Protein AF-0000000086747225 (afdb_homodimer)

Secondary structure (DSSP, 8-state):
---TTGGGTT-TT--SSB---PPPPTT---EEEEEBTEEEETTS-EEEESSTGGGT-SS-BT-HHHHHHHHHHHHTTBS-SSS-BHHHHHHHHHHHHHHT-TTEEEEEESSHHHHHHHHHHHHHHHH---EEEEES---SSGGGPPPSSTT---TTSEEE-TT-HHHHHHHHHHTTTTEEEEEE---TTT--HHHHHHHHHHHHHTT-EEEEEETTTTTTSSSS-SHHHHHS---SEEEE-GGGTTTSS-EEEEEEHHHHGGGTT---GGGG--HHHHHHHHHHHHHHHTTHHHHHHHHHHHHHHHHHHHHHHHT--EEEE-SSSEEEEEESSHHHHHHHHHHHHHTTEE--TTS-EE--GGGGGGHHHHHHHHHHHHHHHHHH-GGGTT----HHHHHHHHHHHHSS--TTS-HHHHHHHHHHH--/---TTGGGS---S--SSB---PPPPTT---EEEEEBTEEEETTS-EEEESSTGGGT-SS-BT-HHHHHHHHHHHHTTBS-SSS-BHHHHHHHHHHHHHHT-TTEEEEEESSHHHHHHHHHHHHHHHH---EEEEES---SSGGGPPPSSTT---TTSEEE-TT-HHHHHHHHHHTTTTEEEEEE---TTT--HHHHHHHHHHHHHTT-EEEEEETTTTTTSSSS-SHHHHHS---SEEEE-GGGTTTSS-EEEEEEHHHHGGGTT---GGGG--HHHHHHHHHHHHHHHTTHHHHHHHHHHHHHHHHHHHHHHHT--EEEE-SSSEEEEEESSHHHHHHHHHHHHHTTEE--TTS-EE--GGGGGGHHHHHHHHHHHHHHHHHH-GGGTT----HHHHHHHHHHHHSS--TTS-HHHHHHHHHHH--

Sequence (854 aa):
MCNRQAYQGVYMNKPEKIASAVGVPAPGLRALSASGAIVKLADGRDYLDLMNGKGCITLGHHHPVVTEAIISNLKNQQGCSTCWSELFEVLSEIIVADSGISNGQVAFFSTGTEACRAAVQCARKMTGKKIIASAGYHGWGDLWASPPSFLAPNESGIIDFYFVPELLADVLDRYRGEVSMVMISPDYVHFKPETLQSLIRLAREHGVLFCSDEVKNGYRSVAGSALPSVTGEQADFYTFSKGLSNGQRLSCLVGTAEMMKKARHMTYTAYFDTLPIVAALATLKHMREERGYERLIACGATLAEKLRALIAQTELPIKVMGDGPLLQFISATQELDEAFYVTCAKQGLLLYHSDNQAISLATETVLAELEIRFKQVFSDLSHRFSGLCQTDVSIERQMEAAFNMIDGASDVMPTVETIHWLQRSAIMCNRQAYQGVYMNKPEKIASAVGVPAPGLRALSASGAIVKLADGRDYLDLMNGKGCITLGHHHPVVTEAIISNLKNQQGCSTCWSELFEVLSEIIVADSGISNGQVAFFSTGTEACRAAVQCARKMTGKKIIASAGYHGWGDLWASPPSFLAPNESGIIDFYFVPELLADVLDRYRGEVSMVMISPDYVHFKPETLQSLIRLAREHGVLFCSDEVKNGYRSVAGSALPSVTGEQADFYTFSKGLSNGQRLSCLVGTAEMMKKARHMTYTAYFDTLPIVAALATLKHMREERGYERLIACGATLAEKLRALIAQTELPIKVMGDGPLLQFISATQELDEAFYVTCAKQGLLLYHSDNQAISLATETVLAELEIRFKQVFSDLSHRFSGLCQTDVSIERQMEAAFNMIDGASDVMPTVETIHWLQRSAI

Structure (mmCIF, N/CA/C/O backbone):
data_AF-0000000086747225-model_v1
#
loop_
_entity.id
_entity.type
_entity.pdbx_description
1 polymer 'Neamine aminotransferase BtrB'
#
loop_
_atom_site.group_PDB
_atom_site.id
_atom_site.type_symbol
_atom_site.label_atom_id
_atom_site.label_alt_id
_atom_site.label_comp_id
_atom_site.label_asym_id
_atom_site.label_entity_id
_atom_site.label_seq_id
_atom_site.pdbx_PDB_ins_code
_atom_site.Cartn_x
_atom_site.Cartn_y
_atom_site.Cartn_z
_atom_site.occupancy
_atom_site.B_iso_or_equiv
_atom_site.auth_seq_id
_atom_site.auth_comp_id
_atom_site.auth_asym_id
_atom_site.auth_atom_id
_atom_site.pdbx_PDB_model_num
ATOM 1 N N . MET A 1 1 ? 1.356 26.703 -8.883 1 24.55 1 MET A N 1
ATOM 2 C CA . MET A 1 1 ? 2.76 26.438 -9.18 1 24.55 1 MET A CA 1
ATOM 3 C C . MET A 1 1 ? 3.609 26.5 -7.914 1 24.55 1 MET A C 1
ATOM 5 O O . MET A 1 1 ? 4.145 27.562 -7.574 1 24.55 1 MET A O 1
ATOM 9 N N . CYS A 1 2 ? 3.109 25.984 -6.766 1 29.53 2 CYS A N 1
ATOM 10 C CA . CYS A 1 2 ? 3.688 26.031 -5.426 1 29.53 2 CYS A CA 1
ATOM 11 C C . CYS A 1 2 ? 5.16 25.625 -5.453 1 29.53 2 CYS A C 1
ATOM 13 O O . CYS A 1 2 ? 5.562 24.797 -6.258 1 29.53 2 CYS A O 1
ATOM 15 N N . ASN A 1 3 ? 5.98 26.484 -4.965 1 28.03 3 ASN A N 1
ATOM 16 C CA . ASN A 1 3 ? 7.438 26.453 -4.879 1 28.03 3 ASN A CA 1
ATOM 17 C C . ASN A 1 3 ? 7.938 25.125 -4.34 1 28.03 3 ASN A C 1
ATOM 19 O O . ASN A 1 3 ? 8.109 24.969 -3.129 1 28.03 3 ASN A O 1
ATOM 23 N N . ARG A 1 4 ? 7.496 24.125 -4.891 1 37.91 4 ARG A N 1
ATOM 24 C CA . ARG A 1 4 ? 8.078 22.797 -4.711 1 37.91 4 ARG A CA 1
ATOM 25 C C . ARG A 1 4 ? 9.602 22.859 -4.75 1 37.91 4 ARG A C 1
ATOM 27 O O . ARG A 1 4 ? 10.273 21.828 -4.727 1 37.91 4 ARG A O 1
ATOM 34 N N . GLN A 1 5 ? 10.211 24.047 -5.082 1 31.78 5 GLN A N 1
ATOM 35 C CA . GLN A 1 5 ? 11.656 24.203 -5.242 1 31.78 5 GLN A CA 1
ATOM 36 C C . GLN A 1 5 ? 12.359 24.234 -3.891 1 31.78 5 GLN A C 1
ATOM 38 O O . GLN A 1 5 ? 13.57 24.016 -3.809 1 31.78 5 GLN A O 1
ATOM 43 N N . ALA A 1 6 ? 11.75 24.75 -2.834 1 35.5 6 ALA A N 1
ATOM 44 C CA . ALA A 1 6 ? 12.531 25.125 -1.655 1 35.5 6 ALA A CA 1
ATOM 45 C C . ALA A 1 6 ? 13.062 23.891 -0.94 1 35.5 6 ALA A C 1
ATOM 47 O O . ALA A 1 6 ? 13.781 24 0.056 1 35.5 6 ALA A O 1
ATOM 48 N N . TYR A 1 7 ? 12.711 22.797 -1.316 1 38.69 7 TYR A N 1
ATOM 49 C CA . TYR A 1 7 ? 13.195 21.703 -0.481 1 38.69 7 TYR A CA 1
ATOM 50 C C . TYR A 1 7 ? 14.625 21.328 -0.854 1 38.69 7 TYR A C 1
ATOM 52 O O . TYR A 1 7 ? 15.078 20.219 -0.555 1 38.69 7 TYR A O 1
ATOM 60 N N . GLN A 1 8 ? 15.219 22.125 -1.696 1 36.62 8 GLN A N 1
ATOM 61 C CA . GLN A 1 8 ? 16.516 21.688 -2.197 1 36.62 8 GLN A CA 1
ATOM 62 C C . GLN A 1 8 ? 17.578 21.703 -1.091 1 36.62 8 GLN A C 1
ATOM 64 O O . GLN A 1 8 ? 18.609 21.031 -1.195 1 36.62 8 GLN A O 1
ATOM 69 N N . GLY A 1 9 ? 17.594 22.688 -0.182 1 36.56 9 GLY A N 1
ATOM 70 C CA . GLY A 1 9 ? 18.828 22.969 0.543 1 36.56 9 GLY A CA 1
ATOM 71 C C . GLY A 1 9 ? 19.203 21.891 1.537 1 36.56 9 GLY A C 1
ATOM 72 O O . GLY A 1 9 ? 20.375 21.656 1.808 1 36.56 9 GLY A O 1
ATOM 73 N N . VAL A 1 10 ? 18.359 21.562 2.436 1 38.91 10 VAL A N 1
ATOM 74 C CA . VAL A 1 10 ? 18.828 20.906 3.65 1 38.91 10 VAL A CA 1
ATOM 75 C C . VAL A 1 10 ? 19.062 19.406 3.377 1 38.91 10 VAL A C 1
ATOM 77 O O . VAL A 1 10 ? 18.797 18.562 4.234 1 38.91 10 VAL A O 1
ATOM 80 N N . TYR A 1 11 ? 19.266 18.984 2.127 1 43.47 11 TYR A N 1
ATOM 81 C CA . TYR A 1 11 ? 19.297 17.562 1.863 1 43.47 11 TYR A CA 1
ATOM 82 C C . TYR A 1 11 ? 20.656 16.969 2.213 1 43.47 11 TYR A C 1
ATOM 84 O O . TYR A 1 11 ? 21.453 16.672 1.324 1 43.47 11 TYR A O 1
ATOM 92 N N . MET A 1 12 ? 21.297 17.422 3.146 1 46.03 12 MET A N 1
ATOM 93 C CA . MET A 1 12 ? 22.703 17.016 3.217 1 46.03 12 MET A CA 1
ATOM 94 C C . MET A 1 12 ? 22.844 15.508 3.082 1 46.03 12 MET A C 1
ATOM 96 O O . MET A 1 12 ? 23.844 15.008 2.578 1 46.03 12 MET A O 1
ATOM 100 N N . ASN A 1 13 ? 21.859 14.586 3.688 1 57.84 13 ASN A N 1
ATOM 101 C CA . ASN A 1 13 ? 22.25 13.188 3.613 1 57.84 13 ASN A CA 1
ATOM 102 C C . ASN A 1 13 ? 21.125 12.312 3.061 1 57.84 13 ASN A C 1
ATOM 104 O O . ASN A 1 13 ? 20.719 11.344 3.701 1 57.84 13 ASN A O 1
ATOM 108 N N . LYS A 1 14 ? 20.719 12.742 2.01 1 62.66 14 LYS A N 1
ATOM 109 C CA . LYS A 1 14 ? 19.75 11.93 1.289 1 62.66 14 LYS A CA 1
ATOM 110 C C . LYS A 1 14 ? 20.375 10.602 0.844 1 62.66 14 LYS A C 1
ATOM 112 O O . LYS A 1 14 ? 21.516 10.562 0.414 1 62.66 14 LYS A O 1
ATOM 117 N N . PRO A 1 15 ? 19.609 9.578 1.041 1 76.88 15 PRO A N 1
ATOM 118 C CA . PRO A 1 15 ? 20.094 8.297 0.513 1 76.88 15 PRO A CA 1
ATOM 119 C C . PRO A 1 15 ? 20.391 8.352 -0.983 1 76.88 15 PRO A C 1
ATOM 121 O O . PRO A 1 15 ? 19.672 9.023 -1.735 1 76.88 15 PRO A O 1
ATOM 124 N N . GLU A 1 16 ? 21.531 7.891 -1.335 1 80.31 16 GLU A N 1
ATOM 125 C CA . GLU A 1 16 ? 22 7.93 -2.719 1 80.31 16 GLU A CA 1
ATOM 126 C C . GLU A 1 16 ? 21.141 7.043 -3.613 1 80.31 16 GLU A C 1
ATOM 128 O O . GLU A 1 16 ? 20.938 7.355 -4.789 1 80.31 16 GLU A O 1
ATOM 133 N N . LYS A 1 17 ? 20.594 6.012 -3.068 1 88.88 17 LYS A N 1
ATOM 134 C CA . LYS A 1 17 ? 19.969 5.008 -3.92 1 88.88 17 LYS A CA 1
ATOM 135 C C . LYS A 1 17 ? 18.438 5.062 -3.797 1 88.88 17 LYS A C 1
ATOM 137 O O . LYS A 1 17 ? 17.734 4.242 -4.391 1 88.88 17 LYS A O 1
ATOM 142 N N . ILE A 1 18 ? 17.984 5.949 -3.121 1 87.06 18 ILE A N 1
ATOM 143 C CA . ILE A 1 18 ? 16.547 6.055 -2.945 1 87.06 18 ILE A CA 1
ATOM 144 C C . ILE A 1 18 ? 16.016 7.246 -3.738 1 87.06 18 ILE A C 1
ATOM 146 O O . ILE A 1 18 ? 16.531 8.359 -3.615 1 87.06 18 ILE A O 1
ATOM 150 N N . ALA A 1 19 ? 14.961 7.012 -4.449 1 86.75 19 ALA A N 1
ATOM 151 C CA . ALA A 1 19 ? 14.445 8.016 -5.375 1 86.75 19 ALA A CA 1
ATOM 152 C C . ALA A 1 19 ? 13.5 8.984 -4.668 1 86.75 19 ALA A C 1
ATOM 154 O O . ALA A 1 19 ? 13.461 10.172 -4.992 1 86.75 19 ALA A O 1
ATOM 155 N N . SER A 1 20 ? 12.836 8.461 -3.758 1 79.38 20 SER A N 1
ATOM 156 C CA . SER A 1 20 ? 11.75 9.227 -3.145 1 79.38 20 SER A CA 1
ATOM 157 C C . SER A 1 20 ? 12.289 10.461 -2.42 1 79.38 20 SER A C 1
ATOM 159 O O . SER A 1 20 ? 13.328 10.398 -1.77 1 79.38 20 SER A O 1
ATOM 161 N N . ALA A 1 21 ? 11.531 11.523 -2.559 1 66.81 21 ALA A N 1
ATOM 162 C CA . ALA A 1 21 ? 11.906 12.781 -1.927 1 66.81 21 ALA A CA 1
ATOM 163 C C . ALA A 1 21 ? 11.047 13.055 -0.696 1 66.81 21 ALA A C 1
ATOM 165 O O . ALA A 1 21 ? 10.75 14.211 -0.391 1 66.81 21 ALA A O 1
ATOM 166 N N . VAL A 1 22 ? 10.719 11.945 -0.109 1 68.88 22 VAL A N 1
ATOM 167 C CA . VAL A 1 22 ? 9.898 12.203 1.067 1 68.88 22 VAL A CA 1
ATOM 168 C C . VAL A 1 22 ? 10.625 13.156 2.012 1 68.88 22 VAL A C 1
ATOM 170 O O . VAL A 1 22 ? 11.82 12.992 2.266 1 68.88 22 VAL A O 1
ATOM 173 N N . GLY A 1 23 ? 9.938 14.18 2.445 1 65.31 23 GLY A N 1
ATOM 174 C CA . GLY A 1 23 ? 10.516 15.25 3.238 1 65.31 23 GLY A CA 1
ATOM 175 C C . GLY A 1 23 ? 10.992 14.797 4.605 1 65.31 23 GLY A C 1
ATOM 176 O O . GLY A 1 23 ? 10.266 14.102 5.32 1 65.31 23 GLY A O 1
ATOM 177 N N . VAL A 1 24 ? 12.219 14.961 4.699 1 73.38 24 VAL A N 1
ATOM 178 C CA . VAL A 1 24 ? 12.828 14.789 6.016 1 73.38 24 VAL A CA 1
ATOM 179 C C . VAL A 1 24 ? 12.969 16.141 6.703 1 73.38 24 VAL A C 1
ATOM 181 O O . VAL A 1 24 ? 13.352 17.125 6.07 1 73.38 24 VAL A O 1
ATOM 184 N N . PRO A 1 25 ? 12.539 16.156 7.891 1 77.81 25 PRO A N 1
ATOM 185 C CA . PRO A 1 25 ? 12.672 17.438 8.594 1 77.81 25 PRO A CA 1
ATOM 186 C C . PRO A 1 25 ? 14.125 17.844 8.805 1 77.81 25 PRO A C 1
ATOM 188 O O . PRO A 1 25 ? 15.016 17 8.805 1 77.81 25 PRO A O 1
ATOM 191 N N . ALA A 1 26 ? 14.32 19.188 8.719 1 86 26 ALA A N 1
ATOM 192 C CA . ALA A 1 26 ? 15.609 19.656 9.242 1 86 26 ALA A CA 1
ATOM 193 C C . ALA A 1 26 ? 15.914 19 10.594 1 86 26 ALA A C 1
ATOM 195 O O . ALA A 1 26 ? 15.016 18.844 11.422 1 86 26 ALA A O 1
ATOM 196 N N . PRO A 1 27 ? 17.109 18.594 10.805 1 89 27 PRO A N 1
ATOM 197 C CA . PRO A 1 27 ? 18.359 18.906 10.102 1 89 27 PRO A CA 1
ATOM 198 C C . PRO A 1 27 ? 18.656 17.953 8.961 1 89 27 PRO A C 1
ATOM 200 O O . PRO A 1 27 ? 19.75 17.969 8.398 1 89 27 PRO A O 1
ATOM 203 N N . GLY A 1 28 ? 17.703 17.109 8.664 1 87.38 28 GLY A N 1
ATOM 204 C CA . GLY A 1 28 ? 17.891 16.219 7.516 1 87.38 28 GLY A CA 1
ATOM 205 C C . GLY A 1 28 ? 18.859 15.086 7.781 1 87.38 28 GLY A C 1
ATOM 206 O O . GLY A 1 28 ? 19.641 14.711 6.906 1 87.38 28 GLY A O 1
ATOM 207 N N . LEU A 1 29 ? 18.875 14.617 9.016 1 87.69 29 LEU A N 1
ATOM 208 C CA . LEU A 1 29 ? 19.75 13.523 9.438 1 87.69 29 LEU A CA 1
ATOM 209 C C . LEU A 1 29 ? 18.969 12.227 9.586 1 87.69 29 LEU A C 1
ATOM 211 O O . LEU A 1 29 ? 17.75 12.242 9.727 1 87.69 29 LEU A O 1
ATOM 215 N N . ARG A 1 30 ? 19.688 11.188 9.57 1 89.88 30 ARG A N 1
ATOM 216 C CA . ARG A 1 30 ? 19.078 9.859 9.711 1 89.88 30 ARG A CA 1
ATOM 217 C C . ARG A 1 30 ? 18.766 9.562 11.172 1 89.88 30 ARG A C 1
ATOM 219 O O . ARG A 1 30 ? 19.516 9.953 12.07 1 89.88 30 ARG A O 1
ATOM 226 N N . ALA A 1 31 ? 17.734 8.797 11.312 1 92.44 31 ALA A N 1
ATOM 227 C CA . ALA A 1 31 ? 17.375 8.352 12.656 1 92.44 31 ALA A CA 1
ATOM 228 C C . ALA A 1 31 ? 18.188 7.121 13.062 1 92.44 31 ALA A C 1
ATOM 230 O O . ALA A 1 31 ? 18.344 6.191 12.273 1 92.44 31 ALA A O 1
ATOM 231 N N . LEU A 1 32 ? 18.656 7.152 14.297 1 94.19 32 LEU A N 1
ATOM 232 C CA . LEU A 1 32 ? 19.281 5.984 14.898 1 94.19 32 LEU A CA 1
ATOM 233 C C . LEU A 1 32 ? 18.281 5.188 15.719 1 94.19 32 LEU A C 1
ATOM 235 O O . LEU A 1 32 ? 18.156 3.973 15.555 1 94.19 32 LEU A O 1
ATOM 239 N N . SER A 1 33 ? 17.594 5.84 16.5 1 95.81 33 SER A N 1
ATOM 240 C CA . SER A 1 33 ? 16.578 5.242 17.375 1 95.81 33 SER A CA 1
ATOM 241 C C . SER A 1 33 ? 15.508 6.258 17.75 1 95.81 33 SER A C 1
ATOM 243 O O . SER A 1 33 ? 15.672 7.457 17.531 1 95.81 33 SER A O 1
ATOM 245 N N . ALA A 1 34 ? 14.375 5.758 18.266 1 97 34 ALA A N 1
ATOM 246 C CA . ALA A 1 34 ? 13.297 6.625 18.75 1 97 34 ALA A CA 1
ATOM 247 C C . ALA A 1 34 ? 12.531 5.965 19.891 1 97 34 ALA A C 1
ATOM 249 O O . ALA A 1 34 ? 12.438 4.738 19.953 1 97 34 ALA A O 1
ATOM 250 N N . SER A 1 35 ? 12.008 6.75 20.766 1 97.19 35 SER A N 1
ATOM 251 C CA . SER A 1 35 ? 11.18 6.309 21.891 1 97.19 35 SER A CA 1
ATOM 252 C C . SER A 1 35 ? 10.297 7.441 22.406 1 97.19 35 SER A C 1
ATOM 254 O O . SER A 1 35 ? 10.789 8.539 22.672 1 97.19 35 SER A O 1
ATOM 256 N N . GLY A 1 36 ? 9.016 7.082 22.547 1 97.75 36 GLY A N 1
ATOM 257 C CA . GLY A 1 36 ? 8.125 8.156 22.953 1 97.75 36 GLY A CA 1
ATOM 258 C C . GLY A 1 36 ? 8.156 9.344 22 1 97.75 36 GLY A C 1
ATOM 259 O O . GLY A 1 36 ? 7.969 9.18 20.797 1 97.75 36 GLY A O 1
ATOM 260 N N . ALA A 1 37 ? 8.477 10.508 22.562 1 98.19 37 ALA A N 1
ATOM 261 C CA . ALA A 1 37 ? 8.5 11.727 21.766 1 98.19 37 ALA A CA 1
ATOM 262 C C . ALA A 1 37 ? 9.914 12.078 21.328 1 98.19 37 ALA A C 1
ATOM 264 O O . ALA A 1 37 ? 10.148 13.133 20.734 1 98.19 37 ALA A O 1
ATOM 265 N N . ILE A 1 38 ? 10.844 11.172 21.531 1 98.19 38 ILE A N 1
ATOM 266 C CA . ILE A 1 38 ? 12.25 11.484 21.312 1 98.19 38 ILE A CA 1
ATOM 267 C C . ILE A 1 38 ? 12.781 10.672 20.125 1 98.19 38 ILE A C 1
ATOM 269 O O . ILE A 1 38 ? 12.523 9.469 20.031 1 98.19 38 ILE A O 1
ATOM 273 N N . VAL A 1 39 ? 13.508 11.297 19.266 1 97 39 VAL A N 1
ATOM 274 C CA . VAL A 1 39 ? 14.242 10.664 18.172 1 97 39 VAL A CA 1
ATOM 275 C C . VAL A 1 39 ? 15.727 11 18.297 1 97 39 VAL A C 1
ATOM 277 O O . VAL A 1 39 ? 16.109 12.164 18.406 1 97 39 VAL A O 1
ATOM 280 N N . LYS A 1 40 ? 16.516 10.016 18.312 1 96.94 40 LYS A N 1
ATOM 281 C CA . LYS A 1 40 ? 17.969 10.195 18.25 1 96.94 40 LYS A CA 1
ATOM 282 C C . LYS A 1 40 ? 18.469 10.148 16.797 1 96.94 40 LYS A C 1
ATOM 284 O O . LYS A 1 40 ? 18.203 9.188 16.078 1 96.94 40 LYS A O 1
ATOM 289 N N . LEU A 1 41 ? 19.172 11.188 16.406 1 94.94 41 LEU A N 1
ATOM 290 C CA . LEU A 1 41 ? 19.641 11.266 15.023 1 94.94 41 LEU A CA 1
ATOM 291 C C . LEU A 1 41 ? 21.109 10.914 14.93 1 94.94 41 LEU A C 1
ATOM 293 O O . LEU A 1 41 ? 21.75 10.617 15.945 1 94.94 41 LEU A O 1
ATOM 297 N N . ALA A 1 42 ? 21.609 10.922 13.742 1 92.5 42 ALA A N 1
ATOM 298 C CA . ALA A 1 42 ? 22.938 10.414 13.445 1 92.5 42 ALA A CA 1
ATOM 299 C C . ALA A 1 42 ? 24.016 11.297 14.055 1 92.5 42 ALA A C 1
ATOM 301 O O . ALA A 1 42 ? 25.172 10.891 14.164 1 92.5 42 ALA A O 1
ATOM 302 N N . ASP A 1 43 ? 23.766 12.531 14.406 1 93.75 43 ASP A N 1
ATOM 303 C CA . ASP A 1 43 ? 24.719 13.391 15.086 1 93.75 43 ASP A CA 1
ATOM 304 C C . ASP A 1 43 ? 24.812 13.055 16.562 1 93.75 43 ASP A C 1
ATOM 306 O O . ASP A 1 43 ? 25.594 13.672 17.297 1 93.75 43 ASP A O 1
ATOM 310 N N . GLY A 1 44 ? 23.969 12.141 17 1 95.38 44 GLY A N 1
ATOM 311 C CA . GLY A 1 44 ? 24.031 11.656 18.375 1 95.38 44 GLY A CA 1
ATOM 312 C C . GLY A 1 44 ? 23.125 12.43 19.312 1 95.38 44 GLY A C 1
ATOM 313 O O . GLY A 1 44 ? 22.984 12.062 20.484 1 95.38 44 GLY A O 1
ATOM 314 N N . ARG A 1 45 ? 22.422 13.406 18.844 1 96.5 45 ARG A N 1
ATOM 315 C CA . ARG A 1 45 ? 21.562 14.242 19.688 1 96.5 45 ARG A CA 1
ATOM 316 C C . ARG A 1 45 ? 20.141 13.711 19.719 1 96.5 45 ARG A C 1
ATOM 318 O O . ARG A 1 45 ? 19.703 13.039 18.797 1 96.5 45 ARG A O 1
ATOM 325 N N . ASP A 1 46 ? 19.469 14.062 20.859 1 97.5 46 ASP A N 1
ATOM 326 C CA . ASP A 1 46 ? 18.047 13.766 21 1 97.5 46 ASP A CA 1
ATOM 327 C C . ASP A 1 46 ? 17.188 14.93 20.516 1 97.5 46 ASP A C 1
ATOM 329 O O . ASP A 1 46 ? 17.438 16.078 20.875 1 97.5 46 ASP A O 1
ATOM 333 N N . TYR A 1 47 ? 16.234 14.609 19.703 1 97.94 47 TYR A N 1
ATOM 334 C CA . TYR A 1 47 ? 15.281 15.594 19.203 1 97.94 47 TYR A CA 1
ATOM 335 C C . TYR A 1 47 ? 13.875 15.297 19.719 1 97.94 47 TYR A C 1
ATOM 337 O O . TYR A 1 47 ? 13.477 14.133 19.797 1 97.94 47 TYR A O 1
ATOM 345 N N . LEU A 1 48 ? 13.156 16.359 20.078 1 98.5 48 LEU A N 1
ATOM 346 C CA . LEU A 1 48 ? 11.734 16.219 20.344 1 98.5 48 LEU A CA 1
ATOM 347 C C . LEU A 1 48 ? 10.93 16.234 19.062 1 98.5 48 LEU A C 1
ATOM 349 O O . LEU A 1 48 ? 11.055 17.172 18.266 1 98.5 48 LEU A O 1
ATOM 353 N N . ASP A 1 49 ? 10.164 15.219 18.891 1 97.19 49 ASP A N 1
ATOM 354 C CA . ASP A 1 49 ? 9.469 15.031 17.609 1 97.19 49 ASP A CA 1
ATOM 355 C C . ASP A 1 49 ? 8.031 15.539 17.688 1 97.19 49 ASP A C 1
ATOM 357 O O . ASP A 1 49 ? 7.191 14.93 18.359 1 97.19 49 ASP A O 1
ATOM 361 N N . LEU A 1 50 ? 7.707 16.578 16.922 1 97.19 50 LEU A N 1
ATOM 362 C CA . LEU A 1 50 ? 6.336 17.078 16.844 1 97.19 50 LEU A CA 1
ATOM 363 C C . LEU A 1 50 ? 5.742 16.781 15.469 1 97.19 50 LEU A C 1
ATOM 365 O O . LEU A 1 50 ? 4.586 17.125 15.203 1 97.19 50 LEU A O 1
ATOM 369 N N . MET A 1 51 ? 6.535 16.156 14.672 1 94.88 51 MET A N 1
ATOM 370 C CA . MET A 1 51 ? 6.004 15.648 13.406 1 94.88 51 MET A CA 1
ATOM 371 C C . MET A 1 51 ? 5.211 14.367 13.625 1 94.88 51 MET A C 1
ATOM 373 O O . MET A 1 51 ? 4.16 14.172 13.016 1 94.88 51 MET A O 1
ATOM 377 N N . ASN A 1 52 ? 5.855 13.531 14.5 1 95.44 52 ASN A N 1
ATOM 378 C CA . ASN A 1 52 ? 5.258 12.25 14.875 1 95.44 52 ASN A CA 1
ATOM 379 C C . ASN A 1 52 ? 4.828 11.453 13.656 1 95.44 52 ASN A C 1
ATOM 381 O O . ASN A 1 52 ? 3.68 11.008 13.57 1 95.44 52 ASN A O 1
ATOM 385 N N . GLY A 1 53 ? 5.777 11.32 12.727 1 92.31 53 GLY A N 1
ATOM 386 C CA . GLY A 1 53 ? 5.531 10.547 11.516 1 92.31 53 GLY A CA 1
ATOM 387 C C . GLY A 1 53 ? 4.43 11.125 10.648 1 92.31 53 GLY A C 1
ATOM 388 O O . GLY A 1 53 ? 3.576 10.391 10.141 1 92.31 53 GLY A O 1
ATOM 389 N N . LYS A 1 54 ? 4.391 12.438 10.578 1 90.31 54 LYS A N 1
ATOM 390 C CA . LYS A 1 54 ? 3.354 13.141 9.828 1 90.31 54 LYS A CA 1
ATOM 391 C C . LYS A 1 54 ? 1.962 12.773 10.336 1 90.31 54 LYS A C 1
ATOM 393 O O . LYS A 1 54 ? 1.021 12.648 9.547 1 90.31 54 LYS A O 1
ATOM 398 N N . GLY A 1 55 ? 1.916 12.438 11.562 1 93.19 55 GLY A N 1
ATOM 399 C CA . GLY A 1 55 ? 0.636 12.211 12.211 1 93.19 55 GLY A CA 1
ATOM 400 C C . GLY A 1 55 ? 0.326 10.734 12.406 1 93.19 55 GLY A C 1
ATOM 401 O O . GLY A 1 55 ? -0.667 10.391 13.055 1 93.19 55 GLY A O 1
ATOM 402 N N . CYS A 1 56 ? 1.147 9.812 11.992 1 94.38 56 CYS A N 1
ATOM 403 C CA . CYS A 1 56 ? 0.818 8.391 12.086 1 94.38 56 CYS A CA 1
ATOM 404 C C . CYS A 1 56 ? 1.171 7.84 13.461 1 94.38 56 CYS A C 1
ATOM 406 O O . CYS A 1 56 ? 0.729 6.75 13.828 1 94.38 56 CYS A O 1
ATOM 408 N N . ILE A 1 57 ? 1.967 8.594 14.18 1 96.44 57 ILE A N 1
ATOM 409 C CA . ILE A 1 57 ? 2.299 8.211 15.547 1 96.44 57 ILE A CA 1
ATOM 410 C C . ILE A 1 57 ? 1.363 8.922 16.516 1 96.44 57 ILE A C 1
ATOM 412 O O . ILE A 1 57 ? 1.427 10.148 16.672 1 96.44 57 ILE A O 1
ATOM 416 N N . THR A 1 58 ? 0.525 8.148 17.188 1 97.31 58 THR A N 1
ATOM 417 C CA . THR A 1 58 ? -0.442 8.758 18.094 1 97.31 58 THR A CA 1
ATOM 418 C C . THR A 1 58 ? -0.078 8.469 19.547 1 97.31 58 THR A C 1
ATOM 420 O O . THR A 1 58 ? -0.411 9.242 20.453 1 97.31 58 THR A O 1
ATOM 423 N N . LEU A 1 59 ? 0.613 7.355 19.812 1 98.25 59 LEU A N 1
ATOM 424 C CA . LEU A 1 59 ? 0.97 6.988 21.172 1 98.25 59 LEU A CA 1
ATOM 425 C C . LEU A 1 59 ? 2.375 7.473 21.516 1 98.25 59 LEU A C 1
ATOM 427 O O . LEU A 1 59 ? 2.666 7.777 22.688 1 98.25 59 LEU A O 1
ATOM 431 N N . GLY A 1 60 ? 3.17 7.57 20.594 1 97.94 60 GLY A N 1
ATOM 432 C CA . GLY A 1 60 ? 4.609 7.746 20.719 1 97.94 60 GLY A CA 1
ATOM 433 C C . GLY A 1 60 ? 5.402 6.637 20.047 1 97.94 60 GLY A C 1
ATOM 434 O O . GLY A 1 60 ? 4.902 5.52 19.891 1 97.94 60 GLY A O 1
ATOM 435 N N . HIS A 1 61 ? 6.637 6.941 19.734 1 97.25 61 HIS A N 1
ATOM 436 C CA . HIS A 1 61 ? 7.5 5.977 19.062 1 97.25 61 HIS A CA 1
ATOM 437 C C . HIS A 1 61 ? 7.773 4.773 19.953 1 97.25 61 HIS A C 1
ATOM 439 O O . HIS A 1 61 ? 8.023 4.93 21.156 1 97.25 61 HIS A O 1
ATOM 445 N N . HIS A 1 62 ? 7.723 3.578 19.328 1 96.88 62 HIS A N 1
ATOM 446 C CA . HIS A 1 62 ? 8.031 2.32 20 1 96.88 62 HIS A CA 1
ATOM 447 C C . HIS A 1 62 ? 7.305 2.219 21.344 1 96.88 62 HIS A C 1
ATOM 449 O O . HIS A 1 62 ? 7.914 1.881 22.359 1 96.88 62 HIS A O 1
ATOM 455 N N . HIS A 1 63 ? 6.094 2.602 21.297 1 97.81 63 HIS A N 1
ATOM 456 C CA . HIS A 1 63 ? 5.316 2.496 22.516 1 97.81 63 HIS A CA 1
ATOM 457 C C . HIS A 1 63 ? 5.238 1.051 23 1 97.81 63 HIS A C 1
ATOM 459 O O . HIS A 1 63 ? 4.969 0.143 22.219 1 97.81 63 HIS A O 1
ATOM 465 N N . PRO A 1 64 ? 5.375 0.789 24.266 1 97.94 64 PRO A N 1
ATOM 466 C CA . PRO A 1 64 ? 5.496 -0.578 24.781 1 97.94 64 PRO A CA 1
ATOM 467 C C . PRO A 1 64 ? 4.266 -1.433 24.484 1 97.94 64 PRO A C 1
ATOM 469 O O . PRO A 1 64 ? 4.395 -2.615 24.156 1 97.94 64 PRO A O 1
ATOM 472 N N . VAL A 1 65 ? 3.072 -0.907 24.562 1 98.19 65 VAL A N 1
ATOM 473 C CA . VAL A 1 65 ? 1.859 -1.698 24.375 1 98.19 65 VAL A CA 1
ATOM 474 C C . VAL A 1 65 ? 1.81 -2.248 22.953 1 98.19 65 VAL A C 1
ATOM 476 O O . VAL A 1 65 ? 1.359 -3.375 22.734 1 98.19 65 VAL A O 1
ATOM 479 N N . VAL A 1 66 ? 2.211 -1.488 22 1 98 66 VAL A N 1
ATOM 480 C CA . VAL A 1 66 ? 2.211 -1.91 20.594 1 98 66 VAL A CA 1
ATOM 481 C C . VAL A 1 66 ? 3.369 -2.875 20.344 1 98 66 VAL A C 1
ATOM 483 O O . VAL A 1 66 ? 3.188 -3.928 19.734 1 98 66 VAL A O 1
ATOM 486 N N . THR A 1 67 ? 4.57 -2.477 20.859 1 97.75 67 THR A N 1
ATOM 487 C CA . THR A 1 67 ? 5.766 -3.297 20.703 1 97.75 67 THR A CA 1
ATOM 488 C C . THR A 1 67 ? 5.543 -4.688 21.297 1 97.75 67 THR A C 1
ATOM 490 O O . THR A 1 67 ? 5.82 -5.695 20.641 1 97.75 67 THR A O 1
ATOM 493 N N . GLU A 1 68 ? 5.02 -4.742 22.453 1 98.31 68 GLU A N 1
ATOM 494 C CA . GLU A 1 68 ? 4.801 -6.016 23.125 1 98.31 68 GLU A CA 1
ATOM 495 C C . GLU A 1 68 ? 3.746 -6.852 22.406 1 98.31 68 GLU A C 1
ATOM 497 O O . GLU A 1 68 ? 3.854 -8.078 22.344 1 98.31 68 GLU A O 1
ATOM 502 N N . ALA A 1 69 ? 2.73 -6.23 21.922 1 98.25 69 ALA A N 1
ATOM 503 C CA . ALA A 1 69 ? 1.701 -6.945 21.172 1 98.25 69 ALA A CA 1
ATOM 504 C C . ALA A 1 69 ? 2.291 -7.605 19.922 1 98.25 69 ALA A C 1
ATOM 506 O O . ALA A 1 69 ? 1.98 -8.758 19.625 1 98.25 69 ALA A O 1
ATOM 507 N N . ILE A 1 70 ? 3.117 -6.883 19.219 1 97.44 70 ILE A N 1
ATOM 508 C CA . ILE A 1 70 ? 3.744 -7.406 18.016 1 97.44 70 ILE A CA 1
ATOM 509 C C . ILE A 1 70 ? 4.668 -8.57 18.375 1 97.44 70 ILE A C 1
ATOM 511 O O . ILE A 1 70 ? 4.613 -9.633 17.75 1 97.44 70 ILE A O 1
ATOM 515 N N . ILE A 1 71 ? 5.512 -8.344 19.391 1 97.94 71 ILE A N 1
ATOM 516 C CA . ILE A 1 71 ? 6.469 -9.367 19.812 1 97.94 71 ILE A CA 1
ATOM 517 C C . ILE A 1 71 ? 5.727 -10.625 20.25 1 97.94 71 ILE A C 1
ATOM 519 O O . ILE A 1 71 ? 6.094 -11.734 19.859 1 97.94 71 ILE A O 1
ATOM 523 N N . SER A 1 72 ? 4.684 -10.43 21 1 97.81 72 SER A N 1
ATOM 524 C CA . SER A 1 72 ? 3.891 -11.562 21.469 1 97.81 72 SER A CA 1
ATOM 525 C C . SER A 1 72 ? 3.289 -12.328 20.297 1 97.81 72 SER A C 1
ATOM 527 O O . SER A 1 72 ? 3.303 -13.562 20.266 1 97.81 72 SER A O 1
ATOM 529 N N . ASN A 1 73 ? 2.75 -11.648 19.375 1 96.56 73 ASN A N 1
ATOM 530 C CA . ASN A 1 73 ? 2.176 -12.273 18.188 1 96.56 73 ASN A CA 1
ATOM 531 C C . ASN A 1 73 ? 3.213 -13.109 17.438 1 96.56 73 ASN A C 1
ATOM 533 O O . ASN A 1 73 ? 2.926 -14.227 17 1 96.56 73 ASN A O 1
ATOM 537 N N . LEU A 1 74 ? 4.383 -12.531 17.25 1 96.5 74 LEU A N 1
ATOM 538 C CA . LEU A 1 74 ? 5.469 -13.203 16.531 1 96.5 74 LEU A CA 1
ATOM 539 C C . LEU A 1 74 ? 5.926 -14.445 17.312 1 96.5 74 LEU A C 1
ATOM 541 O O . LEU A 1 74 ? 6.086 -15.516 16.719 1 96.5 74 LEU A O 1
ATOM 545 N N . LYS A 1 75 ? 6.098 -14.289 18.594 1 95.69 75 LYS A N 1
ATOM 546 C CA . LYS A 1 75 ? 6.578 -15.391 19.422 1 95.69 75 LYS A CA 1
ATOM 547 C C . LYS A 1 75 ? 5.57 -16.531 19.453 1 95.69 75 LYS A C 1
ATOM 549 O O . LYS A 1 75 ? 5.957 -17.703 19.516 1 95.69 75 LYS A O 1
ATOM 554 N N . ASN A 1 76 ? 4.328 -16.156 19.406 1 93 76 ASN A N 1
ATOM 555 C CA . ASN A 1 76 ? 3.283 -17.172 19.469 1 93 76 ASN A CA 1
ATOM 556 C C . ASN A 1 76 ? 2.879 -17.656 18.078 1 93 76 ASN A C 1
ATOM 558 O O . ASN A 1 76 ? 1.966 -18.484 17.953 1 93 76 ASN A O 1
ATOM 562 N N . GLN A 1 77 ? 3.496 -17.125 17.062 1 94 77 GLN A N 1
ATOM 563 C CA . GLN A 1 77 ? 3.303 -17.531 15.672 1 94 77 GLN A CA 1
ATOM 564 C C . GLN A 1 77 ? 1.838 -17.406 15.258 1 94 77 GLN A C 1
ATOM 566 O O . GLN A 1 77 ? 1.294 -18.297 14.602 1 94 77 GLN A O 1
ATOM 571 N N . GLN A 1 78 ? 1.245 -16.375 15.734 1 87.56 78 GLN A N 1
ATOM 572 C CA . GLN A 1 78 ? -0.184 -16.203 15.492 1 87.56 78 GLN A CA 1
ATOM 573 C C . GLN A 1 78 ? -0.451 -15.734 14.062 1 87.56 78 GLN A C 1
ATOM 575 O O . GLN A 1 78 ? 0.271 -14.891 13.531 1 87.56 78 GLN A O 1
ATOM 580 N N . GLY A 1 79 ? -1.457 -16.375 13.508 1 82.56 79 GLY A N 1
ATOM 581 C CA . GLY A 1 79 ? -1.856 -16 12.156 1 82.56 79 GLY A CA 1
ATOM 582 C C . GLY A 1 79 ? -0.909 -16.516 11.094 1 82.56 79 GLY A C 1
ATOM 583 O O . GLY A 1 79 ? -0.01 -17.312 11.383 1 82.56 79 GLY A O 1
ATOM 584 N N . CYS A 1 80 ? -1.259 -16.156 9.812 1 83.56 80 CYS A N 1
ATOM 585 C CA . CYS A 1 80 ? -0.406 -16.516 8.688 1 83.56 80 CYS A CA 1
ATOM 586 C C . CYS A 1 80 ? -0.652 -15.609 7.496 1 83.56 80 CYS A C 1
ATOM 588 O O . CYS A 1 80 ? -1.576 -14.789 7.512 1 83.56 80 CYS A O 1
ATOM 590 N N . SER A 1 81 ? 0.221 -15.734 6.527 1 85.69 81 SER A N 1
ATOM 591 C CA . SER A 1 81 ? 0.128 -14.93 5.312 1 85.69 81 SER A CA 1
ATOM 592 C C . SER A 1 81 ? -0.744 -15.617 4.266 1 85.69 81 SER A C 1
ATOM 594 O O . SER A 1 81 ? -0.985 -15.055 3.191 1 85.69 81 SER A O 1
ATOM 596 N N . THR A 1 82 ? -1.365 -16.734 4.562 1 87 82 THR A N 1
ATOM 597 C CA . THR A 1 82 ? -2.062 -17.531 3.559 1 87 82 THR A CA 1
ATOM 598 C C . THR A 1 82 ? -3.574 -17.359 3.688 1 87 82 THR A C 1
ATOM 600 O O . THR A 1 82 ? -4.301 -17.453 2.695 1 87 82 THR A O 1
ATOM 603 N N . CYS A 1 83 ? -4.008 -17.172 4.883 1 86.12 83 CYS A N 1
ATOM 604 C CA . CYS A 1 83 ? -5.453 -17.031 5.035 1 86.12 83 CYS A CA 1
ATOM 605 C C . CYS A 1 83 ? -5.793 -16.141 6.219 1 86.12 83 CYS A C 1
ATOM 607 O O . CYS A 1 83 ? -4.902 -15.664 6.926 1 86.12 83 CYS A O 1
ATOM 609 N N . TRP A 1 84 ? -7.078 -15.938 6.406 1 83.81 84 TRP A N 1
ATOM 610 C CA . TRP A 1 84 ? -7.609 -15.016 7.402 1 83.81 84 TRP A CA 1
ATOM 611 C C . TRP A 1 84 ? -7.32 -15.516 8.812 1 83.81 84 TRP A C 1
ATOM 613 O O . TRP A 1 84 ? -7.297 -16.719 9.062 1 83.81 84 TRP A O 1
ATOM 623 N N . SER A 1 85 ? -7.02 -14.555 9.633 1 88.75 85 SER A N 1
ATOM 624 C CA . SER A 1 85 ? -7.031 -14.828 11.07 1 88.75 85 SER A CA 1
ATOM 625 C C . SER A 1 85 ? -8.156 -14.062 11.766 1 88.75 85 SER A C 1
ATOM 627 O O . SER A 1 85 ? -8.695 -13.102 11.211 1 88.75 85 SER A O 1
ATOM 629 N N . GLU A 1 86 ? -8.5 -14.406 12.906 1 89.75 86 GLU A N 1
ATOM 630 C CA . GLU A 1 86 ? -9.594 -13.82 13.672 1 89.75 86 GLU A CA 1
ATOM 631 C C . GLU A 1 86 ? -9.344 -12.344 13.953 1 89.75 86 GLU A C 1
ATOM 633 O O . GLU A 1 86 ? -10.289 -11.547 14.023 1 89.75 86 GLU A O 1
ATOM 638 N N . LEU A 1 87 ? -8.133 -11.984 14.047 1 92.81 87 LEU A N 1
ATOM 639 C CA . LEU A 1 87 ? -7.758 -10.625 14.414 1 92.81 87 LEU A CA 1
ATOM 640 C C . LEU A 1 87 ? -8.273 -9.617 13.391 1 92.81 87 LEU A C 1
ATOM 642 O O . LEU A 1 87 ? -8.609 -8.484 13.742 1 92.81 87 LEU A O 1
ATOM 646 N N . PHE A 1 88 ? -8.359 -10.031 12.148 1 91.69 88 PHE A N 1
ATOM 647 C CA . PHE A 1 88 ? -8.898 -9.164 11.102 1 91.69 88 PHE A CA 1
ATOM 648 C C . PHE A 1 88 ? -10.367 -8.844 11.359 1 91.69 88 PHE A C 1
ATOM 650 O O . PHE A 1 88 ? -10.805 -7.707 11.172 1 91.69 88 PHE A O 1
ATOM 657 N N . GLU A 1 89 ? -11.062 -9.797 11.75 1 91.5 89 GLU A N 1
ATOM 658 C CA . GLU A 1 89 ? -12.484 -9.609 12.023 1 91.5 89 GLU A CA 1
ATOM 659 C C . GLU A 1 89 ? -12.703 -8.719 13.242 1 91.5 89 GLU A C 1
ATOM 661 O O . GLU A 1 89 ? -13.586 -7.859 13.234 1 91.5 89 GLU A O 1
ATOM 666 N N . VAL A 1 90 ? -11.945 -8.961 14.25 1 95.25 90 VAL A N 1
ATOM 667 C CA . VAL A 1 90 ? -12.055 -8.156 15.461 1 95.25 90 VAL A CA 1
ATOM 668 C C . VAL A 1 90 ? -11.805 -6.684 15.133 1 95.25 90 VAL A C 1
ATOM 670 O O . VAL A 1 90 ? -12.57 -5.812 15.539 1 95.25 90 VAL A O 1
ATOM 673 N N . LEU A 1 91 ? -10.789 -6.402 14.375 1 96.5 91 LEU A N 1
ATOM 674 C CA . LEU A 1 91 ? -10.469 -5.027 14.016 1 96.5 91 LEU A CA 1
ATOM 675 C C . LEU A 1 91 ? -11.562 -4.422 13.141 1 96.5 91 LEU A C 1
ATOM 677 O O . LEU A 1 91 ? -11.938 -3.26 13.32 1 96.5 91 LEU A O 1
ATOM 681 N N . SER A 1 92 ? -12.062 -5.223 12.211 1 95.5 92 SER A N 1
ATOM 682 C CA . SER A 1 92 ? -13.109 -4.734 11.328 1 95.5 92 SER A CA 1
ATOM 683 C C . SER A 1 92 ? -14.359 -4.348 12.117 1 95.5 92 SER A C 1
ATOM 685 O O . SER A 1 92 ? -15.016 -3.352 11.805 1 95.5 92 SER A O 1
ATOM 687 N N . GLU A 1 93 ? -14.68 -5.129 13.102 1 96.62 93 GLU A N 1
ATOM 688 C CA . GLU A 1 93 ? -15.836 -4.836 13.945 1 96.62 93 GLU A CA 1
ATOM 689 C C . GLU A 1 93 ? -15.664 -3.51 14.68 1 96.62 93 GLU A C 1
ATOM 691 O O . GLU A 1 93 ? -16.594 -2.701 14.75 1 96.62 93 GLU A O 1
ATOM 696 N N . ILE A 1 94 ? -14.516 -3.301 15.18 1 97.94 94 ILE A N 1
ATOM 697 C CA . ILE A 1 94 ? -14.219 -2.07 15.906 1 97.94 94 ILE A CA 1
ATOM 698 C C . ILE A 1 94 ? -14.328 -0.875 14.969 1 97.94 94 ILE A C 1
ATOM 700 O O . ILE A 1 94 ? -14.977 0.123 15.289 1 97.94 94 ILE A O 1
ATOM 704 N N . ILE A 1 95 ? -13.781 -0.967 13.789 1 98.12 95 ILE A N 1
ATOM 705 C CA . ILE A 1 95 ? -13.734 0.136 12.836 1 98.12 95 ILE A CA 1
ATOM 706 C C . ILE A 1 95 ? -15.148 0.46 12.352 1 98.12 95 ILE A C 1
ATOM 708 O O . ILE A 1 95 ? -15.516 1.631 12.234 1 98.12 95 ILE A O 1
ATOM 712 N N . VAL A 1 96 ? -15.914 -0.55 12.07 1 97.56 96 VAL A N 1
ATOM 713 C CA . VAL A 1 96 ? -17.281 -0.338 11.625 1 97.56 96 VAL A CA 1
ATOM 714 C C . VAL A 1 96 ? -18.078 0.375 12.719 1 97.56 96 VAL A C 1
ATOM 716 O O . VAL A 1 96 ? -18.797 1.338 12.438 1 97.56 96 VAL A O 1
ATOM 719 N N . ALA A 1 97 ? -17.922 -0.114 13.922 1 97.62 97 ALA A N 1
ATOM 720 C CA . ALA A 1 97 ? -18.609 0.531 15.039 1 97.62 97 ALA A CA 1
ATOM 721 C C . ALA A 1 97 ? -18.172 1.987 15.18 1 97.62 97 ALA A C 1
ATOM 723 O O . ALA A 1 97 ? -19.016 2.877 15.352 1 97.62 97 ALA A O 1
ATOM 724 N N . ASP A 1 98 ? -16.938 2.27 15.047 1 98.12 98 ASP A N 1
ATOM 725 C CA . ASP A 1 98 ? -16.375 3.609 15.219 1 98.12 98 ASP A CA 1
ATOM 726 C C . ASP A 1 98 ? -16.812 4.531 14.078 1 98.12 98 ASP A C 1
ATOM 728 O O . ASP A 1 98 ? -16.859 5.75 14.242 1 98.12 98 ASP A O 1
ATOM 732 N N . SER A 1 99 ? -17.078 3.994 12.914 1 97.12 99 SER A N 1
ATOM 733 C CA . SER A 1 99 ? -17.453 4.793 11.758 1 97.12 99 SER A CA 1
ATOM 734 C C . SER A 1 99 ? -18.875 5.324 11.883 1 97.12 99 SER A C 1
ATOM 736 O O . SER A 1 99 ? -19.234 6.316 11.25 1 97.12 99 SER A O 1
ATOM 738 N N . GLY A 1 100 ? -19.719 4.602 12.602 1 96.62 100 GLY A N 1
ATOM 739 C CA . GLY A 1 100 ? -21.109 4.965 12.734 1 96.62 100 GLY A CA 1
ATOM 740 C C . GLY A 1 100 ? -21.969 4.488 11.57 1 96.62 100 GLY A C 1
ATOM 741 O O . GLY A 1 100 ? -23.172 4.75 11.523 1 96.62 100 GLY A O 1
ATOM 742 N N . ILE A 1 101 ? -21.375 3.828 10.633 1 95.94 101 ILE A N 1
ATOM 743 C CA . ILE A 1 101 ? -22.141 3.301 9.508 1 95.94 101 ILE A CA 1
ATOM 744 C C . ILE A 1 101 ? -22.828 1.996 9.906 1 95.94 101 ILE A C 1
ATOM 746 O O . ILE A 1 101 ? -22.156 1.006 10.211 1 95.94 101 ILE A O 1
ATOM 750 N N . SER A 1 102 ? -24.125 2.047 9.789 1 91.38 102 SER A N 1
ATOM 751 C CA . SER A 1 102 ? -24.891 0.852 10.102 1 91.38 102 SER A CA 1
ATOM 752 C C . SER A 1 102 ? -24.688 -0.236 9.055 1 91.38 102 SER A C 1
ATOM 754 O O . SER A 1 102 ? -24.641 0.051 7.855 1 91.38 102 SER A O 1
ATOM 756 N N . ASN A 1 103 ? -24.516 -1.485 9.398 1 93.31 103 ASN A N 1
ATOM 757 C CA . ASN A 1 103 ? -24.281 -2.613 8.508 1 93.31 103 ASN A CA 1
ATOM 758 C C . ASN A 1 103 ? -23.031 -2.402 7.66 1 93.31 103 ASN A C 1
ATOM 760 O O . ASN A 1 103 ? -23.031 -2.66 6.453 1 93.31 103 ASN A O 1
ATOM 764 N N . GLY A 1 104 ? -22.094 -1.751 8.25 1 96 104 GLY A N 1
ATOM 765 C CA . GLY A 1 104 ? -20.875 -1.399 7.543 1 96 104 GLY A CA 1
ATOM 766 C C . GLY A 1 104 ? -19.953 -2.584 7.312 1 96 104 GLY A C 1
ATOM 767 O O . GLY A 1 104 ? -20.062 -3.604 7.996 1 96 104 GLY A O 1
ATOM 768 N N . GLN A 1 105 ? -19.094 -2.51 6.301 1 96 105 GLN A N 1
ATOM 769 C CA . GLN A 1 105 ? -17.969 -3.406 6.039 1 96 105 GLN A CA 1
ATOM 770 C C . GLN A 1 105 ? -16.688 -2.621 5.785 1 96 105 GLN A C 1
ATOM 772 O O . GLN A 1 105 ? -16.734 -1.425 5.492 1 96 105 GLN A O 1
ATOM 777 N N . VAL A 1 106 ? -15.633 -3.371 5.945 1 95.62 106 VAL A N 1
ATOM 778 C CA . VAL A 1 106 ? -14.32 -2.752 5.82 1 95.62 106 VAL A CA 1
ATOM 779 C C . VAL A 1 106 ? -13.516 -3.455 4.727 1 95.62 106 VAL A C 1
ATOM 781 O O . VAL A 1 106 ? -13.586 -4.68 4.59 1 95.62 106 VAL A O 1
ATOM 784 N N . ALA A 1 107 ? -12.844 -2.734 3.887 1 95.12 107 ALA A N 1
ATOM 785 C CA . ALA A 1 107 ? -11.75 -3.223 3.047 1 95.12 107 ALA A CA 1
ATOM 786 C C . ALA A 1 107 ? -10.406 -2.686 3.525 1 95.12 107 ALA A C 1
ATOM 788 O O . ALA A 1 107 ? -10.227 -1.471 3.652 1 95.12 107 ALA A O 1
ATOM 789 N N . PHE A 1 108 ? -9.453 -3.596 3.758 1 94 108 PHE A N 1
ATOM 790 C CA . PHE A 1 108 ? -8.148 -3.189 4.273 1 94 108 PHE A CA 1
ATOM 791 C C . PHE A 1 108 ? -7.164 -2.965 3.133 1 94 108 PHE A C 1
ATOM 793 O O . PHE A 1 108 ? -7.199 -3.676 2.125 1 94 108 PHE A O 1
ATOM 800 N N . PHE A 1 109 ? -6.285 -1.986 3.361 1 94.12 109 PHE A N 1
ATOM 801 C CA . PHE A 1 109 ? -5.172 -1.677 2.473 1 94.12 109 PHE A CA 1
ATOM 802 C C . PHE A 1 109 ? -3.932 -1.294 3.27 1 94.12 109 PHE A C 1
ATOM 804 O O . PHE A 1 109 ? -3.885 -1.491 4.484 1 94.12 109 PHE A O 1
ATOM 811 N N . SER A 1 110 ? -2.914 -0.748 2.537 1 93 110 SER A N 1
ATOM 812 C CA . SER A 1 110 ? -1.661 -0.436 3.219 1 93 110 SER A CA 1
ATOM 813 C C . SER A 1 110 ? -1.483 1.069 3.387 1 93 110 SER A C 1
ATOM 815 O O . SER A 1 110 ? -0.856 1.522 4.348 1 93 110 SER A O 1
ATOM 817 N N . THR A 1 111 ? -1.979 1.837 2.43 1 93.31 111 THR A N 1
ATOM 818 C CA . THR A 1 111 ? -1.745 3.277 2.459 1 93.31 111 THR A CA 1
ATOM 819 C C . THR A 1 111 ? -3.053 4.043 2.271 1 93.31 111 THR A C 1
ATOM 821 O O . THR A 1 111 ? -4.012 3.512 1.708 1 93.31 111 THR A O 1
ATOM 824 N N . GLY A 1 112 ? -3.033 5.25 2.738 1 95.25 112 GLY A N 1
ATOM 825 C CA . GLY A 1 112 ? -4.176 6.109 2.49 1 95.25 112 GLY A CA 1
ATOM 826 C C . GLY A 1 112 ? -4.469 6.305 1.014 1 95.25 112 GLY A C 1
ATOM 827 O O . GLY A 1 112 ? -5.633 6.391 0.612 1 95.25 112 GLY A O 1
ATOM 828 N N . THR A 1 113 ? -3.422 6.344 0.239 1 93.81 113 THR A N 1
ATOM 829 C CA . THR A 1 113 ? -3.561 6.465 -1.208 1 93.81 113 THR A CA 1
ATOM 830 C C . THR A 1 113 ? -4.438 5.348 -1.763 1 93.81 113 THR A C 1
ATOM 832 O O . THR A 1 113 ? -5.34 5.598 -2.562 1 93.81 113 THR A O 1
ATOM 835 N N . GLU A 1 114 ? -4.227 4.16 -1.316 1 93.12 114 GLU A N 1
ATOM 836 C CA . GLU A 1 114 ? -4.98 3.008 -1.799 1 93.12 114 GLU A CA 1
ATOM 837 C C . GLU A 1 114 ? -6.438 3.074 -1.346 1 93.12 114 GLU A C 1
ATOM 839 O O . GLU A 1 114 ? -7.348 2.781 -2.123 1 93.12 114 GLU A O 1
ATOM 844 N N . ALA A 1 115 ? -6.621 3.408 -0.123 1 95.56 115 ALA A N 1
ATOM 845 C CA . ALA A 1 115 ? -7.98 3.492 0.406 1 95.56 115 ALA A CA 1
ATOM 846 C C . ALA A 1 115 ? -8.797 4.539 -0.346 1 95.56 115 ALA A C 1
ATOM 848 O O . ALA A 1 115 ? -9.969 4.309 -0.666 1 95.56 115 ALA A O 1
ATOM 849 N N . CYS A 1 116 ? -8.188 5.664 -0.628 1 96.62 116 CYS A N 1
ATOM 850 C CA . CYS A 1 116 ? -8.883 6.734 -1.338 1 96.62 116 CYS A CA 1
ATOM 851 C C . CYS A 1 116 ? -9.188 6.324 -2.775 1 96.62 116 CYS A C 1
ATOM 853 O O . CYS A 1 116 ? -10.266 6.621 -3.295 1 96.62 116 CYS A O 1
ATOM 855 N N . ARG A 1 117 ? -8.281 5.707 -3.352 1 94.5 117 ARG A N 1
ATOM 856 C CA . ARG A 1 117 ? -8.523 5.199 -4.699 1 94.5 117 ARG A CA 1
ATOM 857 C C . ARG A 1 117 ? -9.68 4.203 -4.711 1 94.5 117 ARG A C 1
ATOM 859 O O . ARG A 1 117 ? -10.5 4.211 -5.629 1 94.5 117 ARG A O 1
ATOM 866 N N . ALA A 1 118 ? -9.695 3.354 -3.736 1 95.12 118 ALA A N 1
ATOM 867 C CA . ALA A 1 118 ? -10.773 2.383 -3.617 1 95.12 118 ALA A CA 1
ATOM 868 C C . ALA A 1 118 ? -12.125 3.082 -3.477 1 95.12 118 ALA A C 1
ATOM 870 O O . ALA A 1 118 ? -13.117 2.652 -4.066 1 95.12 118 ALA A O 1
ATOM 871 N N . ALA A 1 119 ? -12.156 4.145 -2.725 1 97.31 119 ALA A N 1
ATOM 872 C CA . ALA A 1 119 ? -13.391 4.906 -2.561 1 97.31 119 ALA A CA 1
ATOM 873 C C . ALA A 1 119 ? -13.891 5.441 -3.902 1 97.31 119 ALA A C 1
ATOM 875 O O . ALA A 1 119 ? -15.078 5.332 -4.219 1 97.31 119 ALA A O 1
ATOM 876 N N . VAL A 1 120 ? -12.992 5.984 -4.664 1 96.69 120 VAL A N 1
ATOM 877 C CA . VAL A 1 120 ? -13.328 6.539 -5.973 1 96.69 120 VAL A CA 1
ATOM 878 C C . VAL A 1 120 ? -13.867 5.434 -6.879 1 96.69 120 VAL A C 1
ATOM 880 O O . VAL A 1 120 ? -14.906 5.602 -7.52 1 96.69 120 VAL A O 1
ATOM 883 N N . GLN A 1 121 ? -13.195 4.355 -6.883 1 94.19 121 GLN A N 1
ATOM 884 C CA . GLN A 1 121 ? -13.602 3.252 -7.742 1 94.19 121 GLN A CA 1
ATOM 885 C C . GLN A 1 121 ? -14.969 2.709 -7.332 1 94.19 121 GLN A C 1
ATOM 887 O O . GLN A 1 121 ? -15.812 2.43 -8.18 1 94.19 121 GLN A O 1
ATOM 892 N N . CYS A 1 122 ? -15.164 2.531 -6.062 1 95.19 122 CYS A N 1
ATOM 893 C CA . CYS A 1 122 ? -16.453 2.053 -5.57 1 95.19 122 CYS A CA 1
ATOM 894 C C . CYS A 1 122 ? -17.578 3.01 -5.957 1 95.19 122 CYS A C 1
ATOM 896 O O . CYS A 1 122 ? -18.625 2.578 -6.445 1 95.19 122 CYS A O 1
ATOM 898 N N . ALA A 1 123 ? -17.344 4.273 -5.77 1 97.06 123 ALA A N 1
ATOM 899 C CA . ALA A 1 123 ? -18.359 5.273 -6.078 1 97.06 123 ALA A CA 1
ATOM 900 C C . ALA A 1 123 ? -18.734 5.242 -7.562 1 97.06 123 ALA A C 1
ATOM 902 O O . ALA A 1 123 ? -19.906 5.254 -7.914 1 97.06 123 ALA A O 1
ATOM 903 N N . ARG A 1 124 ? -17.75 5.211 -8.398 1 95.31 124 ARG A N 1
ATOM 904 C CA . ARG A 1 124 ? -17.984 5.191 -9.836 1 95.31 124 ARG A CA 1
ATOM 905 C C . ARG A 1 124 ? -18.75 3.936 -10.25 1 95.31 124 ARG A C 1
ATOM 907 O O . ARG A 1 124 ? -19.688 4.004 -11.047 1 95.31 124 ARG A O 1
ATOM 914 N N . LYS A 1 125 ? -18.328 2.838 -9.703 1 92.88 125 LYS A N 1
ATOM 915 C CA . LYS A 1 125 ? -19 1.586 -10.047 1 92.88 125 LYS A CA 1
ATOM 916 C C . LYS A 1 125 ? -20.453 1.592 -9.57 1 92.88 125 LYS A C 1
ATOM 918 O O . LYS A 1 125 ? -21.328 1.037 -10.234 1 92.88 125 LYS A O 1
ATOM 923 N N . MET A 1 126 ? -20.703 2.172 -8.516 1 94.38 126 MET A N 1
ATOM 924 C CA . MET A 1 126 ? -22.047 2.203 -7.926 1 94.38 126 MET A CA 1
ATOM 925 C C . MET A 1 126 ? -22.953 3.143 -8.703 1 94.38 126 MET A C 1
ATOM 927 O O . MET A 1 126 ? -24.141 2.854 -8.875 1 94.38 126 MET A O 1
ATOM 931 N N . THR A 1 127 ? -22.438 4.219 -9.156 1 96.19 127 THR A N 1
ATOM 932 C CA . THR A 1 127 ? -23.281 5.277 -9.688 1 96.19 127 THR A CA 1
ATOM 933 C C . THR A 1 127 ? -23.281 5.262 -11.211 1 96.19 127 THR A C 1
ATOM 935 O O . THR A 1 127 ? -24.172 5.828 -11.852 1 96.19 127 THR A O 1
ATOM 938 N N . GLY A 1 128 ? -22.203 4.688 -11.766 1 95 128 GLY A N 1
ATOM 939 C CA . GLY A 1 128 ? -22.016 4.758 -13.203 1 95 128 GLY A CA 1
ATOM 940 C C . GLY A 1 128 ? -21.562 6.121 -13.68 1 95 128 GLY A C 1
ATOM 941 O O . GLY A 1 128 ? -21.578 6.406 -14.883 1 95 128 GLY A O 1
ATOM 942 N N . LYS A 1 129 ? -21.25 7.035 -12.773 1 97.19 129 LYS A N 1
ATOM 943 C CA . LYS A 1 129 ? -20.812 8.398 -13.062 1 97.19 129 LYS A CA 1
ATOM 944 C C . LYS A 1 129 ? -19.297 8.539 -12.914 1 97.19 129 LYS A C 1
ATOM 946 O O . LYS A 1 129 ? -18.688 7.863 -12.086 1 97.19 129 LYS A O 1
ATOM 951 N N . LYS A 1 130 ? -18.703 9.422 -13.641 1 94.88 130 LYS A N 1
ATOM 952 C CA . LYS A 1 130 ? -17.25 9.445 -13.773 1 94.88 130 LYS A CA 1
ATOM 953 C C . LYS A 1 130 ? -16.641 10.516 -12.867 1 94.88 130 LYS A C 1
ATOM 955 O O . LYS A 1 130 ? -15.547 10.328 -12.328 1 94.88 130 LYS A O 1
ATOM 960 N N . ILE A 1 131 ? -17.312 11.633 -12.672 1 98.06 131 ILE A N 1
ATOM 961 C CA . ILE A 1 131 ? -16.688 12.82 -12.094 1 98.06 131 ILE A CA 1
ATOM 962 C C . ILE A 1 131 ? -16.656 12.695 -10.57 1 98.06 131 ILE A C 1
ATOM 964 O O . ILE A 1 131 ? -17.641 12.273 -9.961 1 98.06 131 ILE A O 1
ATOM 968 N N . ILE A 1 132 ? -15.555 13.016 -9.992 1 98.56 132 ILE A N 1
ATOM 969 C CA . ILE A 1 132 ? -15.391 13.18 -8.555 1 98.56 132 ILE A CA 1
ATOM 970 C C . ILE A 1 132 ? -15.094 14.648 -8.234 1 98.56 132 ILE A C 1
ATOM 972 O O . ILE A 1 132 ? -14.156 15.234 -8.781 1 98.56 132 ILE A O 1
ATOM 976 N N . ALA A 1 133 ? -15.898 15.273 -7.41 1 98.69 133 ALA A N 1
ATOM 977 C CA . ALA A 1 133 ? -15.57 16.578 -6.855 1 98.69 133 ALA A CA 1
ATOM 978 C C . ALA A 1 133 ? -14.75 16.438 -5.574 1 98.69 133 ALA A C 1
ATOM 980 O O . ALA A 1 133 ? -15.234 15.906 -4.574 1 98.69 133 ALA A O 1
ATOM 981 N N . SER A 1 134 ? -13.547 16.969 -5.629 1 97.75 134 SER A N 1
ATOM 982 C CA . SER A 1 134 ? -12.617 16.672 -4.543 1 97.75 134 SER A CA 1
ATOM 983 C C . SER A 1 134 ? -12.07 17.953 -3.93 1 97.75 134 SER A C 1
ATOM 985 O O . SER A 1 134 ? -12.016 19 -4.594 1 97.75 134 SER A O 1
ATOM 987 N N . ALA A 1 135 ? -11.703 17.969 -2.639 1 97.19 135 ALA A N 1
ATOM 988 C CA . ALA A 1 135 ? -10.914 19 -1.956 1 97.19 135 ALA A CA 1
ATOM 989 C C . ALA A 1 135 ? -10.016 18.359 -0.893 1 97.19 135 ALA A C 1
ATOM 991 O O . ALA A 1 135 ? -10.484 17.594 -0.051 1 97.19 135 ALA A O 1
ATOM 992 N N . GLY A 1 136 ? -8.734 18.719 -0.978 1 94.94 136 GLY A N 1
ATOM 993 C CA . GLY A 1 136 ? -7.762 18.156 -0.061 1 94.94 136 GLY A CA 1
ATOM 994 C C . GLY A 1 136 ? -6.785 17.203 -0.738 1 94.94 136 GLY A C 1
ATOM 995 O O . GLY A 1 136 ? -6.789 17.078 -1.964 1 94.94 136 GLY A O 1
ATOM 996 N N . TYR A 1 137 ? -5.906 16.609 0.061 1 92.88 137 TYR A N 1
ATOM 997 C CA . TYR A 1 137 ? -4.918 15.648 -0.412 1 92.88 137 TYR A CA 1
ATOM 998 C C . TYR A 1 137 ? -5.375 14.219 -0.154 1 92.88 137 TYR A C 1
ATOM 1000 O O . TYR A 1 137 ? -5.684 13.859 0.983 1 92.88 137 TYR A O 1
ATOM 1008 N N . HIS A 1 138 ? -5.398 13.445 -1.218 1 95.44 138 HIS A N 1
ATOM 1009 C CA . HIS A 1 138 ? -5.926 12.094 -1.105 1 95.44 138 HIS A CA 1
ATOM 1010 C C . HIS A 1 138 ? -4.883 11.062 -1.519 1 95.44 138 HIS A C 1
ATOM 1012 O O . HIS A 1 138 ? -5.219 9.914 -1.819 1 95.44 138 HIS A O 1
ATOM 1018 N N . GLY A 1 139 ? -3.643 11.469 -1.573 1 91.31 139 GLY A N 1
ATOM 1019 C CA . GLY A 1 139 ? -2.572 10.547 -1.919 1 91.31 139 GLY A CA 1
ATOM 1020 C C . GLY A 1 139 ? -1.886 10.891 -3.227 1 91.31 139 GLY A C 1
ATOM 1021 O O . GLY A 1 139 ? -2.23 11.883 -3.871 1 91.31 139 GLY A O 1
ATOM 1022 N N . TRP A 1 140 ? -0.914 10.062 -3.613 1 87.75 140 TRP A N 1
ATOM 1023 C CA . TRP A 1 140 ? -0.166 10.289 -4.844 1 87.75 140 TRP A CA 1
ATOM 1024 C C . TRP A 1 140 ? -0.78 9.508 -6.004 1 87.75 140 TRP A C 1
ATOM 1026 O O . TRP A 1 140 ? -1.636 8.648 -5.797 1 87.75 140 TRP A O 1
ATOM 1036 N N . GLY A 1 141 ? -0.417 9.93 -7.176 1 84.69 141 GLY A N 1
ATOM 1037 C CA . GLY A 1 141 ? -0.816 9.18 -8.352 1 84.69 141 GLY A CA 1
ATOM 1038 C C . GLY A 1 141 ? -1.558 10.023 -9.375 1 84.69 141 GLY A C 1
ATOM 1039 O O . GLY A 1 141 ? -1.901 11.172 -9.102 1 84.69 141 GLY A O 1
ATOM 1040 N N . ASP A 1 142 ? -1.902 9.391 -10.406 1 83.94 142 ASP A N 1
ATOM 1041 C CA . ASP A 1 142 ? -2.445 10.094 -11.562 1 83.94 142 ASP A CA 1
ATOM 1042 C C . ASP A 1 142 ? -3.908 10.469 -11.344 1 83.94 142 ASP A C 1
ATOM 1044 O O . ASP A 1 142 ? -4.438 11.352 -12.016 1 83.94 142 ASP A O 1
ATOM 1048 N N . LEU A 1 143 ? -4.477 9.812 -10.383 1 87.75 143 LEU A N 1
ATOM 1049 C CA . LEU A 1 143 ? -5.867 10.141 -10.094 1 87.75 143 LEU A CA 1
ATOM 1050 C C . LEU A 1 143 ? -6 11.602 -9.68 1 87.75 143 LEU A C 1
ATOM 1052 O O . LEU A 1 143 ? -6.988 12.266 -10.016 1 87.75 143 LEU A O 1
ATOM 1056 N N . TRP A 1 144 ? -4.957 12.078 -9.023 1 88.94 144 TRP A N 1
ATOM 1057 C CA . TRP A 1 144 ? -5.055 13.414 -8.445 1 88.94 144 TRP A CA 1
ATOM 1058 C C . TRP A 1 144 ? -4.133 14.391 -9.172 1 88.94 144 TRP A C 1
ATOM 1060 O O . TRP A 1 144 ? -3.697 15.383 -8.586 1 88.94 144 TRP A O 1
ATOM 1070 N N . ALA A 1 145 ? -3.893 14.117 -10.336 1 85.5 145 ALA A N 1
ATOM 1071 C CA . ALA A 1 145 ? -3.045 15 -11.133 1 85.5 145 ALA A CA 1
ATOM 1072 C C . ALA A 1 145 ? -3.68 16.375 -11.297 1 85.5 145 ALA A C 1
ATOM 1074 O O . ALA A 1 145 ? -4.895 16.531 -11.156 1 85.5 145 ALA A O 1
ATOM 1075 N N . SER A 1 146 ? -2.883 17.344 -11.602 1 85.62 146 SER A N 1
ATOM 1076 C CA . SER A 1 146 ? -3.342 18.719 -11.781 1 85.62 146 SER A CA 1
ATOM 1077 C C . SER A 1 146 ? -4.297 18.828 -12.961 1 85.62 146 SER A C 1
ATOM 1079 O O . SER A 1 146 ? -4.09 18.188 -14 1 85.62 146 SER A O 1
ATOM 1081 N N . PRO A 1 147 ? -5.285 19.672 -12.797 1 90 147 PRO A N 1
ATOM 1082 C CA . PRO A 1 147 ? -6.223 19.891 -13.898 1 90 147 PRO A CA 1
ATOM 1083 C C . PRO A 1 147 ? -5.656 20.812 -14.977 1 90 147 PRO A C 1
ATOM 1085 O O . PRO A 1 147 ? -4.699 21.562 -14.727 1 90 147 PRO A O 1
ATOM 1088 N N . PRO A 1 148 ? -6.211 20.719 -16.172 1 89.25 148 PRO A N 1
ATOM 1089 C CA . PRO A 1 148 ? -5.754 21.609 -17.25 1 89.25 148 PRO A CA 1
ATOM 1090 C C . PRO A 1 148 ? -6.121 23.062 -17.016 1 89.25 148 PRO A C 1
ATOM 1092 O O . PRO A 1 148 ? -5.461 23.969 -17.531 1 89.25 148 PRO A O 1
ATOM 1095 N N . SER A 1 149 ? -7.258 23.297 -16.297 1 91.62 149 SER A N 1
ATOM 1096 C CA . SER A 1 149 ? -7.691 24.641 -15.938 1 91.62 149 SER A CA 1
ATOM 1097 C C . SER A 1 149 ? -8.523 24.625 -14.656 1 91.62 149 SER A C 1
ATOM 1099 O O . SER A 1 149 ? -8.898 23.562 -14.164 1 91.62 149 SER A O 1
ATOM 1101 N N . PHE A 1 150 ? -8.789 25.828 -14.234 1 92.62 150 PHE A N 1
ATOM 1102 C CA . PHE A 1 150 ? -9.492 26.016 -12.969 1 92.62 150 PHE A CA 1
ATOM 1103 C C . PHE A 1 150 ? -10.883 25.391 -13.023 1 92.62 150 PHE A C 1
ATOM 1105 O O . PHE A 1 150 ? -11.664 25.688 -13.93 1 92.62 150 PHE A O 1
ATOM 1112 N N . LEU A 1 151 ? -11.219 24.469 -12.172 1 94.06 151 LEU A N 1
ATOM 1113 C CA . LEU A 1 151 ? -12.477 23.766 -11.977 1 94.06 151 LEU A CA 1
ATOM 1114 C C . LEU A 1 151 ? -12.781 22.844 -13.156 1 94.06 151 LEU A C 1
ATOM 1116 O O . LEU A 1 151 ? -13.938 22.469 -13.383 1 94.06 151 LEU A O 1
ATOM 1120 N N . ALA A 1 152 ? -11.844 22.547 -13.945 1 94.81 152 ALA A N 1
ATOM 1121 C CA . ALA A 1 152 ? -11.984 21.531 -15 1 94.81 152 ALA A CA 1
ATOM 1122 C C . ALA A 1 152 ? -11.57 20.156 -14.5 1 94.81 152 ALA A C 1
ATOM 1124 O O . ALA A 1 152 ? -10.664 20.031 -13.672 1 94.81 152 ALA A O 1
ATOM 1125 N N . PRO A 1 153 ? -12.258 19.141 -14.977 1 96.5 153 PRO A N 1
ATOM 1126 C CA . PRO A 1 153 ? -11.789 17.797 -14.617 1 96.5 153 PRO A CA 1
ATOM 1127 C C . PRO A 1 153 ? -10.406 17.484 -15.188 1 96.5 153 PRO A C 1
ATOM 1129 O O . PRO A 1 153 ? -10.086 17.891 -16.297 1 96.5 153 PRO A O 1
ATOM 1132 N N . ASN A 1 154 ? -9.586 16.828 -14.398 1 93.81 154 ASN A N 1
ATOM 1133 C CA . ASN A 1 154 ? -8.352 16.297 -14.953 1 93.81 154 ASN A CA 1
ATOM 1134 C C . ASN A 1 154 ? -8.617 15.062 -15.82 1 93.81 154 ASN A C 1
ATOM 1136 O O . ASN A 1 154 ? -9.773 14.711 -16.078 1 93.81 154 ASN A O 1
ATOM 1140 N N . GLU A 1 155 ? -7.539 14.422 -16.266 1 88.56 155 GLU A N 1
ATOM 1141 C CA . GLU A 1 155 ? -7.68 13.281 -17.172 1 88.56 155 GLU A CA 1
ATOM 1142 C C . GLU A 1 155 ? -8.43 12.133 -16.5 1 88.56 155 GLU A C 1
ATOM 1144 O O . GLU A 1 155 ? -9.07 11.328 -17.172 1 88.56 155 GLU A O 1
ATOM 1149 N N . SER A 1 156 ? -8.43 12.156 -15.203 1 92.44 156 SER A N 1
ATOM 1150 C CA . SER A 1 156 ? -9.062 11.07 -14.477 1 92.44 156 SER A CA 1
ATOM 1151 C C . SER A 1 156 ? -10.477 11.453 -14.031 1 92.44 156 SER A C 1
ATOM 1153 O O . SER A 1 156 ? -11.133 10.688 -13.328 1 92.44 156 SER A O 1
ATOM 1155 N N . GLY A 1 157 ? -10.914 12.625 -14.352 1 95.94 157 GLY A N 1
ATOM 1156 C CA . GLY A 1 157 ? -12.266 13.039 -14.031 1 95.94 157 GLY A CA 1
ATOM 1157 C C . GLY A 1 157 ? -12.398 13.617 -12.633 1 95.94 157 GLY A C 1
ATOM 1158 O O . GLY A 1 157 ? -13.484 13.625 -12.055 1 95.94 157 GLY A O 1
ATOM 1159 N N . ILE A 1 158 ? -11.359 14.102 -12.078 1 97.38 158 ILE A N 1
ATOM 1160 C CA . ILE A 1 158 ? -11.375 14.703 -10.75 1 97.38 158 ILE A CA 1
ATOM 1161 C C . ILE A 1 158 ? -11.398 16.219 -10.875 1 97.38 158 ILE A C 1
ATOM 1163 O O . ILE A 1 158 ? -10.609 16.812 -11.633 1 97.38 158 ILE A O 1
ATOM 1167 N N . ILE A 1 159 ? -12.281 16.891 -10.195 1 97.88 159 ILE A N 1
ATOM 1168 C CA . ILE A 1 159 ? -12.359 18.344 -10.141 1 97.88 159 ILE A CA 1
ATOM 1169 C C . ILE A 1 159 ? -12.102 18.828 -8.719 1 97.88 159 ILE A C 1
ATOM 1171 O O . ILE A 1 159 ? -12.797 18.422 -7.785 1 97.88 159 ILE A O 1
ATOM 1175 N N . ASP A 1 160 ? -11.125 19.641 -8.578 1 96.75 160 ASP A N 1
ATOM 1176 C CA . ASP A 1 160 ? -10.82 20.234 -7.273 1 96.75 160 ASP A CA 1
ATOM 1177 C C . ASP A 1 160 ? -11.617 21.516 -7.051 1 96.75 160 ASP A C 1
ATOM 1179 O O . ASP A 1 160 ? -11.508 22.453 -7.84 1 96.75 160 ASP A O 1
ATOM 1183 N N . PHE A 1 161 ? -12.367 21.516 -5.973 1 97.25 161 PHE A N 1
ATOM 1184 C CA . PHE A 1 161 ? -13.133 22.719 -5.672 1 97.25 161 PHE A CA 1
ATOM 1185 C C . PHE A 1 161 ? -12.547 23.453 -4.473 1 97.25 161 PHE A C 1
ATOM 1187 O O . PHE A 1 161 ? -13.133 24.422 -3.984 1 97.25 161 PHE A O 1
ATOM 1194 N N . TYR A 1 162 ? -11.438 23 -3.908 1 95.88 162 TYR A N 1
ATOM 1195 C CA . TYR A 1 162 ? -10.531 23.688 -2.99 1 95.88 162 TYR A CA 1
ATOM 1196 C C . TYR A 1 162 ? -11.242 24.062 -1.697 1 95.88 162 TYR A C 1
ATOM 1198 O O . TYR A 1 162 ? -10.953 25.109 -1.109 1 95.88 162 TYR A O 1
ATOM 1206 N N . PHE A 1 163 ? -12.273 23.406 -1.323 1 96.81 163 PHE A N 1
ATOM 1207 C CA . PHE A 1 163 ? -13.008 23.547 -0.073 1 96.81 163 PHE A CA 1
ATOM 1208 C C . PHE A 1 163 ? -13.891 24.781 -0.098 1 96.81 163 PHE A C 1
ATOM 1210 O O . PHE A 1 163 ? -14.32 25.266 0.951 1 96.81 163 PHE A O 1
ATOM 1217 N N . VAL A 1 164 ? -14.141 25.312 -1.225 1 96.94 164 VAL A N 1
ATOM 1218 C CA . VAL A 1 164 ? -15 26.484 -1.33 1 96.94 164 VAL A CA 1
ATOM 1219 C C . VAL A 1 164 ? -16.422 26.062 -1.701 1 96.94 164 VAL A C 1
ATOM 1221 O O . VAL A 1 164 ? -16.656 25.609 -2.82 1 96.94 164 VAL A O 1
ATOM 1224 N N . PRO A 1 165 ? -17.375 26.312 -0.792 1 97.69 165 PRO A N 1
ATOM 1225 C CA . PRO A 1 165 ? -18.734 25.859 -1.046 1 97.69 165 PRO A CA 1
ATOM 1226 C C . PRO A 1 165 ? -19.312 26.391 -2.357 1 97.69 165 PRO A C 1
ATOM 1228 O O . PRO A 1 165 ? -19.969 25.656 -3.094 1 97.69 165 PRO A O 1
ATOM 1231 N N . GLU A 1 166 ? -19.047 27.609 -2.686 1 97.44 166 GLU A N 1
ATOM 1232 C CA . GLU A 1 166 ? -19.531 28.203 -3.922 1 97.44 166 GLU A CA 1
ATOM 1233 C C . GLU A 1 166 ? -18.969 27.5 -5.145 1 97.44 166 GLU A C 1
ATOM 1235 O O . GLU A 1 166 ? -19.656 27.312 -6.145 1 97.44 166 GLU A O 1
ATOM 1240 N N . LEU A 1 167 ? -17.719 27.125 -5.02 1 97.88 167 LEU A N 1
ATOM 1241 C CA . LEU A 1 167 ? -17.109 26.406 -6.125 1 97.88 167 LEU A CA 1
ATOM 1242 C C . LEU A 1 167 ? -17.672 25 -6.242 1 97.88 167 LEU A C 1
ATOM 1244 O O . LEU A 1 167 ? -17.844 24.484 -7.348 1 97.88 167 LEU A O 1
ATOM 1248 N N . LEU A 1 168 ? -17.938 24.359 -5.102 1 98.5 168 LEU A N 1
ATOM 1249 C CA . LEU A 1 168 ? -18.578 23.062 -5.141 1 98.5 168 LEU A CA 1
ATOM 1250 C C . LEU A 1 168 ? -19.953 23.156 -5.797 1 98.5 168 LEU A C 1
ATOM 1252 O O . LEU A 1 168 ? -20.297 22.328 -6.637 1 98.5 168 LEU A O 1
ATOM 1256 N N . ALA A 1 169 ? -20.688 24.156 -5.379 1 98.38 169 ALA A N 1
ATOM 1257 C CA . ALA A 1 169 ? -22 24.359 -5.98 1 98.38 169 ALA A CA 1
ATOM 1258 C C . ALA A 1 169 ? -21.891 24.516 -7.496 1 98.38 169 ALA A C 1
ATOM 1260 O O . ALA A 1 169 ? -22.703 23.938 -8.242 1 98.38 169 ALA A O 1
ATOM 1261 N N . ASP A 1 170 ? -20.922 25.234 -7.914 1 97.94 170 ASP A N 1
ATOM 1262 C CA . ASP A 1 170 ? -20.688 25.438 -9.344 1 97.94 170 ASP A CA 1
ATOM 1263 C C . ASP A 1 170 ? -20.391 24.109 -10.039 1 97.94 170 ASP A C 1
ATOM 1265 O O . ASP A 1 170 ? -20.938 23.828 -11.109 1 97.94 170 ASP A O 1
ATOM 1269 N N . VAL A 1 171 ? -19.547 23.281 -9.453 1 98.38 171 VAL A N 1
ATOM 1270 C CA . VAL A 1 171 ? -19.188 22 -10.023 1 98.38 171 VAL A CA 1
ATOM 1271 C C . VAL A 1 171 ? -20.406 21.094 -10.102 1 98.38 171 VAL A C 1
ATOM 1273 O O . VAL A 1 171 ? -20.656 20.469 -11.133 1 98.38 171 VAL A O 1
ATOM 1276 N N . LEU A 1 172 ? -21.203 21.094 -9.047 1 98.56 172 LEU A N 1
ATOM 1277 C CA . LEU A 1 172 ? -22.359 20.203 -8.969 1 98.56 172 LEU A CA 1
ATOM 1278 C C . LEU A 1 172 ? -23.438 20.641 -9.969 1 98.56 172 LEU A C 1
ATOM 1280 O O . LEU A 1 172 ? -24.156 19.812 -10.508 1 98.56 172 LEU A O 1
ATOM 1284 N N . ASP A 1 173 ? -23.516 21.922 -10.227 1 98.12 173 ASP A N 1
ATOM 1285 C CA . ASP A 1 173 ? -24.469 22.438 -11.203 1 98.12 173 ASP A CA 1
ATOM 1286 C C . ASP A 1 173 ? -23.984 22.172 -12.625 1 98.12 173 ASP A C 1
ATOM 1288 O O . ASP A 1 173 ? -24.75 21.672 -13.453 1 98.12 173 ASP A O 1
ATOM 1292 N N . ARG A 1 174 ? -22.766 22.484 -12.898 1 97.69 174 ARG A N 1
ATOM 1293 C CA . ARG A 1 174 ? -22.188 22.359 -14.234 1 97.69 174 ARG A CA 1
ATOM 1294 C C . ARG A 1 174 ? -22.156 20.906 -14.695 1 97.69 174 ARG A C 1
ATOM 1296 O O . ARG A 1 174 ? -22.344 20.625 -15.875 1 97.69 174 ARG A O 1
ATOM 1303 N N . TYR A 1 175 ? -21.906 20.031 -13.781 1 98 175 TYR A N 1
ATOM 1304 C CA . TYR A 1 175 ? -21.781 18.625 -14.125 1 98 175 TYR A CA 1
ATOM 1305 C C . TYR A 1 175 ? -22.906 17.812 -13.508 1 98 175 TYR A C 1
ATOM 1307 O O . TYR A 1 175 ? -22.703 16.672 -13.086 1 98 175 TYR A O 1
ATOM 1315 N N . ARG A 1 176 ? -24.016 18.453 -13.492 1 96.56 176 ARG A N 1
ATOM 1316 C CA . ARG A 1 176 ? -25.203 17.797 -12.938 1 96.56 176 ARG A CA 1
ATOM 1317 C C . ARG A 1 176 ? -25.453 16.453 -13.617 1 96.56 176 ARG A C 1
ATOM 1319 O O . ARG A 1 176 ? -25.484 16.375 -14.852 1 96.56 176 ARG A O 1
ATOM 1326 N N . GLY A 1 177 ? -25.547 15.406 -12.812 1 96.69 177 GLY A N 1
ATOM 1327 C CA . GLY A 1 177 ? -25.812 14.078 -13.344 1 96.69 177 GLY A CA 1
ATOM 1328 C C . GLY A 1 177 ? -24.562 13.305 -13.68 1 96.69 177 GLY A C 1
ATOM 1329 O O . GLY A 1 177 ? -24.625 12.117 -14.016 1 96.69 177 GLY A O 1
ATOM 1330 N N . GLU A 1 178 ? -23.438 13.906 -13.492 1 98.06 178 GLU A N 1
ATOM 1331 C CA . GLU A 1 178 ? -22.188 13.25 -13.875 1 98.06 178 GLU A CA 1
ATOM 1332 C C . GLU A 1 178 ? -21.266 13.062 -12.664 1 98.06 178 GLU A C 1
ATOM 1334 O O . GLU A 1 178 ? -20.281 12.336 -12.734 1 98.06 178 GLU A O 1
ATOM 1339 N N . VAL A 1 179 ? -21.625 13.703 -11.586 1 98.62 179 VAL A N 1
ATOM 1340 C CA . VAL A 1 179 ? -20.781 13.641 -10.391 1 98.62 179 VAL A CA 1
ATOM 1341 C C . VAL A 1 179 ? -21.156 12.414 -9.562 1 98.62 179 VAL A C 1
ATOM 1343 O O . VAL A 1 179 ? -22.312 12.234 -9.195 1 98.62 179 VAL A O 1
ATOM 1346 N N . SER A 1 180 ? -20.109 11.641 -9.266 1 98.12 180 SER A N 1
ATOM 1347 C CA . SER A 1 180 ? -20.297 10.398 -8.523 1 98.12 180 SER A CA 1
ATOM 1348 C C . SER A 1 180 ? -20.234 10.648 -7.016 1 98.12 180 SER A C 1
ATOM 1350 O O . SER A 1 180 ? -20.984 10.047 -6.25 1 98.12 180 SER A O 1
ATOM 1352 N N . MET A 1 181 ? -19.312 11.5 -6.633 1 98.75 181 MET A N 1
ATOM 1353 C CA . MET A 1 181 ? -18.984 11.633 -5.215 1 98.75 181 MET A CA 1
ATOM 1354 C C . MET A 1 181 ? -18.297 12.969 -4.941 1 98.75 181 MET A C 1
ATOM 1356 O O . MET A 1 181 ? -17.547 13.461 -5.781 1 98.75 181 MET A O 1
ATOM 1360 N N . VAL A 1 182 ? -18.672 13.594 -3.879 1 98.88 182 VAL A N 1
ATOM 1361 C CA . VAL A 1 182 ? -17.875 14.641 -3.264 1 98.88 182 VAL A CA 1
ATOM 1362 C C . VAL A 1 182 ? -16.938 14.023 -2.223 1 98.88 182 VAL A C 1
ATOM 1364 O O . VAL A 1 182 ? -17.375 13.266 -1.359 1 98.88 182 VAL A O 1
ATOM 1367 N N . MET A 1 183 ? -15.641 14.289 -2.332 1 98.69 183 MET A N 1
ATOM 1368 C CA . MET A 1 183 ? -14.641 13.742 -1.418 1 98.69 183 MET A CA 1
ATOM 1369 C C . MET A 1 183 ? -13.797 14.859 -0.814 1 98.69 183 MET A C 1
ATOM 1371 O O . MET A 1 183 ? -13.25 15.695 -1.539 1 98.69 183 MET A O 1
ATOM 1375 N N . ILE A 1 184 ? -13.695 14.914 0.511 1 98.31 184 ILE A N 1
ATOM 1376 C CA . ILE A 1 184 ? -12.836 15.914 1.14 1 98.31 184 ILE A CA 1
ATOM 1377 C C . ILE A 1 184 ? -11.969 15.258 2.209 1 98.31 184 ILE A C 1
ATOM 1379 O O . ILE A 1 184 ? -12.312 14.188 2.719 1 98.31 184 ILE A O 1
ATOM 1383 N N . SER A 1 185 ? -10.891 15.75 2.521 1 97 185 SER A N 1
ATOM 1384 C CA . SER A 1 185 ? -10.125 15.492 3.738 1 97 185 SER A CA 1
ATOM 1385 C C . SER A 1 185 ? -10.375 16.578 4.785 1 97 185 SER A C 1
ATOM 1387 O O . SER A 1 185 ? -9.727 17.625 4.766 1 97 185 SER A O 1
ATOM 1389 N N . PRO A 1 186 ? -11.219 16.281 5.695 1 95.5 186 PRO A N 1
ATOM 1390 C CA . PRO A 1 186 ? -11.602 17.344 6.625 1 95.5 186 PRO A CA 1
ATOM 1391 C C . PRO A 1 186 ? -10.414 17.938 7.375 1 95.5 186 PRO A C 1
ATOM 1393 O O . PRO A 1 186 ? -9.469 17.203 7.703 1 95.5 186 PRO A O 1
ATOM 1396 N N . ASP A 1 187 ? -10.477 19.172 7.633 1 93.5 187 ASP A N 1
ATOM 1397 C CA . ASP A 1 187 ? -9.469 19.891 8.398 1 93.5 187 ASP A CA 1
ATOM 1398 C C . ASP A 1 187 ? -10.117 20.766 9.469 1 93.5 187 ASP A C 1
ATOM 1400 O O . ASP A 1 187 ? -10.969 21.594 9.164 1 93.5 187 ASP A O 1
ATOM 1404 N N . TYR A 1 188 ? -9.672 20.594 10.625 1 93.56 188 TYR A N 1
ATOM 1405 C CA . TYR A 1 188 ? -10.32 21.266 11.742 1 93.56 188 TYR A CA 1
ATOM 1406 C C . TYR A 1 188 ? -9.445 22.406 12.266 1 93.56 188 TYR A C 1
ATOM 1408 O O . TYR A 1 188 ? -9.789 23.062 13.25 1 93.56 188 TYR A O 1
ATOM 1416 N N . VAL A 1 189 ? -8.352 22.594 11.594 1 94.75 189 VAL A N 1
ATOM 1417 C CA . VAL A 1 189 ? -7.449 23.688 11.945 1 94.75 189 VAL A CA 1
ATOM 1418 C C . VAL A 1 189 ? -7.848 24.953 11.18 1 94.75 189 VAL A C 1
ATOM 1420 O O . VAL A 1 189 ? -7.863 26.047 11.758 1 94.75 189 VAL A O 1
ATOM 1423 N N . HIS A 1 190 ? -8.281 24.766 9.945 1 94.94 190 HIS A N 1
ATOM 1424 C CA . HIS A 1 190 ? -8.438 25.922 9.07 1 94.94 190 HIS A CA 1
ATOM 1425 C C . HIS A 1 190 ? -9.906 26.188 8.758 1 94.94 190 HIS A C 1
ATOM 1427 O O . HIS A 1 190 ? -10.25 27.219 8.172 1 94.94 190 HIS A O 1
ATOM 1433 N N . PHE A 1 191 ? -10.758 25.25 9.172 1 94.88 191 PHE A N 1
ATOM 1434 C CA . PHE A 1 191 ? -12.156 25.422 8.812 1 94.88 191 PHE A CA 1
ATOM 1435 C C . PHE A 1 191 ? -13.039 25.406 10.055 1 94.88 191 PHE A C 1
ATOM 1437 O O . PHE A 1 191 ? -12.781 24.641 10.992 1 94.88 191 PHE A O 1
ATOM 1444 N N . LYS A 1 192 ? -14.07 26.234 9.977 1 94.06 192 LYS A N 1
ATOM 1445 C CA . LYS A 1 192 ? -15.156 26.156 10.953 1 94.06 192 LYS A CA 1
ATOM 1446 C C . LYS A 1 192 ? -16.125 25.031 10.617 1 94.06 192 LYS A C 1
ATOM 1448 O O . LYS A 1 192 ? -16.234 24.625 9.453 1 94.06 192 LYS A O 1
ATOM 1453 N N . PRO A 1 193 ? -16.766 24.516 11.609 1 95.44 193 PRO A N 1
ATOM 1454 C CA . PRO A 1 193 ? -17.719 23.438 11.398 1 95.44 193 PRO A CA 1
ATOM 1455 C C . PRO A 1 193 ? -18.766 23.781 10.336 1 95.44 193 PRO A C 1
ATOM 1457 O O . PRO A 1 193 ? -19.156 22.906 9.555 1 95.44 193 PRO A O 1
ATOM 1460 N N . GLU A 1 194 ? -19.188 25 10.25 1 96.19 194 GLU A N 1
ATOM 1461 C CA . GLU A 1 194 ? -20.25 25.422 9.344 1 96.19 194 GLU A CA 1
ATOM 1462 C C . GLU A 1 194 ? -19.828 25.25 7.883 1 96.19 194 GLU A C 1
ATOM 1464 O O . GLU A 1 194 ? -20.656 24.906 7.035 1 96.19 194 GLU A O 1
ATOM 1469 N N . THR A 1 195 ? -18.609 25.516 7.613 1 96.5 195 THR A N 1
ATOM 1470 C CA . THR A 1 195 ? -18.109 25.344 6.254 1 96.5 195 THR A CA 1
ATOM 1471 C C . THR A 1 195 ? -18.141 23.875 5.844 1 96.5 195 THR A C 1
ATOM 1473 O O . THR A 1 195 ? -18.609 23.547 4.758 1 96.5 195 THR A O 1
ATOM 1476 N N . LEU A 1 196 ? -17.672 23 6.684 1 97.12 196 LEU A N 1
ATOM 1477 C CA . LEU A 1 196 ? -17.672 21.562 6.402 1 97.12 196 LEU A CA 1
ATOM 1478 C C . LEU A 1 196 ? -19.094 21.047 6.262 1 97.12 196 LEU A C 1
ATOM 1480 O O . LEU A 1 196 ? -19.391 20.234 5.371 1 97.12 196 LEU A O 1
ATOM 1484 N N . GLN A 1 197 ? -19.969 21.531 7.141 1 97.69 197 GLN A N 1
ATOM 1485 C CA . GLN A 1 197 ? -21.375 21.156 7.078 1 97.69 197 GLN A CA 1
ATOM 1486 C C . GLN A 1 197 ? -21.984 21.547 5.742 1 97.69 197 GLN A C 1
ATOM 1488 O O . GLN A 1 197 ? -22.766 20.797 5.16 1 97.69 197 GLN A O 1
ATOM 1493 N N . SER A 1 198 ? -21.688 22.734 5.285 1 97.38 198 SER A N 1
ATOM 1494 C CA . SER A 1 198 ? -22.234 23.234 4.027 1 97.38 198 SER A CA 1
ATOM 1495 C C . SER A 1 198 ? -21.797 22.344 2.857 1 97.38 198 SER A C 1
ATOM 1497 O O . SER A 1 198 ? -22.578 22.141 1.918 1 97.38 198 SER A O 1
ATOM 1499 N N . LEU A 1 199 ? -20.594 21.844 2.857 1 98.06 199 LEU A N 1
ATOM 1500 C CA . LEU A 1 199 ? -20.109 20.984 1.789 1 98.06 199 LEU A CA 1
ATOM 1501 C C . LEU A 1 199 ? -20.906 19.688 1.733 1 98.06 199 LEU A C 1
ATOM 1503 O O . LEU A 1 199 ? -21.297 19.234 0.652 1 98.06 199 LEU A O 1
ATOM 1507 N N . ILE A 1 200 ? -21.172 19.094 2.885 1 98.06 200 ILE A N 1
ATOM 1508 C CA . ILE A 1 200 ? -21.922 17.844 2.947 1 98.06 200 ILE A CA 1
ATOM 1509 C C . ILE A 1 200 ? -23.359 18.078 2.498 1 98.06 200 ILE A C 1
ATOM 1511 O O . ILE A 1 200 ? -23.906 17.266 1.742 1 98.06 200 ILE A O 1
ATOM 1515 N N . ARG A 1 201 ? -23.938 19.156 2.939 1 97.62 201 ARG A N 1
ATOM 1516 C CA . ARG A 1 201 ? -25.328 19.469 2.598 1 97.62 201 ARG A CA 1
ATOM 1517 C C . ARG A 1 201 ? -25.484 19.688 1.097 1 97.62 201 ARG A C 1
ATOM 1519 O O . ARG A 1 201 ? -26.484 19.266 0.504 1 97.62 201 ARG A O 1
ATOM 1526 N N . LEU A 1 202 ? -24.516 20.375 0.547 1 98.19 202 LEU A N 1
ATOM 1527 C CA . LEU A 1 202 ? -24.547 20.594 -0.897 1 98.19 202 LEU A CA 1
ATOM 1528 C C . LEU A 1 202 ? -24.531 19.266 -1.639 1 98.19 202 LEU A C 1
ATOM 1530 O O . LEU A 1 202 ? -25.281 19.078 -2.604 1 98.19 202 LEU A O 1
ATOM 1534 N N . ALA A 1 203 ? -23.656 18.344 -1.205 1 98.19 203 ALA A N 1
ATOM 1535 C CA . ALA A 1 203 ? -23.609 17.031 -1.822 1 98.19 203 ALA A CA 1
ATOM 1536 C C . ALA A 1 203 ? -24.953 16.328 -1.692 1 98.19 203 ALA A C 1
ATOM 1538 O O . ALA A 1 203 ? -25.469 15.758 -2.664 1 98.19 203 ALA A O 1
ATOM 1539 N N . ARG A 1 204 ? -25.609 16.422 -0.546 1 97.06 204 ARG A N 1
ATOM 1540 C CA . ARG A 1 204 ? -26.891 15.781 -0.275 1 97.06 204 ARG A CA 1
ATOM 1541 C C . ARG A 1 204 ? -27.984 16.375 -1.134 1 97.06 204 ARG A C 1
ATOM 1543 O O . ARG A 1 204 ? -28.797 15.648 -1.707 1 97.06 204 ARG A O 1
ATOM 1550 N N . GLU A 1 205 ? -27.938 17.625 -1.158 1 97.12 205 GLU A N 1
ATOM 1551 C CA . GLU A 1 205 ? -28.953 18.328 -1.93 1 97.12 205 GLU A CA 1
ATOM 1552 C C . GLU A 1 205 ? -28.922 17.906 -3.398 1 97.12 205 GLU A C 1
ATOM 1554 O O . GLU A 1 205 ? -29.953 17.891 -4.07 1 97.12 205 GLU A O 1
ATOM 1559 N N . HIS A 1 206 ? -27.828 17.562 -3.879 1 97.56 206 HIS A N 1
ATOM 1560 C CA . HIS A 1 206 ? -27.672 17.219 -5.285 1 97.56 206 HIS A CA 1
ATOM 1561 C C . HIS A 1 206 ? -27.703 15.695 -5.473 1 97.56 206 HIS A C 1
ATOM 1563 O O . HIS A 1 206 ? -27.5 15.203 -6.582 1 97.56 206 HIS A O 1
ATOM 1569 N N . GLY A 1 207 ? -27.875 14.938 -4.406 1 96.81 207 GLY A N 1
ATOM 1570 C CA . GLY A 1 207 ? -27.984 13.484 -4.488 1 96.81 207 GLY A CA 1
ATOM 1571 C C . GLY A 1 207 ? -26.672 12.812 -4.832 1 96.81 207 GLY A C 1
ATOM 1572 O O . GLY A 1 207 ? -26.641 11.805 -5.551 1 96.81 207 GLY A O 1
ATOM 1573 N N . VAL A 1 208 ? -25.594 13.359 -4.441 1 98.06 208 VAL A N 1
ATOM 1574 C CA . VAL A 1 208 ? -24.25 12.859 -4.719 1 98.06 208 VAL A CA 1
ATOM 1575 C C . VAL A 1 208 ? -23.672 12.219 -3.457 1 98.06 208 VAL A C 1
ATOM 1577 O O . VAL A 1 208 ? -23.906 12.695 -2.346 1 98.06 208 VAL A O 1
ATOM 1580 N N . LEU A 1 209 ? -22.922 11.078 -3.6 1 98.25 209 LEU A N 1
ATOM 1581 C CA . LEU A 1 209 ? -22.25 10.43 -2.473 1 98.25 209 LEU A CA 1
ATOM 1582 C C . LEU A 1 209 ? -21.25 11.375 -1.826 1 98.25 209 LEU A C 1
ATOM 1584 O O . LEU A 1 209 ? -20.719 12.281 -2.484 1 98.25 209 LEU A O 1
ATOM 1588 N N . PHE A 1 210 ? -21.047 11.188 -0.536 1 98.75 210 PHE A N 1
ATOM 1589 C CA . PHE A 1 210 ? -20.062 11.984 0.187 1 98.75 210 PHE A CA 1
ATOM 1590 C C . PHE A 1 210 ? -19.062 11.086 0.898 1 98.75 210 PHE A C 1
ATOM 1592 O O . PHE A 1 210 ? -19.438 10.195 1.656 1 98.75 210 PHE A O 1
ATOM 1599 N N . CYS A 1 211 ? -17.766 11.305 0.648 1 98.81 211 CYS A N 1
ATOM 1600 C CA . CYS A 1 211 ? -16.703 10.578 1.308 1 98.81 211 CYS A CA 1
ATOM 1601 C C . CYS A 1 211 ? -15.875 11.5 2.201 1 98.81 211 CYS A C 1
ATOM 1603 O O . CYS A 1 211 ? -15.43 12.562 1.762 1 98.81 211 CYS A O 1
ATOM 1605 N N . SER A 1 212 ? -15.75 11.109 3.438 1 98.81 212 SER A N 1
ATOM 1606 C CA . SER A 1 212 ? -14.805 11.773 4.336 1 98.81 212 SER A CA 1
ATOM 1607 C C . SER A 1 212 ? -13.477 11.031 4.383 1 98.81 212 SER A C 1
ATOM 1609 O O . SER A 1 212 ? -13.383 9.938 4.953 1 98.81 212 SER A O 1
ATOM 1611 N N . ASP A 1 213 ? -12.469 11.602 3.756 1 98.44 213 ASP A N 1
ATOM 1612 C CA . ASP A 1 213 ? -11.109 11.07 3.854 1 98.44 213 ASP A CA 1
ATOM 1613 C C . ASP A 1 213 ? -10.484 11.414 5.203 1 98.44 213 ASP A C 1
ATOM 1615 O O . ASP A 1 213 ? -9.93 12.492 5.383 1 98.44 213 ASP A O 1
ATOM 1619 N N . GLU A 1 214 ? -10.523 10.383 6.051 1 98.31 214 GLU A N 1
ATOM 1620 C CA . GLU A 1 214 ? -10.07 10.547 7.43 1 98.31 214 GLU A CA 1
ATOM 1621 C C . GLU A 1 214 ? -8.656 10.016 7.617 1 98.31 214 GLU A C 1
ATOM 1623 O O . GLU A 1 214 ? -8.258 9.664 8.727 1 98.31 214 GLU A O 1
ATOM 1628 N N . VAL A 1 215 ? -7.93 9.969 6.551 1 97.12 215 VAL A N 1
ATOM 1629 C CA . VAL A 1 215 ? -6.57 9.445 6.617 1 97.12 215 VAL A CA 1
ATOM 1630 C C . VAL A 1 215 ? -5.75 10.266 7.609 1 97.12 215 VAL A C 1
ATOM 1632 O O . VAL A 1 215 ? -5.047 9.703 8.453 1 97.12 215 VAL A O 1
ATOM 1635 N N . LYS A 1 216 ? -5.879 11.555 7.594 1 94.56 216 LYS A N 1
ATOM 1636 C CA . LYS A 1 216 ? -5.086 12.453 8.438 1 94.56 216 LYS A CA 1
ATOM 1637 C C . LYS A 1 216 ? -5.75 12.656 9.797 1 94.56 216 LYS A C 1
ATOM 1639 O O . LYS A 1 216 ? -5.086 12.578 10.836 1 94.56 216 LYS A O 1
ATOM 1644 N N . ASN A 1 217 ? -7.027 12.797 9.844 1 95.06 217 ASN A N 1
ATOM 1645 C CA . ASN A 1 217 ? -7.699 13.281 11.047 1 95.06 217 ASN A CA 1
ATOM 1646 C C . ASN A 1 217 ? -8.375 12.148 11.812 1 95.06 217 ASN A C 1
ATOM 1648 O O . ASN A 1 217 ? -8.727 12.305 12.977 1 95.06 217 ASN A O 1
ATOM 1652 N N . GLY A 1 218 ? -8.578 11.008 11.188 1 97.31 218 GLY A N 1
ATOM 1653 C CA . GLY A 1 218 ? -9.234 9.891 11.852 1 97.31 218 GLY A CA 1
ATOM 1654 C C . GLY A 1 218 ? -8.445 9.336 13.016 1 97.31 218 GLY A C 1
ATOM 1655 O O . GLY A 1 218 ? -7.211 9.289 12.969 1 97.31 218 GLY A O 1
ATOM 1656 N N . TYR A 1 219 ? -9.164 8.93 14.023 1 97.88 219 TYR A N 1
ATOM 1657 C CA . TYR A 1 219 ? -8.586 8.281 15.203 1 97.88 219 TYR A CA 1
ATOM 1658 C C . TYR A 1 219 ? -7.52 9.164 15.836 1 97.88 219 TYR A C 1
ATOM 1660 O O . TYR A 1 219 ? -6.453 8.68 16.219 1 97.88 219 TYR A O 1
ATOM 1668 N N . ARG A 1 220 ? -7.754 10.383 15.906 1 94.38 220 ARG A N 1
ATOM 1669 C CA . ARG A 1 220 ? -6.848 11.328 16.547 1 94.38 220 ARG A CA 1
ATOM 1670 C C . ARG A 1 220 ? -7.566 12.148 17.609 1 94.38 220 ARG A C 1
ATOM 1672 O O . ARG A 1 220 ? -7.047 12.344 18.703 1 94.38 220 ARG A O 1
ATOM 1679 N N . SER A 1 221 ? -8.734 12.656 17.266 1 94.56 221 SER A N 1
ATOM 1680 C CA . SER A 1 221 ? -9.5 13.445 18.219 1 94.56 221 SER A CA 1
ATOM 1681 C C . SER A 1 221 ? -10.617 12.625 18.859 1 94.56 221 SER A C 1
ATOM 1683 O O . SER A 1 221 ? -11.055 12.922 19.969 1 94.56 221 SER A O 1
ATOM 1685 N N . VAL A 1 222 ? -11.102 11.719 18.141 1 96.81 222 VAL A N 1
ATOM 1686 C CA . VAL A 1 222 ? -12.117 10.766 18.594 1 96.81 222 VAL A CA 1
ATOM 1687 C C . VAL A 1 222 ? -11.891 9.422 17.906 1 96.81 222 VAL A C 1
ATOM 1689 O O . VAL A 1 222 ? -11.102 9.312 16.969 1 96.81 222 VAL A O 1
ATOM 1692 N N . ALA A 1 223 ? -12.539 8.367 18.5 1 97.94 223 ALA A N 1
ATOM 1693 C CA . ALA A 1 223 ? -12.578 7.105 17.781 1 97.94 223 ALA A CA 1
ATOM 1694 C C . ALA A 1 223 ? -13.32 7.258 16.453 1 97.94 223 ALA A C 1
ATOM 1696 O O . ALA A 1 223 ? -14.43 7.797 16.422 1 97.94 223 ALA A O 1
ATOM 1697 N N . GLY A 1 224 ? -12.695 6.84 15.398 1 97.88 224 GLY A N 1
ATOM 1698 C CA . GLY A 1 224 ? -13.289 7.004 14.086 1 97.88 224 GLY A CA 1
ATOM 1699 C C . GLY A 1 224 ? -13.141 8.414 13.531 1 97.88 224 GLY A C 1
ATOM 1700 O O . GLY A 1 224 ? -12.023 8.922 13.422 1 97.88 224 GLY A O 1
ATOM 1701 N N . SER A 1 225 ? -14.25 9.039 13.195 1 98.06 225 SER A N 1
ATOM 1702 C CA . SER A 1 225 ? -14.273 10.359 12.57 1 98.06 225 SER A CA 1
ATOM 1703 C C . SER A 1 225 ? -14.969 11.383 13.469 1 98.06 225 SER A C 1
ATOM 1705 O O . SER A 1 225 ? -16 11.086 14.055 1 98.06 225 SER A O 1
ATOM 1707 N N . ALA A 1 226 ? -14.414 12.594 13.469 1 97.12 226 ALA A N 1
ATOM 1708 C CA . ALA A 1 226 ? -15.039 13.68 14.219 1 97.12 226 ALA A CA 1
ATOM 1709 C C . ALA A 1 226 ? -16.125 14.359 13.391 1 97.12 226 ALA A C 1
ATOM 1711 O O . ALA A 1 226 ? -16.922 15.148 13.914 1 97.12 226 ALA A O 1
ATOM 1712 N N . LEU A 1 227 ? -16.219 14.039 12.148 1 97.44 227 LEU A N 1
ATOM 1713 C CA . LEU A 1 227 ? -17.078 14.742 11.203 1 97.44 227 LEU A CA 1
ATOM 1714 C C . LEU A 1 227 ? -18.516 14.766 11.703 1 97.44 227 LEU A C 1
ATOM 1716 O O . LEU A 1 227 ? -19.156 15.828 11.742 1 97.44 227 LEU A O 1
ATOM 1720 N N . PRO A 1 228 ? -19.094 13.664 12.141 1 97 228 PRO A N 1
ATOM 1721 C CA . PRO A 1 228 ? -20.484 13.688 12.578 1 97 228 PRO A CA 1
ATOM 1722 C C . PRO A 1 228 ? -20.703 14.578 13.797 1 97 228 PRO A C 1
ATOM 1724 O O . PRO A 1 228 ? -21.719 15.281 13.883 1 97 228 PRO A O 1
ATOM 1727 N N . SER A 1 229 ? -19.781 14.523 14.68 1 95.75 229 SER A N 1
ATOM 1728 C CA . SER A 1 229 ? -19.938 15.32 15.891 1 95.75 229 SER A CA 1
ATOM 1729 C C . SER A 1 229 ? -19.75 16.812 15.594 1 95.75 229 SER A C 1
ATOM 1731 O O . SER A 1 229 ? -20.391 17.656 16.234 1 95.75 229 SER A O 1
ATOM 1733 N N . VAL A 1 230 ? -18.922 17.109 14.648 1 95 230 VAL A N 1
ATOM 1734 C CA . VAL A 1 230 ? -18.578 18.5 14.352 1 95 230 VAL A CA 1
ATOM 1735 C C . VAL A 1 230 ? -19.641 19.109 13.453 1 95 230 VAL A C 1
ATOM 1737 O O . VAL A 1 230 ? -19.969 20.297 13.594 1 95 230 VAL A O 1
ATOM 1740 N N . THR A 1 231 ? -20.234 18.328 12.555 1 96.5 231 THR A N 1
ATOM 1741 C CA . THR A 1 231 ? -21.094 18.891 11.531 1 96.5 231 THR A CA 1
ATOM 1742 C C . THR A 1 231 ? -22.531 18.422 11.711 1 96.5 231 THR A C 1
ATOM 1744 O O . THR A 1 231 ? -23.453 18.984 11.125 1 96.5 231 THR A O 1
ATOM 1747 N N . GLY A 1 232 ? -22.688 17.344 12.43 1 95.69 232 GLY A N 1
ATOM 1748 C CA . GLY A 1 232 ? -23.984 16.719 12.539 1 95.69 232 GLY A CA 1
ATOM 1749 C C . GLY A 1 232 ? -24.328 15.852 11.352 1 95.69 232 GLY A C 1
ATOM 1750 O O . GLY A 1 232 ? -25.469 15.375 11.227 1 95.69 232 GLY A O 1
ATOM 1751 N N . GLU A 1 233 ? -23.344 15.656 10.43 1 95.19 233 GLU A N 1
ATOM 1752 C CA . GLU A 1 233 ? -23.578 14.922 9.195 1 95.19 233 GLU A CA 1
ATOM 1753 C C . GLU A 1 233 ? -22.703 13.672 9.117 1 95.19 233 GLU A C 1
ATOM 1755 O O . GLU A 1 233 ? -21.547 13.703 9.523 1 95.19 233 GLU A O 1
ATOM 1760 N N . GLN A 1 234 ? -23.375 12.578 8.602 1 95.44 234 GLN A N 1
ATOM 1761 C CA . GLN A 1 234 ? -22.656 11.328 8.375 1 95.44 234 GLN A CA 1
ATOM 1762 C C . GLN A 1 234 ? -22.188 11.219 6.934 1 95.44 234 GLN A C 1
ATOM 1764 O O . GLN A 1 234 ? -22.906 11.609 6.008 1 95.44 234 GLN A O 1
ATOM 1769 N N . ALA A 1 235 ? -21.016 10.68 6.711 1 98.12 235 ALA A N 1
ATOM 1770 C CA . ALA A 1 235 ? -20.547 10.398 5.352 1 98.12 235 ALA A CA 1
ATOM 1771 C C . ALA A 1 235 ? -21.031 9.031 4.879 1 98.12 235 ALA A C 1
ATOM 1773 O O . ALA A 1 235 ? -21.484 8.211 5.684 1 98.12 235 ALA A O 1
ATOM 1774 N N . ASP A 1 236 ? -20.969 8.82 3.533 1 97.81 236 ASP A N 1
ATOM 1775 C CA . ASP A 1 236 ? -21.281 7.516 2.967 1 97.81 236 ASP A CA 1
ATOM 1776 C C . ASP A 1 236 ? -20.078 6.578 3.043 1 97.81 236 ASP A C 1
ATOM 1778 O O . ASP A 1 236 ? -20.234 5.375 3.256 1 97.81 236 ASP A O 1
ATOM 1782 N N . PHE A 1 237 ? -18.906 7.148 2.811 1 98.12 237 PHE A N 1
ATOM 1783 C CA . PHE A 1 237 ? -17.625 6.457 2.895 1 98.12 237 PHE A CA 1
ATOM 1784 C C . PHE A 1 237 ? -16.703 7.156 3.881 1 98.12 237 PHE A C 1
ATOM 1786 O O . PHE A 1 237 ? -16.672 8.391 3.957 1 98.12 237 PHE A O 1
ATOM 1793 N N . TYR A 1 238 ? -15.977 6.344 4.613 1 98.69 238 TYR A N 1
ATOM 1794 C CA . TYR A 1 238 ? -14.82 6.836 5.363 1 98.69 238 TYR A CA 1
ATOM 1795 C C . TYR A 1 238 ? -13.555 6.098 4.953 1 98.69 238 TYR A C 1
ATOM 1797 O O . TYR A 1 238 ? -13.578 4.887 4.727 1 98.69 238 TYR A O 1
ATOM 1805 N N . THR A 1 239 ? -12.469 6.766 4.816 1 98.38 239 THR A N 1
ATOM 1806 C CA . THR A 1 239 ? -11.148 6.156 4.77 1 98.38 239 THR A CA 1
ATOM 1807 C C . THR A 1 239 ? -10.367 6.457 6.047 1 98.38 239 THR A C 1
ATOM 1809 O O . THR A 1 239 ? -10.477 7.555 6.602 1 98.38 239 THR A O 1
ATOM 1812 N N . PHE A 1 240 ? -9.617 5.469 6.527 1 98.25 240 PHE A N 1
ATOM 1813 C CA . PHE A 1 240 ? -8.773 5.641 7.699 1 98.25 240 PHE A CA 1
ATOM 1814 C C . PHE A 1 240 ? -7.367 5.102 7.441 1 98.25 240 PHE A C 1
ATOM 1816 O O . PHE A 1 240 ? -7.188 4.207 6.613 1 98.25 240 PHE A O 1
ATOM 1823 N N . SER A 1 241 ? -6.383 5.582 8.125 1 97.06 241 SER A N 1
ATOM 1824 C CA . SER A 1 241 ? -5.016 5.082 8.078 1 97.06 241 SER A CA 1
ATOM 1825 C C . SER A 1 241 ? -4.211 5.562 9.281 1 97.06 241 SER A C 1
ATOM 1827 O O . SER A 1 241 ? -4.379 5.055 10.391 1 97.06 241 SER A O 1
ATOM 1829 N N . LYS A 1 242 ? -3.395 6.559 9.195 1 94.31 242 LYS A N 1
ATOM 1830 C CA . LYS A 1 242 ? -2.443 7.188 10.109 1 94.31 242 LYS A CA 1
ATOM 1831 C C . LYS A 1 242 ? -2.766 6.852 11.562 1 94.31 242 LYS A C 1
ATOM 1833 O O . LYS A 1 242 ? -2.215 5.902 12.125 1 94.31 242 LYS A O 1
ATOM 1838 N N . GLY A 1 243 ? -3.723 7.367 12.133 1 95.81 243 GLY A N 1
ATOM 1839 C CA . GLY A 1 243 ? -4.066 7.23 13.539 1 95.81 243 GLY A CA 1
ATOM 1840 C C . GLY A 1 243 ? -4.465 5.82 13.922 1 95.81 243 GLY A C 1
ATOM 1841 O O . GLY A 1 243 ? -4.59 5.5 15.102 1 95.81 243 GLY A O 1
ATOM 1842 N N . LEU A 1 244 ? -4.445 4.855 13.031 1 95.88 244 LEU A N 1
ATOM 1843 C CA . LEU A 1 244 ? -5.004 3.521 13.219 1 95.88 244 LEU A CA 1
ATOM 1844 C C . LEU A 1 244 ? -4.02 2.615 13.945 1 95.88 244 LEU A C 1
ATOM 1846 O O . LEU A 1 244 ? -4.422 1.75 14.727 1 95.88 244 LEU A O 1
ATOM 1850 N N . SER A 1 245 ? -2.721 2.779 13.648 1 95.75 245 SER A N 1
ATOM 1851 C CA . SER A 1 245 ? -1.867 1.648 14 1 95.75 245 SER A CA 1
ATOM 1852 C C . SER A 1 245 ? -0.517 2.119 14.531 1 95.75 245 SER A C 1
ATOM 1854 O O . SER A 1 245 ? 0.448 1.352 14.555 1 95.75 245 SER A O 1
ATOM 1856 N N . ASN A 1 246 ? -0.398 3.338 14.852 1 96.88 246 ASN A N 1
ATOM 1857 C CA . ASN A 1 246 ? 0.771 3.941 15.484 1 96.88 246 ASN A CA 1
ATOM 1858 C C . ASN A 1 246 ? 2.039 3.689 14.672 1 96.88 246 ASN A C 1
ATOM 1860 O O . ASN A 1 246 ? 3.039 3.209 15.211 1 96.88 246 ASN A O 1
ATOM 1864 N N . GLY A 1 247 ? 1.957 3.977 13.422 1 94 247 GLY A N 1
ATOM 1865 C CA . GLY A 1 247 ? 3.16 4 12.602 1 94 247 GLY A CA 1
ATOM 1866 C C . GLY A 1 247 ? 3.252 2.828 11.641 1 94 247 GLY A C 1
ATOM 1867 O O . GLY A 1 247 ? 4.125 2.801 10.773 1 94 247 GLY A O 1
ATOM 1868 N N . GLN A 1 248 ? 2.34 1.805 11.734 1 93.38 248 GLN A N 1
ATOM 1869 C CA . GLN A 1 248 ? 2.359 0.656 10.836 1 93.38 248 GLN A CA 1
ATOM 1870 C C . GLN A 1 248 ? 1.577 0.946 9.555 1 93.38 248 GLN A C 1
ATOM 1872 O O . GLN A 1 248 ? 0.726 1.837 9.531 1 93.38 248 GLN A O 1
ATOM 1877 N N . ARG A 1 249 ? 1.876 0.21 8.531 1 92.62 249 ARG A N 1
ATOM 1878 C CA . ARG A 1 249 ? 1.254 0.399 7.227 1 92.62 249 ARG A CA 1
ATOM 1879 C C . ARG A 1 249 ? -0.132 -0.233 7.184 1 92.62 249 ARG A C 1
ATOM 1881 O O . ARG A 1 249 ? -0.273 -1.411 6.848 1 92.62 249 ARG A O 1
ATOM 1888 N N . LEU A 1 250 ? -1.12 0.569 7.441 1 95.06 250 LEU A N 1
ATOM 1889 C CA . LEU A 1 250 ? -2.494 0.076 7.43 1 95.06 250 LEU A CA 1
ATOM 1890 C C . LEU A 1 250 ? -3.467 1.189 7.059 1 95.06 250 LEU A C 1
ATOM 1892 O O . LEU A 1 250 ? -3.34 2.318 7.539 1 95.06 250 LEU A O 1
ATOM 1896 N N . SER A 1 251 ? -4.359 0.854 6.176 1 96.44 251 SER A N 1
ATOM 1897 C CA . SER A 1 251 ? -5.473 1.733 5.844 1 96.44 251 SER A CA 1
ATOM 1898 C C . SER A 1 251 ? -6.742 0.934 5.559 1 96.44 251 SER A C 1
ATOM 1900 O O . SER A 1 251 ? -6.703 -0.296 5.492 1 96.44 251 SER A O 1
ATOM 1902 N N . CYS A 1 252 ? -7.848 1.624 5.449 1 96.81 252 CYS A N 1
ATOM 1903 C CA . CYS A 1 252 ? -9.078 0.908 5.125 1 96.81 252 CYS A CA 1
ATOM 1904 C C . CYS A 1 252 ? -10.117 1.851 4.539 1 96.81 252 CYS A C 1
ATOM 1906 O O . CYS A 1 252 ? -9.984 3.072 4.637 1 96.81 252 CYS A O 1
ATOM 1908 N N . LEU A 1 253 ? -11.016 1.302 3.852 1 97.5 253 LEU A N 1
ATOM 1909 C CA . LEU A 1 253 ? -12.25 1.92 3.369 1 97.5 253 LEU A CA 1
ATOM 1910 C C . LEU A 1 253 ? -13.469 1.321 4.066 1 97.5 253 LEU A C 1
ATOM 1912 O O . LEU A 1 253 ? -13.57 0.099 4.195 1 97.5 253 LEU A O 1
ATOM 1916 N N . VAL A 1 254 ? -14.336 2.18 4.539 1 97.81 254 VAL A N 1
ATOM 1917 C CA . VAL A 1 254 ? -15.555 1.74 5.207 1 97.81 254 VAL A CA 1
ATOM 1918 C C . VAL A 1 254 ? -16.781 2.268 4.453 1 97.81 254 VAL A C 1
ATOM 1920 O O . VAL A 1 254 ? -16.797 3.42 4.016 1 97.81 254 VAL A O 1
ATOM 1923 N N . GLY A 1 255 ? -17.734 1.504 4.215 1 97.62 255 GLY A N 1
ATOM 1924 C CA . GLY A 1 255 ? -19.031 1.805 3.66 1 97.62 255 GLY A CA 1
ATOM 1925 C C . GLY A 1 255 ? -20.078 0.762 4 1 97.62 255 GLY A C 1
ATOM 1926 O O . GLY A 1 255 ? -19.781 -0.233 4.664 1 97.62 255 GLY A O 1
ATOM 1927 N N . THR A 1 256 ? -21.312 1.039 3.572 1 96.38 256 THR A N 1
ATOM 1928 C CA . THR A 1 256 ? -22.344 0.031 3.787 1 96.38 256 THR A CA 1
ATOM 1929 C C . THR A 1 256 ? -22 -1.255 3.037 1 96.38 256 THR A C 1
ATOM 1931 O O . THR A 1 256 ? -21.234 -1.234 2.072 1 96.38 256 THR A O 1
ATOM 1934 N N . ALA A 1 257 ? -22.562 -2.328 3.562 1 94.12 257 ALA A N 1
ATOM 1935 C CA . ALA A 1 257 ? -22.328 -3.621 2.922 1 94.12 257 ALA A CA 1
ATOM 1936 C C . ALA A 1 257 ? -22.641 -3.555 1.43 1 94.12 257 ALA A C 1
ATOM 1938 O O . ALA A 1 257 ? -21.922 -4.121 0.609 1 94.12 257 ALA A O 1
ATOM 1939 N N . GLU A 1 258 ? -23.641 -2.926 1.078 1 93.31 258 GLU A N 1
ATOM 1940 C CA . GLU A 1 258 ? -24.031 -2.803 -0.321 1 93.31 258 GLU A CA 1
ATOM 1941 C C . GLU A 1 258 ? -22.984 -2.039 -1.128 1 93.31 258 GLU A C 1
ATOM 1943 O O . GLU A 1 258 ? -22.625 -2.445 -2.234 1 93.31 258 GLU A O 1
ATOM 1948 N N . MET A 1 259 ? -22.5 -0.975 -0.587 1 93.06 259 MET A N 1
ATOM 1949 C CA . MET A 1 259 ? -21.5 -0.151 -1.263 1 93.06 259 MET A CA 1
ATOM 1950 C C . MET A 1 259 ? -20.188 -0.902 -1.402 1 93.06 259 MET A C 1
ATOM 1952 O O . MET A 1 259 ? -19.531 -0.821 -2.441 1 93.06 259 MET A O 1
ATOM 1956 N N . MET A 1 260 ? -19.891 -1.703 -0.419 1 92.81 260 MET A N 1
ATOM 1957 C CA . MET A 1 260 ? -18.578 -2.334 -0.321 1 92.81 260 MET A CA 1
ATOM 1958 C C . MET A 1 260 ? -18.5 -3.582 -1.194 1 92.81 260 MET A C 1
ATOM 1960 O O . MET A 1 260 ? -17.422 -4.117 -1.437 1 92.81 260 MET A O 1
ATOM 1964 N N . LYS A 1 261 ? -19.625 -4.023 -1.749 1 88.81 261 LYS A N 1
ATOM 1965 C CA . LYS A 1 261 ? -19.609 -5.113 -2.719 1 88.81 261 LYS A CA 1
ATOM 1966 C C . LYS A 1 261 ? -18.703 -4.789 -3.9 1 88.81 261 LYS A C 1
ATOM 1968 O O . LYS A 1 261 ? -18.109 -5.691 -4.496 1 88.81 261 LYS A O 1
ATOM 1973 N N . LYS A 1 262 ? -18.578 -3.525 -4.145 1 84.25 262 LYS A N 1
ATOM 1974 C CA . LYS A 1 262 ? -17.781 -3.072 -5.277 1 84.25 262 LYS A CA 1
ATOM 1975 C C . LYS A 1 262 ? -16.297 -3.156 -4.973 1 84.25 262 LYS A C 1
ATOM 1977 O O . LYS A 1 262 ? -15.461 -3.068 -5.879 1 84.25 262 LYS A O 1
ATOM 1982 N N . ALA A 1 263 ? -15.984 -3.33 -3.76 1 82.31 263 ALA A N 1
ATOM 1983 C CA . ALA A 1 263 ? -14.586 -3.408 -3.342 1 82.31 263 ALA A CA 1
ATOM 1984 C C . ALA A 1 263 ? -14.141 -4.859 -3.188 1 82.31 263 ALA A C 1
ATOM 1986 O O . ALA A 1 263 ? -12.992 -5.129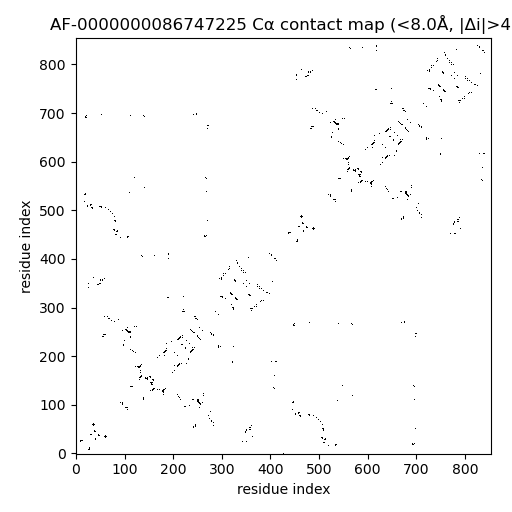 -2.83 1 82.31 263 ALA A O 1
ATOM 1987 N N . ARG A 1 264 ? -14.883 -5.789 -3.494 1 78.94 264 ARG A N 1
ATOM 1988 C CA . ARG A 1 264 ? -14.641 -7.195 -3.191 1 78.94 264 ARG A CA 1
ATOM 1989 C C . ARG A 1 264 ? -13.375 -7.691 -3.879 1 78.94 264 ARG A C 1
ATOM 1991 O O . ARG A 1 264 ? -12.656 -8.539 -3.342 1 78.94 264 ARG A O 1
ATOM 1998 N N . HIS A 1 265 ? -13.055 -7.055 -4.98 1 77.62 265 HIS A N 1
ATOM 1999 C CA . HIS A 1 265 ? -11.938 -7.594 -5.758 1 77.62 265 HIS A CA 1
ATOM 2000 C C . HIS A 1 265 ? -10.703 -6.715 -5.629 1 77.62 265 HIS A C 1
ATOM 2002 O O . HIS A 1 265 ? -9.703 -6.938 -6.316 1 77.62 265 HIS A O 1
ATOM 2008 N N . MET A 1 266 ? -10.852 -5.766 -4.789 1 79.75 266 MET A N 1
ATOM 2009 C CA . MET A 1 266 ? -9.688 -4.926 -4.516 1 79.75 266 MET A CA 1
ATOM 2010 C C . MET A 1 266 ? -8.781 -5.574 -3.471 1 79.75 266 MET A C 1
ATOM 2012 O O . MET A 1 266 ? -9.023 -5.438 -2.27 1 79.75 266 MET A O 1
ATOM 2016 N N . THR A 1 267 ? -7.852 -6.391 -3.949 1 71.12 267 THR A N 1
ATOM 2017 C CA . THR A 1 267 ? -7.047 -7.211 -3.049 1 71.12 267 THR A CA 1
ATOM 2018 C C . THR A 1 267 ? -5.566 -7.098 -3.396 1 71.12 267 THR A C 1
ATOM 2020 O O . THR A 1 267 ? -5.203 -6.5 -4.414 1 71.12 267 THR A O 1
ATOM 2023 N N . TYR A 1 268 ? -4.793 -7.52 -2.379 1 71.06 268 TYR A N 1
ATOM 2024 C CA . TYR A 1 268 ? -3.348 -7.609 -2.559 1 71.06 268 TYR A CA 1
ATOM 2025 C C . TYR A 1 268 ? -2.779 -8.812 -1.808 1 71.06 268 TYR A C 1
ATOM 2027 O O . TYR A 1 268 ? -3.432 -9.359 -0.915 1 71.06 268 TYR A O 1
ATOM 2035 N N . THR A 1 269 ? -1.671 -9.148 -2.172 1 70.56 269 THR A N 1
ATOM 2036 C CA . THR A 1 269 ? -1.096 -10.414 -1.727 1 70.56 269 THR A CA 1
ATOM 2037 C C . THR A 1 269 ? -0.851 -10.398 -0.221 1 70.56 269 THR A C 1
ATOM 2039 O O . THR A 1 269 ? -1.245 -11.328 0.489 1 70.56 269 THR A O 1
ATOM 2042 N N . ALA A 1 270 ? -0.267 -9.344 0.259 1 72.19 270 ALA A N 1
ATOM 2043 C CA . ALA A 1 270 ? 0.091 -9.305 1.674 1 72.19 270 ALA A CA 1
ATOM 2044 C C . ALA A 1 270 ? -1.105 -8.906 2.531 1 72.19 270 ALA A C 1
ATOM 2046 O O . ALA A 1 270 ? -0.939 -8.367 3.629 1 72.19 270 ALA A O 1
ATOM 2047 N N . TYR A 1 271 ? -2.209 -9.219 2.066 1 77.56 271 TYR A N 1
ATOM 2048 C CA . TYR A 1 271 ? -3.461 -8.852 2.719 1 77.56 271 TYR A CA 1
ATOM 2049 C C . TYR A 1 271 ? -3.555 -9.469 4.109 1 77.56 271 TYR A C 1
ATOM 2051 O O . TYR A 1 271 ? -4.129 -8.875 5.023 1 77.56 271 TYR A O 1
ATOM 2059 N N . PHE A 1 272 ? -2.867 -10.633 4.273 1 85.44 272 PHE A N 1
ATOM 2060 C CA . PHE A 1 272 ? -3.078 -11.406 5.492 1 85.44 272 PHE A CA 1
ATOM 2061 C C . PHE A 1 272 ? -1.949 -11.164 6.488 1 85.44 272 PHE A C 1
ATOM 2063 O O . PHE A 1 272 ? -1.861 -11.852 7.508 1 85.44 272 PHE A O 1
ATOM 2070 N N . ASP A 1 273 ? -1.14 -10.203 6.164 1 88.31 273 ASP A N 1
ATOM 2071 C CA . ASP A 1 273 ? -0.133 -9.781 7.137 1 88.31 273 ASP A CA 1
ATOM 2072 C C . ASP A 1 273 ? -0.786 -9.312 8.438 1 88.31 273 ASP A C 1
ATOM 2074 O O . ASP A 1 273 ? -1.566 -8.359 8.43 1 88.31 273 ASP A O 1
ATOM 2078 N N . THR A 1 274 ? -0.367 -9.875 9.562 1 92.12 274 THR A N 1
ATOM 2079 C CA . THR A 1 274 ? -1.103 -9.672 10.805 1 92.12 274 THR A CA 1
ATOM 2080 C C . THR A 1 274 ? -0.478 -8.547 11.617 1 92.12 274 THR A C 1
ATOM 2082 O O . THR A 1 274 ? -1.111 -8.008 12.531 1 92.12 274 THR A O 1
ATOM 2085 N N . LEU A 1 275 ? 0.714 -8.18 11.344 1 94.44 275 LEU A N 1
ATOM 2086 C CA . LEU A 1 275 ? 1.44 -7.289 12.242 1 94.44 275 LEU A CA 1
ATOM 2087 C C . LEU A 1 275 ? 0.766 -5.926 12.312 1 94.44 275 LEU A C 1
ATOM 2089 O O . LEU A 1 275 ? 0.546 -5.395 13.406 1 94.44 275 LEU A O 1
ATOM 2093 N N . PRO A 1 276 ? 0.38 -5.355 11.148 1 95.06 276 PRO A N 1
ATOM 2094 C CA . PRO A 1 276 ? -0.316 -4.07 11.25 1 95.06 276 PRO A CA 1
ATOM 2095 C C . PRO A 1 276 ? -1.653 -4.18 11.984 1 95.06 276 PRO A C 1
ATOM 2097 O O . PRO A 1 276 ? -2.088 -3.227 12.633 1 95.06 276 PRO A O 1
ATOM 2100 N N . ILE A 1 277 ? -2.27 -5.352 11.883 1 96 277 ILE A N 1
ATOM 2101 C CA . ILE A 1 277 ? -3.559 -5.582 12.531 1 96 277 ILE A CA 1
ATOM 2102 C C . ILE A 1 277 ? -3.379 -5.637 14.047 1 96 277 ILE A C 1
ATOM 2104 O O . ILE A 1 277 ? -4.145 -5.02 14.789 1 96 277 ILE A O 1
ATOM 2108 N N . VAL A 1 278 ? -2.348 -6.348 14.43 1 97.12 278 VAL A N 1
ATOM 2109 C CA . VAL A 1 278 ? -2.014 -6.469 15.844 1 97.12 278 VAL A CA 1
ATOM 2110 C C . VAL A 1 278 ? -1.673 -5.094 16.406 1 97.12 278 VAL A C 1
ATOM 2112 O O . VAL A 1 278 ? -2.123 -4.742 17.5 1 97.12 278 VAL A O 1
ATOM 2115 N N . ALA A 1 279 ? -0.927 -4.344 15.703 1 97.5 279 ALA A N 1
ATOM 2116 C CA . ALA A 1 279 ? -0.554 -2.994 16.125 1 97.5 279 ALA A CA 1
ATOM 2117 C C . ALA A 1 279 ? -1.785 -2.104 16.266 1 97.5 279 ALA A C 1
ATOM 2119 O O . ALA A 1 279 ? -1.899 -1.343 17.234 1 97.5 279 ALA A O 1
ATOM 2120 N N . ALA A 1 280 ? -2.672 -2.217 15.336 1 98.38 280 ALA A N 1
ATOM 2121 C CA . ALA A 1 280 ? -3.889 -1.409 15.359 1 98.38 280 ALA A CA 1
ATOM 2122 C C . ALA A 1 280 ? -4.754 -1.75 16.562 1 98.38 280 ALA A C 1
ATOM 2124 O O . ALA A 1 280 ? -5.238 -0.854 17.266 1 98.38 280 ALA A O 1
ATOM 2125 N N . LEU A 1 281 ? -4.918 -3.049 16.781 1 98.56 281 LEU A N 1
ATOM 2126 C CA . LEU A 1 281 ? -5.723 -3.484 17.922 1 98.56 281 LEU A CA 1
ATOM 2127 C C . LEU A 1 281 ? -5.133 -2.979 19.234 1 98.56 281 LEU A C 1
ATOM 2129 O O . LEU A 1 281 ? -5.863 -2.475 20.094 1 98.56 281 LEU A O 1
ATOM 2133 N N . ALA A 1 282 ? -3.812 -3.104 19.328 1 98.75 282 ALA A N 1
ATOM 2134 C CA . ALA A 1 282 ? -3.139 -2.625 20.547 1 98.75 282 ALA A CA 1
ATOM 2135 C C . ALA A 1 282 ? -3.281 -1.112 20.688 1 98.75 282 ALA A C 1
ATOM 2137 O O . ALA A 1 282 ? -3.535 -0.609 21.781 1 98.75 282 ALA A O 1
ATOM 2138 N N . THR A 1 283 ? -3.137 -0.396 19.625 1 98.75 283 THR A N 1
ATOM 2139 C CA . THR A 1 283 ? -3.232 1.06 19.609 1 98.75 283 THR A CA 1
ATOM 2140 C C . THR A 1 283 ? -4.629 1.51 20.031 1 98.75 283 THR A C 1
ATOM 2142 O O . THR A 1 283 ? -4.777 2.32 20.953 1 98.75 283 THR A O 1
ATOM 2145 N N . LEU A 1 284 ? -5.629 0.958 19.391 1 98.75 284 LEU A N 1
ATOM 2146 C CA . LEU A 1 284 ? -7.008 1.376 19.625 1 98.75 284 LEU A CA 1
ATOM 2147 C C . LEU A 1 284 ? -7.441 1.026 21.047 1 98.75 284 LEU A C 1
ATOM 2149 O O . LEU A 1 284 ? -8.156 1.8 21.688 1 98.75 284 LEU A O 1
ATOM 2153 N N . LYS A 1 285 ? -7.023 -0.142 21.484 1 98.62 285 LYS A N 1
ATOM 2154 C CA . LYS A 1 285 ? -7.332 -0.536 22.859 1 98.62 285 LYS A CA 1
ATOM 2155 C C . LYS A 1 285 ? -6.738 0.448 23.859 1 98.62 285 LYS A C 1
ATOM 2157 O O . LYS A 1 285 ? -7.418 0.876 24.797 1 98.62 285 LYS A O 1
ATOM 2162 N N . HIS A 1 286 ? -5.512 0.778 23.656 1 98.69 286 HIS A N 1
ATOM 2163 C CA . HIS A 1 286 ? -4.844 1.709 24.562 1 98.69 286 HIS A CA 1
ATOM 2164 C C . HIS A 1 286 ? -5.516 3.08 24.531 1 98.69 286 HIS A C 1
ATOM 2166 O O . HIS A 1 286 ? -5.723 3.695 25.578 1 98.69 286 HIS A O 1
ATOM 2172 N N . MET A 1 287 ? -5.836 3.576 23.391 1 98.56 287 MET A N 1
ATOM 2173 C CA . MET A 1 287 ? -6.469 4.883 23.234 1 98.56 287 MET A CA 1
ATOM 2174 C C . MET A 1 287 ? -7.805 4.93 23.984 1 98.56 287 MET A C 1
ATOM 2176 O O . MET A 1 287 ? -8.133 5.938 24.609 1 98.56 287 MET A O 1
ATOM 2180 N N . ARG A 1 288 ? -8.523 3.904 23.891 1 97.88 288 ARG A N 1
ATOM 2181 C CA . ARG A 1 288 ? -9.828 3.838 24.547 1 97.88 288 ARG A CA 1
ATOM 2182 C C . ARG A 1 288 ? -9.672 3.732 26.062 1 97.88 288 ARG A C 1
ATOM 2184 O O . ARG A 1 288 ? -10.328 4.469 26.812 1 97.88 288 ARG A O 1
ATOM 2191 N N . GLU A 1 289 ? -8.828 2.854 26.5 1 98.06 289 GLU A N 1
ATOM 2192 C CA . GLU A 1 289 ? -8.688 2.562 27.922 1 98.06 289 GLU A CA 1
ATOM 2193 C C . GLU A 1 289 ? -8.039 3.729 28.656 1 98.06 289 GLU A C 1
ATOM 2195 O O . GLU A 1 289 ? -8.336 3.969 29.828 1 98.06 289 GLU A O 1
ATOM 2200 N N . GLU A 1 290 ? -7.238 4.492 27.984 1 98.12 290 GLU A N 1
ATOM 2201 C CA . GLU A 1 290 ? -6.484 5.562 28.625 1 98.12 290 GLU A CA 1
ATOM 2202 C C . GLU A 1 290 ? -7.039 6.934 28.266 1 98.12 290 GLU A C 1
ATOM 2204 O O . GLU A 1 290 ? -6.363 7.949 28.422 1 98.12 290 GLU A O 1
ATOM 2209 N N . ARG A 1 291 ? -8.211 6.984 27.703 1 98.12 291 ARG A N 1
ATOM 2210 C CA . ARG A 1 291 ? -8.82 8.234 27.25 1 98.12 291 ARG A CA 1
ATOM 2211 C C . ARG A 1 291 ? -7.863 9.031 26.375 1 98.12 291 ARG A C 1
ATOM 2213 O O . ARG A 1 291 ? -7.668 10.227 26.594 1 98.12 291 ARG A O 1
ATOM 2220 N N . GLY A 1 292 ? -7.258 8.266 25.5 1 98.38 292 GLY A N 1
ATOM 2221 C CA . GLY A 1 292 ? -6.172 8.805 24.688 1 98.38 292 GLY A CA 1
ATOM 2222 C C . GLY A 1 292 ? -6.598 9.977 23.812 1 98.38 292 GLY A C 1
ATOM 2223 O O . GLY A 1 292 ? -5.859 10.953 23.672 1 98.38 292 GLY A O 1
ATOM 2224 N N . TYR A 1 293 ? -7.766 9.969 23.25 1 97.88 293 TYR A N 1
ATOM 2225 C CA . TYR A 1 293 ? -8.211 11.016 22.344 1 97.88 293 TYR A CA 1
ATOM 2226 C C . TYR A 1 293 ? -8.414 12.336 23.094 1 97.88 293 TYR A C 1
ATOM 2228 O O . TYR A 1 293 ? -7.973 13.391 22.641 1 97.88 293 TYR A O 1
ATOM 2236 N N . GLU A 1 294 ? -9.008 12.289 24.219 1 97.88 294 GLU A N 1
ATOM 2237 C CA . GLU A 1 294 ? -9.18 13.469 25.062 1 97.88 294 GLU A CA 1
ATOM 2238 C C . GLU A 1 294 ? -7.828 14.047 25.469 1 97.88 294 GLU A C 1
ATOM 2240 O O . GLU A 1 294 ? -7.656 15.273 25.5 1 97.88 294 GLU A O 1
ATOM 2245 N N . ARG A 1 295 ? -6.973 13.156 25.781 1 98.25 295 ARG A N 1
ATOM 2246 C CA . ARG A 1 295 ? -5.641 13.57 26.203 1 98.25 295 ARG A CA 1
ATOM 2247 C C . ARG A 1 295 ? -4.883 14.234 25.062 1 98.25 295 ARG A C 1
ATOM 2249 O O . ARG A 1 295 ? -4.152 15.211 25.281 1 98.25 295 ARG A O 1
ATOM 2256 N N . LEU A 1 296 ? -5.008 13.742 23.859 1 97.88 296 LEU A N 1
ATOM 2257 C CA . LEU A 1 296 ? -4.379 14.367 22.703 1 97.88 296 LEU A CA 1
ATOM 2258 C C . LEU A 1 296 ? -4.887 15.789 22.516 1 97.88 296 LEU A C 1
ATOM 2260 O O . LEU A 1 296 ? -4.102 16.703 22.266 1 97.88 296 LEU A O 1
ATOM 2264 N N . ILE A 1 297 ? -6.176 15.953 22.641 1 97.56 297 ILE A N 1
ATOM 2265 C CA . ILE A 1 297 ? -6.797 17.266 22.484 1 97.56 297 ILE A CA 1
ATOM 2266 C C . ILE A 1 297 ? -6.289 18.219 23.562 1 97.56 297 ILE A C 1
ATOM 2268 O O . ILE A 1 297 ? -5.863 19.328 23.266 1 97.56 297 ILE A O 1
ATOM 2272 N N . ALA A 1 298 ? -6.289 17.766 24.734 1 98.12 298 ALA A N 1
ATOM 2273 C CA . ALA A 1 298 ? -5.879 18.594 25.859 1 98.12 298 ALA A CA 1
ATOM 2274 C C . ALA A 1 298 ? -4.406 18.984 25.75 1 98.12 298 ALA A C 1
ATOM 2276 O O . ALA A 1 298 ? -4.039 20.125 26.016 1 98.12 298 ALA A O 1
ATOM 2277 N N . CYS A 1 299 ? -3.6 17.984 25.422 1 98.06 299 CYS A N 1
ATOM 2278 C CA . CYS A 1 299 ? -2.168 18.234 25.281 1 98.06 299 CYS A CA 1
ATOM 2279 C C . CYS A 1 299 ? -1.899 19.25 24.172 1 98.06 299 CYS A C 1
ATOM 2281 O O . CYS A 1 299 ? -1.097 20.172 24.359 1 98.06 299 CYS A O 1
ATOM 2283 N N . GLY A 1 300 ? -2.566 19.062 23.062 1 97.81 300 GLY A N 1
ATOM 2284 C CA . GLY A 1 300 ? -2.422 20 21.969 1 97.81 300 GLY A CA 1
ATOM 2285 C C . GLY A 1 300 ? -2.861 21.406 22.328 1 97.81 300 GLY A C 1
ATOM 2286 O O . GLY A 1 300 ? -2.189 22.391 21.984 1 97.81 300 GLY A O 1
ATOM 2287 N N . ALA A 1 301 ? -3.902 21.516 23.062 1 97.81 301 ALA A N 1
ATOM 2288 C CA . ALA A 1 301 ? -4.418 22.812 23.5 1 97.81 301 ALA A CA 1
ATOM 2289 C C . ALA A 1 301 ? -3.441 23.5 24.453 1 97.81 301 ALA A C 1
ATOM 2291 O O . ALA A 1 301 ? -3.195 24.703 24.328 1 97.81 301 ALA A O 1
ATOM 2292 N N . THR A 1 302 ? -2.955 22.766 25.312 1 98.38 302 THR A N 1
ATOM 2293 C CA . THR A 1 302 ? -1.999 23.297 26.281 1 98.38 302 THR A CA 1
ATOM 2294 C C . THR A 1 302 ? -0.743 23.797 25.578 1 98.38 302 THR A C 1
ATOM 2296 O O . THR A 1 302 ? -0.261 24.906 25.859 1 98.38 302 THR A O 1
ATOM 2299 N N . LEU A 1 303 ? -0.217 22.969 24.703 1 98.25 303 LEU A N 1
ATOM 2300 C CA . LEU A 1 303 ? 0.981 23.359 23.969 1 98.25 303 LEU A CA 1
ATOM 2301 C C . LEU A 1 303 ? 0.727 24.625 23.156 1 98.25 303 LEU A C 1
ATOM 2303 O O . LEU A 1 303 ? 1.552 25.547 23.141 1 98.25 303 LEU A O 1
ATOM 2307 N N . ALA A 1 304 ? -0.385 24.688 22.469 1 98.06 304 ALA A N 1
ATOM 2308 C CA . ALA A 1 304 ? -0.739 25.844 21.656 1 98.06 304 ALA A CA 1
ATOM 2309 C C . ALA A 1 304 ? -0.803 27.109 22.516 1 98.06 304 ALA A C 1
ATOM 2311 O O . ALA A 1 304 ? -0.288 28.156 22.109 1 98.06 304 ALA A O 1
ATOM 2312 N N . GLU A 1 305 ? -1.437 26.969 23.609 1 97.94 305 GLU A N 1
ATOM 2313 C CA . GLU A 1 305 ? -1.564 28.109 24.516 1 97.94 305 GLU A CA 1
ATOM 2314 C C . GLU A 1 305 ? -0.197 28.609 24.969 1 97.94 305 GLU A C 1
ATOM 2316 O O . GLU A 1 305 ? 0.069 29.812 24.953 1 97.94 305 GLU A O 1
ATOM 2321 N N . LYS A 1 306 ? 0.62 27.734 25.344 1 97.81 306 LYS A N 1
ATOM 2322 C CA . LYS A 1 306 ? 1.962 28.078 25.797 1 97.81 306 LYS A CA 1
ATOM 2323 C C . LYS A 1 306 ? 2.766 28.75 24.672 1 97.81 306 LYS A C 1
ATOM 2325 O O . LYS A 1 306 ? 3.479 29.719 24.906 1 97.81 306 LYS A O 1
ATOM 2330 N N . LEU A 1 307 ? 2.68 28.188 23.516 1 98.06 307 LEU A N 1
ATOM 2331 C CA . LEU A 1 307 ? 3.416 28.719 22.375 1 98.06 307 LEU A CA 1
ATOM 2332 C C . LEU A 1 307 ? 2.941 30.125 22.031 1 98.06 307 LEU A C 1
ATOM 2334 O O . LEU A 1 307 ? 3.756 31 21.75 1 98.06 307 LEU A O 1
ATOM 2338 N N . ARG A 1 308 ? 1.666 30.344 22.062 1 97.31 308 ARG A N 1
ATOM 2339 C CA . ARG A 1 308 ? 1.118 31.672 21.797 1 97.31 308 ARG A CA 1
ATOM 2340 C C . ARG A 1 308 ? 1.598 32.688 22.828 1 97.31 308 ARG A C 1
ATOM 2342 O O . ARG A 1 308 ? 1.931 33.812 22.5 1 97.31 308 ARG A O 1
ATOM 2349 N N . ALA A 1 309 ? 1.625 32.219 24.016 1 97.19 309 ALA A N 1
ATOM 2350 C CA . ALA A 1 309 ? 2.111 33.094 25.094 1 97.19 309 ALA A CA 1
ATOM 2351 C C . ALA A 1 309 ? 3.58 33.469 24.875 1 97.19 309 ALA A C 1
ATOM 2353 O O . ALA A 1 309 ? 3.975 34.625 25.047 1 97.19 309 ALA A O 1
ATOM 2354 N N . LEU A 1 310 ? 4.383 32.5 24.516 1 96.94 310 LEU A N 1
ATOM 2355 C CA . LEU A 1 310 ? 5.805 32.719 24.281 1 96.94 310 LEU A CA 1
ATOM 2356 C C . LEU A 1 310 ? 6.016 33.656 23.109 1 96.94 310 LEU A C 1
ATOM 2358 O O . LEU A 1 310 ? 6.875 34.531 23.172 1 96.94 310 LEU A O 1
ATOM 2362 N N . ILE A 1 311 ? 5.285 33.469 22.047 1 95.69 311 ILE A N 1
ATOM 2363 C CA . ILE A 1 311 ? 5.398 34.281 20.859 1 95.69 311 ILE A CA 1
ATOM 2364 C C . ILE A 1 311 ? 5.004 35.719 21.203 1 95.69 311 ILE A C 1
ATOM 2366 O O . ILE A 1 311 ? 5.668 36.688 20.766 1 95.69 311 ILE A O 1
ATOM 2370 N N . ALA A 1 312 ? 3.961 35.906 21.984 1 93.75 312 ALA A N 1
ATOM 2371 C CA . ALA A 1 312 ? 3.48 37.25 22.375 1 93.75 312 ALA A CA 1
ATOM 2372 C C . ALA A 1 312 ? 4.551 38 23.141 1 93.75 312 ALA A C 1
ATOM 2374 O O . ALA A 1 312 ? 4.652 39.219 23.031 1 93.75 312 ALA A O 1
ATOM 2375 N N . GLN A 1 313 ? 5.359 37.281 23.797 1 92.75 313 GLN A N 1
ATOM 2376 C CA . GLN A 1 313 ? 6.41 37.906 24.594 1 92.75 313 GLN A CA 1
ATOM 2377 C C . GLN A 1 313 ? 7.535 38.438 23.719 1 92.75 313 GLN A C 1
ATOM 2379 O O . GLN A 1 313 ? 8.273 39.344 24.109 1 92.75 313 GLN A O 1
ATOM 2384 N N . THR A 1 314 ? 7.691 37.938 22.531 1 91.62 314 THR A N 1
ATOM 2385 C CA . THR A 1 314 ? 8.797 38.312 21.656 1 91.62 314 THR A CA 1
ATOM 2386 C C . THR A 1 314 ? 8.32 39.25 20.547 1 91.62 314 THR A C 1
ATOM 2388 O O . THR A 1 314 ? 9.133 39.844 19.844 1 91.62 314 THR A O 1
ATOM 2391 N N . GLU A 1 315 ? 7.113 39.406 20.312 1 87.19 315 GLU A N 1
ATOM 2392 C CA . GLU A 1 315 ? 6.477 40.25 19.281 1 87.19 315 GLU A CA 1
ATOM 2393 C C . GLU A 1 315 ? 6.824 39.75 17.875 1 87.19 315 GLU A C 1
ATOM 2395 O O . GLU A 1 315 ? 6.785 40.5 16.906 1 87.19 315 GLU A O 1
ATOM 2400 N N . LEU A 1 316 ? 7.27 38.5 17.844 1 93.88 316 LEU A N 1
ATOM 2401 C CA . LEU A 1 316 ? 7.512 37.906 16.531 1 93.88 316 LEU A CA 1
ATOM 2402 C C . LEU A 1 316 ? 6.203 37.719 15.766 1 93.88 316 LEU A C 1
ATOM 2404 O O . LEU A 1 316 ? 5.188 37.312 16.344 1 93.88 316 LEU A O 1
ATOM 2408 N N . PRO A 1 317 ? 6.199 38 14.555 1 95.62 317 PRO A N 1
ATOM 2409 C CA . PRO A 1 317 ? 4.988 37.781 13.758 1 95.62 317 PRO A CA 1
ATOM 2410 C C . PRO A 1 317 ? 4.832 36.344 13.297 1 95.62 317 PRO A C 1
ATOM 2412 O O . PRO A 1 317 ? 4.879 36.062 12.102 1 95.62 317 PRO A O 1
ATOM 2415 N N . ILE A 1 318 ? 4.602 35.469 14.18 1 96.44 318 ILE A N 1
ATOM 2416 C CA . ILE A 1 318 ? 4.34 34.062 13.984 1 96.44 318 ILE A CA 1
ATOM 2417 C C . ILE A 1 318 ? 3.006 33.688 14.625 1 96.44 318 ILE A C 1
ATOM 2419 O O . ILE A 1 318 ? 2.709 34.094 15.742 1 96.44 318 ILE A O 1
ATOM 2423 N N . LYS A 1 319 ? 2.24 33 13.914 1 95.88 319 LYS A N 1
ATOM 2424 C CA . LYS A 1 319 ? 0.946 32.531 14.406 1 95.88 319 LYS A CA 1
ATOM 2425 C C . LYS A 1 319 ? 0.951 31.016 14.617 1 95.88 319 LYS A C 1
ATOM 2427 O O . LYS A 1 319 ? 1.567 30.281 13.844 1 95.88 319 LYS A O 1
ATOM 2432 N N . VAL A 1 320 ? 0.293 30.594 15.664 1 96.5 320 VAL A N 1
ATOM 2433 C CA . VAL A 1 320 ? 0.016 29.172 15.898 1 96.5 320 VAL A CA 1
ATOM 2434 C C . VAL A 1 320 ? -1.457 28.891 15.625 1 96.5 320 VAL A C 1
ATOM 2436 O O . VAL A 1 320 ? -2.338 29.438 16.297 1 96.5 320 VAL A O 1
ATOM 2439 N N . MET A 1 321 ? -1.663 28.047 14.617 1 95.62 321 MET A N 1
ATOM 2440 C CA . MET A 1 321 ? -3.023 27.641 14.273 1 95.62 321 MET A CA 1
ATOM 2441 C C . MET A 1 321 ? -3.354 26.281 14.875 1 95.62 321 MET A C 1
ATOM 2443 O O . MET A 1 321 ? -2.49 25.406 14.945 1 95.62 321 MET A O 1
ATOM 2447 N N . GLY A 1 322 ? -4.688 26.141 15.258 1 93.56 322 GLY A N 1
ATOM 2448 C CA . GLY A 1 322 ? -5.141 24.875 15.812 1 93.56 322 GLY A CA 1
ATOM 2449 C C . GLY A 1 322 ? -5.098 24.828 17.328 1 93.56 322 GLY A C 1
ATOM 2450 O O . GLY A 1 322 ? -4.297 25.531 17.953 1 93.56 322 GLY A O 1
ATOM 2451 N N . ASP A 1 323 ? -5.949 24.109 17.969 1 89.5 323 ASP A N 1
ATOM 2452 C CA . ASP A 1 323 ? -6.02 23.938 19.422 1 89.5 323 ASP A CA 1
ATOM 2453 C C . ASP A 1 323 ? -6.227 22.484 19.797 1 89.5 323 ASP A C 1
ATOM 2455 O O . ASP A 1 323 ? -6.77 22.188 20.859 1 89.5 323 ASP A O 1
ATOM 2459 N N . GLY A 1 324 ? -5.922 21.578 19 1 90.81 324 GLY A N 1
ATOM 2460 C CA . GLY A 1 324 ? -6.082 20.141 19.234 1 90.81 324 GLY A CA 1
ATOM 2461 C C . GLY A 1 324 ? -4.859 19.344 18.844 1 90.81 324 GLY A C 1
ATOM 2462 O O . GLY A 1 324 ? -3.73 19.719 19.156 1 90.81 324 GLY A O 1
ATOM 2463 N N . PRO A 1 325 ? -5.152 18.172 18.25 1 94.94 325 PRO A N 1
ATOM 2464 C CA . PRO A 1 325 ? -4.047 17.234 18 1 94.94 325 PRO A CA 1
ATOM 2465 C C . PRO A 1 325 ? -3.166 17.672 16.828 1 94.94 325 PRO A C 1
ATOM 2467 O O . PRO A 1 325 ? -2.094 17.094 16.625 1 94.94 325 PRO A O 1
ATOM 2470 N N . LEU A 1 326 ? -3.633 18.625 16.078 1 96.5 326 LEU A N 1
ATOM 2471 C CA . LEU A 1 326 ? -2.842 19.141 14.961 1 96.5 326 LEU A CA 1
ATOM 2472 C C . LEU A 1 326 ? -2.65 20.656 15.078 1 96.5 326 LEU A C 1
ATOM 2474 O O . LEU A 1 326 ? -3.59 21.375 15.414 1 96.5 326 LEU A O 1
ATOM 2478 N N . LEU A 1 327 ? -1.411 21.109 14.867 1 97.06 327 LEU A N 1
ATOM 2479 C CA . LEU A 1 327 ? -1.045 22.516 14.922 1 97.06 327 LEU A CA 1
ATOM 2480 C C . LEU A 1 327 ? -0.275 22.922 13.68 1 97.06 327 LEU A C 1
ATOM 2482 O O . LEU A 1 327 ? 0.314 22.094 12.992 1 97.06 327 LEU A O 1
ATOM 2486 N N . GLN A 1 328 ? -0.317 24.141 13.383 1 97.19 328 GLN A N 1
ATOM 2487 C CA . GLN A 1 328 ? 0.498 24.672 12.305 1 97.19 328 GLN A CA 1
ATOM 2488 C C . GLN A 1 328 ? 1.089 26.031 12.68 1 97.19 328 GLN A C 1
ATOM 2490 O O . GLN A 1 328 ? 0.408 26.875 13.281 1 97.19 328 GLN A O 1
ATOM 2495 N N . PHE A 1 329 ? 2.332 26.25 12.328 1 97.06 329 PHE A N 1
ATOM 2496 C CA . PHE A 1 329 ? 2.998 27.531 12.5 1 97.06 329 PHE A CA 1
ATOM 2497 C C . PHE A 1 329 ? 2.965 28.328 11.203 1 97.06 329 PHE A C 1
ATOM 2499 O O . PHE A 1 329 ? 3.182 27.781 10.117 1 97.06 329 PHE A O 1
ATOM 2506 N N . ILE A 1 330 ? 2.66 29.609 11.328 1 96.44 330 ILE A N 1
ATOM 2507 C CA . ILE A 1 330 ? 2.635 30.5 10.172 1 96.44 330 ILE A CA 1
ATOM 2508 C C . ILE A 1 330 ? 3.443 31.766 10.477 1 96.44 330 ILE A C 1
ATOM 2510 O O . ILE A 1 330 ? 3.086 32.531 11.367 1 96.44 330 ILE A O 1
ATOM 2514 N N . SER A 1 331 ? 4.496 31.984 9.711 1 96 331 SER A N 1
ATOM 2515 C CA . SER A 1 331 ? 5.301 33.188 9.867 1 96 331 SER A CA 1
ATOM 2516 C C . SER A 1 331 ? 4.887 34.25 8.867 1 96 331 SER A C 1
ATOM 2518 O O . SER A 1 331 ? 4.387 33.938 7.785 1 96 331 SER A O 1
ATOM 2520 N N . ALA A 1 332 ? 5.152 35.469 9.164 1 95.12 332 ALA A N 1
ATOM 2521 C CA . ALA A 1 332 ? 4.723 36.594 8.352 1 95.12 332 ALA A CA 1
ATOM 2522 C C . ALA A 1 332 ? 5.473 36.656 7.027 1 95.12 332 ALA A C 1
ATOM 2524 O O . ALA A 1 332 ? 4.957 37.156 6.031 1 95.12 332 ALA A O 1
ATOM 2525 N N . THR A 1 333 ? 6.691 36.188 7.02 1 93.38 333 THR A N 1
ATOM 2526 C CA . THR A 1 333 ? 7.484 36.188 5.793 1 93.38 333 THR A CA 1
ATOM 2527 C C . THR A 1 333 ? 8.117 34.812 5.559 1 93.38 333 THR A C 1
ATOM 2529 O O . THR A 1 333 ? 8.297 34.031 6.5 1 93.38 333 THR A O 1
ATOM 2532 N N . GLN A 1 334 ? 8.438 34.594 4.336 1 92 334 GLN A N 1
ATOM 2533 C CA . GLN A 1 334 ? 9.109 33.344 3.984 1 92 334 GLN A CA 1
ATOM 2534 C C . GLN A 1 334 ? 10.469 33.25 4.68 1 92 334 GLN A C 1
ATOM 2536 O O . GLN A 1 334 ? 10.867 32.156 5.102 1 92 334 GLN A O 1
ATOM 2541 N N . GLU A 1 335 ? 11.102 34.344 4.734 1 92.81 335 GLU A N 1
ATOM 2542 C CA . GLU A 1 335 ? 12.414 34.344 5.379 1 92.81 335 GLU A CA 1
ATOM 2543 C C . GLU A 1 335 ? 12.312 33.969 6.848 1 92.81 335 GLU A C 1
ATOM 2545 O O . GLU A 1 335 ? 13.117 33.156 7.336 1 92.81 335 GLU A O 1
ATOM 2550 N N . LEU A 1 336 ? 11.336 34.562 7.535 1 94.88 336 LEU A N 1
ATOM 2551 C CA . LEU A 1 336 ? 11.133 34.219 8.938 1 94.88 336 LEU A CA 1
ATOM 2552 C C . LEU A 1 336 ? 10.719 32.75 9.094 1 94.88 336 LEU A C 1
ATOM 2554 O O . LEU A 1 336 ? 11.117 32.094 10.055 1 94.88 336 LEU A O 1
ATOM 2558 N N . ASP A 1 337 ? 9.93 32.281 8.188 1 94.56 337 ASP A N 1
ATOM 2559 C CA . ASP A 1 337 ? 9.477 30.891 8.203 1 94.56 337 ASP A CA 1
ATOM 2560 C C . ASP A 1 337 ? 10.664 29.938 8.109 1 94.56 337 ASP A C 1
ATOM 2562 O O . ASP A 1 337 ? 10.781 29.016 8.914 1 94.56 337 ASP A O 1
ATOM 2566 N N . GLU A 1 338 ? 11.484 30.141 7.184 1 94 338 GLU A N 1
ATOM 2567 C CA . GLU A 1 338 ? 12.672 29.328 7.004 1 94 338 GLU A CA 1
ATOM 2568 C C . GLU A 1 338 ? 13.57 29.375 8.234 1 94 338 GLU A C 1
ATOM 2570 O O . GLU A 1 338 ? 14.055 28.328 8.703 1 94 338 GLU A O 1
ATOM 2575 N N . ALA A 1 339 ? 13.789 30.562 8.688 1 95.5 339 ALA A N 1
ATOM 2576 C CA . ALA A 1 339 ? 14.6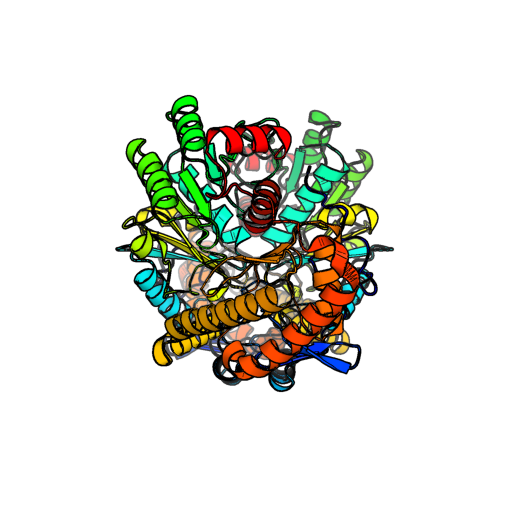17 30.719 9.875 1 95.5 339 ALA A CA 1
ATOM 2577 C C . ALA A 1 339 ? 14.023 29.984 11.07 1 95.5 339 ALA A C 1
ATOM 2579 O O . ALA A 1 339 ? 14.75 29.438 11.898 1 95.5 339 ALA A O 1
ATOM 2580 N N . PHE A 1 340 ? 12.695 30.078 11.195 1 97.12 340 PHE A N 1
ATOM 2581 C CA . PHE A 1 340 ? 11.992 29.422 12.289 1 97.12 340 PHE A CA 1
ATOM 2582 C C . PHE A 1 340 ? 12.281 27.922 12.297 1 97.12 340 PHE A C 1
ATOM 2584 O O . PHE A 1 340 ? 12.703 27.375 13.32 1 97.12 340 PHE A O 1
ATOM 2591 N N . TYR A 1 341 ? 12.141 27.25 11.219 1 96.19 341 TYR A N 1
ATOM 2592 C CA . TYR A 1 341 ? 12.32 25.797 11.148 1 96.19 341 TYR A CA 1
ATOM 2593 C C . TYR A 1 341 ? 13.781 25.422 11.336 1 96.19 341 TYR A C 1
ATOM 2595 O O . TYR A 1 341 ? 14.094 24.422 11.992 1 96.19 341 TYR A O 1
ATOM 2603 N N . VAL A 1 342 ? 14.672 26.188 10.789 1 95.69 342 VAL A N 1
ATOM 2604 C CA . VAL A 1 342 ? 16.094 25.922 10.953 1 95.69 342 VAL A CA 1
ATOM 2605 C C . VAL A 1 342 ? 16.484 26.078 12.422 1 95.69 342 VAL A C 1
ATOM 2607 O O . VAL A 1 342 ? 17.234 25.25 12.961 1 95.69 342 VAL A O 1
ATOM 2610 N N . THR A 1 343 ? 15.992 27.156 13.047 1 97.56 343 THR A N 1
ATOM 2611 C CA . THR A 1 343 ? 16.297 27.391 14.453 1 97.56 343 THR A CA 1
ATOM 2612 C C . THR A 1 343 ? 15.703 26.297 15.336 1 97.56 343 THR A C 1
ATOM 2614 O O . THR A 1 343 ? 16.297 25.906 16.328 1 97.56 343 THR A O 1
ATOM 2617 N N . CYS A 1 344 ? 14.492 25.844 14.992 1 98.06 344 CYS A N 1
ATOM 2618 C CA . CYS A 1 344 ? 13.891 24.734 15.719 1 98.06 344 CYS A CA 1
ATOM 2619 C C . CYS A 1 344 ? 14.781 23.5 15.672 1 98.06 344 CYS A C 1
ATOM 2621 O O . CYS A 1 344 ? 15.016 22.859 16.688 1 98.06 344 CYS A O 1
ATOM 2623 N N . ALA A 1 345 ? 15.273 23.203 14.523 1 96.69 345 ALA A N 1
ATOM 2624 C CA . ALA A 1 345 ? 16.156 22.062 14.375 1 96.69 345 ALA A CA 1
ATOM 2625 C C . ALA A 1 345 ? 17.422 22.219 15.219 1 96.69 345 ALA A C 1
ATOM 2627 O O . ALA A 1 345 ? 17.891 21.266 15.844 1 96.69 345 ALA A O 1
ATOM 2628 N N . LYS A 1 346 ? 17.953 23.375 15.188 1 96.94 346 LYS A N 1
ATOM 2629 C CA . LYS A 1 346 ? 19.141 23.672 15.977 1 96.94 346 LYS A CA 1
ATOM 2630 C C . LYS A 1 346 ? 18.891 23.438 17.469 1 96.94 346 LYS A C 1
ATOM 2632 O O . LYS A 1 346 ? 19.781 23.016 18.203 1 96.94 346 LYS A O 1
ATOM 2637 N N . GLN A 1 347 ? 17.656 23.703 17.828 1 98.06 347 GLN A N 1
ATOM 2638 C CA . GLN A 1 347 ? 17.297 23.562 19.234 1 98.06 347 GLN A CA 1
ATOM 2639 C C . GLN A 1 347 ? 16.766 22.156 19.531 1 98.06 347 GLN A C 1
ATOM 2641 O O . GLN A 1 347 ? 16.219 21.906 20.594 1 98.06 347 GLN A O 1
ATOM 2646 N N . GLY A 1 348 ? 16.844 21.281 18.609 1 97.88 348 GLY A N 1
ATOM 2647 C CA . GLY A 1 348 ? 16.5 19.891 18.828 1 97.88 348 GLY A CA 1
ATOM 2648 C C . GLY A 1 348 ? 15.023 19.594 18.672 1 97.88 348 GLY A C 1
ATOM 2649 O O . GLY A 1 348 ? 14.469 18.75 19.375 1 97.88 348 GLY A O 1
ATOM 2650 N N . LEU A 1 349 ? 14.383 20.359 17.859 1 98.12 349 LEU A N 1
ATOM 2651 C CA . LEU A 1 349 ? 12.977 20.141 17.562 1 98.12 349 LEU A CA 1
ATOM 2652 C C . LEU A 1 349 ? 12.797 19.641 16.125 1 98.12 349 LEU A C 1
ATOM 2654 O O . LEU A 1 349 ? 13.367 20.219 15.188 1 98.12 349 LEU A O 1
ATOM 2658 N N . LEU A 1 350 ? 12.07 18.516 15.961 1 96.31 350 LEU A N 1
ATOM 2659 C CA . LEU A 1 350 ? 11.703 18.031 14.633 1 96.31 350 LEU A CA 1
ATOM 2660 C C . LEU A 1 350 ? 10.289 18.469 14.273 1 96.31 350 LEU A C 1
ATOM 2662 O O . LEU A 1 350 ? 9.32 18.016 14.883 1 96.31 350 LEU A O 1
ATOM 2666 N N . LEU A 1 351 ? 10.25 19.312 13.297 1 96.12 351 LEU A N 1
ATOM 2667 C CA . LEU A 1 351 ? 8.977 19.828 12.828 1 96.12 351 LEU A CA 1
ATOM 2668 C C . LEU A 1 351 ? 8.781 19.531 11.344 1 96.12 351 LEU A C 1
ATOM 2670 O O . LEU A 1 351 ? 9.758 19.391 10.602 1 96.12 351 LEU A O 1
ATOM 2674 N N . TYR A 1 352 ? 7.543 19.359 10.984 1 91.81 352 TYR A N 1
ATOM 2675 C CA . TYR A 1 352 ? 7.195 19.25 9.57 1 91.81 352 TYR A CA 1
ATOM 2676 C C . TYR A 1 352 ? 7.148 20.609 8.898 1 91.81 352 TYR A C 1
ATOM 2678 O O . TYR A 1 352 ? 6.25 21.406 9.172 1 91.81 352 TYR A O 1
ATOM 2686 N N . HIS A 1 353 ? 8.008 20.781 8 1 89.69 353 HIS A N 1
ATOM 2687 C CA . HIS A 1 353 ? 8.18 22.094 7.395 1 89.69 353 HIS A CA 1
ATOM 2688 C C . HIS A 1 353 ? 6.906 22.547 6.68 1 89.69 353 HIS A C 1
ATOM 2690 O O . HIS A 1 353 ? 6.43 21.875 5.766 1 89.69 353 HIS A O 1
ATOM 2696 N N . SER A 1 354 ? 6.348 23.641 7.09 1 86.62 354 SER A N 1
ATOM 2697 C CA . SER A 1 354 ? 5.223 24.344 6.492 1 86.62 354 SER A CA 1
ATOM 2698 C C . SER A 1 354 ? 3.988 23.453 6.41 1 86.62 354 SER A C 1
ATOM 2700 O O . SER A 1 354 ? 3.189 23.578 5.477 1 86.62 354 SER A O 1
ATOM 2702 N N . ASP A 1 355 ? 3.91 22.484 7.254 1 90.31 355 ASP A N 1
ATOM 2703 C CA . ASP A 1 355 ? 2.775 21.578 7.344 1 90.31 355 ASP A CA 1
ATOM 2704 C C . ASP A 1 355 ? 2.346 21.375 8.797 1 90.31 355 ASP A C 1
ATOM 2706 O O . ASP A 1 355 ? 2.832 22.062 9.695 1 90.31 355 ASP A O 1
ATOM 2710 N N . ASN A 1 356 ? 1.411 20.547 8.984 1 92.12 356 ASN A N 1
ATOM 2711 C CA . ASN A 1 356 ? 0.905 20.375 10.344 1 92.12 356 ASN A CA 1
ATOM 2712 C C . ASN A 1 356 ? 1.918 19.656 11.234 1 92.12 356 ASN A C 1
ATOM 2714 O O . ASN A 1 356 ? 2.641 18.781 10.766 1 92.12 356 ASN A O 1
ATOM 2718 N N . GLN A 1 357 ? 1.97 20.125 12.43 1 95.88 357 GLN A N 1
ATOM 2719 C CA . GLN A 1 357 ? 2.57 19.344 13.508 1 95.88 357 GLN A CA 1
ATOM 2720 C C . GLN A 1 357 ? 1.528 18.469 14.195 1 95.88 357 GLN A C 1
ATOM 2722 O O . GLN A 1 357 ? 0.34 18.797 14.203 1 95.88 357 GLN A O 1
ATOM 2727 N N . ALA A 1 358 ? 1.972 17.312 14.703 1 96.56 358 ALA A N 1
ATOM 2728 C CA . ALA A 1 358 ? 1.024 16.359 15.273 1 96.56 358 ALA A CA 1
ATOM 2729 C C . ALA A 1 358 ? 1.404 16 16.703 1 96.56 358 ALA A C 1
ATOM 2731 O O . ALA A 1 358 ? 2.561 15.664 16.984 1 96.56 358 ALA A O 1
ATOM 2732 N N . ILE A 1 359 ? 0.402 16.031 17.578 1 97.62 359 ILE A N 1
ATOM 2733 C CA . ILE A 1 359 ? 0.569 15.672 18.984 1 97.62 359 ILE A CA 1
ATOM 2734 C C . ILE A 1 359 ? 0.428 14.164 19.141 1 97.62 359 ILE A C 1
ATOM 2736 O O . ILE A 1 359 ? -0.428 13.539 18.516 1 97.62 359 ILE A O 1
ATOM 2740 N N . SER A 1 360 ? 1.261 13.531 19.922 1 98 360 SER A N 1
ATOM 2741 C CA . SER A 1 360 ? 1.092 12.164 20.406 1 98 360 SER A CA 1
ATOM 2742 C C . SER A 1 360 ? 0.919 12.125 21.922 1 98 360 SER A C 1
ATOM 2744 O O . SER A 1 360 ? 1.13 13.133 22.594 1 98 360 SER A O 1
ATOM 2746 N N . LEU A 1 361 ? 0.51 11.023 22.438 1 98.44 361 LEU A N 1
ATOM 2747 C CA . LEU A 1 361 ? 0.385 10.898 23.891 1 98.44 361 LEU A CA 1
ATOM 2748 C C . LEU A 1 361 ? 1.729 11.133 24.578 1 98.44 361 LEU A C 1
ATOM 2750 O O . LEU A 1 361 ? 1.783 11.68 25.672 1 98.44 361 LEU A O 1
ATOM 2754 N N . ALA A 1 362 ? 2.783 10.742 23.922 1 98.44 362 ALA A N 1
ATOM 2755 C CA . ALA A 1 362 ? 4.129 10.906 24.469 1 98.44 362 ALA A CA 1
ATOM 2756 C C . ALA A 1 362 ? 4.496 12.383 24.562 1 98.44 362 ALA A C 1
ATOM 2758 O O . ALA A 1 362 ? 5.391 12.75 25.344 1 98.44 362 ALA A O 1
ATOM 2759 N N . THR A 1 363 ? 3.883 13.234 23.828 1 98.44 363 THR A N 1
ATOM 2760 C CA . THR A 1 363 ? 4.148 14.664 23.891 1 98.44 363 THR A CA 1
ATOM 2761 C C . THR A 1 363 ? 3.873 15.219 25.281 1 98.44 363 THR A C 1
ATOM 2763 O O . THR A 1 363 ? 4.555 16.141 25.734 1 98.44 363 THR A O 1
ATOM 2766 N N . GLU A 1 364 ? 2.932 14.633 25.969 1 98.06 364 GLU A N 1
ATOM 2767 C CA . GLU A 1 364 ? 2.588 15.047 27.328 1 98.06 364 GLU A CA 1
ATOM 2768 C C . GLU A 1 364 ? 3.809 15 28.234 1 98.06 364 GLU A C 1
ATOM 2770 O O . GLU A 1 364 ? 3.984 15.883 29.078 1 98.06 364 GLU A O 1
ATOM 2775 N N . THR A 1 365 ? 4.617 14.039 28 1 98 365 THR A N 1
ATOM 2776 C CA . THR A 1 365 ? 5.738 13.797 28.906 1 98 365 THR A CA 1
ATOM 2777 C C . THR A 1 365 ? 6.863 14.789 28.656 1 98 365 THR A C 1
ATOM 2779 O O . THR A 1 365 ? 7.77 14.938 29.484 1 98 365 THR A O 1
ATOM 2782 N N . VAL A 1 366 ? 6.793 15.531 27.547 1 98.5 366 VAL A N 1
ATOM 2783 C CA . VAL A 1 366 ? 7.902 16.422 27.219 1 98.5 366 VAL A CA 1
ATOM 2784 C C . VAL A 1 366 ? 7.395 17.859 27.078 1 98.5 366 VAL A C 1
ATOM 2786 O O . VAL A 1 366 ? 8.07 18.703 26.5 1 98.5 366 VAL A O 1
ATOM 2789 N N . LEU A 1 367 ? 6.254 18.172 27.547 1 98.06 367 LEU A N 1
ATOM 2790 C CA . LEU A 1 367 ? 5.637 19.484 27.391 1 98.06 367 LEU A CA 1
ATOM 2791 C C . LEU A 1 367 ? 6.523 20.578 27.969 1 98.06 367 LEU A C 1
ATOM 2793 O O . LEU A 1 367 ? 6.703 21.625 27.344 1 98.06 367 LEU A O 1
ATOM 2797 N N . ALA A 1 368 ? 7.062 20.328 29.109 1 98 368 ALA A N 1
ATOM 2798 C CA . ALA A 1 368 ? 7.914 21.328 29.766 1 98 368 ALA A CA 1
ATOM 2799 C C . ALA A 1 368 ? 9.172 21.594 28.938 1 98 368 ALA A C 1
ATOM 2801 O O . ALA A 1 368 ? 9.578 22.75 28.781 1 98 368 ALA A O 1
ATOM 2802 N N . GLU A 1 369 ? 9.758 20.484 28.5 1 98.5 369 GLU A N 1
ATOM 2803 C CA . GLU A 1 369 ? 10.969 20.625 27.688 1 98.5 369 GLU A CA 1
ATOM 2804 C C . GLU A 1 369 ? 10.664 21.328 26.375 1 98.5 369 GLU A C 1
ATOM 2806 O O . GLU A 1 369 ? 11.469 22.125 25.891 1 98.5 369 GLU A O 1
ATOM 2811 N N . LEU A 1 370 ? 9.539 21.062 25.781 1 98.62 370 LEU A N 1
ATOM 2812 C CA . LEU A 1 370 ? 9.109 21.75 24.562 1 98.62 370 LEU A CA 1
ATOM 2813 C C . LEU A 1 370 ? 9 23.25 24.812 1 98.62 370 LEU A C 1
ATOM 2815 O O . LEU A 1 370 ? 9.469 24.047 24 1 98.62 370 LEU A O 1
ATOM 2819 N N . GLU A 1 371 ? 8.414 23.594 25.875 1 98.12 371 GLU A N 1
ATOM 2820 C CA . GLU A 1 371 ? 8.258 25 26.219 1 98.12 371 GLU A CA 1
ATOM 2821 C C . GLU A 1 371 ? 9.617 25.688 26.328 1 98.12 371 GLU A C 1
ATOM 2823 O O . GLU A 1 371 ? 9.789 26.797 25.812 1 98.12 371 GLU A O 1
ATOM 2828 N N . ILE A 1 372 ? 10.531 25.031 26.922 1 98.5 372 ILE A N 1
ATOM 2829 C CA . ILE A 1 372 ? 11.867 25.594 27.109 1 98.5 372 ILE A CA 1
ATOM 2830 C C . ILE A 1 372 ? 12.555 25.766 25.766 1 98.5 372 ILE A C 1
ATOM 2832 O O . ILE A 1 372 ? 13.125 26.812 25.484 1 98.5 372 ILE A O 1
ATOM 2836 N N . ARG A 1 373 ? 12.484 24.781 24.953 1 98.5 373 ARG A N 1
ATOM 2837 C CA . ARG A 1 373 ? 13.172 24.828 23.672 1 98.5 373 ARG A CA 1
ATOM 2838 C C . ARG A 1 373 ? 12.539 25.859 22.75 1 98.5 373 ARG A C 1
ATOM 2840 O O . ARG A 1 373 ? 13.242 26.578 22.031 1 98.5 373 ARG A O 1
ATOM 2847 N N . PHE A 1 374 ? 11.266 25.922 22.75 1 98.62 374 PHE A N 1
ATOM 2848 C CA . PHE A 1 374 ? 10.602 26.922 21.922 1 98.62 374 PHE A CA 1
ATOM 2849 C C . PHE A 1 374 ? 10.898 28.328 22.422 1 98.62 374 PHE A C 1
ATOM 2851 O O . PHE A 1 374 ? 11.016 29.266 21.625 1 98.62 374 PHE A O 1
ATOM 2858 N N . LYS A 1 375 ? 10.977 28.516 23.734 1 98.19 375 LYS A N 1
ATOM 2859 C CA . LYS A 1 375 ? 11.375 29.812 24.266 1 98.19 375 LYS A CA 1
ATOM 2860 C C . LYS A 1 375 ? 12.727 30.25 23.703 1 98.19 375 LYS A C 1
ATOM 2862 O O . LYS A 1 375 ? 12.898 31.406 23.344 1 98.19 375 LYS A O 1
ATOM 2867 N N . GLN A 1 376 ? 13.633 29.281 23.688 1 98.25 376 GLN A N 1
ATOM 2868 C CA . GLN A 1 376 ? 14.953 29.578 23.125 1 98.25 376 GLN A CA 1
ATOM 2869 C C . GLN A 1 376 ? 14.852 29.906 21.641 1 98.25 376 GLN A C 1
ATOM 2871 O O . GLN A 1 376 ? 15.523 30.828 21.156 1 98.25 376 GLN A O 1
ATOM 2876 N N . VAL A 1 377 ? 14.062 29.156 20.906 1 98.44 377 VAL A N 1
ATOM 2877 C CA . VAL A 1 377 ? 13.859 29.391 19.484 1 98.44 377 VAL A CA 1
ATOM 2878 C C . VAL A 1 377 ? 13.367 30.828 19.25 1 98.44 377 VAL A C 1
ATOM 2880 O O . VAL A 1 377 ? 13.938 31.562 18.453 1 98.44 377 VAL A O 1
ATOM 2883 N N . PHE A 1 378 ? 12.336 31.219 19.984 1 97.25 378 PHE A N 1
ATOM 2884 C CA . PHE A 1 378 ? 11.727 32.531 19.781 1 97.25 378 PHE A CA 1
ATOM 2885 C C . PHE A 1 378 ? 12.672 33.656 20.234 1 97.25 378 PHE A C 1
ATOM 2887 O O . PHE A 1 378 ? 12.695 34.719 19.641 1 97.25 378 PHE A O 1
ATOM 2894 N N . SER A 1 379 ? 13.461 33.375 21.25 1 96.19 379 SER A N 1
ATOM 2895 C CA . SER A 1 379 ? 14.461 34.344 21.688 1 96.19 379 SER A CA 1
ATOM 2896 C C . SER A 1 379 ? 15.508 34.594 20.594 1 96.19 379 SER A C 1
ATOM 2898 O O . SER A 1 379 ? 15.836 35.719 20.281 1 96.19 379 SER A O 1
ATOM 2900 N N . ASP A 1 380 ? 15.977 33.5 20.047 1 96.31 380 ASP A N 1
ATOM 2901 C CA . ASP A 1 380 ? 16.969 33.594 18.984 1 96.31 380 ASP A CA 1
ATOM 2902 C C . ASP A 1 380 ? 16.422 34.375 17.781 1 96.31 380 ASP A C 1
ATOM 2904 O O . ASP A 1 380 ? 17.109 35.188 17.188 1 96.31 380 ASP A O 1
ATOM 2908 N N . LEU A 1 381 ? 15.234 34.062 17.422 1 96.25 381 LEU A N 1
ATOM 2909 C CA . LEU A 1 381 ? 14.617 34.688 16.25 1 96.25 381 LEU A CA 1
ATOM 2910 C C . LEU A 1 381 ? 14.328 36.156 16.5 1 96.25 381 LEU A C 1
ATOM 2912 O O . LEU A 1 381 ? 14.445 37 15.594 1 96.25 381 LEU A O 1
ATOM 2916 N N . SER A 1 382 ? 13.922 36.438 17.719 1 93.94 382 SER A N 1
ATOM 2917 C CA . SER A 1 382 ? 13.625 37.844 18.062 1 93.94 382 SER A CA 1
ATOM 2918 C C . SER A 1 382 ? 14.867 38.719 17.922 1 93.94 382 SER A C 1
ATOM 2920 O O . SER A 1 382 ? 14.766 39.875 17.516 1 93.94 382 SER A O 1
ATOM 2922 N N . HIS A 1 383 ? 15.977 38.219 18.234 1 91.44 383 HIS A N 1
ATOM 2923 C CA . HIS A 1 383 ? 17.234 38.938 18.078 1 91.44 383 HIS A CA 1
ATOM 2924 C C . HIS A 1 383 ? 17.562 39.188 16.609 1 91.44 383 HIS A C 1
ATOM 2926 O O . HIS A 1 383 ? 18.031 40.25 16.25 1 91.44 383 HIS A O 1
ATOM 2932 N N . ARG A 1 384 ? 17.234 38.281 15.836 1 91.31 384 ARG A N 1
ATOM 2933 C CA . ARG A 1 384 ? 17.594 38.312 14.422 1 91.31 384 ARG A CA 1
ATOM 2934 C C . ARG A 1 384 ? 16.578 39.125 13.625 1 91.31 384 ARG A C 1
ATOM 2936 O O . ARG A 1 384 ? 16.938 39.75 12.625 1 91.31 384 ARG A O 1
ATOM 2943 N N . PHE A 1 385 ? 15.359 39.062 14.039 1 91.31 385 PHE A N 1
ATOM 2944 C CA . PHE A 1 385 ? 14.289 39.656 13.25 1 91.31 385 PHE A CA 1
ATOM 2945 C C . PHE A 1 385 ? 13.625 40.812 14.031 1 91.31 385 PHE A C 1
ATOM 2947 O O . PHE A 1 385 ? 12.422 41.031 13.898 1 91.31 385 PHE A O 1
ATOM 2954 N N . SER A 1 386 ? 14.289 41.531 14.82 1 79.06 386 SER A N 1
ATOM 2955 C CA . SER A 1 386 ? 13.766 42.625 15.648 1 79.06 386 SER A CA 1
ATOM 2956 C C . SER A 1 386 ? 13.039 43.656 14.805 1 79.06 386 SER A C 1
ATOM 2958 O O . SER A 1 386 ? 12.102 44.312 15.273 1 79.06 386 SER A O 1
ATOM 2960 N N . GLY A 1 387 ? 13.312 43.75 13.625 1 73.81 387 GLY A N 1
ATOM 2961 C CA . GLY A 1 387 ? 12.727 44.75 12.75 1 73.81 387 GLY A CA 1
ATOM 2962 C C . GLY A 1 387 ? 11.352 44.375 12.234 1 73.81 387 GLY A C 1
ATOM 2963 O O . GLY A 1 387 ? 10.648 45.188 11.656 1 73.81 387 GLY A O 1
ATOM 2964 N N . LEU A 1 388 ? 10.953 43.156 12.438 1 71.12 388 LEU A N 1
ATOM 2965 C CA . LEU A 1 388 ? 9.688 42.688 11.883 1 71.12 388 LEU A CA 1
ATOM 2966 C C . LEU A 1 388 ? 8.562 42.844 12.898 1 71.12 388 LEU A C 1
ATOM 2968 O O . LEU A 1 388 ? 7.426 42.438 12.633 1 71.12 388 LEU A O 1
ATOM 2972 N N . CYS A 1 389 ? 8.734 43.375 13.93 1 64 389 CYS A N 1
ATOM 2973 C CA . CYS A 1 389 ? 7.789 43.375 15.039 1 64 389 CYS A CA 1
ATOM 2974 C C . CYS A 1 389 ? 6.48 44.062 14.633 1 64 389 CYS A C 1
ATOM 2976 O O . CYS A 1 389 ? 5.414 43.688 15.133 1 64 389 CYS A O 1
ATOM 2978 N N . GLN A 1 390 ? 6.492 44.812 13.695 1 65.75 390 GLN A N 1
ATOM 2979 C CA . GLN A 1 390 ? 5.273 45.531 13.328 1 65.75 390 GLN A CA 1
ATOM 2980 C C . GLN A 1 390 ? 4.551 44.844 12.18 1 65.75 390 GLN A C 1
ATOM 2982 O O . GLN A 1 390 ? 3.479 45.281 11.758 1 65.75 390 GLN A O 1
ATOM 2987 N N . THR A 1 391 ? 4.965 43.656 11.938 1 74.19 391 THR A N 1
ATOM 2988 C CA . THR A 1 391 ? 4.367 42.969 10.805 1 74.19 391 THR A CA 1
ATOM 2989 C C . THR A 1 391 ? 3.424 41.875 11.273 1 74.19 391 THR A C 1
ATOM 2991 O O . THR A 1 391 ? 3.783 41.062 12.133 1 74.19 391 THR A O 1
ATOM 2994 N N . ASP A 1 392 ? 2.135 42 10.844 1 87.06 392 ASP A N 1
ATOM 2995 C CA . ASP A 1 392 ? 1.181 40.938 11.141 1 87.06 392 ASP A CA 1
ATOM 2996 C C . ASP A 1 392 ? 1.265 39.812 10.102 1 87.06 392 ASP A C 1
ATOM 2998 O O . ASP A 1 392 ? 1.744 40.031 8.992 1 87.06 392 ASP A O 1
ATOM 3002 N N . VAL A 1 393 ? 0.991 38.656 10.523 1 94.62 393 VAL A N 1
ATOM 3003 C CA . VAL A 1 393 ? 0.815 37.594 9.555 1 94.62 393 VAL A CA 1
ATOM 3004 C C . VAL A 1 393 ? -0.385 37.875 8.656 1 94.62 393 VAL A C 1
ATOM 3006 O O . VAL A 1 393 ? -1.531 37.844 9.109 1 94.62 393 VAL A O 1
ATOM 3009 N N . SER A 1 394 ? -0.104 38.188 7.434 1 93.75 394 SER A N 1
ATOM 3010 C CA . SER A 1 394 ? -1.156 38.625 6.512 1 93.75 394 SER A CA 1
ATOM 3011 C C . SER A 1 394 ? -2.131 37.469 6.23 1 93.75 394 SER A C 1
ATOM 3013 O O . SER A 1 394 ? -1.815 36.312 6.465 1 93.75 394 SER A O 1
ATOM 3015 N N . ILE A 1 395 ? -3.287 37.844 5.762 1 93.5 395 ILE A N 1
ATOM 3016 C CA . ILE A 1 395 ? -4.297 36.875 5.359 1 93.5 395 ILE A CA 1
ATOM 3017 C C . ILE A 1 395 ? -3.76 36 4.219 1 93.5 395 ILE A C 1
ATOM 3019 O O . ILE A 1 395 ? -4.059 34.812 4.137 1 93.5 395 ILE A O 1
ATOM 3023 N N . GLU A 1 396 ? -2.994 36.594 3.387 1 91.81 396 GLU A N 1
ATOM 3024 C CA . GLU A 1 396 ? -2.391 35.875 2.271 1 91.81 396 GLU A CA 1
ATOM 3025 C C . GLU A 1 396 ? -1.436 34.781 2.768 1 91.81 396 GLU A C 1
ATOM 3027 O O . GLU A 1 396 ? -1.433 33.656 2.248 1 91.81 396 GLU A O 1
ATOM 3032 N N . ARG A 1 397 ? -0.682 35.125 3.756 1 93.19 397 ARG A N 1
ATOM 3033 C CA . ARG A 1 397 ? 0.242 34.156 4.344 1 93.19 397 ARG A CA 1
ATOM 3034 C C . ARG A 1 397 ? -0.512 33 5.004 1 93.19 397 ARG A C 1
ATOM 3036 O O . ARG A 1 397 ? -0.075 31.844 4.945 1 93.19 397 ARG A O 1
ATOM 3043 N N . GLN A 1 398 ? -1.581 33.344 5.602 1 93.94 398 GLN A N 1
ATOM 3044 C CA . GLN A 1 398 ? -2.408 32.344 6.238 1 93.94 398 GLN A CA 1
ATOM 3045 C C . GLN A 1 398 ? -3.027 31.406 5.195 1 93.94 398 GLN A C 1
ATOM 3047 O O . GLN A 1 398 ? -3.09 30.188 5.402 1 93.94 398 GLN A O 1
ATOM 3052 N N . MET A 1 399 ? -3.432 31.984 4.066 1 93.38 399 MET A N 1
ATOM 3053 C CA . MET A 1 399 ? -3.986 31.188 2.973 1 93.38 399 MET A CA 1
ATOM 3054 C C . MET A 1 399 ? -2.932 30.25 2.385 1 93.38 399 MET A C 1
ATOM 3056 O O . MET A 1 399 ? -3.223 29.094 2.084 1 93.38 399 MET A O 1
ATOM 3060 N N . GLU A 1 400 ? -1.775 30.719 2.25 1 92.75 400 GLU A N 1
ATOM 3061 C CA . GLU A 1 400 ? -0.675 29.906 1.731 1 92.75 400 GLU A CA 1
ATOM 3062 C C . GLU A 1 400 ? -0.376 28.734 2.652 1 92.75 400 GLU A C 1
ATOM 3064 O O . GLU A 1 400 ? -0.153 27.609 2.184 1 92.75 400 GLU A O 1
ATOM 3069 N N . ALA A 1 401 ? -0.371 29.016 3.904 1 92.25 401 ALA A N 1
ATOM 3070 C CA . ALA A 1 401 ? -0.112 27.969 4.891 1 92.25 401 ALA A CA 1
ATOM 3071 C C . ALA A 1 401 ? -1.194 26.891 4.844 1 92.25 401 ALA A C 1
ATOM 3073 O O . ALA A 1 401 ? -0.895 25.703 4.906 1 92.25 401 ALA A O 1
ATOM 3074 N N . ALA A 1 402 ? -2.391 27.359 4.75 1 92.06 402 ALA A N 1
ATOM 3075 C CA . ALA A 1 402 ? -3.5 26.422 4.648 1 92.06 402 ALA A CA 1
ATOM 3076 C C . ALA A 1 402 ? -3.381 25.562 3.395 1 92.06 402 ALA A C 1
ATOM 3078 O O . ALA A 1 402 ? -3.572 24.344 3.447 1 92.06 402 ALA A O 1
ATOM 3079 N N . PHE A 1 403 ? -3.094 26.172 2.316 1 91.81 403 PHE A N 1
ATOM 3080 C CA . PHE A 1 403 ? -2.957 25.453 1.051 1 91.81 403 PHE A CA 1
ATOM 3081 C C . PHE A 1 403 ? -1.862 24.391 1.141 1 91.81 403 PHE A C 1
ATOM 3083 O O . PHE A 1 403 ? -2.012 23.297 0.609 1 91.81 403 PHE A O 1
ATOM 3090 N N . ASN A 1 404 ? -0.834 24.688 1.812 1 88.06 404 ASN A N 1
ATOM 3091 C CA . ASN A 1 404 ? 0.27 23.75 1.98 1 88.06 404 ASN A CA 1
ATOM 3092 C C . ASN A 1 404 ? -0.144 22.547 2.814 1 88.06 404 ASN A C 1
ATOM 3094 O O . ASN A 1 404 ? 0.333 21.438 2.582 1 88.06 404 ASN A O 1
ATOM 3098 N N . MET A 1 405 ? -0.977 22.781 3.664 1 87.75 405 MET A N 1
ATOM 3099 C CA . MET A 1 405 ? -1.341 21.75 4.617 1 87.75 405 MET A CA 1
ATOM 3100 C C . MET A 1 405 ? -2.465 20.875 4.07 1 87.75 405 MET A C 1
ATOM 3102 O O . MET A 1 405 ? -2.484 19.656 4.297 1 87.75 405 MET A O 1
ATOM 3106 N N . ILE A 1 406 ? -3.377 21.484 3.336 1 86.38 406 ILE A N 1
ATOM 3107 C CA . ILE A 1 406 ? -4.59 20.719 3.057 1 86.38 406 ILE A CA 1
ATOM 3108 C C . ILE A 1 406 ? -4.91 20.797 1.564 1 86.38 406 ILE A C 1
ATOM 3110 O O . ILE A 1 406 ? -5.984 20.359 1.134 1 86.38 406 ILE A O 1
ATOM 3114 N N . ASP A 1 407 ? -4.055 21.375 0.79 1 86.88 407 ASP A N 1
ATOM 3115 C CA . ASP A 1 407 ? -4.262 21.516 -0.647 1 86.88 407 ASP A CA 1
ATOM 3116 C C . ASP A 1 407 ? -5.594 22.203 -0.942 1 86.88 407 ASP A C 1
ATOM 3118 O O . ASP A 1 407 ? -6.375 21.734 -1.764 1 86.88 407 ASP A O 1
ATOM 3122 N N . GLY A 1 408 ? -5.824 23.266 -0.18 1 89.81 408 GLY A N 1
ATOM 3123 C CA . GLY A 1 408 ? -7.086 23.969 -0.358 1 89.81 408 GLY A CA 1
ATOM 3124 C C . GLY A 1 408 ? -7.137 25.297 0.369 1 89.81 408 GLY A C 1
ATOM 3125 O O . GLY A 1 408 ? -6.129 25.75 0.91 1 89.81 408 GLY A O 1
ATOM 3126 N N . ALA A 1 409 ? -8.336 25.906 0.257 1 91.25 409 ALA A N 1
ATOM 3127 C CA . ALA A 1 409 ? -8.562 27.219 0.863 1 91.25 409 ALA A CA 1
ATOM 3128 C C . ALA A 1 409 ? -8.867 27.094 2.352 1 91.25 409 ALA A C 1
ATOM 3130 O O . ALA A 1 409 ? -8.789 26 2.914 1 91.25 409 ALA A O 1
ATOM 3131 N N . SER A 1 410 ? -9.016 28.234 2.934 1 92.12 410 SER A N 1
ATOM 3132 C CA . SER A 1 410 ? -9.359 28.297 4.348 1 92.12 410 SER A CA 1
ATOM 3133 C C . SER A 1 410 ? -10.398 29.391 4.613 1 92.12 410 SER A C 1
ATOM 3135 O O . SER A 1 410 ? -10.664 30.219 3.744 1 92.12 410 SER A O 1
ATOM 3137 N N . ASP A 1 411 ? -10.953 29.344 5.844 1 93.56 411 ASP A N 1
ATOM 3138 C CA . ASP A 1 411 ? -12 30.297 6.234 1 93.56 411 ASP A CA 1
ATOM 3139 C C . ASP A 1 411 ? -11.406 31.656 6.578 1 93.56 411 ASP A C 1
ATOM 3141 O O . ASP A 1 411 ? -12.141 32.594 6.875 1 93.56 411 ASP A O 1
ATOM 3145 N N . VAL A 1 412 ? -10.141 31.812 6.434 1 90.25 412 VAL A N 1
ATOM 3146 C CA . VAL A 1 412 ? -9.492 33.031 6.898 1 90.25 412 VAL A CA 1
ATOM 3147 C C . VAL A 1 412 ? -9.758 34.188 5.91 1 90.25 412 VAL A C 1
ATOM 3149 O O . VAL A 1 412 ? -9.578 35.344 6.242 1 90.25 412 VAL A O 1
ATOM 3152 N N . MET A 1 413 ? -10.164 33.844 4.742 1 89.69 413 MET A N 1
ATOM 3153 C CA . MET A 1 413 ? -10.375 34.812 3.664 1 89.69 413 MET A CA 1
ATOM 3154 C C . MET A 1 413 ? -11.805 34.75 3.146 1 89.69 413 MET A C 1
ATOM 3156 O O . MET A 1 413 ? -12.375 33.656 3.018 1 89.69 413 MET A O 1
ATOM 3160 N N . PRO A 1 414 ? -12.352 36 2.91 1 91.56 414 PRO A N 1
ATOM 3161 C CA . PRO A 1 414 ? -13.695 36 2.326 1 91.56 414 PRO A CA 1
ATOM 3162 C C . PRO A 1 414 ? -13.75 35.25 0.994 1 91.56 414 PRO A C 1
ATOM 3164 O O . PRO A 1 414 ? -12.773 35.25 0.236 1 91.56 414 PRO A O 1
ATOM 3167 N N . THR A 1 415 ? -14.898 34.719 0.702 1 92.56 415 THR A N 1
ATOM 3168 C CA . THR A 1 415 ? -15.086 33.781 -0.404 1 92.56 415 THR A CA 1
ATOM 3169 C C . THR A 1 415 ? -14.633 34.406 -1.72 1 92.56 415 THR A C 1
ATOM 3171 O O . THR A 1 415 ? -13.891 33.781 -2.484 1 92.56 415 THR A O 1
ATOM 3174 N N . VAL A 1 416 ? -15.07 35.625 -2.018 1 92.44 416 VAL A N 1
ATOM 3175 C CA . VAL A 1 416 ? -14.766 36.25 -3.285 1 92.44 416 VAL A CA 1
ATOM 3176 C C . VAL A 1 416 ? -13.25 36.406 -3.432 1 92.44 416 VAL A C 1
ATOM 3178 O O . VAL A 1 416 ? -12.688 36.125 -4.496 1 92.44 416 VAL A O 1
ATOM 3181 N N . GLU A 1 417 ? -12.609 36.812 -2.385 1 93.38 417 GLU A N 1
ATOM 3182 C CA . GLU A 1 417 ? -11.156 36.969 -2.391 1 93.38 417 GLU A CA 1
ATOM 3183 C C . GLU A 1 417 ? -10.445 35.625 -2.488 1 93.38 417 GLU A C 1
ATOM 3185 O O . GLU A 1 417 ? -9.398 35.531 -3.133 1 93.38 417 GLU A O 1
ATOM 3190 N N . THR A 1 418 ? -11.023 34.656 -1.826 1 93.69 418 THR A N 1
ATOM 3191 C CA . THR A 1 418 ? -10.477 33.312 -1.877 1 93.69 418 THR A CA 1
ATOM 3192 C C . THR A 1 418 ? -10.461 32.781 -3.311 1 93.69 418 THR A C 1
ATOM 3194 O O . THR A 1 418 ? -9.453 32.25 -3.762 1 93.69 418 THR A O 1
ATOM 3197 N N . ILE A 1 419 ? -11.523 33.031 -3.998 1 93.56 419 ILE A N 1
ATOM 3198 C CA . ILE A 1 419 ? -11.648 32.531 -5.367 1 93.56 419 ILE A CA 1
ATOM 3199 C C . ILE A 1 419 ? -10.625 33.25 -6.258 1 93.56 419 ILE A C 1
ATOM 3201 O O . ILE A 1 419 ? -9.953 32.594 -7.066 1 93.56 419 ILE A O 1
ATOM 3205 N N . HIS A 1 420 ? -10.438 34.5 -6.062 1 92.38 420 HIS A N 1
ATOM 3206 C CA . HIS A 1 420 ? -9.445 35.25 -6.82 1 92.38 420 HIS A CA 1
ATOM 3207 C C . HIS A 1 420 ? -8.039 34.75 -6.527 1 92.38 420 HIS A C 1
ATOM 3209 O O . HIS A 1 420 ? -7.223 34.625 -7.441 1 92.38 420 HIS A O 1
ATOM 3215 N N . TRP A 1 421 ? -7.801 34.531 -5.328 1 92 421 TRP A N 1
ATOM 3216 C CA . TRP A 1 421 ? -6.488 34.031 -4.926 1 92 421 TRP A CA 1
ATOM 3217 C C . TRP A 1 421 ? -6.199 32.656 -5.555 1 92 421 TRP A C 1
ATOM 3219 O O . TRP A 1 421 ? -5.098 32.438 -6.059 1 92 421 TRP A O 1
ATOM 3229 N N . LEU A 1 422 ? -7.18 31.844 -5.555 1 91.88 422 LEU A N 1
ATOM 3230 C CA . LEU A 1 422 ? -7.035 30.5 -6.105 1 91.88 422 LEU A CA 1
ATOM 3231 C C . LEU A 1 422 ? -6.793 30.547 -7.609 1 91.88 422 LEU A C 1
ATOM 3233 O O . LEU A 1 422 ? -5.988 29.781 -8.141 1 91.88 422 LEU A O 1
ATOM 3237 N N . GLN A 1 423 ? -7.445 31.359 -8.266 1 89.5 423 GLN A N 1
ATOM 3238 C CA . GLN A 1 423 ? -7.305 31.5 -9.711 1 89.5 423 GLN A CA 1
ATOM 3239 C C . GLN A 1 423 ? -5.895 31.953 -10.086 1 89.5 423 GLN A C 1
ATOM 3241 O O . GLN A 1 423 ? -5.387 31.594 -11.148 1 89.5 423 GLN A O 1
ATOM 3246 N N . ARG A 1 424 ? -5.266 32.594 -9.164 1 84.31 424 ARG A N 1
ATOM 3247 C CA . ARG A 1 424 ? -3.92 33.094 -9.422 1 84.31 424 ARG A CA 1
ATOM 3248 C C . ARG A 1 424 ? -2.867 32.094 -8.961 1 84.31 424 ARG A C 1
ATOM 3250 O O . ARG A 1 424 ? -1.79 32 -9.555 1 84.31 424 ARG A O 1
ATOM 3257 N N . SER A 1 425 ? -3.275 31.328 -7.945 1 79 425 SER A N 1
ATOM 3258 C CA . SER A 1 425 ? -2.219 30.609 -7.234 1 79 425 SER A CA 1
ATOM 3259 C C . SER A 1 425 ? -2.346 29.094 -7.422 1 79 425 SER A C 1
ATOM 3261 O O . SER A 1 425 ? -1.386 28.359 -7.203 1 79 425 SER A O 1
ATOM 3263 N N . ALA A 1 426 ? -3.529 28.562 -7.645 1 66.62 426 ALA A N 1
ATOM 3264 C CA . ALA A 1 426 ? -3.744 27.125 -7.629 1 66.62 426 ALA A CA 1
ATOM 3265 C C . ALA A 1 426 ? -3.41 26.5 -8.984 1 66.62 426 ALA A C 1
ATOM 3267 O O . ALA A 1 426 ? -3.336 25.281 -9.117 1 66.62 426 ALA A O 1
ATOM 3268 N N . ILE A 1 427 ? -3.295 27.297 -10.023 1 63.97 427 ILE A N 1
ATOM 3269 C CA . ILE A 1 427 ? -3.004 26.734 -11.336 1 63.97 427 ILE A CA 1
ATOM 3270 C C . ILE A 1 427 ? -1.556 27.031 -11.719 1 63.97 427 ILE A C 1
ATOM 3272 O O . ILE A 1 427 ? -1.066 28.141 -11.492 1 63.97 427 ILE A O 1
ATOM 3276 N N . MET B 1 1 ? -14.867 -13.734 -19.859 1 24.81 1 MET B N 1
ATOM 3277 C CA . MET B 1 1 ? -15.891 -13.727 -18.828 1 24.81 1 MET B CA 1
ATOM 3278 C C . MET B 1 1 ? -15.641 -14.836 -17.797 1 24.81 1 MET B C 1
ATOM 3280 O O . MET B 1 1 ? -16.125 -15.953 -17.969 1 24.81 1 MET B O 1
ATOM 3284 N N . CYS B 1 2 ? -14.375 -15.07 -17.391 1 29.58 2 CYS B N 1
ATOM 3285 C CA . CYS B 1 2 ? -13.883 -16.141 -16.547 1 29.58 2 CYS B CA 1
ATOM 3286 C C . CYS B 1 2 ? -14.742 -16.266 -15.289 1 29.58 2 CYS B C 1
ATOM 3288 O O . CYS B 1 2 ? -15.281 -15.281 -14.789 1 29.58 2 CYS B O 1
ATOM 3290 N N . ASN B 1 3 ? -15.242 -17.469 -15.078 1 28.5 3 ASN B N 1
ATOM 3291 C CA . ASN B 1 3 ? -16.156 -17.953 -14.039 1 28.5 3 ASN B CA 1
ATOM 3292 C C . ASN B 1 3 ? -15.703 -17.516 -12.648 1 28.5 3 ASN B C 1
ATOM 3294 O O . ASN B 1 3 ? -14.984 -18.234 -11.969 1 28.5 3 ASN B O 1
ATOM 3298 N N . ARG B 1 4 ? -15.391 -16.344 -12.531 1 38.03 4 ARG B N 1
ATOM 3299 C CA . ARG B 1 4 ? -15.242 -15.742 -11.211 1 38.03 4 ARG B CA 1
ATOM 3300 C C . ARG B 1 4 ? -16.359 -16.203 -10.281 1 38.03 4 ARG B C 1
ATOM 3302 O O . ARG B 1 4 ? -16.469 -15.719 -9.148 1 38.03 4 ARG B O 1
ATOM 3309 N N . GLN B 1 5 ? -17.391 -16.969 -10.766 1 32.03 5 GLN B N 1
ATOM 3310 C CA . GLN B 1 5 ? -18.547 -17.391 -9.992 1 32.03 5 GLN B CA 1
ATOM 3311 C C . GLN B 1 5 ? -18.188 -18.516 -9.031 1 32.03 5 GLN B C 1
ATOM 3313 O O . GLN B 1 5 ? -18.922 -18.781 -8.062 1 32.03 5 GLN B O 1
ATOM 3318 N N . ALA B 1 6 ? -17.25 -19.406 -9.367 1 35.31 6 ALA B N 1
ATOM 3319 C CA . ALA B 1 6 ? -17.156 -20.672 -8.648 1 35.31 6 ALA B CA 1
ATOM 3320 C C . ALA B 1 6 ? -16.672 -20.453 -7.219 1 35.31 6 ALA B C 1
ATOM 3322 O O . ALA B 1 6 ? -16.547 -21.406 -6.449 1 35.31 6 ALA B O 1
ATOM 3323 N N . TYR B 1 7 ? -16.328 -19.359 -6.883 1 38.75 7 TYR B N 1
ATOM 3324 C CA . TYR B 1 7 ? -15.781 -19.297 -5.531 1 38.75 7 TYR B CA 1
ATOM 3325 C C . TYR B 1 7 ? -16.906 -19.281 -4.496 1 38.75 7 TYR B C 1
ATOM 3327 O O . TYR B 1 7 ? -16.703 -18.781 -3.377 1 38.75 7 TYR B O 1
ATOM 3335 N N . GLN B 1 8 ? -18.109 -19.547 -4.949 1 36.47 8 GLN B N 1
ATOM 3336 C CA . GLN B 1 8 ? -19.203 -19.344 -4 1 36.47 8 GLN B CA 1
ATOM 3337 C C . GLN B 1 8 ? -19.156 -20.391 -2.889 1 36.47 8 GLN B C 1
ATOM 3339 O O . GLN B 1 8 ? -19.75 -20.203 -1.826 1 36.47 8 GLN B O 1
ATOM 3344 N N . GLY B 1 9 ? -18.828 -21.688 -3.176 1 36.53 9 GLY B N 1
ATOM 3345 C CA . GLY B 1 9 ? -19.266 -22.719 -2.248 1 36.53 9 GLY B CA 1
ATOM 3346 C C . GLY B 1 9 ? -18.531 -22.672 -0.921 1 36.53 9 GLY B C 1
ATOM 3347 O O . GLY B 1 9 ? -19.109 -22.922 0.131 1 36.53 9 GLY B O 1
ATOM 3348 N N . VAL B 1 10 ? -17.25 -22.875 -0.932 1 38.44 10 VAL B N 1
ATOM 3349 C CA . VAL B 1 10 ? -16.594 -23.297 0.301 1 38.44 10 VAL B CA 1
ATOM 3350 C C . VAL B 1 10 ? -16.453 -22.109 1.256 1 38.44 10 VAL B C 1
ATOM 3352 O O . VAL B 1 10 ? -15.344 -21.672 1.545 1 38.44 10 VAL B O 1
ATOM 3355 N N . TYR B 1 11 ? -17.219 -21.125 1.158 1 42.66 11 TYR B N 1
ATOM 3356 C CA . TYR B 1 11 ? -16.984 -19.969 2.006 1 42.66 11 TYR B CA 1
ATOM 3357 C C . TYR B 1 11 ? -17.312 -20.266 3.461 1 42.66 11 TYR B C 1
ATOM 3359 O O . TYR B 1 11 ? -18.391 -19.906 3.949 1 42.66 11 TYR B O 1
ATOM 3367 N N . MET B 1 12 ? -17.016 -21.328 3.953 1 42.56 12 MET B N 1
ATOM 3368 C CA . MET B 1 12 ? -17.172 -21.484 5.398 1 42.56 12 MET B CA 1
ATOM 3369 C C . MET B 1 12 ? -16.156 -20.609 6.141 1 42.56 12 MET B C 1
ATOM 3371 O O . MET B 1 12 ? -14.961 -20.656 5.852 1 42.56 12 MET B O 1
ATOM 3375 N N . ASN B 1 13 ? -16.688 -19.391 6.727 1 59.12 13 ASN B N 1
ATOM 3376 C CA . ASN B 1 13 ? -16.516 -18.422 7.809 1 59.12 13 ASN B CA 1
ATOM 3377 C C . ASN B 1 13 ? -15.844 -17.141 7.316 1 59.12 13 ASN B C 1
ATOM 3379 O O . ASN B 1 13 ? -14.805 -16.75 7.848 1 59.12 13 ASN B O 1
ATOM 3383 N N . LYS B 1 14 ? -16.359 -16.797 6.246 1 63.75 14 LYS B N 1
ATOM 3384 C CA . LYS B 1 14 ? -15.953 -15.469 5.785 1 63.75 14 LYS B CA 1
ATOM 3385 C C . LYS B 1 14 ? -16.219 -14.406 6.852 1 63.75 14 LYS B C 1
ATOM 3387 O O . LYS B 1 14 ? -17.25 -14.438 7.52 1 63.75 14 LYS B O 1
ATOM 3392 N N . PRO B 1 15 ? -15.258 -13.594 6.992 1 77.38 15 PRO B N 1
ATOM 3393 C CA . PRO B 1 15 ? -15.516 -12.484 7.914 1 77.38 15 PRO B CA 1
ATOM 3394 C C . PRO B 1 15 ? -16.734 -11.656 7.512 1 77.38 15 PRO B C 1
ATOM 3396 O O . PRO B 1 15 ? -16.969 -11.445 6.32 1 77.38 15 PRO B O 1
ATOM 3399 N N . GLU B 1 16 ? -17.578 -11.445 8.43 1 80.56 16 GLU B N 1
ATOM 3400 C CA . GLU B 1 16 ? -18.828 -10.727 8.195 1 80.56 16 GLU B CA 1
ATOM 3401 C C . GLU B 1 16 ? -18.562 -9.258 7.852 1 80.56 16 GLU B C 1
ATOM 3403 O O . GLU B 1 16 ? -19.297 -8.656 7.066 1 80.56 16 GLU B O 1
ATOM 3408 N N . LYS B 1 17 ? -17.531 -8.719 8.367 1 88.88 17 LYS B N 1
ATOM 3409 C CA . LYS B 1 17 ? -17.344 -7.273 8.258 1 88.88 17 LYS B CA 1
ATOM 3410 C C . LYS B 1 17 ? -16.25 -6.926 7.266 1 88.88 17 LYS B C 1
ATOM 3412 O O . LYS B 1 17 ? -15.898 -5.758 7.105 1 88.88 17 LYS B O 1
ATOM 3417 N N . ILE B 1 18 ? -15.766 -7.848 6.652 1 87.06 18 ILE B N 1
ATOM 3418 C CA . ILE B 1 18 ? -14.695 -7.594 5.691 1 87.06 18 ILE B CA 1
ATOM 3419 C C . ILE B 1 18 ? -15.227 -7.758 4.27 1 87.06 18 ILE B C 1
ATOM 3421 O O . ILE B 1 18 ? -15.836 -8.773 3.943 1 87.06 18 ILE B O 1
ATOM 3425 N N . ALA B 1 19 ? -14.914 -6.801 3.453 1 86.19 19 ALA B N 1
ATOM 3426 C CA . ALA B 1 19 ? -15.492 -6.746 2.111 1 86.19 19 ALA B CA 1
ATOM 3427 C C . ALA B 1 19 ? -14.68 -7.594 1.132 1 86.19 19 ALA B C 1
ATOM 3429 O O . ALA B 1 19 ? -15.242 -8.195 0.217 1 86.19 19 ALA B O 1
ATOM 3430 N N . SER B 1 20 ? -13.461 -7.613 1.364 1 79.12 20 SER B N 1
ATOM 3431 C CA . SER B 1 20 ? -12.562 -8.219 0.389 1 79.12 20 SER B CA 1
ATOM 3432 C C . SER B 1 20 ? -12.836 -9.711 0.239 1 79.12 20 SER B C 1
ATOM 3434 O O . SER B 1 20 ? -13.094 -10.406 1.227 1 79.12 20 SER B O 1
ATOM 3436 N N . ALA B 1 21 ? -12.742 -10.133 -0.996 1 66.5 21 ALA B N 1
ATOM 3437 C CA . ALA B 1 21 ? -12.984 -11.539 -1.302 1 66.5 21 ALA B CA 1
ATOM 3438 C C . ALA B 1 21 ? -11.672 -12.266 -1.589 1 66.5 21 ALA B C 1
ATOM 3440 O O . ALA B 1 21 ? -11.641 -13.203 -2.391 1 66.5 21 ALA B O 1
ATOM 3441 N N . VAL B 1 22 ? -10.688 -11.742 -0.917 1 67.44 22 VAL B N 1
ATOM 3442 C CA . VAL B 1 22 ? -9.43 -12.422 -1.2 1 67.44 22 VAL B CA 1
ATOM 3443 C C . VAL B 1 22 ? -9.586 -13.922 -0.973 1 67.44 22 VAL B C 1
ATOM 3445 O O . VAL B 1 22 ? -10.195 -14.344 0.012 1 67.44 22 VAL B O 1
ATOM 3448 N N . GLY B 1 23 ? -9.117 -14.688 -1.938 1 64.94 23 GLY B N 1
ATOM 3449 C CA . GLY B 1 23 ? -9.297 -16.125 -1.972 1 64.94 23 GLY B CA 1
ATOM 3450 C C . GLY B 1 23 ? -8.625 -16.844 -0.82 1 64.94 23 GLY B C 1
ATOM 3451 O O . GLY B 1 23 ? -7.449 -16.594 -0.528 1 64.94 23 GLY B O 1
ATOM 3452 N N . VAL B 1 24 ? -9.477 -17.406 -0.118 1 71.62 24 VAL B N 1
ATOM 3453 C CA . VAL B 1 24 ? -9.008 -18.312 0.923 1 71.62 24 VAL B CA 1
ATOM 3454 C C . VAL B 1 24 ? -9.055 -19.75 0.413 1 71.62 24 VAL B C 1
ATOM 3456 O O . VAL B 1 24 ? -10.039 -20.156 -0.208 1 71.62 24 VAL B O 1
ATOM 3459 N N . PRO B 1 25 ? -7.988 -20.391 0.556 1 76.88 25 PRO B N 1
ATOM 3460 C CA . PRO B 1 25 ? -7.992 -21.781 0.092 1 76.88 25 PRO B CA 1
ATOM 3461 C C . PRO B 1 25 ? -8.977 -22.656 0.867 1 76.88 25 PRO B C 1
ATOM 3463 O O . PRO B 1 25 ? -9.344 -22.328 1.998 1 76.88 25 PRO B O 1
ATOM 3466 N N . ALA B 1 26 ? -9.562 -23.609 0.099 1 84.81 26 ALA B N 1
ATOM 3467 C CA . ALA B 1 26 ? -10.234 -24.672 0.861 1 84.81 26 ALA B CA 1
ATOM 3468 C C . ALA B 1 26 ? -9.344 -25.172 1.992 1 84.81 26 ALA B C 1
ATOM 3470 O O . ALA B 1 26 ? -8.125 -25.312 1.822 1 84.81 26 ALA B O 1
ATOM 3471 N N . PRO B 1 27 ? -9.883 -25.375 3.162 1 88.06 27 PRO B N 1
ATOM 3472 C CA . PRO B 1 27 ? -11.297 -25.547 3.523 1 88.06 27 PRO B CA 1
ATOM 3473 C C . PRO B 1 27 ? -11.969 -24.219 3.908 1 88.06 27 PRO B C 1
ATOM 3475 O O . PRO B 1 27 ? -13.094 -24.219 4.41 1 88.06 27 PRO B O 1
ATOM 3478 N N . GLY B 1 28 ? -11.258 -23.141 3.725 1 86.81 28 GLY B N 1
ATOM 3479 C CA . GLY B 1 28 ? -11.875 -21.844 3.977 1 86.81 28 GLY B CA 1
ATOM 3480 C C . GLY B 1 28 ? -12 -21.531 5.453 1 86.81 28 GLY B C 1
ATOM 3481 O O . GLY B 1 28 ? -12.984 -20.938 5.883 1 86.81 28 GLY B O 1
ATOM 3482 N N . LEU B 1 29 ? -11.047 -22 6.234 1 87.31 29 LEU B N 1
ATOM 3483 C CA . LEU B 1 29 ? -11.023 -21.797 7.68 1 87.31 29 LEU B CA 1
ATOM 3484 C C . LEU B 1 29 ? -9.992 -20.734 8.055 1 87.31 29 LEU B C 1
ATOM 3486 O O . LEU B 1 29 ? -9.062 -20.469 7.293 1 87.31 29 LEU B O 1
ATOM 3490 N N . ARG B 1 30 ? -10.172 -20.219 9.203 1 89.44 30 ARG B N 1
ATOM 3491 C CA . ARG B 1 30 ? -9.258 -19.203 9.727 1 89.44 30 ARG B CA 1
ATOM 3492 C C . ARG B 1 30 ? -7.977 -19.844 10.258 1 89.44 30 ARG B C 1
ATOM 3494 O O . ARG B 1 30 ? -8.016 -20.938 10.828 1 89.44 30 ARG B O 1
ATOM 3501 N N . ALA B 1 31 ? -6.945 -19.078 10.125 1 92.06 31 ALA B N 1
ATOM 3502 C CA . ALA B 1 31 ? -5.672 -19.531 10.68 1 92.06 31 ALA B CA 1
ATOM 3503 C C . ALA B 1 31 ? -5.566 -19.188 12.156 1 92.06 31 ALA B C 1
ATOM 3505 O O . ALA B 1 31 ? -5.922 -18.078 12.57 1 92.06 31 ALA B O 1
ATOM 3506 N N . LEU B 1 32 ? -5.078 -20.141 12.922 1 93.88 32 LEU B N 1
ATOM 3507 C CA . LEU B 1 32 ? -4.746 -19.906 14.32 1 93.88 32 LEU B CA 1
ATOM 3508 C C . LEU B 1 32 ? -3.268 -19.578 14.484 1 93.88 32 LEU B C 1
ATOM 3510 O O . LEU B 1 32 ? -2.916 -18.578 15.125 1 93.88 32 LEU B O 1
ATOM 3514 N N . SER B 1 33 ? -2.48 -20.328 13.914 1 95.62 33 SER B N 1
ATOM 3515 C CA . SER B 1 33 ? -1.032 -20.156 13.969 1 95.62 33 SER B CA 1
ATOM 3516 C C . SER B 1 33 ? -0.361 -20.781 12.75 1 95.62 33 SER B C 1
ATOM 3518 O O . SER B 1 33 ? -0.993 -21.531 12 1 95.62 33 SER B O 1
ATOM 3520 N N . ALA B 1 34 ? 0.908 -20.406 12.508 1 96.88 34 ALA B N 1
ATOM 3521 C CA . ALA B 1 34 ? 1.688 -21 11.414 1 96.88 34 ALA B CA 1
ATOM 3522 C C . ALA B 1 34 ? 3.174 -21.031 11.766 1 96.88 34 ALA B C 1
ATOM 3524 O O . ALA B 1 34 ? 3.664 -20.172 12.508 1 96.88 34 ALA B O 1
ATOM 3525 N N . SER B 1 35 ? 3.873 -21.984 11.25 1 97.06 35 SER B N 1
ATOM 3526 C CA . SER B 1 35 ? 5.312 -22.141 11.414 1 97.06 35 SER B CA 1
ATOM 3527 C C . SER B 1 35 ? 5.906 -22.984 10.289 1 97.06 35 SER B C 1
ATOM 3529 O O . SER B 1 35 ? 5.414 -24.078 10.008 1 97.06 35 SER B O 1
ATOM 3531 N N . GLY B 1 36 ? 6.984 -22.438 9.727 1 97.69 36 GLY B N 1
ATOM 3532 C CA . GLY B 1 36 ? 7.523 -23.172 8.594 1 97.69 36 GLY B CA 1
ATOM 3533 C C . GLY B 1 36 ? 6.508 -23.391 7.492 1 97.69 36 GLY B C 1
ATOM 3534 O O . GLY B 1 36 ? 5.887 -22.438 7.012 1 97.69 36 GLY B O 1
ATOM 3535 N N . ALA B 1 37 ? 6.305 -24.672 7.172 1 98.12 37 ALA B N 1
ATOM 3536 C CA . ALA B 1 37 ? 5.379 -25.016 6.094 1 98.12 37 ALA B CA 1
ATOM 3537 C C . ALA B 1 37 ? 4.016 -25.422 6.641 1 98.12 37 ALA B C 1
ATOM 3539 O O . ALA B 1 37 ? 3.137 -25.844 5.891 1 98.12 37 ALA B O 1
ATOM 3540 N N . ILE B 1 38 ? 3.799 -25.203 7.91 1 98.06 38 ILE B N 1
ATOM 3541 C CA . ILE B 1 38 ? 2.596 -25.719 8.555 1 98.06 38 ILE B CA 1
ATOM 3542 C C . ILE B 1 38 ? 1.703 -24.547 8.984 1 98.06 38 ILE B C 1
ATOM 3544 O O . ILE B 1 38 ? 2.186 -23.562 9.547 1 98.06 38 ILE B O 1
ATOM 3548 N N . VAL B 1 39 ? 0.442 -24.656 8.742 1 96.75 39 VAL B N 1
ATOM 3549 C CA . VAL B 1 39 ? -0.584 -23.734 9.219 1 96.75 39 VAL B CA 1
ATOM 3550 C C . VAL B 1 39 ? -1.626 -24.5 10.031 1 96.75 39 VAL B C 1
ATOM 3552 O O . VAL B 1 39 ? -2.178 -25.5 9.57 1 96.75 39 VAL B O 1
ATOM 3555 N N . LYS B 1 40 ? -1.845 -24.062 11.211 1 96.81 40 LYS B N 1
ATOM 3556 C CA . LYS B 1 40 ? -2.932 -24.594 12.031 1 96.81 40 LYS B CA 1
ATOM 3557 C C . LYS B 1 40 ? -4.211 -23.797 11.828 1 96.81 40 LYS B C 1
ATOM 3559 O O . LYS B 1 40 ? -4.215 -22.578 12 1 96.81 40 LYS B O 1
ATOM 3564 N N . LEU B 1 41 ? -5.285 -24.469 11.469 1 94.62 41 LEU B N 1
ATOM 3565 C CA . LEU B 1 41 ? -6.539 -23.781 11.203 1 94.62 41 LEU B CA 1
ATOM 3566 C C . LEU B 1 41 ? -7.508 -23.938 12.367 1 94.62 41 LEU B C 1
ATOM 3568 O O . LEU B 1 41 ? -7.18 -24.578 13.367 1 94.62 41 LEU B O 1
ATOM 3572 N N . ALA B 1 42 ? -8.625 -23.328 12.234 1 92.06 42 ALA B N 1
ATOM 3573 C CA . ALA B 1 42 ? -9.586 -23.188 13.336 1 92.06 42 ALA B CA 1
ATOM 3574 C C . ALA B 1 42 ? -10.188 -24.547 13.703 1 92.06 42 ALA B C 1
ATOM 3576 O O . ALA B 1 42 ? -10.781 -24.688 14.773 1 92.06 42 ALA B O 1
ATOM 3577 N N . ASP B 1 43 ? -10.148 -25.562 12.875 1 93.44 43 ASP B N 1
ATOM 3578 C CA . ASP B 1 43 ? -10.625 -26.891 13.211 1 93.44 43 ASP B CA 1
ATOM 3579 C C . ASP B 1 43 ? -9.602 -27.656 14.062 1 93.44 43 ASP B C 1
ATOM 3581 O O . ASP B 1 43 ? -9.836 -28.797 14.453 1 93.44 43 ASP B O 1
ATOM 3585 N N . GLY B 1 44 ? -8.461 -27.031 14.242 1 95.19 44 GLY B N 1
ATOM 3586 C CA . GLY B 1 44 ? -7.445 -27.594 15.117 1 95.19 44 GLY B CA 1
ATOM 3587 C C . GLY B 1 44 ? -6.438 -28.453 14.383 1 95.19 44 GLY B C 1
ATOM 3588 O O . GLY B 1 44 ? -5.457 -28.922 14.977 1 95.19 44 GLY B O 1
ATOM 3589 N N . ARG B 1 45 ? -6.574 -28.625 13.117 1 96.31 45 ARG B N 1
ATOM 3590 C CA . ARG B 1 45 ? -5.691 -29.484 12.336 1 96.31 45 ARG B CA 1
ATOM 3591 C C . ARG B 1 45 ? -4.527 -28.688 11.75 1 96.31 45 ARG B C 1
ATOM 3593 O O . ARG B 1 45 ? -4.641 -27.484 11.531 1 96.31 45 ARG B O 1
ATOM 3600 N N . ASP B 1 46 ? -3.426 -29.453 11.508 1 97.31 46 ASP B N 1
ATOM 3601 C CA . ASP B 1 46 ? -2.266 -28.906 10.812 1 97.31 46 ASP B CA 1
ATOM 3602 C C . ASP B 1 46 ? -2.363 -29.141 9.305 1 97.31 46 ASP B C 1
ATOM 3604 O O . ASP B 1 46 ? -2.658 -30.25 8.867 1 97.31 46 ASP B O 1
ATOM 3608 N N . TYR B 1 47 ? -2.158 -28.094 8.57 1 97.75 47 TYR B N 1
ATOM 3609 C CA . TYR B 1 47 ? -2.145 -28.172 7.117 1 97.75 47 TYR B CA 1
ATOM 3610 C C . TYR B 1 47 ? -0.758 -27.844 6.57 1 97.75 47 TYR B C 1
ATOM 3612 O O . TYR B 1 47 ? -0.065 -26.969 7.086 1 97.75 47 TYR B O 1
ATOM 3620 N N . LEU B 1 48 ? -0.358 -28.609 5.543 1 98.38 48 LEU B N 1
ATOM 3621 C CA . LEU B 1 48 ? 0.84 -28.234 4.797 1 98.38 48 LEU B CA 1
ATOM 3622 C C . LEU B 1 48 ? 0.523 -27.172 3.754 1 98.38 48 LEU B C 1
ATOM 3624 O O . LEU B 1 48 ? -0.379 -27.344 2.932 1 98.38 48 LEU B O 1
ATOM 3628 N N . ASP B 1 49 ? 1.257 -26.109 3.844 1 97 49 ASP B N 1
ATOM 3629 C CA . ASP B 1 49 ? 0.947 -24.953 3.021 1 97 49 ASP B CA 1
ATOM 3630 C C . ASP B 1 49 ? 1.824 -24.906 1.772 1 97 49 ASP B C 1
ATOM 3632 O O . ASP B 1 49 ? 3.031 -24.672 1.862 1 97 49 ASP B O 1
ATOM 3636 N N . LEU B 1 50 ? 1.214 -25.031 0.585 1 97 50 LEU B N 1
ATOM 3637 C CA . LEU B 1 50 ? 1.933 -24.891 -0.677 1 97 50 LEU B CA 1
ATOM 3638 C C . LEU B 1 50 ? 1.522 -23.625 -1.404 1 97 50 LEU B C 1
ATOM 3640 O O . LEU B 1 50 ? 2.029 -23.328 -2.49 1 97 50 LEU B O 1
ATOM 3644 N N . MET B 1 51 ? 0.655 -22.906 -0.771 1 94.56 51 MET B N 1
ATOM 3645 C CA . MET B 1 51 ? 0.34 -21.578 -1.276 1 94.56 51 MET B CA 1
ATOM 3646 C C . MET B 1 51 ? 1.428 -20.578 -0.894 1 94.56 51 MET B C 1
ATOM 3648 O O . MET B 1 51 ? 1.813 -19.734 -1.704 1 94.56 51 MET B O 1
ATOM 3652 N N . ASN B 1 52 ? 1.815 -20.75 0.413 1 95.25 52 ASN B N 1
ATOM 3653 C CA . ASN B 1 52 ? 2.871 -19.922 0.984 1 95.25 52 ASN B CA 1
ATOM 3654 C C . ASN B 1 52 ? 2.609 -18.438 0.747 1 95.25 52 ASN B C 1
ATOM 3656 O O . ASN B 1 52 ? 3.477 -17.719 0.238 1 95.25 52 ASN B O 1
ATOM 3660 N N . GLY B 1 53 ? 1.386 -18.031 1.106 1 92.06 53 GLY B N 1
ATOM 3661 C CA . GLY B 1 53 ? 1.003 -16.625 0.981 1 92.06 53 GLY B CA 1
ATOM 3662 C C . GLY B 1 53 ? 0.998 -16.141 -0.454 1 92.06 53 GLY B C 1
ATOM 3663 O O . GLY B 1 53 ? 1.472 -15.039 -0.741 1 92.06 53 GLY B O 1
ATOM 3664 N N . LYS B 1 54 ? 0.559 -16.984 -1.348 1 90.12 54 LYS B N 1
ATOM 3665 C CA . LYS B 1 54 ? 0.554 -16.688 -2.775 1 90.12 54 LYS B CA 1
ATOM 3666 C C . LYS B 1 54 ? 1.954 -16.328 -3.266 1 90.12 54 LYS B C 1
ATOM 3668 O O . LYS B 1 54 ? 2.113 -15.43 -4.102 1 90.12 54 LYS B O 1
ATOM 3673 N N . GLY B 1 55 ? 2.908 -16.875 -2.619 1 93 55 GLY B N 1
ATOM 3674 C CA . GLY B 1 55 ? 4.281 -16.734 -3.07 1 93 55 GLY B CA 1
ATOM 3675 C C . GLY B 1 55 ? 5.082 -15.734 -2.248 1 93 55 GLY B C 1
ATOM 3676 O O . GLY B 1 55 ? 6.293 -15.602 -2.432 1 93 55 GLY B O 1
ATOM 3677 N N . CYS B 1 56 ? 4.52 -15.07 -1.263 1 94.25 56 CYS B N 1
ATOM 3678 C CA . CYS B 1 56 ? 5.242 -14.039 -0.53 1 94.25 56 CYS B CA 1
ATOM 3679 C C . CYS B 1 56 ? 6.086 -14.648 0.583 1 94.25 56 CYS B C 1
ATOM 3681 O O . CYS B 1 56 ? 6.969 -13.992 1.135 1 94.25 56 CYS B O 1
ATOM 3683 N N . ILE B 1 57 ? 5.789 -15.891 0.887 1 96.38 57 ILE B N 1
ATOM 3684 C CA . ILE B 1 57 ? 6.586 -16.609 1.871 1 96.38 57 ILE B CA 1
ATOM 3685 C C . ILE B 1 57 ? 7.648 -17.438 1.16 1 96.38 57 ILE B C 1
ATOM 3687 O O . ILE B 1 57 ? 7.324 -18.406 0.466 1 96.38 57 ILE B O 1
ATOM 3691 N N . THR B 1 58 ? 8.906 -17.078 1.363 1 97.31 58 THR B N 1
ATOM 3692 C CA . THR B 1 58 ? 9.977 -17.797 0.675 1 97.31 58 THR B CA 1
ATOM 3693 C C . THR B 1 58 ? 10.781 -18.641 1.657 1 97.31 58 THR B C 1
ATOM 3695 O O . THR B 1 58 ? 11.359 -19.656 1.274 1 97.31 58 THR B O 1
ATOM 3698 N N . LEU B 1 59 ? 10.82 -18.25 2.93 1 98.19 59 LEU B N 1
ATOM 3699 C CA . LEU B 1 59 ? 11.594 -18.984 3.922 1 98.19 59 LEU B CA 1
ATOM 3700 C C . LEU B 1 59 ? 10.711 -19.984 4.672 1 98.19 59 LEU B C 1
ATOM 3702 O O . LEU B 1 59 ? 11.18 -21.047 5.094 1 98.19 59 LEU B O 1
ATOM 3706 N N . GLY B 1 60 ? 9.523 -19.688 4.801 1 97.88 60 GLY B N 1
ATOM 3707 C CA . GLY B 1 60 ? 8.57 -20.344 5.688 1 97.88 60 GLY B CA 1
ATOM 3708 C C . GLY B 1 60 ? 7.93 -19.391 6.676 1 97.88 60 GLY B C 1
ATOM 3709 O O . GLY B 1 60 ? 8.5 -18.344 7.004 1 97.88 60 GLY B O 1
ATOM 3710 N N . HIS B 1 61 ? 6.777 -19.781 7.168 1 97.19 61 HIS B N 1
ATOM 3711 C CA . HIS B 1 61 ? 6.043 -18.953 8.117 1 97.19 61 HIS B CA 1
ATOM 3712 C C . HIS B 1 61 ? 6.82 -18.781 9.414 1 97.19 61 HIS B C 1
ATOM 3714 O O . HIS B 1 61 ? 7.398 -19.734 9.93 1 97.19 61 HIS B O 1
ATOM 3720 N N . HIS B 1 62 ? 6.812 -17.516 9.914 1 96.81 62 HIS B N 1
ATOM 3721 C CA . HIS B 1 62 ? 7.438 -17.156 11.188 1 96.81 62 HIS B CA 1
ATOM 3722 C C . HIS B 1 62 ? 8.852 -17.719 11.281 1 96.81 62 HIS B C 1
ATOM 3724 O O . HIS B 1 62 ? 9.219 -18.328 12.289 1 96.81 62 HIS B O 1
ATOM 3730 N N . HIS B 1 63 ? 9.531 -17.594 10.203 1 97.75 63 HIS B N 1
ATOM 3731 C CA . HIS B 1 63 ? 10.906 -18.062 10.227 1 97.75 63 HIS B CA 1
ATOM 3732 C C . HIS B 1 63 ? 11.727 -17.344 11.289 1 97.75 63 HIS B C 1
ATOM 3734 O O . HIS B 1 63 ? 11.672 -16.109 11.391 1 97.75 63 HIS B O 1
ATOM 3740 N N . PRO B 1 64 ? 12.562 -18.016 12.031 1 97.88 64 PRO B N 1
ATOM 3741 C CA . PRO B 1 64 ? 13.242 -17.422 13.188 1 97.88 64 PRO B CA 1
ATOM 3742 C C . PRO B 1 64 ? 14.148 -16.25 12.805 1 97.88 64 PRO B C 1
ATOM 3744 O O . PRO B 1 64 ? 14.211 -15.258 13.531 1 97.88 64 PRO B O 1
ATOM 3747 N N . VAL B 1 65 ? 14.844 -16.297 11.711 1 98.12 65 VAL B N 1
ATOM 3748 C CA . VAL B 1 65 ? 15.797 -15.258 11.344 1 98.12 65 VAL B CA 1
ATOM 3749 C C . VAL B 1 65 ? 15.055 -13.938 11.125 1 98.12 65 VAL B C 1
ATOM 3751 O O . VAL B 1 65 ? 15.562 -12.875 11.469 1 98.12 65 VAL B O 1
ATOM 3754 N N . VAL B 1 66 ? 13.914 -13.984 10.531 1 98 66 VAL B N 1
ATOM 3755 C CA . VAL B 1 66 ? 13.117 -12.789 10.273 1 98 66 VAL B CA 1
ATOM 3756 C C . VAL B 1 66 ? 12.461 -12.312 11.57 1 98 66 VAL B C 1
ATOM 3758 O O . VAL B 1 66 ? 12.508 -11.125 11.891 1 98 66 VAL B O 1
ATOM 3761 N N . THR B 1 67 ? 11.859 -13.289 12.305 1 97.75 67 THR B N 1
ATOM 3762 C CA . THR B 1 67 ? 11.195 -12.984 13.57 1 97.75 67 THR B CA 1
ATOM 3763 C C . THR B 1 67 ? 12.164 -12.328 14.547 1 97.75 67 THR B C 1
ATOM 3765 O O . THR B 1 67 ? 11.852 -11.281 15.125 1 97.75 67 THR B O 1
ATOM 3768 N N . GLU B 1 68 ? 13.305 -12.867 14.672 1 98.31 68 GLU B N 1
ATOM 3769 C CA . GLU B 1 68 ? 14.305 -12.352 15.602 1 98.31 68 GLU B CA 1
ATOM 3770 C C . GLU B 1 68 ? 14.797 -10.969 15.172 1 98.31 68 GLU B C 1
ATOM 3772 O O . GLU B 1 68 ? 15.062 -10.109 16.016 1 98.31 68 GLU B O 1
ATOM 3777 N N . ALA B 1 69 ? 14.969 -10.781 13.906 1 98.25 69 ALA B N 1
ATOM 3778 C CA . ALA B 1 69 ? 15.391 -9.477 13.406 1 98.25 69 ALA B CA 1
ATOM 3779 C C . ALA B 1 69 ? 14.375 -8.398 13.75 1 98.25 69 ALA B C 1
ATOM 3781 O O . ALA B 1 69 ? 14.742 -7.297 14.172 1 98.25 69 ALA B O 1
ATOM 3782 N N . ILE B 1 70 ? 13.125 -8.711 13.562 1 97.44 70 ILE B N 1
ATOM 3783 C CA . ILE B 1 70 ? 12.055 -7.758 13.852 1 97.44 70 ILE B CA 1
ATOM 3784 C C . ILE B 1 70 ? 12.023 -7.465 15.352 1 97.44 70 ILE B C 1
ATOM 3786 O O . ILE B 1 70 ? 11.977 -6.305 15.766 1 97.44 70 ILE B O 1
ATOM 3790 N N . ILE B 1 71 ? 12.055 -8.531 16.156 1 97.94 71 ILE B N 1
ATOM 3791 C CA . ILE B 1 71 ? 11.992 -8.391 17.609 1 97.94 71 ILE B CA 1
ATOM 3792 C C . ILE B 1 71 ? 13.18 -7.559 18.094 1 97.94 71 ILE B C 1
ATOM 3794 O O . ILE B 1 71 ? 13.016 -6.648 18.906 1 97.94 71 ILE B O 1
ATOM 3798 N N . SER B 1 72 ? 14.336 -7.863 17.578 1 97.88 72 SER B N 1
ATOM 3799 C CA . SER B 1 72 ? 15.531 -7.121 17.953 1 97.88 72 SER B CA 1
ATOM 3800 C C . SER B 1 72 ? 15.398 -5.645 17.609 1 97.88 72 SER B C 1
ATOM 3802 O O . SER B 1 72 ? 15.758 -4.773 18.406 1 97.88 72 SER B O 1
ATOM 3804 N N . ASN B 1 73 ? 14.938 -5.363 16.469 1 96.69 73 ASN B N 1
ATOM 3805 C CA . ASN B 1 73 ? 14.734 -3.982 16.031 1 96.69 73 ASN B CA 1
ATOM 3806 C C . ASN B 1 73 ? 13.789 -3.24 16.969 1 96.69 73 ASN B C 1
ATOM 3808 O O . ASN B 1 73 ? 14.047 -2.096 17.344 1 96.69 73 ASN B O 1
ATOM 3812 N N . LEU B 1 74 ? 12.688 -3.881 17.297 1 96.62 74 LEU B N 1
ATOM 3813 C CA . LEU B 1 74 ? 11.688 -3.291 18.188 1 96.62 74 LEU B CA 1
ATOM 3814 C C . LEU B 1 74 ? 12.266 -3.064 19.578 1 96.62 74 LEU B C 1
ATOM 3816 O O . LEU B 1 74 ? 12.109 -1.985 20.156 1 96.62 74 LEU B O 1
ATOM 3820 N N . LYS B 1 75 ? 12.953 -4.047 20.078 1 95.88 75 LYS B N 1
ATOM 3821 C CA . LYS B 1 75 ? 13.516 -3.965 21.422 1 95.88 75 LYS B CA 1
ATOM 3822 C C . LYS B 1 75 ? 14.578 -2.877 21.516 1 95.88 75 LYS B C 1
ATOM 3824 O O . LYS B 1 75 ? 14.711 -2.209 22.531 1 95.88 75 LYS B O 1
ATOM 3829 N N . ASN B 1 76 ? 15.281 -2.727 20.422 1 93.5 76 ASN B N 1
ATOM 3830 C CA . ASN B 1 76 ? 16.359 -1.739 20.422 1 93.5 76 ASN B CA 1
ATOM 3831 C C . ASN B 1 76 ? 15.859 -0.38 19.922 1 93.5 76 ASN B C 1
ATOM 3833 O O . ASN B 1 76 ? 16.641 0.562 19.797 1 93.5 76 ASN B O 1
ATOM 3837 N N . GLN B 1 77 ? 14.594 -0.286 19.594 1 94.38 77 GLN B N 1
ATOM 3838 C CA . GLN B 1 77 ? 13.93 0.953 19.188 1 94.38 77 GLN B CA 1
ATOM 3839 C C . GLN B 1 77 ? 14.625 1.585 17.984 1 94.38 77 GLN B C 1
ATOM 3841 O O . GLN B 1 77 ? 14.844 2.797 17.953 1 94.38 77 GLN B O 1
ATOM 3846 N N . GLN B 1 78 ? 15.023 0.748 17.109 1 88.38 78 GLN B N 1
ATOM 3847 C CA . GLN B 1 78 ? 15.789 1.217 15.953 1 88.38 78 GLN B CA 1
ATOM 3848 C C . GLN B 1 78 ? 14.883 1.894 14.93 1 88.38 78 GLN B C 1
ATOM 3850 O O . GLN B 1 78 ? 13.781 1.41 14.648 1 88.38 78 GLN B O 1
ATOM 3855 N N . GLY B 1 79 ? 15.398 3.02 14.477 1 83.44 79 GLY B N 1
ATOM 3856 C CA . GLY B 1 79 ? 14.664 3.752 13.461 1 83.44 79 GLY B CA 1
ATOM 3857 C C . GLY B 1 79 ? 13.477 4.512 14.016 1 83.44 79 GLY B C 1
ATOM 3858 O O . GLY B 1 79 ? 13.305 4.602 15.234 1 83.44 79 GLY B O 1
ATOM 3859 N N . CYS B 1 80 ? 12.758 5.199 13.07 1 85 80 CYS B N 1
ATOM 3860 C CA . CYS B 1 80 ? 11.547 5.926 13.445 1 85 80 CYS B CA 1
ATOM 3861 C C . CYS B 1 80 ? 10.641 6.145 12.242 1 85 80 CYS B C 1
ATOM 3863 O O . CYS B 1 80 ? 11.039 5.871 11.109 1 85 80 CYS B O 1
ATOM 3865 N N . SER B 1 81 ? 9.43 6.562 12.531 1 86.5 81 SER B N 1
ATOM 3866 C CA . SER B 1 81 ? 8.445 6.82 11.492 1 86.5 81 SER B CA 1
ATOM 3867 C C . SER B 1 81 ? 8.562 8.242 10.961 1 86.5 81 SER B C 1
ATOM 3869 O O . SER B 1 81 ? 7.863 8.617 10.008 1 86.5 81 SER B O 1
ATOM 3871 N N . THR B 1 82 ? 9.516 9.023 11.406 1 88 82 THR B N 1
ATOM 3872 C CA . THR B 1 82 ? 9.578 10.438 11.07 1 88 82 THR B CA 1
ATOM 3873 C C . THR B 1 82 ? 10.641 10.695 10 1 88 82 THR B C 1
ATOM 3875 O O . THR B 1 82 ? 10.508 11.625 9.203 1 88 82 THR B O 1
ATOM 3878 N N . CYS B 1 83 ? 11.664 9.938 10.039 1 87.06 83 CYS B N 1
ATOM 3879 C CA . CYS B 1 83 ? 12.711 10.188 9.055 1 87.06 83 CYS B CA 1
ATOM 3880 C C . CYS B 1 83 ? 13.445 8.898 8.703 1 87.06 83 CYS B C 1
ATOM 3882 O O . CYS B 1 83 ? 13.156 7.84 9.258 1 87.06 83 CYS B O 1
ATOM 3884 N N . TRP B 1 84 ? 14.383 9.023 7.801 1 84.69 84 TRP B N 1
ATOM 3885 C CA . TRP B 1 84 ? 15.117 7.895 7.234 1 84.69 84 TRP B CA 1
ATOM 3886 C C . TRP B 1 84 ? 16.016 7.25 8.281 1 84.69 84 TRP B C 1
ATOM 3888 O O . TRP B 1 84 ? 16.531 7.934 9.172 1 84.69 84 TRP B O 1
ATOM 3898 N N . SER B 1 85 ? 16.062 5.977 8.18 1 89.12 85 SER B N 1
ATOM 3899 C CA . SER B 1 85 ? 17.109 5.246 8.883 1 89.12 85 SER B CA 1
ATOM 3900 C C . SER B 1 85 ? 18.109 4.621 7.906 1 89.12 85 SER B C 1
ATOM 3902 O O . SER B 1 85 ? 17.812 4.473 6.723 1 89.12 85 SER B O 1
ATOM 3904 N N . GLU B 1 86 ? 19.203 4.23 8.336 1 89.88 86 GLU B N 1
ATOM 3905 C CA . GLU B 1 86 ? 20.281 3.682 7.516 1 89.88 86 GLU B CA 1
ATOM 3906 C C . GLU B 1 86 ? 19.844 2.389 6.832 1 89.88 86 GLU B C 1
ATOM 3908 O O . GLU B 1 86 ? 20.297 2.082 5.727 1 89.88 86 GLU B O 1
ATOM 3913 N N . LEU B 1 87 ? 18.969 1.698 7.434 1 93 87 LEU B N 1
ATOM 3914 C CA . LEU B 1 87 ? 18.547 0.393 6.945 1 93 87 LEU B CA 1
ATOM 3915 C C . LEU B 1 87 ? 17.906 0.512 5.566 1 93 87 LEU B C 1
ATOM 3917 O O . LEU B 1 87 ? 18.016 -0.402 4.746 1 93 87 LEU B O 1
ATOM 3921 N N . PHE B 1 88 ? 17.266 1.631 5.293 1 91.88 88 PHE B N 1
ATOM 3922 C CA . PHE B 1 88 ? 16.672 1.862 3.98 1 91.88 88 PHE B CA 1
ATOM 3923 C C . PHE B 1 88 ? 17.734 1.934 2.904 1 91.88 88 PHE B C 1
ATOM 3925 O O . PHE B 1 88 ? 17.562 1.397 1.808 1 91.88 88 PHE B O 1
ATOM 3932 N N . GLU B 1 89 ? 18.781 2.559 3.213 1 91.62 89 GLU B N 1
ATOM 3933 C CA . GLU B 1 89 ? 19.875 2.693 2.254 1 91.62 89 GLU B CA 1
ATOM 3934 C C . GLU B 1 89 ? 20.562 1.351 1.998 1 91.62 89 GLU B C 1
ATOM 3936 O O . GLU B 1 89 ? 20.891 1.024 0.856 1 91.62 89 GLU B O 1
ATOM 3941 N N . VAL B 1 90 ? 20.766 0.63 3.035 1 95.25 90 VAL B N 1
ATOM 3942 C CA . VAL B 1 90 ? 21.391 -0.682 2.91 1 95.25 90 VAL B CA 1
ATOM 3943 C C . VAL B 1 90 ? 20.547 -1.571 1.999 1 95.25 90 VAL B C 1
ATOM 3945 O O . VAL B 1 90 ? 21.078 -2.203 1.079 1 95.25 90 VAL B O 1
ATOM 3948 N N . LEU B 1 91 ? 19.281 -1.589 2.199 1 96.5 91 LEU B N 1
ATOM 3949 C CA . LEU B 1 91 ? 18.391 -2.416 1.385 1 96.5 91 LEU B CA 1
ATOM 3950 C C . LEU B 1 91 ? 18.375 -1.936 -0.062 1 96.5 91 LEU B C 1
ATOM 3952 O O . LEU B 1 91 ? 18.391 -2.746 -0.991 1 96.5 91 LEU B O 1
ATOM 3956 N N . SER B 1 92 ? 18.344 -0.629 -0.227 1 95.56 92 SER B N 1
ATOM 3957 C CA . SER B 1 92 ? 18.328 -0.072 -1.576 1 95.56 92 SER B CA 1
ATOM 3958 C C . SER B 1 92 ? 19.578 -0.465 -2.352 1 95.56 92 SER B C 1
ATOM 3960 O O . SER B 1 92 ? 19.516 -0.758 -3.547 1 95.56 92 SER B O 1
ATOM 3962 N N . GLU B 1 93 ? 20.688 -0.456 -1.683 1 96.56 93 GLU B N 1
ATOM 3963 C CA . GLU B 1 93 ? 21.953 -0.848 -2.322 1 96.56 93 GLU B CA 1
ATOM 3964 C C . GLU B 1 93 ? 21.906 -2.303 -2.779 1 96.56 93 GLU B C 1
ATOM 3966 O O . GLU B 1 93 ? 22.328 -2.623 -3.891 1 96.56 93 GLU B O 1
ATOM 3971 N N . ILE B 1 94 ? 21.391 -3.131 -1.971 1 97.94 94 ILE B N 1
ATOM 3972 C CA . ILE B 1 94 ? 21.281 -4.551 -2.293 1 97.94 94 ILE B CA 1
ATOM 3973 C C . ILE B 1 94 ? 20.375 -4.742 -3.494 1 97.94 94 ILE B C 1
ATOM 3975 O O . ILE B 1 94 ? 20.719 -5.445 -4.445 1 97.94 94 ILE B O 1
ATOM 3979 N N . ILE B 1 95 ? 19.25 -4.086 -3.52 1 98.12 95 ILE B N 1
ATOM 3980 C CA . ILE B 1 95 ? 18.234 -4.254 -4.562 1 98.12 95 ILE B CA 1
ATOM 3981 C C . ILE B 1 95 ? 18.781 -3.73 -5.891 1 98.12 95 ILE B C 1
ATOM 3983 O O . ILE B 1 95 ? 18.594 -4.355 -6.938 1 98.12 95 ILE B O 1
ATOM 3987 N N . VAL B 1 96 ? 19.422 -2.602 -5.848 1 97.56 96 VAL B N 1
ATOM 3988 C CA . VAL B 1 96 ? 20 -2.035 -7.062 1 97.56 96 VAL B CA 1
ATOM 3989 C C . VAL B 1 96 ? 21.047 -2.992 -7.637 1 97.56 96 VAL B C 1
ATOM 3991 O O . VAL B 1 96 ? 21.062 -3.262 -8.836 1 97.56 96 VAL B O 1
ATOM 3994 N N . ALA B 1 97 ? 21.891 -3.482 -6.758 1 97.62 97 ALA B N 1
ATOM 3995 C CA . ALA B 1 97 ? 22.891 -4.441 -7.203 1 97.62 97 ALA B CA 1
ATOM 3996 C C . ALA B 1 97 ? 22.25 -5.684 -7.801 1 97.62 97 ALA B C 1
ATOM 3998 O O . ALA B 1 97 ? 22.656 -6.16 -8.859 1 97.62 97 ALA B O 1
ATOM 3999 N N . ASP B 1 98 ? 21.219 -6.18 -7.215 1 98.12 98 ASP B N 1
ATOM 4000 C CA . ASP B 1 98 ? 20.531 -7.395 -7.648 1 98.12 98 ASP B CA 1
ATOM 4001 C C . ASP B 1 98 ? 19.797 -7.168 -8.961 1 98.12 98 ASP B C 1
ATOM 4003 O O . ASP B 1 98 ? 19.562 -8.109 -9.727 1 98.12 98 ASP B O 1
ATOM 4007 N N . SER B 1 99 ? 19.375 -5.965 -9.227 1 97.12 99 SER B N 1
ATOM 4008 C CA . SER B 1 99 ? 18.625 -5.656 -10.438 1 97.12 99 SER B CA 1
ATOM 4009 C C . SER B 1 99 ? 19.516 -5.668 -11.672 1 97.12 99 SER B C 1
ATOM 4011 O O . SER B 1 99 ? 19.031 -5.836 -12.797 1 97.12 99 SER B O 1
ATOM 4013 N N . GLY B 1 100 ? 20.781 -5.367 -11.484 1 96.56 100 GLY B N 1
ATOM 4014 C CA . GLY B 1 100 ? 21.719 -5.27 -12.594 1 96.56 100 GLY B CA 1
ATOM 4015 C C . GLY B 1 100 ? 21.672 -3.924 -13.289 1 96.56 100 GLY B C 1
ATOM 4016 O O . GLY B 1 100 ? 22.391 -3.707 -14.273 1 96.56 100 GLY B O 1
ATOM 4017 N N . ILE B 1 101 ? 20.859 -3.047 -12.836 1 95.94 101 ILE B N 1
ATOM 4018 C CA . ILE B 1 101 ? 20.797 -1.716 -13.43 1 95.94 101 ILE B CA 1
ATOM 4019 C C . ILE B 1 101 ? 21.938 -0.853 -12.891 1 95.94 101 ILE B C 1
ATOM 4021 O O . ILE B 1 101 ? 21.969 -0.558 -11.688 1 95.94 101 ILE B O 1
ATOM 4025 N N . SER B 1 102 ? 22.719 -0.408 -13.82 1 91.38 102 SER B N 1
ATOM 4026 C CA . SER B 1 102 ? 23.812 0.468 -13.445 1 91.38 102 SER B CA 1
ATOM 4027 C C . SER B 1 102 ? 23.312 1.837 -13.008 1 91.38 102 SER B C 1
ATOM 4029 O O . SER B 1 102 ? 22.391 2.393 -13.617 1 91.38 102 SER B O 1
ATOM 4031 N N . ASN B 1 103 ? 23.812 2.441 -11.961 1 93.31 103 ASN B N 1
ATOM 4032 C CA . ASN B 1 103 ? 23.406 3.73 -11.414 1 93.31 103 ASN B CA 1
ATOM 4033 C C . ASN B 1 103 ? 21.922 3.738 -11.047 1 93.31 103 ASN B C 1
ATOM 4035 O O . ASN B 1 103 ? 21.203 4.695 -11.344 1 93.31 103 ASN B O 1
ATOM 4039 N N . GLY B 1 104 ? 21.484 2.621 -10.625 1 96.06 104 GLY B N 1
ATOM 4040 C CA . GLY B 1 104 ? 20.078 2.449 -10.312 1 96.06 104 GLY B CA 1
ATOM 4041 C C . GLY B 1 104 ? 19.656 3.137 -9.023 1 96.06 104 GLY B C 1
ATOM 4042 O O . GLY B 1 104 ? 20.5 3.439 -8.18 1 96.06 104 GLY B O 1
ATOM 4043 N N . GLN B 1 105 ? 18.375 3.473 -8.891 1 96 105 GLN B N 1
ATOM 4044 C CA . GLN B 1 105 ? 17.719 3.918 -7.668 1 96 105 GLN B CA 1
ATOM 4045 C C . GLN B 1 105 ? 16.438 3.135 -7.418 1 96 105 GLN B C 1
ATOM 4047 O O . GLN B 1 105 ? 15.898 2.496 -8.328 1 96 105 GLN B O 1
ATOM 4052 N N . VAL B 1 106 ? 16.047 3.232 -6.168 1 95.69 106 VAL B N 1
ATOM 4053 C CA . VAL B 1 106 ? 14.875 2.473 -5.746 1 95.69 106 VAL B CA 1
ATOM 4054 C C . VAL B 1 106 ? 13.82 3.42 -5.18 1 95.69 106 VAL B C 1
ATOM 4056 O O . VAL B 1 106 ? 14.156 4.391 -4.496 1 95.69 106 VAL B O 1
ATOM 4059 N N . ALA B 1 107 ? 12.594 3.248 -5.516 1 95.19 107 ALA B N 1
ATOM 4060 C CA . ALA B 1 107 ? 11.438 3.795 -4.801 1 95.19 107 ALA B CA 1
ATOM 4061 C C . ALA B 1 107 ? 10.672 2.695 -4.074 1 95.19 107 ALA B C 1
ATOM 4063 O O . ALA B 1 107 ? 10.25 1.715 -4.691 1 95.19 107 ALA B O 1
ATOM 4064 N N . PHE B 1 108 ? 10.461 2.891 -2.771 1 94.06 108 PHE B N 1
ATOM 4065 C CA . PHE B 1 108 ? 9.789 1.871 -1.973 1 94.06 108 PHE B CA 1
ATOM 4066 C C . PHE B 1 108 ? 8.289 2.141 -1.9 1 94.06 108 PHE B C 1
ATOM 4068 O O . PHE B 1 108 ? 7.863 3.295 -1.85 1 94.06 108 PHE B O 1
ATOM 4075 N N . PHE B 1 109 ? 7.543 1.03 -1.858 1 94.19 109 PHE B N 1
ATOM 4076 C CA . PHE B 1 109 ? 6.098 1.039 -1.661 1 94.19 109 PHE B CA 1
ATOM 4077 C C . PHE B 1 109 ? 5.664 -0.13 -0.786 1 94.19 109 PHE B C 1
ATOM 4079 O O . PHE B 1 109 ? 6.5 -0.8 -0.175 1 94.19 109 PHE B O 1
ATOM 4086 N N . SER B 1 110 ? 4.316 -0.344 -0.734 1 93.06 110 SER B N 1
ATOM 4087 C CA . SER B 1 110 ? 3.814 -1.388 0.154 1 93.06 110 SER B CA 1
ATOM 4088 C C . SER B 1 110 ? 3.34 -2.604 -0.634 1 93.06 110 SER B C 1
ATOM 4090 O O . SER B 1 110 ? 3.406 -3.732 -0.143 1 93.06 110 SER B O 1
ATOM 4092 N N . THR B 1 111 ? 2.799 -2.373 -1.816 1 93.31 111 THR B N 1
ATOM 4093 C CA . THR B 1 111 ? 2.215 -3.471 -2.58 1 93.31 111 THR B CA 1
ATOM 4094 C C . THR B 1 111 ? 2.744 -3.479 -4.012 1 93.31 111 THR B C 1
ATOM 4096 O O . THR B 1 111 ? 3.186 -2.445 -4.52 1 93.31 111 THR B O 1
ATOM 4099 N N . GLY B 1 112 ? 2.672 -4.629 -4.598 1 95.25 112 GLY B N 1
ATOM 4100 C CA . GLY B 1 112 ? 3.021 -4.719 -6.008 1 95.25 112 GLY B CA 1
ATOM 4101 C C . GLY B 1 112 ? 2.182 -3.811 -6.887 1 95.25 112 GLY B C 1
ATOM 4102 O O . GLY B 1 112 ? 2.68 -3.254 -7.867 1 95.25 112 GLY B O 1
ATOM 4103 N N . THR B 1 113 ? 0.941 -3.664 -6.52 1 93.88 113 THR B N 1
ATOM 4104 C CA . THR B 1 113 ? 0.036 -2.775 -7.238 1 93.88 113 THR B CA 1
ATOM 4105 C C . THR B 1 113 ? 0.609 -1.362 -7.312 1 93.88 113 THR B C 1
ATOM 4107 O O . THR B 1 113 ? 0.615 -0.744 -8.375 1 93.88 113 THR B O 1
ATOM 4110 N N . GLU B 1 114 ? 1.127 -0.888 -6.234 1 93.19 114 GLU B N 1
ATOM 4111 C CA . GLU B 1 114 ? 1.678 0.463 -6.18 1 93.19 114 GLU B CA 1
ATOM 4112 C C . GLU B 1 114 ? 2.949 0.576 -7.012 1 93.19 114 GLU B C 1
ATOM 4114 O O . GLU B 1 114 ? 3.146 1.563 -7.723 1 93.19 114 GLU B O 1
ATOM 4119 N N . ALA B 1 115 ? 3.781 -0.386 -6.887 1 95.62 115 ALA B N 1
ATOM 4120 C CA . ALA B 1 115 ? 5.035 -0.366 -7.637 1 95.62 115 ALA B CA 1
ATOM 4121 C C . ALA B 1 115 ? 4.77 -0.362 -9.141 1 95.62 115 ALA B C 1
ATOM 4123 O O . ALA B 1 115 ? 5.426 0.366 -9.891 1 95.62 115 ALA B O 1
ATOM 4124 N N . CYS B 1 116 ? 3.82 -1.154 -9.57 1 96.69 116 CYS B N 1
ATOM 4125 C CA . CYS B 1 116 ? 3.496 -1.228 -10.992 1 96.69 116 CYS B CA 1
ATOM 4126 C C . CYS B 1 116 ? 2.875 0.077 -11.477 1 96.69 116 CYS B C 1
ATOM 4128 O O . CYS B 1 116 ? 3.176 0.539 -12.578 1 96.69 116 CYS B O 1
ATOM 4130 N N . ARG B 1 117 ? 2.072 0.598 -10.703 1 94.5 117 ARG B N 1
ATOM 4131 C CA . ARG B 1 117 ? 1.499 1.896 -11.047 1 94.5 117 ARG B CA 1
ATOM 4132 C C . ARG B 1 117 ? 2.586 2.957 -11.172 1 94.5 117 ARG B C 1
ATOM 4134 O O . ARG B 1 117 ? 2.537 3.801 -12.07 1 94.5 117 ARG B O 1
ATOM 4141 N N . ALA B 1 118 ? 3.506 2.928 -10.266 1 95.12 118 ALA B N 1
ATOM 4142 C CA . ALA B 1 118 ? 4.625 3.865 -10.312 1 95.12 118 ALA B CA 1
ATOM 4143 C C . ALA B 1 118 ? 5.418 3.707 -11.609 1 95.12 118 ALA B C 1
ATOM 4145 O O . ALA B 1 118 ? 5.836 4.695 -12.211 1 95.12 118 ALA B O 1
ATOM 4146 N N . ALA B 1 119 ? 5.617 2.492 -12.023 1 97.38 119 ALA B N 1
ATOM 4147 C CA . ALA B 1 119 ? 6.328 2.236 -13.273 1 97.38 119 ALA B CA 1
ATOM 4148 C C . ALA B 1 119 ? 5.609 2.881 -14.453 1 97.38 119 ALA B C 1
ATOM 4150 O O . ALA B 1 119 ? 6.238 3.531 -15.289 1 97.38 119 ALA B O 1
ATOM 4151 N N . VAL B 1 120 ? 4.324 2.711 -14.5 1 96.75 120 VAL B N 1
ATOM 4152 C CA . VAL B 1 120 ? 3.512 3.271 -15.578 1 96.75 120 VAL B CA 1
ATOM 4153 C C . VAL B 1 120 ? 3.617 4.797 -15.562 1 96.75 120 VAL B C 1
ATOM 4155 O O . VAL B 1 120 ? 3.85 5.418 -16.609 1 96.75 120 VAL B O 1
ATOM 4158 N N . GLN B 1 121 ? 3.479 5.34 -14.43 1 94.19 121 GLN B N 1
ATOM 4159 C CA . GLN B 1 121 ? 3.527 6.793 -14.312 1 94.19 121 GLN B CA 1
ATOM 4160 C C . GLN B 1 121 ? 4.898 7.328 -14.711 1 94.19 121 GLN B C 1
ATOM 4162 O O . GLN B 1 121 ? 5 8.336 -15.414 1 94.19 121 GLN B O 1
ATOM 4167 N N . CYS B 1 122 ? 5.93 6.699 -14.242 1 95.19 122 CYS B N 1
ATOM 4168 C CA . CYS B 1 122 ? 7.281 7.113 -14.602 1 95.19 122 CYS B CA 1
ATOM 4169 C C . CYS B 1 122 ? 7.492 7.047 -16.109 1 95.19 122 CYS B C 1
ATOM 4171 O O . CYS B 1 122 ? 8.016 7.988 -16.703 1 95.19 122 CYS B O 1
ATOM 4173 N N . ALA B 1 123 ? 7.082 5.977 -16.703 1 97.12 123 ALA B N 1
ATOM 4174 C CA . ALA B 1 123 ? 7.258 5.793 -18.141 1 97.12 123 ALA B CA 1
ATOM 4175 C C . ALA B 1 123 ? 6.535 6.887 -18.938 1 97.12 123 ALA B C 1
ATOM 4177 O O . ALA B 1 123 ? 7.098 7.473 -19.859 1 97.12 123 ALA B O 1
ATOM 4178 N N . ARG B 1 124 ? 5.32 7.137 -18.578 1 95.31 124 ARG B N 1
ATOM 4179 C CA . ARG B 1 124 ? 4.531 8.156 -19.266 1 95.31 124 ARG B CA 1
ATOM 4180 C C . ARG B 1 124 ? 5.164 9.531 -19.109 1 95.31 124 ARG B C 1
ATOM 4182 O O . ARG B 1 124 ? 5.246 10.289 -20.078 1 95.31 124 ARG B O 1
ATOM 4189 N N . LYS B 1 125 ? 5.586 9.82 -17.922 1 92.94 125 LYS B N 1
ATOM 4190 C CA . LYS B 1 125 ? 6.203 11.117 -17.688 1 92.94 125 LYS B CA 1
ATOM 4191 C C . LYS B 1 125 ? 7.504 11.258 -18.469 1 92.94 125 LYS B C 1
ATOM 4193 O O . LYS B 1 125 ? 7.836 12.352 -18.938 1 92.94 125 LYS B O 1
ATOM 4198 N N . MET B 1 126 ? 8.195 10.25 -18.609 1 94.44 126 MET B N 1
ATOM 4199 C CA . MET B 1 126 ? 9.492 10.266 -19.297 1 94.44 126 MET B CA 1
ATOM 4200 C C . MET B 1 126 ? 9.312 10.398 -20.797 1 94.44 126 MET B C 1
ATOM 4202 O O . MET B 1 126 ? 10.094 11.078 -21.469 1 94.44 126 MET B O 1
ATOM 4206 N N . THR B 1 127 ? 8.32 9.781 -21.328 1 96.25 127 THR B N 1
ATOM 4207 C CA . THR B 1 127 ? 8.219 9.656 -22.781 1 96.25 127 THR B CA 1
ATOM 4208 C C . THR B 1 127 ? 7.199 10.648 -23.328 1 96.25 127 THR B C 1
ATOM 4210 O O . THR B 1 127 ? 7.211 10.945 -24.531 1 96.25 127 THR B O 1
ATOM 4213 N N . GLY B 1 128 ? 6.285 11.07 -22.469 1 95.06 128 GLY B N 1
ATOM 4214 C CA . GLY B 1 128 ? 5.18 11.891 -22.922 1 95.06 128 GLY B CA 1
ATOM 4215 C C . GLY B 1 128 ? 4.129 11.094 -23.688 1 95.06 128 GLY B C 1
ATOM 4216 O O . GLY B 1 128 ? 3.258 11.68 -24.328 1 95.06 128 GLY B O 1
ATOM 4217 N N . LYS B 1 129 ? 4.238 9.773 -23.719 1 97.12 129 LYS B N 1
ATOM 4218 C CA . LYS B 1 129 ? 3.33 8.875 -24.422 1 97.12 129 LYS B CA 1
ATOM 4219 C C . LYS B 1 129 ? 2.35 8.211 -23.469 1 97.12 129 LYS B C 1
ATOM 4221 O O . LYS B 1 129 ? 2.688 7.961 -22.312 1 97.12 129 LYS B O 1
ATOM 4226 N N . LYS B 1 130 ? 1.197 7.871 -23.922 1 94.81 130 LYS B N 1
ATOM 4227 C CA . LYS B 1 130 ? 0.109 7.488 -23.031 1 94.81 130 LYS B CA 1
ATOM 4228 C C . LYS B 1 130 ? -0.044 5.973 -22.969 1 94.81 130 LYS B C 1
ATOM 4230 O O . LYS B 1 130 ? -0.376 5.418 -21.922 1 94.81 130 LYS B O 1
ATOM 4235 N N . ILE B 1 131 ? 0.193 5.27 -24.047 1 98.12 131 ILE B N 1
ATOM 4236 C CA . ILE B 1 131 ? -0.213 3.873 -24.188 1 98.12 131 ILE B CA 1
ATOM 4237 C C . ILE B 1 131 ? 0.819 2.971 -23.516 1 98.12 131 ILE B C 1
ATOM 4239 O O . ILE B 1 131 ? 2.025 3.18 -23.656 1 98.12 131 ILE B O 1
ATOM 4243 N N . ILE B 1 132 ? 0.356 2.033 -22.766 1 98.56 132 ILE B N 1
ATOM 4244 C CA . ILE B 1 132 ? 1.145 0.937 -22.203 1 98.56 132 ILE B CA 1
ATOM 4245 C C . ILE B 1 132 ? 0.705 -0.383 -22.844 1 98.56 132 ILE B C 1
ATOM 4247 O O . ILE B 1 132 ? -0.478 -0.731 -22.797 1 98.56 132 ILE B O 1
ATOM 4251 N N . ALA B 1 133 ? 1.607 -1.099 -23.453 1 98.75 133 ALA B N 1
ATOM 4252 C CA . ALA B 1 133 ? 1.345 -2.475 -23.875 1 98.75 133 ALA B CA 1
ATOM 4253 C C . ALA B 1 133 ? 1.681 -3.457 -22.75 1 98.75 133 ALA B C 1
ATOM 4255 O O . ALA B 1 133 ? 2.84 -3.576 -22.344 1 98.75 133 ALA B O 1
ATOM 4256 N N . SER B 1 134 ? 0.663 -4.164 -22.312 1 97.75 134 SER B N 1
ATOM 4257 C CA . SER B 1 134 ? 0.84 -4.957 -21.094 1 97.75 134 SER B CA 1
ATOM 4258 C C . SER B 1 134 ? 0.471 -6.418 -21.328 1 97.75 134 SER B C 1
ATOM 4260 O O . SER B 1 134 ? -0.326 -6.727 -22.219 1 97.75 134 SER B O 1
ATOM 4262 N N . ALA B 1 135 ? 1.071 -7.371 -20.609 1 97.19 135 ALA B N 1
ATOM 4263 C CA . ALA B 1 135 ? 0.662 -8.766 -20.484 1 97.19 135 ALA B CA 1
ATOM 4264 C C . ALA B 1 135 ? 0.951 -9.289 -19.078 1 97.19 135 ALA B C 1
ATOM 4266 O O . ALA B 1 135 ? 2.064 -9.148 -18.578 1 97.19 135 ALA B O 1
ATOM 4267 N N . GLY B 1 136 ? -0.079 -9.891 -18.5 1 95 136 GLY B N 1
ATOM 4268 C CA . GLY B 1 136 ? 0.043 -10.383 -17.141 1 95 136 GLY B CA 1
ATOM 4269 C C . GLY B 1 136 ? -0.784 -9.602 -16.141 1 95 136 GLY B C 1
ATOM 4270 O O . GLY B 1 136 ? -1.562 -8.727 -16.516 1 95 136 GLY B O 1
ATOM 4271 N N . TYR B 1 137 ? -0.668 -9.961 -14.867 1 92.88 137 TYR B N 1
ATOM 4272 C CA . TYR B 1 137 ? -1.364 -9.297 -13.766 1 92.88 137 TYR B CA 1
ATOM 4273 C C . TYR B 1 137 ? -0.441 -8.32 -13.047 1 92.88 137 TYR B C 1
ATOM 4275 O O . TYR B 1 137 ? 0.639 -8.695 -12.594 1 92.88 137 TYR B O 1
ATOM 4283 N N . HIS B 1 138 ? -0.888 -7.082 -12.969 1 95.44 138 HIS B N 1
ATOM 4284 C CA . HIS B 1 138 ? -0.036 -6.043 -12.398 1 95.44 138 HIS B CA 1
ATOM 4285 C C . HIS B 1 138 ? -0.702 -5.379 -11.203 1 95.44 138 HIS B C 1
ATOM 4287 O O . HIS B 1 138 ? -0.312 -4.281 -10.797 1 95.44 138 HIS B O 1
ATOM 4293 N N . GLY B 1 139 ? -1.716 -6.016 -10.672 1 91.25 139 GLY B N 1
ATOM 4294 C CA . GLY B 1 139 ? -2.389 -5.473 -9.5 1 91.25 139 GLY B CA 1
ATOM 4295 C C . GLY B 1 139 ? -3.83 -5.086 -9.766 1 91.25 139 GLY B C 1
ATOM 4296 O O . GLY B 1 139 ? -4.332 -5.258 -10.875 1 91.25 139 GLY B O 1
ATOM 4297 N N . TRP B 1 140 ? -4.477 -4.547 -8.727 1 87.56 140 TRP B N 1
ATOM 4298 C CA . TRP B 1 140 ? -5.875 -4.145 -8.844 1 87.56 140 TRP B CA 1
ATOM 4299 C C . TRP B 1 140 ? -5.988 -2.662 -9.188 1 87.56 140 TRP B C 1
ATOM 4301 O O . TRP B 1 140 ? -4.996 -1.929 -9.125 1 87.56 140 TRP B O 1
ATOM 4311 N N . GLY B 1 141 ? -7.156 -2.314 -9.648 1 84.56 141 GLY B N 1
ATOM 4312 C CA . GLY B 1 141 ? -7.434 -0.905 -9.875 1 84.56 141 GLY B CA 1
ATOM 4313 C C . GLY B 1 141 ? -7.867 -0.602 -11.297 1 84.56 141 GLY B C 1
ATOM 4314 O O . GLY B 1 141 ? -7.801 -1.471 -12.172 1 84.56 141 GLY B O 1
ATOM 4315 N N . ASP B 1 142 ? -8.117 0.618 -11.508 1 83.88 142 ASP B N 1
ATOM 4316 C CA . ASP B 1 142 ? -8.734 1.042 -12.766 1 83.88 142 ASP B CA 1
ATOM 4317 C C . ASP B 1 142 ? -7.707 1.085 -13.891 1 83.88 142 ASP B C 1
ATOM 4319 O O . ASP B 1 142 ? -8.07 1.07 -15.07 1 83.88 142 ASP B O 1
ATOM 4323 N N . LEU B 1 143 ? -6.484 1.106 -13.477 1 87.75 143 LEU B N 1
ATOM 4324 C CA . LEU B 1 143 ? -5.445 1.113 -14.5 1 87.75 143 LEU B CA 1
ATOM 4325 C C . LEU B 1 143 ? -5.531 -0.137 -15.367 1 87.75 143 LEU B C 1
ATOM 4327 O O . LEU B 1 143 ? -5.27 -0.081 -16.578 1 87.75 143 LEU B O 1
ATOM 4331 N N . TRP B 1 144 ? -5.969 -1.207 -14.727 1 89.06 144 TRP B N 1
ATOM 4332 C CA . TRP B 1 144 ? -5.93 -2.488 -15.43 1 89.06 144 TRP B CA 1
ATOM 4333 C C . TRP B 1 144 ? -7.34 -2.982 -15.742 1 89.06 144 TRP B C 1
ATOM 4335 O O . TRP B 1 144 ? -7.566 -4.188 -15.875 1 89.06 144 TRP B O 1
ATOM 4345 N N . ALA B 1 145 ? -8.195 -2.109 -15.859 1 85.5 145 ALA B N 1
ATOM 4346 C CA . ALA B 1 145 ? -9.57 -2.467 -16.188 1 85.5 145 ALA B CA 1
ATOM 4347 C C . ALA B 1 145 ? -9.656 -3.133 -17.562 1 85.5 145 ALA B C 1
ATOM 4349 O O . ALA B 1 145 ? -8.781 -2.943 -18.406 1 85.5 145 ALA B O 1
ATOM 4350 N N . SER B 1 146 ? -10.695 -3.865 -17.766 1 85.56 146 SER B N 1
ATOM 4351 C CA . SER B 1 146 ? -10.914 -4.566 -19.031 1 85.56 146 SER B CA 1
ATOM 4352 C C . SER B 1 146 ? -11.086 -3.59 -20.188 1 85.56 146 SER B C 1
ATOM 4354 O O . SER B 1 146 ? -11.719 -2.541 -20.031 1 85.56 146 SER B O 1
ATOM 4356 N N . PRO B 1 147 ? -10.555 -3.973 -21.328 1 89.88 147 PRO B N 1
ATOM 4357 C CA . PRO B 1 147 ? -10.719 -3.129 -22.516 1 89.88 147 PRO B CA 1
ATOM 4358 C C . PRO B 1 147 ? -12.102 -3.256 -23.141 1 89.88 147 PRO B C 1
ATOM 4360 O O . PRO B 1 147 ? -12.812 -4.234 -22.891 1 89.88 147 PRO B O 1
ATOM 4363 N N . PRO B 1 148 ? -12.5 -2.246 -23.906 1 89.12 148 PRO B N 1
ATOM 4364 C CA . PRO B 1 148 ? -13.797 -2.311 -24.578 1 89.12 148 PRO B CA 1
ATOM 4365 C C . PRO B 1 148 ? -13.844 -3.369 -25.688 1 89.12 148 PRO B C 1
ATOM 4367 O O . PRO B 1 148 ? -14.922 -3.861 -26.031 1 89.12 148 PRO B O 1
ATOM 4370 N N . SER B 1 149 ? -12.664 -3.633 -26.312 1 91.62 149 SER B N 1
ATOM 4371 C CA . SER B 1 149 ? -12.547 -4.668 -27.328 1 91.62 149 SER B CA 1
ATOM 4372 C C . SER B 1 149 ? -11.133 -5.23 -27.391 1 91.62 149 SER B C 1
ATOM 4374 O O . SER B 1 149 ? -10.219 -4.695 -26.75 1 91.62 149 SER B O 1
ATOM 4376 N N . PHE B 1 150 ? -11.039 -6.258 -28.172 1 92.62 150 PHE B N 1
ATOM 4377 C CA . PHE B 1 150 ? -9.781 -6.988 -28.266 1 92.62 150 PHE B CA 1
ATOM 4378 C C . PHE B 1 150 ? -8.68 -6.09 -28.797 1 92.62 150 PHE B C 1
ATOM 4380 O O . PHE B 1 150 ? -8.828 -5.465 -29.859 1 92.62 150 PHE B O 1
ATOM 4387 N N . LEU B 1 151 ? -7.598 -5.898 -28.109 1 94.12 151 LEU B N 1
ATOM 4388 C CA . LEU B 1 151 ? -6.387 -5.145 -28.422 1 94.12 151 LEU B CA 1
ATOM 4389 C C . LEU B 1 151 ? -6.676 -3.648 -28.469 1 94.12 151 LEU B C 1
ATOM 4391 O O . LEU B 1 151 ? -5.922 -2.889 -29.078 1 94.12 151 LEU B O 1
ATOM 4395 N N . ALA B 1 152 ? -7.738 -3.199 -27.969 1 94.81 152 ALA B N 1
ATOM 4396 C CA . ALA B 1 152 ? -8.023 -1.775 -27.812 1 94.81 152 ALA B CA 1
ATOM 4397 C C . ALA B 1 152 ? -7.555 -1.266 -26.453 1 94.81 152 ALA B C 1
ATOM 4399 O O . ALA B 1 152 ? -7.586 -1.999 -25.469 1 94.81 152 ALA B O 1
ATOM 4400 N N . PRO B 1 153 ? -7.094 -0.048 -26.438 1 96.56 153 PRO B N 1
ATOM 4401 C CA . PRO B 1 153 ? -6.762 0.508 -25.109 1 96.56 153 PRO B CA 1
ATOM 4402 C C . PRO B 1 153 ? -7.988 0.664 -24.219 1 96.56 153 PRO B C 1
ATOM 4404 O O . PRO B 1 153 ? -9.07 1.005 -24.703 1 96.56 153 PRO B O 1
ATOM 4407 N N . ASN B 1 154 ? -7.812 0.357 -22.938 1 93.81 154 ASN B N 1
ATOM 4408 C CA . ASN B 1 154 ? -8.859 0.71 -22 1 93.81 154 ASN B CA 1
ATOM 4409 C C . ASN B 1 154 ? -8.875 2.207 -21.703 1 93.81 154 ASN B C 1
ATOM 4411 O O . ASN B 1 154 ? -8.141 2.973 -22.328 1 93.81 154 ASN B O 1
ATOM 4415 N N . GLU B 1 155 ? -9.695 2.613 -20.734 1 88.56 155 GLU B N 1
ATOM 4416 C CA . GLU B 1 155 ? -9.852 4.035 -20.438 1 88.56 155 GLU B CA 1
ATOM 4417 C C . GLU B 1 155 ? -8.547 4.641 -19.938 1 88.56 155 GLU B C 1
ATOM 4419 O O . GLU B 1 155 ? -8.305 5.84 -20.094 1 88.56 155 GLU B O 1
ATOM 4424 N N . SER B 1 156 ? -7.695 3.775 -19.469 1 92.44 156 SER B N 1
ATOM 4425 C CA . SER B 1 156 ? -6.438 4.262 -18.906 1 92.44 156 SER B CA 1
ATOM 4426 C C . SER B 1 156 ? -5.301 4.145 -19.906 1 92.44 156 SER B C 1
ATOM 4428 O O . SER B 1 156 ? -4.145 4.43 -19.594 1 92.44 156 SER B O 1
ATOM 4430 N N . GLY B 1 157 ? -5.582 3.682 -21.094 1 96 157 GLY B N 1
ATOM 4431 C CA . GLY B 1 157 ? -4.57 3.6 -22.141 1 96 157 GLY B CA 1
ATOM 4432 C C . GLY B 1 157 ? -3.736 2.336 -22.062 1 96 157 GLY B C 1
ATOM 4433 O O . GLY B 1 157 ? -2.613 2.297 -22.562 1 96 157 GLY B O 1
ATOM 4434 N N . ILE B 1 158 ? -4.234 1.316 -21.469 1 97.38 158 ILE B N 1
ATOM 4435 C CA . ILE B 1 158 ? -3.531 0.042 -21.359 1 97.38 158 ILE B CA 1
ATOM 4436 C C . ILE B 1 158 ? -4.066 -0.933 -22.406 1 97.38 158 ILE B C 1
ATOM 4438 O O . ILE B 1 158 ? -5.281 -1.095 -22.547 1 97.38 158 ILE B O 1
ATOM 4442 N N . ILE B 1 159 ? -3.207 -1.551 -23.156 1 97.88 159 ILE B N 1
ATOM 4443 C CA . ILE B 1 159 ? -3.57 -2.574 -24.141 1 97.88 159 ILE B CA 1
ATOM 4444 C C . ILE B 1 159 ? -2.953 -3.912 -23.734 1 97.88 159 ILE B C 1
ATOM 4446 O O . ILE B 1 159 ? -1.735 -4.02 -23.578 1 97.88 159 ILE B O 1
ATOM 4450 N N . ASP B 1 160 ? -3.781 -4.887 -23.562 1 96.75 160 ASP B N 1
ATOM 4451 C CA . ASP B 1 160 ? -3.299 -6.227 -23.25 1 96.75 160 ASP B CA 1
ATOM 4452 C C . ASP B 1 160 ? -3.012 -7.023 -24.516 1 96.75 160 ASP B C 1
ATOM 4454 O O . ASP B 1 160 ? -3.896 -7.203 -25.359 1 96.75 160 ASP B O 1
ATOM 4458 N N . PHE B 1 161 ? -1.778 -7.484 -24.609 1 97.25 161 PHE B N 1
ATOM 4459 C CA . PHE B 1 161 ? -1.43 -8.281 -25.781 1 97.25 161 PHE B CA 1
ATOM 4460 C C . PHE B 1 161 ? -1.263 -9.75 -25.406 1 97.25 161 PHE B C 1
ATOM 4462 O O . PHE B 1 161 ? -0.844 -10.555 -26.234 1 97.25 161 PHE B O 1
ATOM 4469 N N . TYR B 1 162 ? -1.511 -10.141 -24.156 1 95.81 162 TYR B N 1
ATOM 4470 C CA . TYR B 1 162 ? -1.729 -11.492 -23.641 1 95.81 162 TYR B CA 1
ATOM 4471 C C . TYR B 1 162 ? -0.504 -12.367 -23.875 1 95.81 162 TYR B C 1
ATOM 4473 O O . TYR B 1 162 ? -0.632 -13.562 -24.141 1 95.81 162 TYR B O 1
ATOM 4481 N N . PHE B 1 163 ? 0.648 -11.82 -23.984 1 96.81 163 PHE B N 1
ATOM 4482 C CA . PHE B 1 163 ? 1.9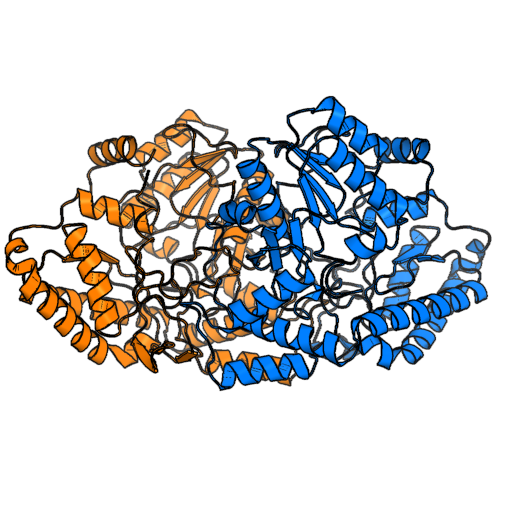38 -12.492 -24.094 1 96.81 163 PHE B CA 1
ATOM 4483 C C . PHE B 1 163 ? 2.141 -13.062 -25.5 1 96.81 163 PHE B C 1
ATOM 4485 O O . PHE B 1 163 ? 2.994 -13.93 -25.703 1 96.81 163 PHE B O 1
ATOM 4492 N N . VAL B 1 164 ? 1.387 -12.641 -26.422 1 96.94 164 VAL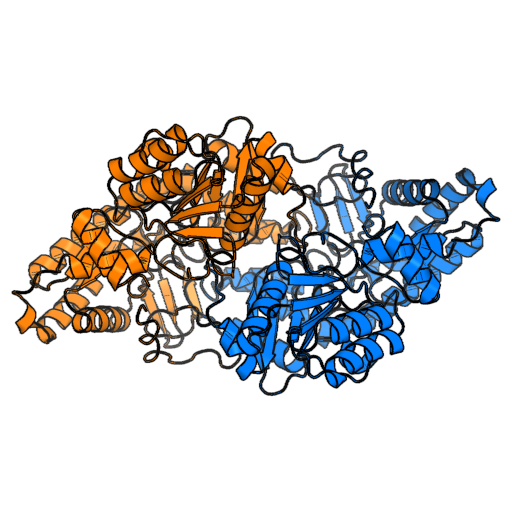 B N 1
ATOM 4493 C CA . VAL B 1 164 ? 1.534 -13.125 -27.797 1 96.94 164 VAL B CA 1
ATOM 4494 C C . VAL B 1 164 ? 2.387 -12.148 -28.594 1 96.94 164 VAL B C 1
ATOM 4496 O O . VAL B 1 164 ? 1.954 -11.031 -28.891 1 96.94 164 VAL B O 1
ATOM 4499 N N . PRO B 1 165 ? 3.568 -12.617 -29.047 1 97.69 165 PRO B N 1
ATOM 4500 C CA . PRO B 1 165 ? 4.473 -11.719 -29.75 1 97.69 165 PRO B CA 1
ATOM 4501 C C . PRO B 1 165 ? 3.824 -11.07 -30.969 1 97.69 165 PRO B C 1
ATOM 4503 O O . PRO B 1 165 ? 4.016 -9.875 -31.219 1 97.69 165 PRO B O 1
ATOM 4506 N N . GLU B 1 166 ? 3.045 -11.781 -31.719 1 97.5 166 GLU B N 1
ATOM 4507 C CA . GLU B 1 166 ? 2.377 -11.25 -32.906 1 97.5 166 GLU B CA 1
ATOM 4508 C C . GLU B 1 166 ? 1.392 -10.141 -32.531 1 97.5 166 GLU B C 1
ATOM 4510 O O . GLU B 1 166 ? 1.258 -9.148 -33.25 1 97.5 166 GLU B O 1
ATOM 4515 N N . LEU B 1 167 ? 0.743 -10.352 -31.406 1 97.88 167 LEU B N 1
ATOM 4516 C CA . LEU B 1 167 ? -0.19 -9.328 -30.938 1 97.88 167 LEU B CA 1
ATOM 4517 C C . LEU B 1 167 ? 0.557 -8.094 -30.453 1 97.88 167 LEU B C 1
ATOM 4519 O O . LEU B 1 167 ? 0.099 -6.965 -30.656 1 97.88 167 LEU B O 1
ATOM 4523 N N . LEU B 1 168 ? 1.692 -8.312 -29.797 1 98.56 168 LEU B N 1
ATOM 4524 C CA . LEU B 1 168 ? 2.516 -7.176 -29.406 1 98.56 168 LEU B CA 1
ATOM 4525 C C . LEU B 1 168 ? 2.986 -6.391 -30.625 1 98.56 168 LEU B C 1
ATOM 4527 O O . LEU B 1 168 ? 2.926 -5.156 -30.625 1 98.56 168 LEU B O 1
ATOM 4531 N N . ALA B 1 169 ? 3.457 -7.133 -31.594 1 98.44 169 ALA B N 1
ATOM 4532 C CA . ALA B 1 169 ? 3.889 -6.477 -32.812 1 98.44 169 ALA B CA 1
ATOM 4533 C C . ALA B 1 169 ? 2.766 -5.633 -33.438 1 98.44 169 ALA B C 1
ATOM 4535 O O . ALA B 1 169 ? 2.998 -4.508 -33.875 1 98.44 169 ALA B O 1
ATOM 4536 N N . ASP B 1 170 ? 1.598 -6.176 -33.406 1 97.94 170 ASP B N 1
ATOM 4537 C CA . ASP B 1 170 ? 0.431 -5.465 -33.906 1 97.94 170 ASP B CA 1
ATOM 4538 C C . ASP B 1 170 ? 0.186 -4.176 -33.125 1 97.94 170 ASP B C 1
ATOM 4540 O O . ASP B 1 170 ? -0.061 -3.121 -33.719 1 97.94 170 ASP B O 1
ATOM 4544 N N . VAL B 1 171 ? 0.25 -4.25 -31.812 1 98.38 171 VAL B N 1
ATOM 4545 C CA . VAL B 1 171 ? 0.021 -3.092 -30.953 1 98.38 171 VAL B CA 1
ATOM 4546 C C . VAL B 1 171 ? 1.085 -2.029 -31.219 1 98.38 171 VAL B C 1
ATOM 4548 O O . VAL B 1 171 ? 0.768 -0.847 -31.375 1 98.38 171 VAL B O 1
ATOM 4551 N N . LEU B 1 172 ? 2.33 -2.461 -31.344 1 98.56 172 LEU B N 1
ATOM 4552 C CA . LEU B 1 172 ? 3.441 -1.535 -31.516 1 98.56 172 LEU B CA 1
ATOM 4553 C C . LEU B 1 172 ? 3.377 -0.866 -32.875 1 98.56 172 LEU B C 1
ATOM 4555 O O . LEU B 1 172 ? 3.77 0.294 -33.031 1 98.56 172 LEU B O 1
ATOM 4559 N N . ASP B 1 173 ? 2.857 -1.573 -33.875 1 98.12 173 ASP B N 1
ATOM 4560 C CA . ASP B 1 173 ? 2.701 -1.008 -35.188 1 98.12 173 ASP B CA 1
ATOM 4561 C C . ASP B 1 173 ? 1.514 -0.051 -35.25 1 98.12 173 ASP B C 1
ATOM 4563 O O . ASP B 1 173 ? 1.636 1.071 -35.75 1 98.12 173 ASP B O 1
ATOM 4567 N N . ARG B 1 174 ? 0.404 -0.477 -34.75 1 97.69 174 ARG B N 1
ATOM 4568 C CA . ARG B 1 174 ? -0.838 0.287 -34.781 1 97.69 174 ARG B CA 1
ATOM 4569 C C . ARG B 1 174 ? -0.711 1.591 -34 1 97.69 174 ARG B C 1
ATOM 4571 O O . ARG B 1 174 ? -1.291 2.609 -34.406 1 97.69 174 ARG B O 1
ATOM 4578 N N . TYR B 1 175 ? -0.003 1.546 -32.938 1 98 175 TYR B N 1
ATOM 4579 C CA . TYR B 1 175 ? 0.12 2.711 -32.062 1 98 175 TYR B CA 1
ATOM 4580 C C . TYR B 1 175 ? 1.552 3.234 -32.062 1 98 175 TYR B C 1
ATOM 4582 O O . TYR B 1 175 ? 2.045 3.691 -31.016 1 98 175 TYR B O 1
ATOM 4590 N N . ARG B 1 176 ? 2.119 3.111 -33.188 1 96.56 176 ARG B N 1
ATOM 4591 C CA . ARG B 1 176 ? 3.494 3.576 -33.344 1 96.56 176 ARG B CA 1
ATOM 4592 C C . ARG B 1 176 ? 3.631 5.031 -32.906 1 96.56 176 ARG B C 1
ATOM 4594 O O . ARG B 1 176 ? 2.863 5.891 -33.344 1 96.56 176 ARG B O 1
ATOM 4601 N N . GLY B 1 177 ? 4.562 5.281 -31.984 1 96.69 177 GLY B N 1
ATOM 4602 C CA . GLY B 1 177 ? 4.805 6.633 -31.5 1 96.69 177 GLY B CA 1
ATOM 4603 C C . GLY B 1 177 ? 3.965 6.996 -30.297 1 96.69 177 GLY B C 1
ATOM 4604 O O . GLY B 1 177 ? 4.148 8.062 -29.703 1 96.69 177 GLY B O 1
ATOM 4605 N N . GLU B 1 178 ? 3.125 6.105 -29.875 1 98.06 178 GLU B N 1
ATOM 4606 C CA . GLU B 1 178 ? 2.229 6.426 -28.781 1 98.06 178 GLU B CA 1
ATOM 4607 C C . GLU B 1 178 ? 2.461 5.492 -27.594 1 98.06 178 GLU B C 1
ATOM 4609 O O . GLU B 1 178 ? 1.956 5.738 -26.484 1 98.06 178 GLU B O 1
ATOM 4614 N N . VAL B 1 179 ? 3.23 4.465 -27.812 1 98.62 179 VAL B N 1
ATOM 4615 C CA . VAL B 1 179 ? 3.467 3.48 -26.766 1 98.62 179 VAL B CA 1
ATOM 4616 C C . VAL B 1 179 ? 4.648 3.918 -25.906 1 98.62 179 VAL B C 1
ATOM 4618 O O . VAL B 1 179 ? 5.746 4.156 -26.422 1 98.62 179 VAL B O 1
ATOM 4621 N N . SER B 1 180 ? 4.375 3.953 -24.609 1 98.19 180 SER B N 1
ATOM 4622 C CA . SER B 1 180 ? 5.387 4.395 -23.656 1 98.19 180 SER B CA 1
ATOM 4623 C C . SER B 1 180 ? 6.258 3.232 -23.188 1 98.19 180 SER B C 1
ATOM 4625 O O . SER B 1 180 ? 7.469 3.391 -23.016 1 98.19 180 SER B O 1
ATOM 4627 N N . MET B 1 181 ? 5.609 2.094 -22.984 1 98.75 181 MET B N 1
ATOM 4628 C CA . MET B 1 181 ? 6.289 0.983 -22.328 1 98.75 181 MET B CA 1
ATOM 4629 C C . MET B 1 181 ? 5.582 -0.338 -22.625 1 98.75 181 MET B C 1
ATOM 4631 O O . MET B 1 181 ? 4.359 -0.376 -22.766 1 98.75 181 MET B O 1
ATOM 4635 N N . VAL B 1 182 ? 6.363 -1.341 -22.875 1 98.88 182 VAL B N 1
ATOM 4636 C CA . VAL B 1 182 ? 5.895 -2.721 -22.781 1 98.88 182 VAL B CA 1
ATOM 4637 C C . VAL B 1 182 ? 6.141 -3.254 -21.375 1 98.88 182 VAL B C 1
ATOM 4639 O O . VAL B 1 182 ? 7.25 -3.141 -20.844 1 98.88 182 VAL B O 1
ATOM 4642 N N . MET B 1 183 ? 5.098 -3.771 -20.734 1 98.69 183 MET B N 1
ATOM 4643 C CA . MET B 1 183 ? 5.188 -4.293 -19.375 1 98.69 183 MET B CA 1
ATOM 4644 C C . MET B 1 183 ? 4.668 -5.723 -19.297 1 98.69 183 MET B C 1
ATOM 4646 O O . MET B 1 183 ? 3.555 -6.008 -19.75 1 98.69 183 MET B O 1
ATOM 4650 N N . ILE B 1 184 ? 5.465 -6.641 -18.75 1 98.31 184 ILE B N 1
ATOM 4651 C CA . ILE B 1 184 ? 4.988 -8.008 -18.594 1 98.31 184 ILE B CA 1
ATOM 4652 C C . ILE B 1 184 ? 5.312 -8.508 -17.188 1 98.31 184 ILE B C 1
ATOM 4654 O O . ILE B 1 184 ? 6.211 -7.977 -16.531 1 98.31 184 ILE B O 1
ATOM 4658 N N . SER B 1 185 ? 4.629 -9.391 -16.672 1 96.94 185 SER B N 1
ATOM 4659 C CA . SER B 1 185 ? 5 -10.234 -15.539 1 96.94 185 SER B CA 1
ATOM 4660 C C . SER B 1 185 ? 5.523 -11.586 -16 1 96.94 185 SER B C 1
ATOM 4662 O O . SER B 1 185 ? 4.746 -12.508 -16.266 1 96.94 185 SER B O 1
ATOM 4664 N N . PRO B 1 186 ? 6.805 -11.703 -16.031 1 95.44 186 PRO B N 1
ATOM 4665 C CA . PRO B 1 186 ? 7.352 -12.93 -16.625 1 95.44 186 PRO B CA 1
ATOM 4666 C C . PRO B 1 186 ? 6.848 -14.195 -15.93 1 95.44 186 PRO B C 1
ATOM 4668 O O . PRO B 1 186 ? 6.652 -14.203 -14.711 1 95.44 186 PRO B O 1
ATOM 4671 N N . ASP B 1 187 ? 6.664 -15.188 -16.688 1 93.38 187 ASP B N 1
ATOM 4672 C CA . ASP B 1 187 ? 6.25 -16.5 -16.203 1 93.38 187 ASP B CA 1
ATOM 4673 C C . ASP B 1 187 ? 7.137 -17.609 -16.781 1 93.38 187 ASP B C 1
ATOM 4675 O O . ASP B 1 187 ? 7.27 -17.719 -18.016 1 93.38 187 ASP B O 1
ATOM 4679 N N . TYR B 1 188 ? 7.645 -18.375 -15.938 1 93.5 188 TYR B N 1
ATOM 4680 C CA . TYR B 1 188 ? 8.609 -19.375 -16.375 1 93.5 188 TYR B CA 1
ATOM 4681 C C . TYR B 1 188 ? 8.008 -20.766 -16.328 1 93.5 188 TYR B C 1
ATOM 4683 O O . TYR B 1 188 ? 8.688 -21.75 -16.609 1 93.5 188 TYR B O 1
ATOM 4691 N N . VAL B 1 189 ? 6.762 -20.812 -15.992 1 94.62 189 VAL B N 1
ATOM 4692 C CA . VAL B 1 189 ? 6.031 -22.078 -15.969 1 94.62 189 VAL B CA 1
ATOM 4693 C C . VAL B 1 189 ? 5.406 -22.344 -17.328 1 94.62 189 VAL B C 1
ATOM 4695 O O . VAL B 1 189 ? 5.461 -23.469 -17.844 1 94.62 189 VAL B O 1
ATOM 4698 N N . HIS B 1 190 ? 4.945 -21.281 -17.969 1 94.81 190 HIS B N 1
ATOM 4699 C CA . HIS B 1 190 ? 4.113 -21.469 -19.156 1 94.81 190 HIS B CA 1
ATOM 4700 C C . HIS B 1 190 ? 4.836 -21 -20.422 1 94.81 190 HIS B C 1
ATOM 4702 O O . HIS B 1 190 ? 4.363 -21.234 -21.531 1 94.81 190 HIS B O 1
ATOM 4708 N N . PHE B 1 191 ? 5.977 -20.359 -20.219 1 94.88 191 PHE B N 1
ATOM 4709 C CA . PHE B 1 191 ? 6.645 -19.812 -21.391 1 94.88 191 PHE B CA 1
ATOM 4710 C C . PHE B 1 191 ? 8.078 -20.328 -21.484 1 94.88 191 PHE B C 1
ATOM 4712 O O . PHE B 1 191 ? 8.75 -20.484 -20.469 1 94.88 191 PHE B O 1
ATOM 4719 N N . LYS B 1 192 ? 8.469 -20.531 -22.719 1 94.12 192 LYS B N 1
ATOM 4720 C CA . LYS B 1 192 ? 9.875 -20.781 -23.016 1 94.12 192 LYS B CA 1
ATOM 4721 C C . LYS B 1 192 ? 10.664 -19.469 -23.047 1 94.12 192 LYS B C 1
ATOM 4723 O O . LYS B 1 192 ? 10.102 -18.406 -23.312 1 94.12 192 LYS B O 1
ATOM 4728 N N . PRO B 1 193 ? 11.922 -19.562 -22.781 1 95.5 193 PRO B N 1
ATOM 4729 C CA . PRO B 1 193 ? 12.781 -18.375 -22.812 1 95.5 193 PRO B CA 1
ATOM 4730 C C . PRO B 1 193 ? 12.68 -17.609 -24.125 1 95.5 193 PRO B C 1
ATOM 4732 O O . PRO B 1 193 ? 12.695 -16.375 -24.109 1 95.5 193 PRO B O 1
ATOM 4735 N N . GLU B 1 194 ? 12.539 -18.281 -25.219 1 96.25 194 GLU B N 1
ATOM 4736 C CA . GLU B 1 194 ? 12.531 -17.656 -26.547 1 96.25 194 GLU B CA 1
ATOM 4737 C C . GLU B 1 194 ? 11.328 -16.719 -26.703 1 96.25 194 GLU B C 1
ATOM 4739 O O . GLU B 1 194 ? 11.438 -15.672 -27.359 1 96.25 194 GLU B O 1
ATOM 4744 N N . THR B 1 195 ? 10.234 -17.125 -26.172 1 96.5 195 THR B N 1
ATOM 4745 C CA . THR B 1 195 ? 9.039 -16.281 -26.25 1 96.5 195 THR B CA 1
ATOM 4746 C C . THR B 1 195 ? 9.242 -14.984 -25.469 1 96.5 195 THR B C 1
ATOM 4748 O O . THR B 1 195 ? 8.953 -13.906 -25.984 1 96.5 195 THR B O 1
ATOM 4751 N N . LEU B 1 196 ? 9.75 -15.055 -24.266 1 97.19 196 LEU B N 1
ATOM 4752 C CA . LEU B 1 196 ? 10.016 -13.875 -23.453 1 97.19 196 LEU B CA 1
ATOM 4753 C C . LEU B 1 196 ? 11.055 -12.969 -24.109 1 97.19 196 LEU B C 1
ATOM 4755 O O . LEU B 1 196 ? 10.906 -11.75 -24.109 1 97.19 196 LEU B O 1
ATOM 4759 N N . GLN B 1 197 ? 12.07 -13.609 -24.672 1 97.69 197 GLN B N 1
ATOM 4760 C CA . GLN B 1 197 ? 13.109 -12.867 -25.375 1 97.69 197 GLN B CA 1
ATOM 4761 C C . GLN B 1 197 ? 12.523 -12.086 -26.547 1 97.69 197 GLN B C 1
ATOM 4763 O O . GLN B 1 197 ? 12.898 -10.938 -26.781 1 97.69 197 GLN B O 1
ATOM 4768 N N . SER B 1 198 ? 11.656 -12.711 -27.281 1 97.38 198 SER B N 1
ATOM 4769 C CA . SER B 1 198 ? 11.031 -12.078 -28.438 1 97.38 198 SER B CA 1
ATOM 4770 C C . SER B 1 198 ? 10.242 -10.836 -28.031 1 97.38 198 SER B C 1
ATOM 4772 O O . SER B 1 198 ? 10.211 -9.844 -28.766 1 97.38 198 SER B O 1
ATOM 4774 N N . LEU B 1 199 ? 9.57 -10.875 -26.922 1 98.06 199 LEU B N 1
ATOM 4775 C CA . LEU B 1 199 ? 8.797 -9.727 -26.438 1 98.06 199 LEU B CA 1
ATOM 4776 C C . LEU B 1 199 ? 9.703 -8.539 -26.156 1 98.06 199 LEU B C 1
ATOM 4778 O O . LEU B 1 199 ? 9.391 -7.41 -26.531 1 98.06 199 LEU B O 1
ATOM 4782 N N . ILE B 1 200 ? 10.836 -8.789 -25.516 1 98.06 200 ILE B N 1
ATOM 4783 C CA . ILE B 1 200 ? 11.773 -7.723 -25.172 1 98.06 200 ILE B CA 1
ATOM 4784 C C . ILE B 1 200 ? 12.383 -7.145 -26.438 1 98.06 200 ILE B C 1
ATOM 4786 O O . ILE B 1 200 ? 12.508 -5.926 -26.594 1 98.06 200 ILE B O 1
ATOM 4790 N N . ARG B 1 201 ? 12.734 -8 -27.359 1 97.69 201 ARG B N 1
ATOM 4791 C CA . ARG B 1 201 ? 13.352 -7.57 -28.609 1 97.69 201 ARG B CA 1
ATOM 4792 C C . ARG B 1 201 ? 12.398 -6.707 -29.422 1 97.69 201 ARG B C 1
ATOM 4794 O O . ARG B 1 201 ? 12.812 -5.727 -30.047 1 97.69 201 ARG B O 1
ATOM 4801 N N . LEU B 1 202 ? 11.156 -7.141 -29.438 1 98.19 202 LEU B N 1
ATOM 4802 C CA . LEU B 1 202 ? 10.156 -6.348 -30.141 1 98.19 202 LEU B CA 1
ATOM 4803 C C . LEU B 1 202 ? 10.078 -4.938 -29.562 1 98.19 202 LEU B C 1
ATOM 4805 O O . LEU B 1 202 ? 10 -3.959 -30.297 1 98.19 202 LEU B O 1
ATOM 4809 N N . ALA B 1 203 ? 10.039 -4.859 -28.234 1 98.19 203 ALA B N 1
ATOM 4810 C CA . ALA B 1 203 ? 10.016 -3.549 -27.578 1 98.19 203 ALA B CA 1
ATOM 4811 C C . ALA B 1 203 ? 11.234 -2.721 -27.969 1 98.19 203 ALA B C 1
ATOM 4813 O O . ALA B 1 203 ? 11.109 -1.544 -28.312 1 98.19 203 ALA B O 1
ATOM 4814 N N . ARG B 1 204 ? 12.398 -3.326 -28.031 1 97.06 204 ARG B N 1
ATOM 4815 C CA . ARG B 1 204 ? 13.648 -2.652 -28.344 1 97.06 204 ARG B CA 1
ATOM 4816 C C . ARG B 1 204 ? 13.656 -2.174 -29.797 1 97.06 204 ARG B C 1
ATOM 4818 O O . ARG B 1 204 ? 14.055 -1.044 -30.078 1 97.06 204 ARG B O 1
ATOM 4825 N N . GLU B 1 205 ? 13.227 -3.049 -30.562 1 97.12 205 GLU B N 1
ATOM 4826 C CA . GLU B 1 205 ? 13.195 -2.725 -32 1 97.12 205 GLU B CA 1
ATOM 4827 C C . GLU B 1 205 ? 12.32 -1.499 -32.25 1 97.12 205 GLU B C 1
ATOM 4829 O O . GLU B 1 205 ? 12.586 -0.733 -33.188 1 97.12 205 GLU B O 1
ATOM 4834 N N . HIS B 1 206 ? 11.352 -1.294 -31.5 1 97.56 206 HIS B N 1
ATOM 4835 C CA . HIS B 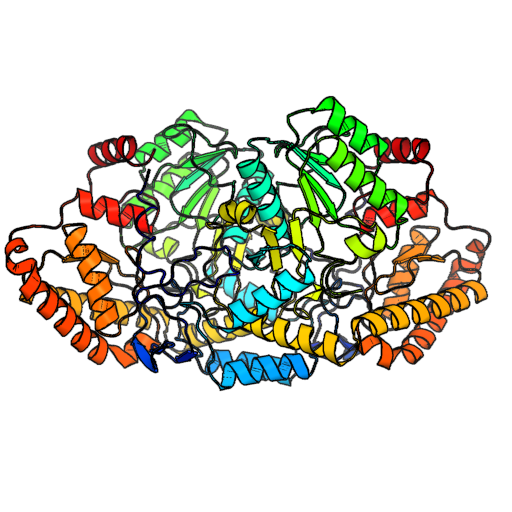1 206 ? 10.422 -0.184 -31.688 1 97.56 206 HIS B CA 1
ATOM 4836 C C . HIS B 1 206 ? 10.797 1.009 -30.828 1 97.56 206 HIS B C 1
ATOM 4838 O O . HIS B 1 206 ? 10.078 2.006 -30.781 1 97.56 206 HIS B O 1
ATOM 4844 N N . GLY B 1 207 ? 11.852 0.901 -30.031 1 96.81 207 GLY B N 1
ATOM 4845 C CA . GLY B 1 207 ? 12.32 1.998 -29.203 1 96.81 207 GLY B CA 1
ATOM 4846 C C . GLY B 1 207 ? 11.406 2.285 -28.016 1 96.81 207 GLY B C 1
ATOM 4847 O O . GLY B 1 207 ? 11.234 3.441 -27.625 1 96.81 207 GLY B O 1
ATOM 4848 N N . VAL B 1 208 ? 10.758 1.311 -27.516 1 98.12 208 VAL B N 1
ATOM 4849 C CA . VAL B 1 208 ? 9.82 1.425 -26.406 1 98.12 208 VAL B CA 1
ATOM 4850 C C . VAL B 1 208 ? 10.453 0.88 -25.125 1 98.12 208 VAL B C 1
ATOM 4852 O O . VAL B 1 208 ? 11.203 -0.102 -25.172 1 98.12 208 VAL B O 1
ATOM 4855 N N . LEU B 1 209 ? 10.219 1.546 -23.953 1 98.25 209 LEU B N 1
ATOM 4856 C CA . LEU B 1 209 ? 10.711 1.062 -22.672 1 98.25 209 LEU B CA 1
ATOM 4857 C C . LEU B 1 209 ? 10.156 -0.325 -22.359 1 98.25 209 LEU B C 1
ATOM 4859 O O . LEU B 1 209 ? 9.086 -0.694 -22.844 1 98.25 209 LEU B O 1
ATOM 4863 N N . PHE B 1 210 ? 10.938 -1.088 -21.625 1 98.75 210 PHE B N 1
ATOM 4864 C CA . PHE B 1 210 ? 10.492 -2.414 -21.203 1 98.75 210 PHE B CA 1
ATOM 4865 C C . PHE B 1 210 ? 10.555 -2.555 -19.688 1 98.75 210 PHE B C 1
ATOM 4867 O O . PHE B 1 210 ? 11.602 -2.301 -19.078 1 98.75 210 PHE B O 1
ATOM 4874 N N . CYS B 1 211 ? 9.453 -2.949 -19.078 1 98.81 211 CYS B N 1
ATOM 4875 C CA . CYS B 1 211 ? 9.375 -3.201 -17.641 1 98.81 211 CYS B CA 1
ATOM 4876 C C . CYS B 1 211 ? 9.125 -4.676 -17.359 1 98.81 211 CYS B C 1
ATOM 4878 O O . CYS B 1 211 ? 8.203 -5.273 -17.922 1 98.81 211 CYS B O 1
ATOM 4880 N N . SER B 1 212 ? 9.984 -5.234 -16.547 1 98.81 212 SER B N 1
ATOM 4881 C CA . SER B 1 212 ? 9.734 -6.566 -16.016 1 98.81 212 SER B CA 1
ATOM 4882 C C . SER B 1 212 ? 9.086 -6.496 -14.633 1 98.81 212 SER B C 1
ATOM 4884 O O . SER B 1 212 ? 9.734 -6.133 -13.648 1 98.81 212 SER B O 1
ATOM 4886 N N . ASP B 1 213 ? 7.805 -6.801 -14.578 1 98.5 213 ASP B N 1
ATOM 4887 C CA . ASP B 1 213 ? 7.102 -6.918 -13.297 1 98.5 213 ASP B CA 1
ATOM 4888 C C . ASP B 1 213 ? 7.469 -8.219 -12.594 1 98.5 213 ASP B C 1
ATOM 4890 O O . ASP B 1 213 ? 6.867 -9.266 -12.852 1 98.5 213 ASP B O 1
ATOM 4894 N N . GLU B 1 214 ? 8.375 -8.031 -11.625 1 98.31 214 GLU B N 1
ATOM 4895 C CA . GLU B 1 214 ? 8.938 -9.172 -10.906 1 98.31 214 GLU B CA 1
ATOM 4896 C C . GLU B 1 214 ? 8.25 -9.359 -9.555 1 98.31 214 GLU B C 1
ATOM 4898 O O . GLU B 1 214 ? 8.828 -9.961 -8.641 1 98.31 214 GLU B O 1
ATOM 4903 N N . VAL B 1 215 ? 7.066 -8.867 -9.453 1 97.12 215 VAL B N 1
ATOM 4904 C CA . VAL B 1 215 ? 6.34 -8.969 -8.188 1 97.12 215 VAL B CA 1
ATOM 4905 C C . VAL B 1 215 ? 6.188 -10.438 -7.797 1 97.12 215 VAL B C 1
ATOM 4907 O O . VAL B 1 215 ? 6.438 -10.812 -6.648 1 97.12 215 VAL B O 1
ATOM 4910 N N . LYS B 1 216 ? 5.867 -11.289 -8.719 1 94.56 216 LYS B N 1
ATOM 4911 C CA . LYS B 1 216 ? 5.609 -12.703 -8.453 1 94.56 216 LYS B CA 1
ATOM 4912 C C . LYS B 1 216 ? 6.898 -13.516 -8.508 1 94.56 216 LYS B C 1
ATOM 4914 O O . LYS B 1 216 ? 7.156 -14.336 -7.629 1 94.56 216 LYS B O 1
ATOM 4919 N N . ASN B 1 217 ? 7.758 -13.258 -9.438 1 95.06 217 ASN B N 1
ATOM 4920 C CA . ASN B 1 217 ? 8.859 -14.164 -9.742 1 95.06 217 ASN B CA 1
ATOM 4921 C C . ASN B 1 217 ? 10.18 -13.656 -9.164 1 95.06 217 ASN B C 1
ATOM 4923 O O . ASN B 1 217 ? 11.148 -14.406 -9.062 1 95.06 217 ASN B O 1
ATOM 4927 N N . GLY B 1 218 ? 10.258 -12.391 -8.789 1 97.31 218 GLY B N 1
ATOM 4928 C CA . GLY B 1 218 ? 11.492 -11.836 -8.258 1 97.31 218 GLY B CA 1
ATOM 4929 C C . GLY B 1 218 ? 11.891 -12.453 -6.93 1 97.31 218 GLY B C 1
ATOM 4930 O O . GLY B 1 218 ? 11.039 -12.773 -6.102 1 97.31 218 GLY B O 1
ATOM 4931 N N . TYR B 1 219 ? 13.18 -12.578 -6.762 1 97.81 219 TYR B N 1
ATOM 4932 C CA . TYR B 1 219 ? 13.766 -13.07 -5.52 1 97.81 219 TYR B CA 1
ATOM 4933 C C . TYR B 1 219 ? 13.188 -14.43 -5.141 1 97.81 219 TYR B C 1
ATOM 4935 O O . TYR B 1 219 ? 12.852 -14.664 -3.975 1 97.81 219 TYR B O 1
ATOM 4943 N N . ARG B 1 220 ? 13.023 -15.242 -6.051 1 94.31 220 ARG B N 1
ATOM 4944 C CA . ARG B 1 220 ? 12.531 -16.594 -5.824 1 94.31 220 ARG B CA 1
ATOM 4945 C C . ARG B 1 220 ? 13.477 -17.641 -6.426 1 94.31 220 ARG B C 1
ATOM 4947 O O . ARG B 1 220 ? 13.781 -18.641 -5.793 1 94.31 220 ARG B O 1
ATOM 4954 N N . SER B 1 221 ? 13.875 -17.391 -7.66 1 94.56 221 SER B N 1
ATOM 4955 C CA . SER B 1 221 ? 14.789 -18.328 -8.32 1 94.56 221 SER B CA 1
ATOM 4956 C C . SER B 1 221 ? 16.219 -17.812 -8.273 1 94.56 221 SER B C 1
ATOM 4958 O O . SER B 1 221 ? 17.172 -18.609 -8.336 1 94.56 221 SER B O 1
ATOM 4960 N N . VAL B 1 222 ? 16.375 -16.578 -8.281 1 96.88 222 VAL B N 1
ATOM 4961 C CA . VAL B 1 222 ? 17.656 -15.891 -8.164 1 96.88 222 VAL B CA 1
ATOM 4962 C C . VAL B 1 222 ? 17.469 -14.578 -7.402 1 96.88 222 VAL B C 1
ATOM 4964 O O . VAL B 1 222 ? 16.344 -14.148 -7.168 1 96.88 222 VAL B O 1
ATOM 4967 N N . ALA B 1 223 ? 18.625 -14.031 -6.93 1 97.94 223 ALA B N 1
ATOM 4968 C CA . ALA B 1 223 ? 18.562 -12.664 -6.414 1 97.94 223 ALA B CA 1
ATOM 4969 C C . ALA B 1 223 ? 18.141 -11.688 -7.508 1 97.94 223 ALA B C 1
ATOM 4971 O O . ALA B 1 223 ? 18.703 -11.688 -8.602 1 97.94 223 ALA B O 1
ATOM 4972 N N . GLY B 1 224 ? 17.141 -10.914 -7.227 1 97.88 224 GLY B N 1
ATOM 4973 C CA . GLY B 1 224 ? 16.625 -10 -8.227 1 97.88 224 GLY B CA 1
ATOM 4974 C C . GLY B 1 224 ? 15.727 -10.672 -9.25 1 97.88 224 GLY B C 1
ATOM 4975 O O . GLY B 1 224 ? 14.734 -11.32 -8.883 1 97.88 224 GLY B O 1
ATOM 4976 N N . SER B 1 225 ? 16.062 -10.547 -10.508 1 98.06 225 SER B N 1
ATOM 4977 C CA . SER B 1 225 ? 15.258 -11.055 -11.609 1 98.06 225 SER B CA 1
ATOM 4978 C C . SER B 1 225 ? 16 -12.133 -12.391 1 98.06 225 SER B C 1
ATOM 4980 O O . SER B 1 225 ? 17.203 -11.992 -12.664 1 98.06 225 SER B O 1
ATOM 4982 N N . ALA B 1 226 ? 15.258 -13.148 -12.812 1 97.12 226 ALA B N 1
ATOM 4983 C CA . ALA B 1 226 ? 15.844 -14.203 -13.641 1 97.12 226 ALA B CA 1
ATOM 4984 C C . ALA B 1 226 ? 15.828 -13.805 -15.117 1 97.12 226 ALA B C 1
ATOM 4986 O O . ALA B 1 226 ? 16.469 -14.461 -15.945 1 97.12 226 ALA B O 1
ATOM 4987 N N . LEU B 1 227 ? 15.164 -12.758 -15.445 1 97.44 227 LEU B N 1
ATOM 4988 C CA . LEU B 1 227 ? 14.906 -12.375 -16.828 1 97.44 227 LEU B CA 1
ATOM 4989 C C . LEU B 1 227 ? 16.203 -12.266 -17.609 1 97.44 227 LEU B C 1
ATOM 4991 O O . LEU B 1 227 ? 16.328 -12.844 -18.703 1 97.44 227 LEU B O 1
ATOM 4995 N N . PRO B 1 228 ? 17.234 -11.594 -17.109 1 97 228 PRO B N 1
ATOM 4996 C CA . PRO B 1 228 ? 18.469 -11.469 -17.891 1 97 228 PRO B CA 1
ATOM 4997 C C . PRO B 1 228 ? 19.141 -12.805 -18.141 1 97 228 PRO B C 1
ATOM 4999 O O . PRO B 1 228 ? 19.672 -13.039 -19.234 1 97 228 PRO B O 1
ATOM 5002 N N . SER B 1 229 ? 19.109 -13.625 -17.141 1 95.81 229 SER B N 1
ATOM 5003 C CA . SER B 1 229 ? 19.766 -14.922 -17.297 1 95.81 229 SER B CA 1
ATOM 5004 C C . SER B 1 229 ? 18.984 -15.828 -18.25 1 95.81 229 SER B C 1
ATOM 5006 O O . SER B 1 229 ? 19.578 -16.641 -18.969 1 95.81 229 SER B O 1
ATOM 5008 N N . VAL B 1 230 ? 17.703 -15.688 -18.266 1 95.06 230 VAL B N 1
ATOM 5009 C CA . VAL B 1 230 ? 16.844 -16.562 -19.047 1 95.06 230 VAL B CA 1
ATOM 5010 C C . VAL B 1 230 ? 16.781 -16.078 -20.484 1 95.06 230 VAL B C 1
ATOM 5012 O O . VAL B 1 230 ? 16.734 -16.891 -21.422 1 95.06 230 VAL B O 1
ATOM 5015 N N . THR B 1 231 ? 16.828 -14.781 -20.719 1 96.5 231 THR B N 1
ATOM 5016 C CA . THR B 1 231 ? 16.562 -14.242 -22.047 1 96.5 231 THR B CA 1
ATOM 5017 C C . THR B 1 231 ? 17.812 -13.586 -22.625 1 96.5 231 THR B C 1
ATOM 5019 O O . THR B 1 231 ? 17.875 -13.312 -23.812 1 96.5 231 THR B O 1
ATOM 5022 N N . GLY B 1 232 ? 18.734 -13.25 -21.75 1 95.75 232 GLY B N 1
ATOM 5023 C CA . GLY B 1 232 ? 19.891 -12.484 -22.172 1 95.75 232 GLY B CA 1
ATOM 5024 C C . GLY B 1 232 ? 19.609 -11 -22.297 1 95.75 232 GLY B C 1
ATOM 5025 O O . GLY B 1 232 ? 20.453 -10.242 -22.781 1 95.75 232 GLY B O 1
ATOM 5026 N N . GLU B 1 233 ? 18.391 -10.586 -21.859 1 95.19 233 GLU B N 1
ATOM 5027 C CA . GLU B 1 233 ? 17.953 -9.195 -22.016 1 95.19 233 GLU B CA 1
ATOM 5028 C C . GLU B 1 233 ? 17.688 -8.547 -20.656 1 95.19 233 GLU B C 1
ATOM 5030 O O . GLU B 1 233 ? 17.156 -9.188 -19.75 1 95.19 233 GLU B O 1
ATOM 5035 N N . GLN B 1 234 ? 18.141 -7.246 -20.594 1 95.44 234 GLN B N 1
ATOM 5036 C CA . GLN B 1 234 ? 17.891 -6.449 -19.391 1 95.44 234 GLN B CA 1
ATOM 5037 C C . GLN B 1 234 ? 16.656 -5.586 -19.562 1 95.44 234 GLN B C 1
ATOM 5039 O O . GLN B 1 234 ? 16.406 -5.047 -20.641 1 95.44 234 GLN B O 1
ATOM 5044 N N . ALA B 1 235 ? 15.883 -5.43 -18.516 1 98.12 235 ALA B N 1
ATOM 5045 C CA . ALA B 1 235 ? 14.75 -4.504 -18.547 1 98.12 235 ALA B CA 1
ATOM 5046 C C . ALA B 1 235 ? 15.188 -3.092 -18.156 1 98.12 235 ALA B C 1
ATOM 5048 O O . ALA B 1 235 ? 16.281 -2.898 -17.625 1 98.12 235 ALA B O 1
ATOM 5049 N N . ASP B 1 236 ? 14.305 -2.098 -18.484 1 97.81 236 ASP B N 1
ATOM 5050 C CA . ASP B 1 236 ? 14.555 -0.721 -18.078 1 97.81 236 ASP B CA 1
ATOM 5051 C C . ASP B 1 236 ? 14.07 -0.489 -16.641 1 97.81 236 ASP B C 1
ATOM 5053 O O . ASP B 1 236 ? 14.695 0.257 -15.883 1 97.81 236 ASP B O 1
ATOM 5057 N N . PHE B 1 237 ? 12.945 -1.085 -16.328 1 98.19 237 PHE B N 1
ATOM 5058 C CA . PHE B 1 237 ? 12.336 -1.054 -15.008 1 98.19 237 PHE B CA 1
ATOM 5059 C C . PHE B 1 237 ? 12.141 -2.465 -14.469 1 98.19 237 PHE B C 1
ATOM 5061 O O . PHE B 1 237 ? 11.797 -3.381 -15.219 1 98.19 237 PHE B O 1
ATOM 5068 N N . TYR B 1 238 ? 12.383 -2.59 -13.18 1 98.69 238 TYR B N 1
ATOM 5069 C CA . TYR B 1 238 ? 11.945 -3.771 -12.445 1 98.69 238 TYR B CA 1
ATOM 5070 C C . TYR B 1 238 ? 11.031 -3.389 -11.281 1 98.69 238 TYR B C 1
ATOM 5072 O O . TYR B 1 238 ? 11.273 -2.387 -10.602 1 98.69 238 TYR B O 1
ATOM 5080 N N . THR B 1 239 ? 10.008 -4.102 -11.055 1 98.44 239 THR B N 1
ATOM 5081 C CA . THR B 1 239 ? 9.266 -4.059 -9.797 1 98.44 239 THR B CA 1
ATOM 5082 C C . THR B 1 239 ? 9.484 -5.336 -8.992 1 98.44 239 THR B C 1
ATOM 5084 O O . THR B 1 239 ? 9.586 -6.426 -9.562 1 98.44 239 THR B O 1
ATOM 5087 N N . PHE B 1 240 ? 9.602 -5.184 -7.672 1 98.25 240 PHE B N 1
ATOM 5088 C CA . PHE B 1 240 ? 9.75 -6.32 -6.773 1 98.25 240 PHE B CA 1
ATOM 5089 C C . PHE B 1 240 ? 8.781 -6.211 -5.594 1 98.25 240 PHE B C 1
ATOM 5091 O O . PHE B 1 240 ? 8.398 -5.105 -5.207 1 98.25 240 PHE B O 1
ATOM 5098 N N . SER B 1 241 ? 8.414 -7.301 -4.996 1 97.06 241 SER B N 1
ATOM 5099 C CA . SER B 1 241 ? 7.605 -7.348 -3.783 1 97.06 241 SER B CA 1
ATOM 5100 C C . SER B 1 241 ? 7.711 -8.711 -3.104 1 97.06 241 SER B C 1
ATOM 5102 O O . SER B 1 241 ? 8.719 -9.016 -2.459 1 97.06 241 SER B O 1
ATOM 5104 N N . LYS B 1 242 ? 6.781 -9.586 -3.205 1 94.38 242 LYS B N 1
ATOM 5105 C CA . LYS B 1 242 ? 6.543 -10.906 -2.637 1 94.38 242 LYS B CA 1
ATOM 5106 C C . LYS B 1 242 ? 7.836 -11.508 -2.092 1 94.38 242 LYS B C 1
ATOM 5108 O O . LYS B 1 242 ? 8.133 -11.375 -0.903 1 94.38 242 LYS B O 1
ATOM 5113 N N . GLY B 1 243 ? 8.711 -11.945 -2.857 1 95.88 243 GLY B N 1
ATOM 5114 C CA . GLY B 1 243 ? 9.922 -12.648 -2.471 1 95.88 243 GLY B CA 1
ATOM 5115 C C . GLY B 1 243 ? 10.883 -11.789 -1.678 1 95.88 243 GLY B C 1
ATOM 5116 O O . GLY B 1 243 ? 11.852 -12.297 -1.109 1 95.88 243 GLY B O 1
ATOM 5117 N N . LEU B 1 244 ? 10.578 -10.555 -1.375 1 95.88 244 LEU B N 1
ATOM 5118 C CA . LEU B 1 244 ? 11.5 -9.57 -0.811 1 95.88 244 LEU B CA 1
ATOM 5119 C C . LEU B 1 244 ? 11.586 -9.719 0.705 1 95.88 244 LEU B C 1
ATOM 5121 O O . LEU B 1 244 ? 12.648 -9.484 1.292 1 95.88 244 LEU B O 1
ATOM 5125 N N . SER B 1 245 ? 10.453 -10.039 1.34 1 95.81 245 SER B N 1
ATOM 5126 C CA . SER B 1 245 ? 10.453 -9.742 2.768 1 95.81 245 SER B CA 1
ATOM 5127 C C . SER B 1 245 ? 9.734 -10.828 3.561 1 95.81 245 SER B C 1
ATOM 5129 O O . SER B 1 245 ? 9.328 -10.602 4.703 1 95.81 245 SER B O 1
ATOM 5131 N N . ASN B 1 246 ? 9.492 -11.922 2.971 1 96.88 246 ASN B N 1
ATOM 5132 C CA . ASN B 1 246 ? 8.922 -13.109 3.596 1 96.88 246 ASN B CA 1
ATOM 5133 C C . ASN B 1 246 ? 7.598 -12.805 4.289 1 96.88 246 ASN B C 1
ATOM 5135 O O . ASN B 1 246 ? 7.418 -13.125 5.465 1 96.88 246 ASN B O 1
ATOM 5139 N N . GLY B 1 247 ? 6.73 -12.172 3.574 1 94 247 GLY B N 1
ATOM 5140 C CA . GLY B 1 247 ? 5.359 -12.031 4.043 1 94 247 GLY B CA 1
ATOM 5141 C C . GLY B 1 247 ? 5.027 -10.625 4.496 1 94 247 GLY B C 1
ATOM 5142 O O . GLY B 1 247 ? 3.861 -10.305 4.758 1 94 247 GLY B O 1
ATOM 5143 N N . GLN B 1 248 ? 6.023 -9.688 4.582 1 93.44 248 GLN B N 1
ATOM 5144 C CA . GLN B 1 248 ? 5.77 -8.312 4.996 1 93.44 248 GLN B CA 1
ATOM 5145 C C . GLN B 1 248 ? 5.363 -7.449 3.807 1 93.44 248 GLN B C 1
ATOM 5147 O O . GLN B 1 248 ? 5.645 -7.793 2.658 1 93.44 248 GLN B O 1
ATOM 5152 N N . ARG B 1 249 ? 4.711 -6.367 4.09 1 92.75 249 ARG B N 1
ATOM 5153 C CA . ARG B 1 249 ? 4.207 -5.465 3.059 1 92.75 249 ARG B CA 1
ATOM 5154 C C . ARG B 1 249 ? 5.312 -4.562 2.529 1 92.75 249 ARG B C 1
ATOM 5156 O O . ARG B 1 249 ? 5.543 -3.473 3.061 1 92.75 249 ARG B O 1
ATOM 5163 N N . LEU B 1 250 ? 5.922 -4.984 1.468 1 95.12 250 LEU B N 1
ATOM 5164 C CA . LEU B 1 250 ? 7.004 -4.207 0.872 1 95.12 250 LEU B CA 1
ATOM 5165 C C . LEU B 1 250 ? 7.078 -4.445 -0.633 1 95.12 250 LEU B C 1
ATOM 5167 O O . LEU B 1 250 ? 6.961 -5.586 -1.093 1 95.12 250 LEU B O 1
ATOM 5171 N N . SER B 1 251 ? 7.211 -3.363 -1.346 1 96.44 251 SER B N 1
ATOM 5172 C CA . SER B 1 251 ? 7.48 -3.418 -2.779 1 96.44 251 SER B CA 1
ATOM 5173 C C . SER B 1 251 ? 8.406 -2.285 -3.213 1 96.44 251 SER B C 1
ATOM 5175 O O . SER B 1 251 ? 8.711 -1.393 -2.42 1 96.44 251 SER B O 1
ATOM 5177 N N . CYS B 1 252 ? 8.875 -2.357 -4.43 1 96.88 252 CYS B N 1
ATOM 5178 C CA . CYS B 1 252 ? 9.719 -1.267 -4.902 1 96.88 252 CYS B CA 1
ATOM 5179 C C . CYS B 1 252 ? 9.75 -1.224 -6.426 1 96.88 252 CYS B C 1
ATOM 5181 O O . CYS B 1 252 ? 9.352 -2.184 -7.086 1 96.88 252 CYS B O 1
ATOM 5183 N N . LEU B 1 253 ? 10.062 -0.119 -6.934 1 97.56 253 LEU B N 1
ATOM 5184 C CA . LEU B 1 253 ? 10.391 0.142 -8.328 1 97.56 253 LEU B CA 1
ATOM 5185 C C . LEU B 1 253 ? 11.875 0.484 -8.484 1 97.56 253 LEU B C 1
ATOM 5187 O O . LEU B 1 253 ? 12.414 1.283 -7.715 1 97.56 253 LEU B O 1
ATOM 5191 N N . VAL B 1 254 ? 12.516 -0.15 -9.438 1 97.81 254 VAL B N 1
ATOM 5192 C CA . VAL B 1 254 ? 13.93 0.103 -9.703 1 97.81 254 VAL B CA 1
ATOM 5193 C C . VAL B 1 254 ? 14.102 0.598 -11.141 1 97.81 254 VAL B C 1
ATOM 5195 O O . VAL B 1 254 ? 13.461 0.081 -12.062 1 97.81 254 VAL B O 1
ATOM 5198 N N . GLY B 1 255 ? 14.828 1.579 -11.375 1 97.62 255 GLY B N 1
ATOM 5199 C CA . GLY B 1 255 ? 15.258 2.135 -12.648 1 97.62 255 GLY B CA 1
ATOM 5200 C C . GLY B 1 255 ? 16.516 2.971 -12.539 1 97.62 255 GLY B C 1
ATOM 5201 O O . GLY B 1 255 ? 17.062 3.146 -11.445 1 97.62 255 GLY B O 1
ATOM 5202 N N . THR B 1 256 ? 16.984 3.432 -13.688 1 96.38 256 THR B N 1
ATOM 5203 C CA . THR B 1 256 ? 18.141 4.324 -13.641 1 96.38 256 THR B CA 1
ATOM 5204 C C . THR B 1 256 ? 17.797 5.598 -12.867 1 96.38 256 THR B C 1
ATOM 5206 O O . THR B 1 256 ? 16.625 5.965 -12.742 1 96.38 256 THR B O 1
ATOM 5209 N N . ALA B 1 257 ? 18.859 6.191 -12.352 1 94.12 257 ALA B N 1
ATOM 5210 C CA . ALA B 1 257 ? 18.672 7.434 -11.609 1 94.12 257 ALA B CA 1
ATOM 5211 C C . ALA B 1 257 ? 17.875 8.445 -12.43 1 94.12 257 ALA B C 1
ATOM 5213 O O . ALA B 1 257 ? 17.016 9.141 -11.891 1 94.12 257 ALA B O 1
ATOM 5214 N N . GLU B 1 258 ? 18.109 8.539 -13.617 1 93.31 258 GLU B N 1
ATOM 5215 C CA . GLU B 1 258 ? 17.422 9.477 -14.5 1 93.31 258 GLU B CA 1
ATOM 5216 C C . GLU B 1 258 ? 15.938 9.133 -14.602 1 93.31 258 GLU B C 1
ATOM 5218 O O . GLU B 1 258 ? 15.078 10.016 -14.523 1 93.31 258 GLU B O 1
ATOM 5223 N N . MET B 1 259 ? 15.648 7.895 -14.766 1 93.19 259 MET B N 1
ATOM 5224 C CA . MET B 1 259 ? 14.266 7.441 -14.891 1 93.19 259 MET B CA 1
ATOM 5225 C C . MET B 1 259 ? 13.5 7.648 -13.586 1 93.19 259 MET B C 1
ATOM 5227 O O . MET B 1 259 ? 12.336 8.055 -13.602 1 93.19 259 MET B O 1
ATOM 5231 N N . MET B 1 260 ? 14.195 7.484 -12.5 1 93 260 MET B N 1
ATOM 5232 C CA . MET B 1 260 ? 13.562 7.453 -11.188 1 93 260 MET B CA 1
ATOM 5233 C C . MET B 1 260 ? 13.32 8.867 -10.664 1 93 260 MET B C 1
ATOM 5235 O O . MET B 1 260 ? 12.586 9.062 -9.695 1 93 260 MET B O 1
ATOM 5239 N N . LYS B 1 261 ? 13.844 9.883 -11.328 1 88.94 261 LYS B N 1
ATOM 5240 C CA . LYS B 1 261 ? 13.531 11.266 -10.984 1 88.94 261 LYS B CA 1
ATOM 5241 C C . LYS B 1 261 ? 12.031 11.516 -11.039 1 88.94 261 LYS B C 1
ATOM 5243 O O . LYS B 1 261 ? 11.508 12.344 -10.289 1 88.94 261 LYS B O 1
ATOM 5248 N N . LYS B 1 262 ? 11.391 10.758 -11.859 1 84.44 262 LYS B N 1
ATOM 5249 C CA . LYS B 1 262 ? 9.953 10.922 -12.055 1 84.44 262 LYS B CA 1
ATOM 5250 C C . LYS B 1 262 ? 9.164 10.32 -10.898 1 84.44 262 LYS B C 1
ATOM 5252 O O . LYS B 1 262 ? 7.973 10.586 -10.742 1 84.44 262 LYS B O 1
ATOM 5257 N N . ALA B 1 263 ? 9.82 9.562 -10.133 1 82.69 263 ALA B N 1
ATOM 5258 C CA . ALA B 1 263 ? 9.172 8.914 -8.992 1 82.69 263 ALA B CA 1
ATOM 5259 C C . ALA B 1 263 ? 9.414 9.688 -7.703 1 82.69 263 ALA B C 1
ATOM 5261 O O . ALA B 1 263 ? 8.945 9.297 -6.633 1 82.69 263 ALA B O 1
ATOM 5262 N N . ARG B 1 264 ? 10.016 10.758 -7.711 1 79.31 264 ARG B N 1
ATOM 5263 C CA . ARG B 1 264 ? 10.484 11.469 -6.523 1 79.31 264 ARG B CA 1
ATOM 5264 C C . ARG B 1 264 ? 9.312 11.867 -5.633 1 79.31 264 ARG B C 1
ATOM 5266 O O . ARG B 1 264 ? 9.445 11.898 -4.406 1 79.31 264 ARG B O 1
ATOM 5273 N N . HIS B 1 265 ? 8.172 12.039 -6.254 1 78 265 HIS B N 1
ATOM 5274 C CA . HIS B 1 265 ? 7.066 12.578 -5.473 1 78 265 HIS B CA 1
ATOM 5275 C C . HIS B 1 265 ? 6.027 11.5 -5.176 1 78 265 HIS B C 1
ATOM 5277 O O . HIS B 1 265 ? 4.957 11.797 -4.641 1 78 265 HIS B O 1
ATOM 5283 N N . MET B 1 266 ? 6.391 10.352 -5.555 1 80.5 266 MET B N 1
ATOM 5284 C CA . MET B 1 266 ? 5.512 9.234 -5.223 1 80.5 266 MET B CA 1
ATOM 5285 C C . MET B 1 266 ? 5.781 8.719 -3.812 1 80.5 266 MET B C 1
ATOM 5287 O O . MET B 1 266 ? 6.684 7.91 -3.604 1 80.5 266 MET B O 1
ATOM 5291 N N . THR B 1 267 ? 5.105 9.344 -2.844 1 71.88 267 THR B N 1
ATOM 5292 C CA . THR B 1 267 ? 5.406 9.078 -1.44 1 71.88 267 THR B CA 1
ATOM 5293 C C . THR B 1 267 ? 4.129 8.789 -0.659 1 71.88 267 THR B C 1
ATOM 5295 O O . THR B 1 267 ? 3.023 8.953 -1.181 1 71.88 267 THR B O 1
ATOM 5298 N N . TYR B 1 268 ? 4.406 8.172 0.516 1 71.5 268 TYR B N 1
ATOM 5299 C CA . TYR B 1 268 ? 3.326 7.914 1.464 1 71.5 268 TYR B CA 1
ATOM 5300 C C . TYR B 1 268 ? 3.812 8.078 2.9 1 71.5 268 TYR B C 1
ATOM 5302 O O . TYR B 1 268 ? 5.02 8.07 3.158 1 71.5 268 TYR B O 1
ATOM 5310 N N . THR B 1 269 ? 2.926 8.211 3.723 1 71.12 269 THR B N 1
ATOM 5311 C CA . THR B 1 269 ? 3.227 8.617 5.09 1 71.12 269 THR B CA 1
ATOM 5312 C C . THR B 1 269 ? 4.055 7.551 5.801 1 71.12 269 THR B C 1
ATOM 5314 O O . THR B 1 269 ? 5.086 7.863 6.406 1 71.12 269 THR B O 1
ATOM 5317 N N . ALA B 1 270 ? 3.668 6.324 5.68 1 72.62 270 ALA B N 1
ATOM 5318 C CA . ALA B 1 270 ? 4.348 5.27 6.43 1 72.62 270 ALA B CA 1
ATOM 5319 C C . ALA B 1 270 ? 5.609 4.809 5.703 1 72.62 270 ALA B C 1
ATOM 5321 O O . ALA B 1 270 ? 6.051 3.67 5.875 1 72.62 270 ALA B O 1
ATOM 5322 N N . TYR B 1 271 ? 6.145 5.672 4.992 1 78 271 TYR B N 1
ATOM 5323 C CA . TYR B 1 271 ? 7.316 5.379 4.176 1 78 271 TYR B CA 1
ATOM 5324 C C . TYR B 1 271 ? 8.492 4.949 5.043 1 78 271 TYR B C 1
ATOM 5326 O O . TYR B 1 271 ? 9.305 4.121 4.633 1 78 271 TYR B O 1
ATOM 5334 N N . PHE B 1 272 ? 8.492 5.438 6.316 1 86.31 272 PHE B N 1
ATOM 5335 C CA . PHE B 1 272 ? 9.68 5.262 7.141 1 86.31 272 PHE B CA 1
ATOM 5336 C C . PHE B 1 272 ? 9.5 4.098 8.109 1 86.31 272 PHE B C 1
ATOM 5338 O O . PHE B 1 272 ? 10.328 3.891 9 1 86.31 272 PHE B O 1
ATOM 5345 N N . ASP B 1 273 ? 8.43 3.383 7.902 1 88.69 273 ASP B N 1
ATOM 5346 C CA . ASP B 1 273 ? 8.258 2.154 8.672 1 88.69 273 ASP B CA 1
ATOM 5347 C C . ASP B 1 273 ? 9.414 1.19 8.438 1 88.69 273 ASP B C 1
ATOM 5349 O O . ASP B 1 273 ? 9.664 0.777 7.301 1 88.69 273 ASP B O 1
ATOM 5353 N N . THR B 1 274 ? 10.039 0.723 9.523 1 92.38 274 THR B N 1
ATOM 5354 C CA . THR B 1 274 ? 11.305 0.006 9.383 1 92.38 274 THR B CA 1
ATOM 5355 C C . THR B 1 274 ? 11.07 -1.502 9.375 1 92.38 274 THR B C 1
ATOM 5357 O O . THR B 1 274 ? 11.938 -2.268 8.945 1 92.38 274 THR B O 1
ATOM 5360 N N . LEU B 1 275 ? 9.961 -1.952 9.82 1 94.56 275 LEU B N 1
ATOM 5361 C CA . LEU B 1 275 ? 9.781 -3.379 10.07 1 94.56 275 LEU B CA 1
ATOM 5362 C C . LEU B 1 275 ? 9.867 -4.168 8.766 1 94.56 275 LEU B C 1
ATOM 5364 O O . LEU B 1 275 ? 10.578 -5.176 8.688 1 94.56 275 LEU B O 1
ATOM 5368 N N . PRO B 1 276 ? 9.18 -3.701 7.695 1 95.19 276 PRO B N 1
ATOM 5369 C CA . PRO B 1 276 ? 9.328 -4.449 6.445 1 95.19 276 PRO B CA 1
ATOM 5370 C C . PRO B 1 276 ? 10.758 -4.43 5.91 1 95.19 276 PRO B C 1
ATOM 5372 O O . PRO B 1 276 ? 11.188 -5.379 5.254 1 95.19 276 PRO B O 1
ATOM 5375 N N . ILE B 1 277 ? 11.484 -3.357 6.223 1 96.12 277 ILE B N 1
ATOM 5376 C CA . ILE B 1 277 ? 12.859 -3.213 5.766 1 96.12 277 ILE B CA 1
ATOM 5377 C C . ILE B 1 277 ? 13.758 -4.211 6.496 1 96.12 277 ILE B C 1
ATOM 5379 O O . ILE B 1 277 ? 14.578 -4.887 5.871 1 96.12 277 ILE B O 1
ATOM 5383 N N . VAL B 1 278 ? 13.523 -4.281 7.785 1 97.19 278 VAL B N 1
ATOM 5384 C CA . VAL B 1 278 ? 14.273 -5.211 8.625 1 97.19 278 VAL B CA 1
ATOM 5385 C C . VAL B 1 278 ? 13.992 -6.645 8.18 1 97.19 278 VAL B C 1
ATOM 5387 O O . VAL B 1 278 ? 14.914 -7.457 8.07 1 97.19 278 VAL B O 1
ATOM 5390 N N . ALA B 1 279 ? 12.781 -6.949 7.914 1 97.5 279 ALA B N 1
ATOM 5391 C CA . ALA B 1 279 ? 12.391 -8.281 7.449 1 97.5 279 ALA B CA 1
ATOM 5392 C C . ALA B 1 279 ? 13.047 -8.609 6.113 1 97.5 279 ALA B C 1
ATOM 5394 O O . ALA B 1 279 ? 13.531 -9.727 5.91 1 97.5 279 ALA B O 1
ATOM 5395 N N . ALA B 1 280 ? 13.07 -7.656 5.242 1 98.44 280 ALA B N 1
ATOM 5396 C CA . ALA B 1 280 ? 13.664 -7.855 3.924 1 98.44 280 ALA B CA 1
ATOM 5397 C C . ALA B 1 280 ? 15.164 -8.133 4.035 1 98.44 280 ALA B C 1
ATOM 5399 O O . ALA B 1 280 ? 15.68 -9.055 3.396 1 98.44 280 ALA B O 1
ATOM 5400 N N . LEU B 1 281 ? 15.82 -7.305 4.848 1 98.62 281 LEU B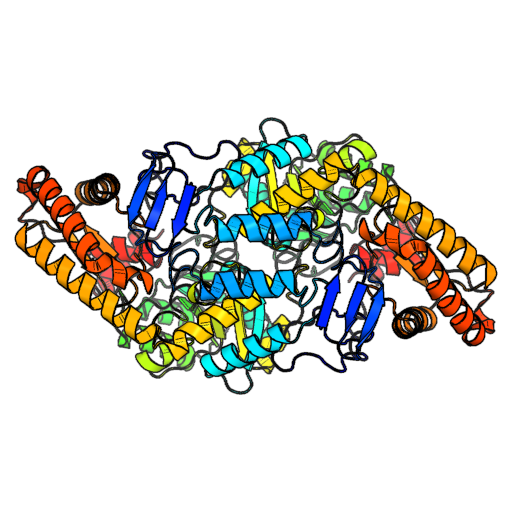 N 1
ATOM 5401 C CA . LEU B 1 281 ? 17.25 -7.48 5.027 1 98.62 281 LEU B CA 1
ATOM 5402 C C . LEU B 1 281 ? 17.562 -8.867 5.59 1 98.62 281 LEU B C 1
ATO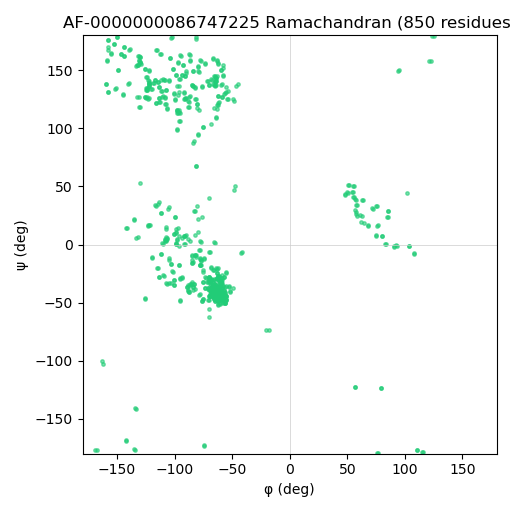M 5404 O O . LEU B 1 281 ? 18.484 -9.547 5.109 1 98.62 281 LEU B O 1
ATOM 5408 N N . ALA B 1 282 ? 16.766 -9.258 6.578 1 98.75 282 ALA B N 1
ATOM 5409 C CA . ALA B 1 282 ? 16.969 -10.578 7.172 1 98.75 282 ALA B CA 1
ATOM 5410 C C . ALA B 1 282 ? 16.688 -11.688 6.152 1 98.75 282 ALA B C 1
ATOM 5412 O O . ALA B 1 282 ? 17.438 -12.664 6.074 1 98.75 282 ALA B O 1
ATOM 5413 N N . THR B 1 283 ? 15.664 -11.547 5.387 1 98.75 283 THR B N 1
ATOM 5414 C CA . THR B 1 283 ? 15.273 -12.531 4.379 1 98.75 283 THR B CA 1
ATOM 5415 C C . THR B 1 283 ? 16.359 -12.68 3.322 1 98.75 283 THR B C 1
ATOM 5417 O O . THR B 1 283 ? 16.828 -13.789 3.047 1 98.75 283 THR B O 1
ATOM 5420 N N . LEU B 1 284 ? 16.781 -11.562 2.77 1 98.75 284 LEU B N 1
ATOM 5421 C CA . LEU B 1 284 ? 17.75 -11.578 1.679 1 98.75 284 LEU B CA 1
ATOM 5422 C C . LEU B 1 284 ? 19.094 -12.109 2.154 1 98.75 284 LEU B C 1
ATOM 5424 O O . LEU B 1 284 ? 19.781 -12.844 1.427 1 98.75 284 LEU B O 1
ATOM 5428 N N . LYS B 1 285 ? 19.469 -11.719 3.352 1 98.62 285 LYS B N 1
ATOM 5429 C CA . LYS B 1 285 ? 20.719 -12.234 3.922 1 98.62 285 LYS B CA 1
ATOM 5430 C C . LYS B 1 285 ? 20.672 -13.758 4.062 1 98.62 285 LYS B C 1
ATOM 5432 O O . LYS B 1 285 ? 21.609 -14.445 3.691 1 98.62 285 LYS B O 1
ATOM 5437 N N . HIS B 1 286 ? 19.594 -14.234 4.59 1 98.69 286 HIS B N 1
ATOM 5438 C CA . HIS B 1 286 ? 19.453 -15.68 4.777 1 98.69 286 HIS B CA 1
ATOM 5439 C C . HIS B 1 286 ? 19.469 -16.406 3.439 1 98.69 286 HIS B C 1
ATOM 5441 O O . HIS B 1 286 ? 20.109 -17.453 3.305 1 98.69 286 HIS B O 1
ATOM 5447 N N . MET B 1 287 ? 18.766 -15.914 2.473 1 98.56 287 MET B N 1
ATOM 5448 C CA . MET B 1 287 ? 18.703 -16.531 1.152 1 98.56 287 MET B CA 1
ATOM 5449 C C . MET B 1 287 ? 20.078 -16.625 0.519 1 98.56 287 MET B C 1
ATOM 5451 O O . MET B 1 287 ? 20.422 -17.625 -0.108 1 98.56 287 MET B O 1
ATOM 5455 N N . ARG B 1 288 ? 20.828 -15.633 0.66 1 97.88 288 ARG B N 1
ATOM 5456 C CA . ARG B 1 288 ? 22.172 -15.602 0.091 1 97.88 288 ARG B CA 1
ATOM 5457 C C . ARG B 1 288 ? 23.109 -16.562 0.833 1 97.88 288 ARG B C 1
ATOM 5459 O O . ARG B 1 288 ? 23.812 -17.344 0.211 1 97.88 288 ARG B O 1
ATOM 5466 N N . GLU B 1 289 ? 23.078 -16.484 2.129 1 98.06 289 GLU B N 1
ATOM 5467 C CA . GLU B 1 289 ? 24.016 -17.25 2.949 1 98.06 289 GLU B CA 1
ATOM 5468 C C . GLU B 1 289 ? 23.703 -18.75 2.902 1 98.06 289 GLU B C 1
ATOM 5470 O O . GLU B 1 289 ? 24.609 -19.578 2.988 1 98.06 289 GLU B O 1
ATOM 5475 N N . GLU B 1 290 ? 22.469 -19.094 2.686 1 98.12 290 GLU B N 1
ATOM 5476 C CA . GLU B 1 290 ? 22.062 -20.484 2.738 1 98.12 290 GLU B CA 1
ATOM 5477 C C . GLU B 1 290 ? 21.766 -21.031 1.342 1 98.12 290 GLU B C 1
ATOM 5479 O O . GLU B 1 290 ? 21.109 -22.062 1.192 1 98.12 290 GLU B O 1
ATOM 5484 N N . ARG B 1 291 ? 22.188 -20.344 0.319 1 98.12 291 ARG B N 1
ATOM 5485 C CA . ARG B 1 291 ? 21.922 -20.734 -1.062 1 98.12 291 ARG B CA 1
ATOM 5486 C C . ARG B 1 291 ? 20.438 -21.031 -1.278 1 98.12 291 ARG B C 1
ATOM 5488 O O . ARG B 1 291 ? 20.078 -22.062 -1.838 1 98.12 291 ARG B O 1
ATOM 5495 N N . GLY B 1 292 ? 19.672 -20.109 -0.721 1 98.38 292 GLY B N 1
ATOM 5496 C CA . GLY B 1 292 ? 18.234 -20.297 -0.655 1 98.38 292 GLY B CA 1
ATOM 5497 C C . GLY B 1 292 ? 17.578 -20.422 -2.021 1 98.38 292 GLY B C 1
ATOM 5498 O O . GLY B 1 292 ? 16.688 -21.25 -2.215 1 98.38 292 GLY B O 1
ATOM 5499 N N . TYR B 1 293 ? 18.016 -19.703 -3.004 1 97.94 293 TYR B N 1
ATOM 5500 C CA . TYR B 1 293 ? 17.391 -19.719 -4.324 1 97.94 293 TYR B CA 1
ATOM 5501 C C . TYR B 1 293 ? 17.609 -21.047 -5.02 1 97.94 293 TYR B C 1
ATOM 5503 O O . TYR B 1 293 ? 16.688 -21.625 -5.586 1 97.94 293 TYR B O 1
ATOM 5511 N N . GLU B 1 294 ? 18.781 -21.547 -4.957 1 97.88 294 GLU B N 1
ATOM 5512 C CA . GLU B 1 294 ? 19.078 -22.875 -5.512 1 97.88 294 GLU B CA 1
ATOM 5513 C C . GLU B 1 294 ? 18.266 -23.953 -4.836 1 97.88 294 GLU B C 1
ATOM 5515 O O . GLU B 1 294 ? 17.781 -24.891 -5.496 1 97.88 294 GLU B O 1
ATOM 5520 N N . ARG B 1 295 ? 18.156 -23.797 -3.576 1 98.25 295 ARG B N 1
ATOM 5521 C CA . ARG B 1 295 ? 17.406 -24.781 -2.797 1 98.25 295 ARG B CA 1
ATOM 5522 C C . ARG B 1 295 ? 15.922 -24.75 -3.162 1 98.25 295 ARG B C 1
ATOM 5524 O O . ARG B 1 295 ? 15.266 -25.781 -3.229 1 98.25 295 ARG B O 1
ATOM 5531 N N . LEU B 1 296 ? 15.359 -23.578 -3.377 1 97.88 296 LEU B N 1
ATOM 5532 C CA . LEU B 1 296 ? 13.969 -23.469 -3.805 1 97.88 296 LEU B CA 1
ATOM 5533 C C . LEU B 1 296 ? 13.75 -24.172 -5.137 1 97.88 296 LEU B C 1
ATOM 5535 O O . LEU B 1 296 ? 12.766 -24.906 -5.301 1 97.88 296 LEU B O 1
ATOM 5539 N N . ILE B 1 297 ? 14.672 -23.969 -6.031 1 97.5 297 ILE B N 1
ATOM 5540 C CA . ILE B 1 297 ? 14.586 -24.594 -7.352 1 97.5 297 ILE B CA 1
ATOM 5541 C C . ILE B 1 297 ? 14.648 -26.109 -7.219 1 97.5 297 ILE B C 1
ATOM 5543 O O . ILE B 1 297 ? 13.82 -26.828 -7.777 1 97.5 297 ILE B O 1
ATOM 5547 N N . ALA B 1 298 ? 15.57 -26.562 -6.488 1 98.12 298 ALA B N 1
ATOM 5548 C CA . ALA B 1 298 ? 15.781 -27.984 -6.328 1 98.12 298 ALA B CA 1
ATOM 5549 C C . ALA B 1 298 ? 14.578 -28.641 -5.641 1 98.12 298 ALA B C 1
ATOM 5551 O O . ALA B 1 298 ? 14.148 -29.734 -6.039 1 98.12 298 ALA B O 1
ATOM 5552 N N . CYS B 1 299 ? 14.117 -28 -4.594 1 98.06 299 CYS B N 1
ATOM 5553 C CA . CYS B 1 299 ? 12.969 -28.516 -3.859 1 98.06 299 CYS B CA 1
ATOM 5554 C C . CYS B 1 299 ? 11.734 -28.609 -4.758 1 98.06 299 CYS B C 1
ATOM 5556 O O . CYS B 1 299 ? 11.023 -29.609 -4.75 1 98.06 299 CYS B O 1
ATOM 5558 N N . GLY B 1 300 ? 11.516 -27.531 -5.496 1 97.81 300 GLY B N 1
ATOM 5559 C CA . GLY B 1 300 ? 10.398 -27.531 -6.426 1 97.81 300 GLY B CA 1
ATOM 5560 C C . GLY B 1 300 ? 10.508 -28.609 -7.484 1 97.81 300 GLY B C 1
ATOM 5561 O O . GLY B 1 300 ? 9.516 -29.281 -7.797 1 97.81 300 GLY B O 1
ATOM 5562 N N . ALA B 1 301 ? 11.656 -28.828 -7.973 1 97.81 301 ALA B N 1
ATOM 5563 C CA . ALA B 1 301 ? 11.898 -29.859 -8.984 1 97.81 301 ALA B CA 1
ATOM 5564 C C . ALA B 1 301 ? 11.648 -31.25 -8.414 1 97.81 301 ALA B C 1
ATOM 5566 O O . ALA B 1 301 ? 11.031 -32.094 -9.078 1 97.81 301 ALA B O 1
ATOM 5567 N N . THR B 1 302 ? 12.125 -31.453 -7.289 1 98.38 302 THR B N 1
ATOM 5568 C CA . THR B 1 302 ? 11.945 -32.75 -6.633 1 98.38 302 THR B CA 1
ATOM 5569 C C . THR B 1 302 ? 10.469 -33.031 -6.395 1 98.38 302 THR B C 1
ATOM 5571 O O . THR B 1 302 ? 9.984 -34.125 -6.676 1 98.38 302 THR B O 1
ATOM 5574 N N . LEU B 1 303 ? 9.781 -32.062 -5.84 1 98.25 303 LEU B N 1
ATOM 5575 C CA . LEU B 1 303 ? 8.359 -32.219 -5.582 1 98.25 303 LEU B CA 1
ATOM 5576 C C . LEU B 1 303 ? 7.602 -32.5 -6.879 1 98.25 303 LEU B C 1
ATOM 5578 O O . LEU B 1 303 ? 6.75 -33.406 -6.926 1 98.25 303 LEU B O 1
ATOM 5582 N N . ALA B 1 304 ? 7.895 -31.75 -7.902 1 98.06 304 ALA B N 1
ATOM 5583 C CA . ALA B 1 304 ? 7.238 -31.922 -9.195 1 98.06 304 ALA B CA 1
ATOM 5584 C C . ALA B 1 304 ? 7.449 -33.344 -9.734 1 98.06 304 ALA B C 1
ATOM 5586 O O . ALA B 1 304 ? 6.512 -33.969 -10.219 1 98.06 304 ALA B O 1
ATOM 5587 N N . GLU B 1 305 ? 8.648 -33.75 -9.656 1 97.94 305 GLU B N 1
ATOM 5588 C CA . GLU B 1 305 ? 8.984 -35.094 -10.133 1 97.94 305 GLU B CA 1
ATOM 5589 C C . GLU B 1 305 ? 8.203 -36.156 -9.367 1 97.94 305 GLU B C 1
ATOM 5591 O O . GLU B 1 305 ? 7.645 -37.062 -9.977 1 97.94 305 GLU B O 1
ATOM 5596 N N . LYS B 1 306 ? 8.156 -36.031 -8.117 1 97.81 306 LYS B N 1
ATOM 5597 C CA . LYS B 1 306 ? 7.434 -37 -7.285 1 97.81 306 LYS B CA 1
ATOM 5598 C C . LYS B 1 306 ? 5.941 -36.969 -7.605 1 97.81 306 LYS B C 1
ATOM 5600 O O . LYS B 1 306 ? 5.305 -38.031 -7.676 1 97.81 306 LYS B O 1
ATOM 5605 N N . LEU B 1 307 ? 5.41 -35.812 -7.746 1 98 307 LEU B N 1
ATOM 5606 C CA . LEU B 1 307 ? 3.988 -35.688 -8.039 1 98 307 LEU B CA 1
ATOM 5607 C C . LEU B 1 307 ? 3.646 -36.281 -9.391 1 98 307 LEU B C 1
ATOM 5609 O O . LEU B 1 307 ? 2.627 -36.969 -9.523 1 98 307 LEU B O 1
ATOM 5613 N N . ARG B 1 308 ? 4.469 -36.062 -10.367 1 97.31 308 ARG B N 1
ATOM 5614 C CA . ARG B 1 308 ? 4.254 -36.656 -11.688 1 97.31 308 ARG B CA 1
ATOM 5615 C C . ARG B 1 308 ? 4.301 -38.188 -11.625 1 97.31 308 ARG B C 1
ATOM 5617 O O . ARG B 1 308 ? 3.494 -38.844 -12.273 1 97.31 308 ARG B O 1
ATOM 5624 N N . ALA B 1 309 ? 5.211 -38.625 -10.859 1 97.19 309 ALA B N 1
ATOM 5625 C CA . ALA B 1 309 ? 5.316 -40.094 -10.703 1 97.19 309 ALA B CA 1
ATOM 5626 C C . ALA B 1 309 ? 4.062 -40.656 -10.039 1 97.19 309 ALA B C 1
ATOM 5628 O O . ALA B 1 309 ? 3.543 -41.688 -10.469 1 97.19 309 ALA B O 1
ATOM 5629 N N . LEU B 1 310 ? 3.576 -40 -9.016 1 96.94 310 LEU B N 1
ATOM 5630 C CA . LEU B 1 310 ? 2.379 -40.438 -8.305 1 96.94 310 LEU B CA 1
ATOM 5631 C C . LEU B 1 310 ? 1.163 -40.406 -9.227 1 96.94 310 LEU B C 1
ATOM 5633 O O . LEU B 1 310 ? 0.344 -41.312 -9.211 1 96.94 310 LEU B O 1
ATOM 5637 N N . ILE B 1 311 ? 1.033 -39.344 -9.984 1 95.69 311 ILE B N 1
ATOM 5638 C CA . ILE B 1 311 ? -0.092 -39.219 -10.898 1 95.69 311 ILE B CA 1
ATOM 5639 C C . ILE B 1 311 ? -0.045 -40.312 -11.961 1 95.69 311 ILE B C 1
ATOM 5641 O O . ILE B 1 311 ? -1.073 -40.906 -12.297 1 95.69 311 ILE B O 1
ATOM 5645 N N . ALA B 1 312 ? 1.123 -40.594 -12.484 1 93.69 312 ALA B N 1
ATOM 5646 C CA . ALA B 1 312 ? 1.304 -41.625 -13.508 1 93.69 312 ALA B CA 1
ATOM 5647 C C . ALA B 1 312 ? 0.846 -43 -13 1 93.69 312 ALA B C 1
ATOM 5649 O O . ALA B 1 312 ? 0.323 -43.812 -13.773 1 93.69 312 ALA B O 1
ATOM 5650 N N . GLN B 1 313 ? 0.945 -43.188 -11.758 1 92.75 313 GLN B N 1
ATOM 5651 C CA . GLN B 1 313 ? 0.568 -44.469 -11.156 1 92.75 313 GLN B CA 1
ATOM 5652 C C . GLN B 1 313 ? -0.949 -44.594 -11.094 1 92.75 313 GLN B C 1
ATOM 5654 O O . GLN B 1 313 ? -1.467 -45.719 -11.039 1 92.75 313 GLN B O 1
ATOM 5659 N N . THR B 1 314 ? -1.684 -43.531 -11.102 1 91.62 314 THR B N 1
ATOM 5660 C CA . THR B 1 314 ? -3.133 -43.594 -10.938 1 91.62 314 THR B CA 1
ATOM 5661 C C . THR B 1 314 ? -3.834 -43.375 -12.281 1 91.62 314 THR B C 1
ATOM 5663 O O . THR B 1 314 ? -5.047 -43.562 -12.391 1 91.62 314 THR B O 1
ATOM 5666 N N . GLU B 1 315 ? -3.23 -42.969 -13.297 1 87.12 315 GLU B N 1
ATOM 5667 C CA . GLU B 1 315 ? -3.732 -42.656 -14.641 1 87.12 315 GLU B CA 1
ATOM 5668 C C . GLU B 1 315 ? -4.742 -41.531 -14.609 1 87.12 315 GLU B C 1
ATOM 5670 O O . GLU B 1 315 ? -5.598 -41.438 -15.492 1 87.12 315 GLU B O 1
ATOM 5675 N N . LEU B 1 316 ? -4.691 -40.781 -13.516 1 93.94 316 LEU B N 1
ATOM 5676 C CA . LEU B 1 316 ? -5.535 -39.594 -13.461 1 93.94 316 LEU B CA 1
ATOM 5677 C C . LEU B 1 316 ? -5.094 -38.562 -14.5 1 93.94 316 LEU B C 1
ATOM 5679 O O . LEU B 1 316 ? -3.896 -38.344 -14.703 1 93.94 316 LEU B O 1
ATOM 5683 N N . PRO B 1 317 ? -5.98 -37.969 -15.156 1 95.56 317 PRO B N 1
ATOM 5684 C CA . PRO B 1 317 ? -5.625 -36.938 -16.125 1 95.56 317 PRO B CA 1
ATOM 5685 C C . PRO B 1 317 ? -5.367 -35.594 -15.469 1 95.56 317 PRO B C 1
ATOM 5687 O O . PRO B 1 317 ? -6.109 -34.625 -15.703 1 95.56 317 PRO B O 1
ATOM 5690 N N . ILE B 1 318 ? -4.359 -35.5 -14.727 1 96.38 318 ILE B N 1
ATOM 5691 C CA . ILE B 1 318 ? -3.869 -34.281 -14.062 1 96.38 318 ILE B CA 1
ATOM 5692 C C . ILE B 1 318 ? -2.42 -34.031 -14.469 1 96.38 318 ILE B C 1
ATOM 5694 O O . ILE B 1 318 ? -1.606 -34.938 -14.516 1 96.38 318 ILE B O 1
ATOM 5698 N N . LYS B 1 319 ? -2.146 -32.844 -14.789 1 95.88 319 LYS B N 1
ATOM 5699 C CA . LYS B 1 319 ? -0.795 -32.438 -15.164 1 95.88 319 LYS B CA 1
ATOM 5700 C C . LYS B 1 319 ? -0.192 -31.516 -14.102 1 95.88 319 LYS B C 1
ATOM 5702 O O . LYS B 1 319 ? -0.896 -30.688 -13.516 1 95.88 319 LYS B O 1
ATOM 5707 N N . VAL B 1 320 ? 1.077 -31.703 -13.867 1 96.44 320 VAL B N 1
ATOM 5708 C CA . VAL B 1 320 ? 1.855 -30.766 -13.047 1 96.44 320 VAL B CA 1
ATOM 5709 C C . VAL B 1 320 ? 2.771 -29.938 -13.938 1 96.44 320 VAL B C 1
ATOM 5711 O O . VAL B 1 320 ? 3.641 -30.484 -14.625 1 96.44 320 VAL B O 1
ATOM 5714 N N . MET B 1 321 ? 2.518 -28.625 -13.914 1 95.5 321 MET B N 1
ATOM 5715 C CA . MET B 1 321 ? 3.346 -27.703 -14.688 1 95.5 321 MET B CA 1
ATOM 5716 C C . MET B 1 321 ? 4.391 -27.047 -13.805 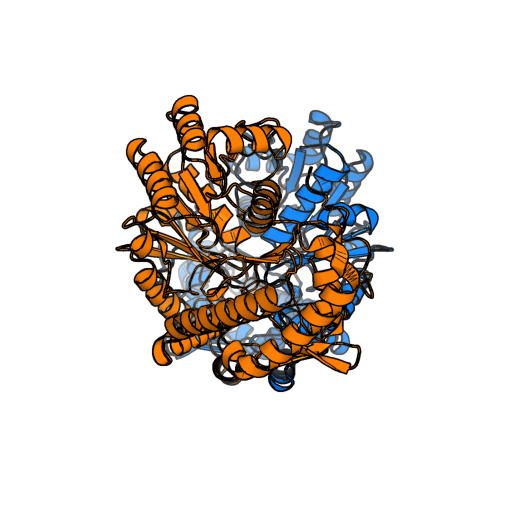1 95.5 321 MET B C 1
ATOM 5718 O O . MET B 1 321 ? 4.121 -26.734 -12.641 1 95.5 321 MET B O 1
ATOM 5722 N N . GLY B 1 322 ? 5.602 -26.797 -14.445 1 93.5 322 GLY B N 1
ATOM 5723 C CA . GLY B 1 322 ? 6.672 -26.125 -13.719 1 93.5 322 GLY B CA 1
ATOM 5724 C C . GLY B 1 322 ? 7.656 -27.094 -13.086 1 93.5 322 GLY B C 1
ATOM 5725 O O . GLY B 1 322 ? 7.301 -28.234 -12.773 1 93.5 322 GLY B O 1
ATOM 5726 N N . ASP B 1 323 ? 8.883 -26.734 -12.938 1 89.62 323 ASP B N 1
ATOM 5727 C CA . ASP B 1 323 ? 9.938 -27.531 -12.328 1 89.62 323 ASP B CA 1
ATOM 5728 C C . ASP B 1 323 ? 10.781 -26.703 -11.367 1 89.62 323 ASP B C 1
ATOM 5730 O O . ASP B 1 323 ? 11.953 -27.016 -11.133 1 89.62 323 ASP B O 1
ATOM 5734 N N . GLY B 1 324 ? 10.328 -25.641 -10.883 1 90.75 324 GLY B N 1
ATOM 5735 C CA . GLY B 1 324 ? 11.031 -24.734 -9.984 1 90.75 324 GLY B CA 1
ATOM 5736 C C . GLY B 1 324 ? 10.188 -24.297 -8.797 1 90.75 324 GLY B C 1
ATOM 5737 O O . GLY B 1 324 ? 9.5 -25.109 -8.18 1 90.75 324 GLY B O 1
ATOM 5738 N N . PRO B 1 325 ? 10.367 -23.016 -8.461 1 94.88 325 PRO B N 1
ATOM 5739 C CA . PRO B 1 325 ? 9.742 -22.547 -7.227 1 94.88 325 PRO B CA 1
ATOM 5740 C C . PRO B 1 325 ? 8.234 -22.359 -7.363 1 94.88 325 PRO B C 1
ATOM 5742 O O . PRO B 1 325 ? 7.535 -22.156 -6.363 1 94.88 325 PRO B O 1
ATOM 5745 N N . LEU B 1 326 ? 7.746 -22.406 -8.586 1 96.44 326 LEU B N 1
ATOM 5746 C CA . LEU B 1 326 ? 6.309 -22.281 -8.812 1 96.44 326 LEU B CA 1
ATOM 5747 C C . LEU B 1 326 ? 5.789 -23.469 -9.617 1 96.44 326 LEU B C 1
ATOM 5749 O O . LEU B 1 326 ? 6.43 -23.906 -10.57 1 96.44 326 LEU B O 1
ATOM 5753 N N . LEU B 1 327 ? 4.66 -24.016 -9.172 1 97 327 LEU B N 1
ATOM 5754 C CA . LEU B 1 327 ? 4.012 -25.156 -9.812 1 97 327 LEU B CA 1
ATOM 5755 C C . LEU B 1 327 ? 2.529 -24.875 -10.047 1 97 327 LEU B C 1
ATOM 5757 O O . LEU B 1 327 ? 1.938 -24.031 -9.367 1 97 327 LEU B O 1
ATOM 5761 N N . GLN B 1 328 ? 1.991 -25.531 -10.961 1 97.06 328 GLN B N 1
ATOM 5762 C CA . GLN B 1 328 ? 0.551 -25.453 -11.18 1 97.06 328 GLN B CA 1
ATOM 5763 C C . GLN B 1 328 ? -0.024 -26.828 -11.523 1 97.06 328 GLN B C 1
ATOM 5765 O O . GLN B 1 328 ? 0.577 -27.578 -12.289 1 97.06 328 GLN B O 1
ATOM 5770 N N . PHE B 1 329 ? -1.169 -27.141 -10.961 1 96.94 329 PHE B N 1
ATOM 5771 C CA . PHE B 1 329 ? -1.914 -28.344 -11.289 1 96.94 329 PHE B CA 1
ATOM 5772 C C . PHE B 1 329 ? -2.996 -28.047 -12.32 1 96.94 329 PHE B C 1
ATOM 5774 O O . PHE B 1 329 ? -3.693 -27.047 -12.227 1 96.94 329 PHE B O 1
ATOM 5781 N N . ILE B 1 330 ? -3.104 -28.938 -13.297 1 96.38 330 ILE B N 1
ATOM 5782 C CA . ILE B 1 330 ? -4.125 -28.797 -14.328 1 96.38 330 ILE B CA 1
ATOM 5783 C C . ILE B 1 330 ? -4.867 -30.125 -14.492 1 96.38 330 ILE B C 1
ATOM 5785 O O . ILE B 1 330 ? -4.277 -31.125 -14.891 1 96.38 330 ILE B O 1
ATOM 5789 N N . SER B 1 331 ? -6.16 -30.109 -14.234 1 95.94 331 SER B N 1
ATOM 5790 C CA . SER B 1 331 ? -6.977 -31.297 -14.422 1 95.94 331 SER B CA 1
ATOM 5791 C C . SER B 1 331 ? -7.688 -31.266 -15.766 1 95.94 331 SER B C 1
ATOM 5793 O O . SER B 1 331 ? -7.965 -30.203 -16.312 1 95.94 331 SER B O 1
ATOM 5795 N N . ALA B 1 332 ? -8.055 -32.375 -16.25 1 95.06 332 ALA B N 1
ATOM 5796 C CA . ALA B 1 332 ? -8.648 -32.531 -17.578 1 95.06 332 ALA B CA 1
ATOM 5797 C C . ALA B 1 332 ? -10.055 -31.938 -17.609 1 95.06 332 ALA B C 1
ATOM 5799 O O . ALA B 1 332 ? -10.523 -31.5 -18.672 1 95.06 332 ALA B O 1
ATOM 5800 N N . THR B 1 333 ? -10.742 -31.984 -16.516 1 93.31 333 THR B N 1
ATOM 5801 C CA . THR B 1 333 ? -12.094 -31.438 -16.453 1 93.31 333 THR B CA 1
ATOM 5802 C C . THR B 1 333 ? -12.258 -30.531 -15.234 1 93.31 333 THR B C 1
ATOM 5804 O O . THR B 1 333 ? -11.516 -30.656 -14.258 1 93.31 333 THR B O 1
ATOM 5807 N N . GLN B 1 334 ? -13.227 -29.703 -15.344 1 91.88 334 GLN B N 1
ATOM 5808 C CA . GLN B 1 334 ? -13.531 -28.812 -14.227 1 91.88 334 GLN B CA 1
ATOM 5809 C C . GLN B 1 334 ? -13.961 -29.609 -12.992 1 91.88 334 GLN B C 1
ATOM 5811 O O . GLN B 1 334 ? -13.617 -29.234 -11.867 1 91.88 334 GLN B O 1
ATOM 5816 N N . GLU B 1 335 ? -14.695 -30.594 -13.258 1 92.69 335 GLU B N 1
ATOM 5817 C CA . GLU B 1 335 ? -15.164 -31.438 -12.156 1 92.69 335 GLU B CA 1
ATOM 5818 C C . GLU B 1 335 ? -14 -32.062 -11.406 1 92.69 335 GLU B C 1
ATOM 5820 O O . GLU B 1 335 ? -13.977 -32.094 -10.18 1 92.69 335 GLU B O 1
ATOM 5825 N N . LEU B 1 336 ? -13.062 -32.625 -12.172 1 94.81 336 LEU B N 1
ATOM 5826 C CA . LEU B 1 336 ? -11.891 -33.25 -11.562 1 94.81 336 LEU B CA 1
ATOM 5827 C C . LEU B 1 336 ? -11.055 -32.188 -10.828 1 94.81 336 LEU B C 1
ATOM 5829 O O . LEU B 1 336 ? -10.484 -32.469 -9.773 1 94.81 336 LEU B O 1
ATOM 5833 N N . ASP B 1 337 ? -10.969 -31.031 -11.398 1 94.38 337 ASP B N 1
ATOM 5834 C CA . ASP B 1 337 ? -10.227 -29.938 -10.797 1 94.38 337 ASP B CA 1
ATOM 5835 C C . ASP B 1 337 ? -10.797 -29.562 -9.422 1 94.38 337 ASP B C 1
ATOM 5837 O O . ASP B 1 337 ? -10.055 -29.469 -8.445 1 94.38 337 ASP B O 1
ATOM 5841 N N . GLU B 1 338 ? -12.031 -29.375 -9.375 1 93.75 338 GLU B N 1
ATOM 5842 C CA . GLU B 1 338 ? -12.703 -29.047 -8.117 1 93.75 338 GLU B CA 1
ATOM 5843 C C . GLU B 1 338 ? -12.516 -30.156 -7.086 1 93.75 338 GLU B C 1
ATOM 5845 O O . GLU B 1 338 ? -12.211 -29.891 -5.922 1 93.75 338 GLU B O 1
ATOM 5850 N N . ALA B 1 339 ? -12.727 -31.344 -7.539 1 95.25 339 ALA B N 1
ATOM 5851 C CA . ALA B 1 339 ? -12.555 -32.5 -6.645 1 95.25 339 ALA B CA 1
ATOM 5852 C C . ALA B 1 339 ? -11.125 -32.562 -6.117 1 95.25 339 ALA B C 1
ATOM 5854 O O . ALA B 1 339 ? -10.906 -32.938 -4.965 1 95.25 339 ALA B O 1
ATOM 5855 N N . PHE B 1 340 ? -10.164 -32.312 -6.996 1 97 340 PHE B N 1
ATOM 5856 C CA . PHE B 1 340 ? -8.758 -32.344 -6.625 1 97 340 PHE B CA 1
ATOM 5857 C C . PHE B 1 340 ? -8.484 -31.391 -5.465 1 97 340 PHE B C 1
ATOM 5859 O O . PHE B 1 340 ? -7.922 -31.797 -4.445 1 97 340 PHE B O 1
ATOM 5866 N N . TYR B 1 341 ? -8.906 -30.156 -5.527 1 95.94 341 TYR B N 1
ATOM 5867 C CA . TYR B 1 341 ? -8.625 -29.156 -4.5 1 95.94 341 TYR B CA 1
ATOM 5868 C C . TYR B 1 341 ? -9.383 -29.469 -3.217 1 95.94 341 TYR B C 1
ATOM 5870 O O . TYR B 1 341 ? -8.852 -29.297 -2.117 1 95.94 341 TYR B O 1
ATOM 5878 N N . VAL B 1 342 ? -10.586 -29.922 -3.328 1 95.44 342 VAL B N 1
ATOM 5879 C CA . VAL B 1 342 ? -11.367 -30.297 -2.158 1 95.44 342 VAL B CA 1
ATOM 5880 C C . VAL B 1 342 ? -10.711 -31.469 -1.439 1 95.44 342 VAL B C 1
ATOM 5882 O O . VAL B 1 342 ? -10.602 -31.469 -0.211 1 95.44 342 VAL B O 1
ATOM 5885 N N . THR B 1 343 ? -10.297 -32.469 -2.223 1 97.44 343 THR B N 1
ATOM 5886 C CA . THR B 1 343 ? -9.641 -33.625 -1.644 1 97.44 343 THR B CA 1
ATOM 5887 C C . THR B 1 343 ? -8.312 -33.25 -1.001 1 97.44 343 THR B C 1
ATOM 5889 O O . THR B 1 343 ? -7.938 -33.812 0.035 1 97.44 343 THR B O 1
ATOM 5892 N N . CYS B 1 344 ? -7.57 -32.375 -1.641 1 97.94 344 CYS B N 1
ATOM 5893 C CA . CYS B 1 344 ? -6.336 -31.859 -1.05 1 97.94 344 CYS B CA 1
ATOM 5894 C C . CYS B 1 344 ? -6.598 -31.25 0.318 1 97.94 344 CYS B C 1
ATOM 5896 O O . CYS B 1 344 ? -5.879 -31.531 1.28 1 97.94 344 CYS B O 1
ATOM 5898 N N . ALA B 1 345 ? -7.602 -30.438 0.41 1 96.44 345 ALA B N 1
ATOM 5899 C CA . ALA B 1 345 ? -7.953 -29.812 1.684 1 96.44 345 ALA B CA 1
ATOM 5900 C C . ALA B 1 345 ? -8.305 -30.875 2.732 1 96.44 345 ALA B C 1
ATOM 5902 O O . ALA B 1 345 ? -7.91 -30.75 3.895 1 96.44 345 ALA B O 1
ATOM 5903 N N . LYS B 1 346 ? -9.039 -31.828 2.32 1 96.75 346 LYS B N 1
ATOM 5904 C CA . LYS B 1 346 ? -9.414 -32.906 3.227 1 96.75 346 LYS B CA 1
ATOM 5905 C C . LYS B 1 346 ? -8.18 -33.625 3.771 1 96.75 346 LYS B C 1
ATOM 5907 O O . LYS B 1 346 ? -8.172 -34.062 4.918 1 96.75 346 LYS B O 1
ATOM 5912 N N . GLN B 1 347 ? -7.188 -33.656 2.914 1 97.94 347 GLN B N 1
ATOM 5913 C CA . GLN B 1 347 ? -5.965 -34.344 3.307 1 97.94 347 GLN B CA 1
ATOM 5914 C C . GLN B 1 347 ? -4.98 -33.406 3.979 1 97.94 347 GLN B C 1
ATOM 5916 O O . GLN B 1 347 ? -3.818 -33.75 4.188 1 97.94 347 GLN B O 1
ATOM 5921 N N . GLY B 1 348 ? -5.375 -32.219 4.246 1 97.69 348 GLY B N 1
ATOM 5922 C CA . GLY B 1 348 ? -4.562 -31.297 5.008 1 97.69 348 GLY B CA 1
ATOM 5923 C C . GLY B 1 348 ? -3.562 -30.531 4.156 1 97.69 348 GLY B C 1
ATOM 5924 O O . GLY B 1 348 ? -2.455 -30.234 4.605 1 97.69 348 GLY B O 1
ATOM 5925 N N . LEU B 1 349 ? -3.906 -30.328 2.934 1 98 349 LEU B N 1
ATOM 5926 C CA . LEU B 1 349 ? -3.076 -29.562 2.021 1 98 349 LEU B CA 1
ATOM 5927 C C . LEU B 1 349 ? -3.746 -28.234 1.673 1 98 349 LEU B C 1
ATOM 5929 O O . LEU B 1 349 ? -4.926 -28.203 1.321 1 98 349 LEU B O 1
ATOM 5933 N N . LEU B 1 350 ? -3.006 -27.125 1.871 1 96 350 LEU B N 1
ATOM 5934 C CA . LEU B 1 350 ? -3.48 -25.812 1.438 1 96 350 LEU B CA 1
ATOM 5935 C C . LEU B 1 350 ? -2.891 -25.438 0.081 1 96 350 LEU B C 1
ATOM 5937 O O . LEU B 1 350 ? -1.683 -25.219 -0.039 1 96 350 LEU B O 1
ATOM 5941 N N . LEU B 1 351 ? -3.77 -25.375 -0.862 1 95.88 351 LEU B N 1
ATOM 5942 C CA . LEU B 1 351 ? -3.375 -25.031 -2.225 1 95.88 351 LEU B CA 1
ATOM 5943 C C . LEU B 1 351 ? -4.129 -23.812 -2.717 1 95.88 351 LEU B C 1
ATOM 5945 O O . LEU B 1 351 ? -5.242 -23.531 -2.264 1 95.88 351 LEU B O 1
ATOM 5949 N N . TYR B 1 352 ? -3.48 -23.078 -3.576 1 91.56 352 TYR B N 1
ATOM 5950 C CA . TYR B 1 352 ? -4.145 -21.969 -4.262 1 91.56 352 TYR B CA 1
ATOM 5951 C C . TYR B 1 352 ? -4.98 -22.484 -5.434 1 91.56 352 TYR B C 1
ATOM 5953 O O . TYR B 1 352 ? -4.434 -22.969 -6.43 1 91.56 352 TYR B O 1
ATOM 5961 N N . HIS B 1 353 ? -6.211 -22.266 -5.32 1 89.31 353 HIS B N 1
ATOM 5962 C CA . HIS B 1 353 ? -7.137 -22.844 -6.285 1 89.31 353 HIS B CA 1
ATOM 5963 C C . HIS B 1 353 ? -6.879 -22.312 -7.691 1 89.31 353 HIS B C 1
ATOM 5965 O O . HIS B 1 353 ? -6.945 -21.109 -7.918 1 89.31 353 HIS B O 1
ATOM 5971 N N . SER B 1 354 ? -6.57 -23.172 -8.602 1 86.62 354 SER B N 1
ATOM 5972 C CA . SER B 1 354 ? -6.414 -22.938 -10.031 1 86.62 354 SER B CA 1
ATOM 5973 C C . SER B 1 354 ? -5.355 -21.875 -10.312 1 86.62 354 SER B C 1
ATOM 5975 O O . SER B 1 354 ? -5.473 -21.109 -11.266 1 86.62 354 SER B O 1
ATOM 5977 N N . ASP B 1 355 ? -4.438 -21.734 -9.422 1 90.12 355 ASP B N 1
ATOM 5978 C CA . ASP B 1 355 ? -3.322 -20.797 -9.547 1 90.12 355 ASP B CA 1
ATOM 5979 C C . ASP B 1 355 ? -2.004 -21.453 -9.148 1 90.12 355 ASP B C 1
ATOM 5981 O O . ASP B 1 355 ? -1.951 -22.672 -8.938 1 90.12 355 ASP B O 1
ATOM 5985 N N . ASN B 1 356 ? -0.993 -20.719 -9.141 1 92.06 356 ASN B N 1
ATOM 5986 C CA . ASN B 1 356 ? 0.31 -21.312 -8.852 1 92.06 356 ASN B CA 1
ATOM 5987 C C . ASN B 1 356 ? 0.442 -21.703 -7.383 1 92.06 356 ASN B C 1
ATOM 5989 O O . ASN B 1 356 ? -0.083 -21 -6.508 1 92.06 356 ASN B O 1
ATOM 5993 N N . GLN B 1 357 ? 1.053 -22.812 -7.203 1 95.69 357 GLN B N 1
ATOM 5994 C CA . GLN B 1 357 ? 1.599 -23.156 -5.895 1 95.69 357 GLN B CA 1
ATOM 5995 C C . GLN B 1 357 ? 3.039 -22.672 -5.754 1 95.69 357 GLN B C 1
ATOM 5997 O O . GLN B 1 357 ? 3.76 -22.562 -6.746 1 95.69 357 GLN B O 1
ATOM 6002 N N . ALA B 1 358 ? 3.438 -22.312 -4.539 1 96.44 358 ALA B N 1
ATOM 6003 C CA . ALA B 1 358 ? 4.758 -21.719 -4.332 1 96.44 358 ALA B CA 1
ATOM 6004 C C . ALA B 1 358 ? 5.559 -22.516 -3.305 1 96.44 358 ALA B C 1
ATOM 6006 O O . ALA B 1 358 ? 5.059 -22.828 -2.221 1 96.44 358 ALA B O 1
ATOM 6007 N N . ILE B 1 359 ? 6.797 -22.797 -3.654 1 97.56 359 ILE B N 1
ATOM 6008 C CA . ILE B 1 359 ? 7.727 -23.5 -2.779 1 97.56 359 ILE B CA 1
ATOM 6009 C C . ILE B 1 359 ? 8.398 -22.516 -1.832 1 97.56 359 ILE B C 1
ATOM 6011 O O . ILE B 1 359 ? 8.758 -21.406 -2.236 1 97.56 359 ILE B O 1
ATOM 6015 N N . SER B 1 360 ? 8.547 -22.844 -0.575 1 98 360 SER B N 1
ATOM 6016 C CA . SER B 1 360 ? 9.406 -22.141 0.378 1 98 360 SER B CA 1
ATOM 6017 C C . SER B 1 360 ? 10.539 -23.031 0.868 1 98 360 SER B C 1
ATOM 6019 O O . SER B 1 360 ? 10.531 -24.25 0.619 1 98 360 SER B O 1
ATOM 6021 N N . LEU B 1 361 ? 11.5 -22.484 1.501 1 98.44 361 LEU B N 1
ATOM 6022 C CA . LEU B 1 361 ? 12.578 -23.297 2.051 1 98.44 361 LEU B CA 1
ATOM 6023 C C . LEU B 1 361 ? 12.039 -24.312 3.051 1 98.44 361 LEU B C 1
ATOM 6025 O O . LEU B 1 361 ? 12.562 -25.422 3.152 1 98.44 361 LEU B O 1
ATOM 6029 N N . ALA B 1 362 ? 11.016 -23.938 3.75 1 98.38 362 ALA B N 1
ATOM 6030 C CA . ALA B 1 362 ? 10.406 -24.828 4.742 1 98.38 362 ALA B CA 1
ATOM 6031 C C . ALA B 1 362 ? 9.766 -26.047 4.07 1 98.38 362 ALA B C 1
ATOM 6033 O O . ALA B 1 362 ? 9.555 -27.062 4.715 1 98.38 362 ALA B O 1
ATOM 6034 N N . THR B 1 363 ? 9.438 -25.969 2.838 1 98.44 363 THR B N 1
ATOM 6035 C CA . THR B 1 363 ? 8.852 -27.078 2.105 1 98.44 363 THR B CA 1
ATOM 6036 C C . THR B 1 363 ? 9.789 -28.281 2.098 1 98.44 363 THR B C 1
ATOM 6038 O O . THR B 1 363 ? 9.336 -29.422 2.127 1 98.44 363 THR B O 1
ATOM 6041 N N . GLU B 1 364 ? 11.062 -28.016 2.105 1 98 364 GLU B N 1
ATOM 6042 C CA . GLU B 1 364 ? 12.062 -29.078 2.129 1 98 364 GLU B CA 1
ATOM 6043 C C . GLU B 1 364 ? 11.852 -30.016 3.311 1 98 364 GLU B C 1
ATOM 6045 O O . GLU B 1 364 ? 12.023 -31.234 3.186 1 98 364 GLU B O 1
ATOM 6050 N N . THR B 1 365 ? 11.438 -29.453 4.375 1 98 365 THR B N 1
ATOM 6051 C CA . THR B 1 365 ? 11.352 -30.203 5.621 1 98 365 THR B CA 1
ATOM 6052 C C . THR B 1 365 ? 10.102 -31.094 5.625 1 98 365 THR B C 1
ATOM 6054 O O . THR B 1 365 ? 9.992 -32 6.449 1 98 365 THR B O 1
ATOM 6057 N N . VAL B 1 366 ? 9.203 -30.875 4.691 1 98.5 366 VAL B N 1
ATOM 6058 C CA . VAL B 1 366 ? 7.953 -31.625 4.727 1 98.5 366 VAL B CA 1
ATOM 6059 C C . VAL B 1 366 ? 7.762 -32.375 3.41 1 98.5 366 VAL B C 1
ATOM 6061 O O . VAL B 1 366 ? 6.652 -32.812 3.092 1 98.5 366 VAL B O 1
ATOM 6064 N N . LEU B 1 367 ? 8.742 -32.531 2.631 1 98.06 367 LEU B N 1
ATOM 6065 C CA . LEU B 1 367 ? 8.656 -33.156 1.313 1 98.06 367 LEU B CA 1
ATOM 6066 C C . LEU B 1 367 ? 8.094 -34.594 1.414 1 98.06 367 LEU B C 1
ATOM 6068 O O . LEU B 1 367 ? 7.234 -34.969 0.621 1 98.06 367 LEU B O 1
ATOM 6072 N N . ALA B 1 368 ? 8.562 -35.312 2.367 1 98 368 ALA B N 1
ATOM 6073 C CA . ALA B 1 368 ? 8.109 -36.688 2.535 1 98 368 ALA B CA 1
ATOM 6074 C C . ALA B 1 368 ? 6.625 -36.75 2.883 1 98 368 ALA B C 1
ATOM 6076 O O . ALA B 1 368 ? 5.883 -37.562 2.344 1 98 368 ALA B O 1
ATOM 6077 N N . GLU B 1 369 ? 6.273 -35.875 3.818 1 98.5 369 GLU B N 1
ATOM 6078 C CA . GLU B 1 369 ? 4.871 -35.844 4.215 1 98.5 369 GLU B CA 1
ATOM 6079 C C . GLU B 1 369 ? 3.984 -35.375 3.059 1 98.5 369 GLU B C 1
ATOM 6081 O O . GLU B 1 369 ? 2.865 -35.875 2.898 1 98.5 369 GLU B O 1
ATOM 6086 N N . LEU B 1 370 ? 4.43 -34.438 2.27 1 98.62 370 LEU B N 1
ATOM 6087 C CA . LEU B 1 370 ? 3.707 -34 1.078 1 98.62 370 LEU B CA 1
ATOM 6088 C C . LEU B 1 370 ? 3.477 -35.188 0.127 1 98.62 370 LEU B C 1
ATOM 6090 O O . LEU B 1 370 ? 2.373 -35.344 -0.392 1 98.62 370 LEU B O 1
ATOM 6094 N N . GLU B 1 371 ? 4.488 -35.906 -0.075 1 98.12 371 GLU B N 1
ATOM 6095 C CA . GLU B 1 371 ? 4.383 -37.062 -0.964 1 98.12 371 GLU B CA 1
ATOM 6096 C C . GLU B 1 371 ? 3.314 -38.031 -0.478 1 98.12 371 GLU B C 1
ATOM 6098 O O . GLU B 1 371 ? 2.512 -38.531 -1.271 1 98.12 371 GLU B O 1
ATOM 6103 N N . ILE B 1 372 ? 3.287 -38.25 0.784 1 98.5 372 ILE B N 1
ATOM 6104 C CA . ILE B 1 372 ? 2.336 -39.188 1.388 1 98.5 372 ILE B CA 1
ATOM 6105 C C . ILE B 1 372 ? 0.916 -38.656 1.213 1 98.5 372 ILE B C 1
ATOM 6107 O O . ILE B 1 372 ? 0.014 -39.375 0.805 1 98.5 372 ILE B O 1
ATOM 6111 N N . ARG B 1 373 ? 0.735 -37.438 1.505 1 98.5 373 ARG B N 1
ATOM 6112 C CA . ARG B 1 373 ? -0.602 -36.844 1.449 1 98.5 373 ARG B CA 1
ATOM 6113 C C . ARG B 1 373 ? -1.104 -36.781 0.011 1 98.5 373 ARG B C 1
ATOM 6115 O O . ARG B 1 373 ? -2.277 -37.031 -0.257 1 98.5 373 ARG B O 1
ATOM 6122 N N . PHE B 1 374 ? -0.249 -36.438 -0.876 1 98.62 374 PHE B N 1
ATOM 6123 C CA . PHE B 1 374 ? -0.664 -36.375 -2.273 1 98.62 374 PHE B CA 1
ATOM 6124 C C . PHE B 1 374 ? -0.972 -37.781 -2.801 1 98.62 374 PHE B C 1
ATOM 6126 O O . PHE B 1 374 ? -1.869 -37.938 -3.629 1 98.62 374 PHE B O 1
ATOM 6133 N N . LYS B 1 375 ? -0.21 -38.75 -2.371 1 98.19 375 LYS B N 1
ATOM 6134 C CA . LYS B 1 375 ? -0.528 -40.125 -2.746 1 98.19 375 LYS B CA 1
ATOM 6135 C C . LYS B 1 375 ? -1.955 -40.5 -2.346 1 98.19 375 LYS B C 1
ATOM 6137 O O . LYS B 1 375 ? -2.684 -41.125 -3.121 1 98.19 375 LYS B O 1
ATOM 6142 N N . GLN B 1 376 ? -2.287 -40.094 -1.132 1 98.19 376 GLN B N 1
ATOM 6143 C CA . GLN B 1 376 ? -3.645 -40.344 -0.662 1 98.19 376 GLN B CA 1
ATOM 6144 C C . GLN B 1 376 ? -4.668 -39.594 -1.503 1 98.19 376 GLN B C 1
ATOM 6146 O O . GLN B 1 376 ? -5.727 -40.125 -1.835 1 98.19 376 GLN B O 1
ATOM 6151 N N . VAL B 1 377 ? -4.379 -38.344 -1.814 1 98.38 377 VAL B N 1
ATOM 6152 C CA . VAL B 1 377 ? -5.266 -37.531 -2.637 1 98.38 377 VAL B CA 1
ATOM 6153 C C . VAL B 1 377 ? -5.516 -38.219 -3.975 1 98.38 377 VAL B C 1
ATOM 6155 O O . VAL B 1 377 ? -6.668 -38.406 -4.379 1 98.38 377 VAL B O 1
ATOM 6158 N N . PHE B 1 378 ? -4.453 -38.656 -4.641 1 97.25 378 PHE B N 1
ATOM 6159 C CA . PHE B 1 378 ? -4.578 -39.25 -5.965 1 97.25 378 PHE B CA 1
ATOM 6160 C C . PHE B 1 378 ? -5.266 -40.594 -5.887 1 97.25 378 PHE B C 1
ATOM 6162 O O . PHE B 1 378 ? -6.016 -40.969 -6.793 1 97.25 378 PHE B O 1
ATOM 6169 N N . SER B 1 379 ? -5.047 -41.312 -4.816 1 96.19 379 SER B N 1
ATOM 6170 C CA . SER B 1 379 ? -5.742 -42.594 -4.617 1 96.19 379 SER B CA 1
ATOM 6171 C C . SER B 1 379 ? -7.246 -42.375 -4.488 1 96.19 379 SER B C 1
ATOM 6173 O O . SER B 1 379 ? -8.039 -43.094 -5.129 1 96.19 379 SER B O 1
ATOM 6175 N N . ASP B 1 380 ? -7.605 -41.438 -3.693 1 96.31 380 ASP B N 1
ATOM 6176 C CA . ASP B 1 380 ? -9.016 -41.125 -3.494 1 96.31 380 ASP B CA 1
ATOM 6177 C C . ASP B 1 380 ? -9.672 -40.688 -4.805 1 96.31 380 ASP B C 1
ATOM 6179 O O . ASP B 1 380 ? -10.797 -41.125 -5.109 1 96.31 380 ASP B O 1
ATOM 6183 N N . LEU B 1 381 ? -9.016 -39.875 -5.543 1 96.19 381 LEU B N 1
ATOM 6184 C CA . LEU B 1 381 ? -9.555 -39.375 -6.793 1 96.19 381 LEU B CA 1
ATOM 6185 C C . LEU B 1 381 ? -9.648 -40.469 -7.84 1 96.19 381 LEU B C 1
ATOM 6187 O O . LEU B 1 381 ? -10.586 -40.5 -8.648 1 96.19 381 LEU B O 1
ATOM 6191 N N . SER B 1 382 ? -8.656 -41.344 -7.836 1 93.88 382 SER B N 1
ATOM 6192 C CA . SER B 1 382 ? -8.656 -42.438 -8.797 1 93.88 382 SER B CA 1
ATOM 6193 C C . SER B 1 382 ? -9.867 -43.344 -8.602 1 93.88 382 SER B C 1
ATOM 6195 O O . SER B 1 382 ? -10.43 -43.844 -9.57 1 93.88 382 SER B O 1
ATOM 6197 N N . HIS B 1 383 ? -10.258 -43.531 -7.418 1 91.44 383 HIS B N 1
ATOM 6198 C CA . HIS B 1 383 ? -11.43 -44.344 -7.117 1 91.44 383 HIS B CA 1
ATOM 6199 C C . HIS B 1 383 ? -12.711 -43.656 -7.605 1 91.44 383 HIS B C 1
ATOM 6201 O O . HIS B 1 383 ? -13.609 -44.312 -8.125 1 91.44 383 HIS B O 1
ATOM 6207 N N . ARG B 1 384 ? -12.727 -42.406 -7.52 1 91.31 384 ARG B N 1
ATOM 6208 C CA . ARG B 1 384 ? -13.93 -41.656 -7.848 1 91.31 384 ARG B CA 1
ATOM 6209 C C . ARG B 1 384 ? -14.016 -41.375 -9.344 1 91.31 384 ARG B C 1
ATOM 6211 O O . ARG B 1 384 ? -15.117 -41.281 -9.898 1 91.31 384 ARG B O 1
ATOM 6218 N N . PHE B 1 385 ? -12.883 -41.219 -9.961 1 91.31 385 PHE B N 1
ATOM 6219 C CA . PHE B 1 385 ? -12.867 -40.812 -11.359 1 91.31 385 PHE B CA 1
ATOM 6220 C C . PHE B 1 385 ? -12.242 -41.875 -12.234 1 91.31 385 PHE B C 1
ATOM 6222 O O . PHE B 1 385 ? -11.586 -41.594 -13.234 1 91.31 385 PHE B O 1
ATOM 6229 N N . SER B 1 386 ? -12.391 -43.125 -11.969 1 78.88 386 SER B N 1
ATOM 6230 C CA . SER B 1 386 ? -11.82 -44.25 -12.703 1 78.88 386 SER B CA 1
ATOM 6231 C C . SER B 1 386 ? -12.203 -44.188 -14.172 1 78.88 386 SER B C 1
ATOM 6233 O O . SER B 1 386 ? -11.453 -44.656 -15.031 1 78.88 386 SER B O 1
ATOM 6235 N N . GLY B 1 387 ? -13.203 -43.594 -14.5 1 73.56 387 GLY B N 1
ATOM 6236 C CA . GLY B 1 387 ? -13.695 -43.562 -15.875 1 73.56 387 GLY B CA 1
ATOM 6237 C C . GLY B 1 387 ? -12.984 -42.531 -16.734 1 73.56 387 GLY B C 1
ATOM 6238 O O . GLY B 1 387 ? -13.156 -42.5 -17.953 1 73.56 387 GLY B O 1
ATOM 6239 N N . LEU B 1 388 ? -12.195 -41.719 -16.156 1 71.12 388 LEU B N 1
ATOM 6240 C CA . LEU B 1 388 ? -11.562 -40.625 -16.891 1 71.12 388 LEU B CA 1
ATOM 6241 C C . LEU B 1 388 ? -10.164 -41.031 -17.344 1 71.12 388 LEU B C 1
ATOM 6243 O O . LEU B 1 388 ? -9.438 -40.219 -17.938 1 71.12 388 LEU B O 1
ATOM 6247 N N . CYS B 1 389 ? -9.781 -42.125 -17.203 1 63.47 389 CYS B N 1
ATOM 6248 C CA . CYS B 1 389 ? -8.414 -42.594 -17.453 1 63.47 389 CYS B CA 1
ATOM 6249 C C . CYS B 1 389 ? -8.008 -42.344 -18.891 1 63.47 389 CYS B C 1
ATOM 6251 O O . CYS B 1 389 ? -6.836 -42.094 -19.188 1 63.47 389 CYS B O 1
ATOM 6253 N N . GLN B 1 390 ? -8.883 -42.281 -19.734 1 65.38 390 GLN B N 1
ATOM 6254 C CA . GLN B 1 390 ? -8.516 -42.156 -21.141 1 65.38 390 GLN B CA 1
ATOM 6255 C C . GLN B 1 390 ? -8.57 -40.688 -21.594 1 65.38 390 GLN B C 1
ATOM 6257 O O . GLN B 1 390 ? -8.281 -40.375 -22.75 1 65.38 390 GLN B O 1
ATOM 6262 N N . THR B 1 391 ? -8.641 -39.844 -20.625 1 74.38 391 THR B N 1
ATOM 6263 C CA . THR B 1 391 ? -8.773 -38.438 -21 1 74.38 391 THR B CA 1
ATOM 6264 C C . THR B 1 391 ? -7.473 -37.688 -20.719 1 74.38 391 THR B C 1
ATOM 6266 O O . THR B 1 391 ? -6.895 -37.812 -19.641 1 74.38 391 THR B O 1
ATOM 6269 N N . ASP B 1 392 ? -6.91 -37.094 -21.812 1 87 392 ASP B N 1
ATOM 6270 C CA . ASP B 1 392 ? -5.727 -36.25 -21.641 1 87 392 ASP B CA 1
ATOM 6271 C C . ASP B 1 392 ? -6.121 -34.812 -21.25 1 87 392 ASP B C 1
ATOM 6273 O O . ASP B 1 392 ? -7.254 -34.406 -21.5 1 87 392 ASP B O 1
ATOM 6277 N N . VAL B 1 393 ? -5.297 -34.188 -20.531 1 94.62 393 VAL B N 1
ATOM 6278 C CA . VAL B 1 393 ? -5.484 -32.781 -20.328 1 94.62 393 VAL B CA 1
ATOM 6279 C C . VAL B 1 393 ? -5.352 -32.031 -21.656 1 94.62 393 VAL B C 1
ATOM 6281 O O . VAL B 1 393 ? -4.258 -31.938 -22.219 1 94.62 393 VAL B O 1
ATOM 6284 N N . SER B 1 394 ? -6.438 -31.531 -22.141 1 93.69 394 SER B N 1
ATOM 6285 C CA . SER B 1 394 ? -6.461 -30.906 -23.453 1 93.69 394 SER B CA 1
ATOM 6286 C C . SER B 1 394 ? -5.633 -29.625 -23.484 1 93.69 394 SER B C 1
ATOM 6288 O O . SER B 1 394 ? -5.332 -29.062 -22.422 1 93.69 394 SER B O 1
ATOM 6290 N N . ILE B 1 395 ? -5.262 -29.234 -24.656 1 93.56 395 ILE B N 1
ATOM 6291 C CA . ILE B 1 395 ? -4.539 -27.969 -24.844 1 93.56 395 ILE B CA 1
ATOM 6292 C C . ILE B 1 395 ? -5.398 -26.812 -24.375 1 93.56 395 ILE B C 1
ATOM 6294 O O . ILE B 1 395 ? -4.879 -25.828 -23.828 1 93.56 395 ILE B O 1
ATOM 6298 N N . GLU B 1 396 ? -6.656 -26.906 -24.547 1 91.81 396 GLU B N 1
ATOM 6299 C CA . GLU B 1 396 ? -7.586 -25.875 -24.109 1 91.81 396 GLU B CA 1
ATOM 6300 C C . GLU B 1 396 ? -7.566 -25.734 -22.578 1 91.81 396 GLU B C 1
ATOM 6302 O O . GLU B 1 396 ? -7.57 -24.609 -22.062 1 91.81 396 GLU B O 1
ATOM 6307 N N . ARG B 1 397 ? -7.523 -26.844 -21.922 1 93.12 397 ARG B N 1
ATOM 6308 C CA . ARG B 1 397 ? -7.461 -26.828 -20.469 1 93.12 397 ARG B CA 1
ATOM 6309 C C . ARG B 1 397 ? -6.152 -26.219 -19.984 1 93.12 397 ARG B C 1
ATOM 6311 O O . ARG B 1 397 ? -6.129 -25.516 -18.969 1 93.12 397 ARG B O 1
ATOM 6318 N N . GLN B 1 398 ? -5.141 -26.516 -20.688 1 93.94 398 GLN B N 1
ATOM 6319 C CA . GLN B 1 398 ? -3.838 -25.953 -20.344 1 93.94 398 GLN B CA 1
ATOM 6320 C C . GLN B 1 398 ? -3.818 -24.438 -20.562 1 93.94 398 GLN B C 1
ATOM 6322 O O . GLN B 1 398 ? -3.26 -23.703 -19.734 1 93.94 398 GLN B O 1
ATOM 6327 N N . MET B 1 399 ? -4.473 -23.984 -21.625 1 93.44 399 MET B N 1
ATOM 6328 C CA . MET B 1 399 ? -4.578 -22.562 -21.891 1 93.44 399 MET B CA 1
ATOM 6329 C C . MET B 1 399 ? -5.395 -21.859 -20.812 1 93.44 399 MET B C 1
ATOM 6331 O O . MET B 1 399 ? -5.039 -20.766 -20.375 1 93.44 399 MET B O 1
ATOM 6335 N N . GLU B 1 400 ? -6.418 -22.453 -20.391 1 92.69 400 GLU B N 1
ATOM 6336 C CA . GLU B 1 400 ? -7.258 -21.906 -19.344 1 92.69 400 GLU B CA 1
ATOM 6337 C C . GLU B 1 400 ? -6.48 -21.766 -18.031 1 92.69 400 GLU B C 1
ATOM 6339 O O . GLU B 1 400 ? -6.602 -20.75 -17.328 1 92.69 400 GLU B O 1
ATOM 6344 N N . ALA B 1 401 ? -5.742 -22.766 -17.75 1 92.25 401 ALA B N 1
ATOM 6345 C CA . ALA B 1 401 ? -4.938 -22.766 -16.531 1 92.25 401 ALA B CA 1
ATOM 6346 C C . ALA B 1 401 ? -3.9 -21.641 -16.562 1 92.25 401 ALA B C 1
ATOM 6348 O O . ALA B 1 401 ? -3.695 -20.938 -15.57 1 92.25 401 ALA B O 1
ATOM 6349 N N . ALA B 1 402 ? -3.293 -21.516 -17.688 1 92.06 402 ALA B N 1
ATOM 6350 C CA . ALA B 1 402 ? -2.318 -20.438 -17.859 1 92.06 402 ALA B CA 1
ATOM 6351 C C . ALA B 1 402 ? -2.977 -19.078 -17.688 1 92.06 402 ALA B C 1
ATOM 6353 O O . ALA B 1 402 ? -2.438 -18.203 -17.016 1 92.06 402 ALA B O 1
ATOM 6354 N N . PHE B 1 403 ? -4.078 -18.891 -18.297 1 91.62 403 PHE B N 1
ATOM 6355 C CA . PHE B 1 403 ? -4.801 -17.625 -18.203 1 91.62 403 PHE B CA 1
ATOM 6356 C C . PHE B 1 403 ? -5.156 -17.297 -16.766 1 91.62 403 PHE B C 1
ATOM 6358 O O . PHE B 1 403 ? -5.078 -16.141 -16.344 1 91.62 403 PHE B O 1
ATOM 6365 N N . ASN B 1 404 ? -5.492 -18.266 -16.016 1 87.75 404 ASN B N 1
ATOM 6366 C CA . ASN B 1 404 ? -5.836 -18.078 -14.617 1 87.75 404 ASN B CA 1
ATOM 6367 C C . ASN B 1 404 ? -4.625 -17.625 -13.797 1 87.75 404 ASN B C 1
ATOM 6369 O O . ASN B 1 404 ? -4.762 -16.859 -12.844 1 87.75 404 ASN B O 1
ATOM 6373 N N . MET B 1 405 ? -3.562 -18.078 -14.195 1 87.19 405 MET B N 1
ATOM 6374 C CA . MET B 1 405 ? -2.355 -17.859 -13.406 1 87.19 405 MET B CA 1
ATOM 6375 C C . MET B 1 405 ? -1.692 -16.547 -13.797 1 87.19 405 MET B C 1
ATOM 6377 O O . MET B 1 405 ? -1.152 -15.836 -12.938 1 87.19 405 MET B O 1
ATOM 6381 N N . ILE B 1 406 ? -1.759 -16.188 -15.062 1 85.94 406 ILE B N 1
ATOM 6382 C CA . ILE B 1 406 ? -0.896 -15.094 -15.484 1 85.94 406 ILE B CA 1
ATOM 6383 C C . ILE B 1 406 ? -1.697 -14.102 -16.312 1 85.94 406 ILE B C 1
ATOM 6385 O O . ILE B 1 406 ? -1.127 -13.195 -16.938 1 85.94 406 ILE B O 1
ATOM 6389 N N . ASP B 1 407 ? -2.973 -14.289 -16.422 1 86.69 407 ASP B N 1
ATOM 6390 C CA . ASP B 1 407 ? -3.84 -13.43 -17.219 1 86.69 407 ASP B CA 1
ATOM 6391 C C . ASP B 1 407 ? -3.332 -13.312 -18.656 1 86.69 407 ASP B C 1
ATOM 6393 O O . ASP B 1 407 ? -3.195 -12.211 -19.188 1 86.69 407 ASP B O 1
ATOM 6397 N N . GLY B 1 408 ? -2.98 -14.469 -19.172 1 89.75 408 GLY B N 1
ATOM 6398 C CA . GLY B 1 408 ? -2.439 -14.461 -20.531 1 89.75 408 GLY B CA 1
ATOM 6399 C C . GLY B 1 408 ? -2.342 -15.836 -21.141 1 89.75 408 GLY B C 1
ATOM 6400 O O . GLY B 1 408 ? -2.832 -16.812 -20.578 1 89.75 408 GLY B O 1
ATOM 6401 N N . ALA B 1 409 ? -1.767 -15.812 -22.375 1 91.38 409 ALA B N 1
ATOM 6402 C CA . ALA B 1 409 ? -1.624 -17.047 -23.141 1 91.38 409 ALA B CA 1
ATOM 6403 C C . ALA B 1 409 ? -0.405 -17.844 -22.688 1 91.38 409 ALA B C 1
ATOM 6405 O O . ALA B 1 409 ? 0.216 -17.516 -21.672 1 91.38 409 ALA B O 1
ATOM 6406 N N . SER B 1 410 ? -0.25 -18.969 -23.328 1 92.19 410 SER B N 1
ATOM 6407 C CA . SER B 1 410 ? 0.894 -19.828 -23.062 1 92.19 410 SER B CA 1
ATOM 6408 C C . SER B 1 410 ? 1.44 -20.422 -24.359 1 92.19 410 SER B C 1
ATOM 6410 O O . SER B 1 410 ? 0.792 -20.359 -25.406 1 92.19 410 SER B O 1
ATOM 6412 N N . ASP B 1 411 ? 2.648 -21.016 -24.234 1 93.56 411 ASP B N 1
ATOM 6413 C CA . ASP B 1 411 ? 3.33 -21.594 -25.375 1 93.56 411 ASP B CA 1
ATOM 6414 C C . ASP B 1 411 ? 2.727 -22.953 -25.75 1 93.56 411 ASP B C 1
ATOM 6416 O O . ASP B 1 411 ? 3.131 -23.562 -26.734 1 93.56 411 ASP B O 1
ATOM 6420 N N . VAL B 1 412 ? 1.712 -23.375 -25.078 1 90.56 412 VAL B N 1
ATOM 6421 C CA . VAL B 1 412 ? 1.202 -24.719 -25.266 1 90.56 412 VAL B CA 1
ATOM 6422 C C . VAL B 1 412 ? 0.374 -24.797 -26.547 1 90.56 412 VAL B C 1
ATOM 6424 O O . VAL B 1 412 ? 0.103 -25.875 -27.062 1 90.56 412 VAL B O 1
ATOM 6427 N N . MET B 1 413 ? -0.034 -23.688 -27.047 1 90 413 MET B N 1
ATOM 6428 C CA . MET B 1 413 ? -0.905 -23.594 -28.219 1 90 413 MET B CA 1
ATOM 6429 C C . MET B 1 413 ? -0.251 -22.781 -29.312 1 90 413 MET B C 1
ATOM 6431 O O . MET B 1 413 ? 0.386 -21.75 -29.047 1 90 413 MET B O 1
ATOM 6435 N N . PRO B 1 414 ? -0.415 -23.328 -30.594 1 91.69 414 PRO B N 1
ATOM 6436 C CA . PRO B 1 414 ? 0.118 -22.516 -31.688 1 91.69 414 PRO B CA 1
ATOM 6437 C C . PRO B 1 414 ? -0.498 -21.109 -31.734 1 91.69 414 PRO B C 1
ATOM 6439 O O . PRO B 1 414 ? -1.667 -20.938 -31.375 1 91.69 414 PRO B O 1
ATOM 6442 N N . THR B 1 415 ? 0.25 -20.219 -32.281 1 92.69 415 THR B N 1
ATOM 6443 C CA . THR B 1 415 ? -0.065 -18.781 -32.219 1 92.69 415 THR B CA 1
ATOM 6444 C C . THR B 1 415 ? -1.442 -18.516 -32.812 1 92.69 415 THR B C 1
ATOM 6446 O O . THR B 1 415 ? -2.26 -17.812 -32.188 1 92.69 415 THR B O 1
ATOM 6449 N N . VAL B 1 416 ? -1.72 -19.016 -34 1 92.56 416 VAL B N 1
ATOM 6450 C CA . VAL B 1 416 ? -2.975 -18.75 -34.688 1 92.56 416 VAL B CA 1
ATOM 6451 C C . VAL B 1 416 ? -4.148 -19.234 -33.844 1 92.56 416 VAL B C 1
ATOM 6453 O O . VAL B 1 416 ? -5.145 -18.516 -33.688 1 92.56 416 VAL B O 1
ATOM 6456 N N . GLU B 1 417 ? -3.994 -20.375 -33.281 1 93.56 417 GLU B N 1
ATOM 6457 C CA . GLU B 1 417 ? -5.039 -20.938 -32.438 1 93.56 417 GLU B CA 1
ATOM 6458 C C . GLU B 1 417 ? -5.176 -20.172 -31.125 1 93.56 417 GLU B C 1
ATOM 6460 O O . GLU B 1 417 ? -6.281 -20 -30.609 1 93.56 417 GLU B O 1
ATOM 6465 N N . THR B 1 418 ? -4.047 -19.75 -30.625 1 93.88 418 THR B N 1
ATOM 6466 C CA . THR B 1 418 ? -4.031 -18.938 -29.406 1 93.88 418 THR B CA 1
ATOM 6467 C C . THR B 1 418 ? -4.832 -17.656 -29.594 1 93.88 418 THR B C 1
ATOM 6469 O O . THR B 1 418 ? -5.652 -17.297 -28.75 1 93.88 418 THR B O 1
ATOM 6472 N N . ILE B 1 419 ? -4.633 -17.031 -30.719 1 93.69 419 ILE B N 1
ATOM 6473 C CA . ILE B 1 419 ? -5.309 -15.773 -31 1 93.69 419 ILE B CA 1
ATOM 6474 C C . ILE B 1 419 ? -6.812 -16 -31.125 1 93.69 419 ILE B C 1
ATOM 6476 O O . ILE B 1 419 ? -7.609 -15.242 -30.562 1 93.69 419 ILE B O 1
ATOM 6480 N N . HIS B 1 420 ? -7.199 -17.062 -31.734 1 92.44 420 HIS B N 1
ATOM 6481 C CA . HIS B 1 420 ? -8.609 -17.406 -31.859 1 92.44 420 HIS B CA 1
ATOM 6482 C C . HIS B 1 420 ? -9.227 -17.688 -30.484 1 92.44 420 HIS B C 1
ATOM 6484 O O . HIS B 1 420 ? -10.344 -17.25 -30.203 1 92.44 420 HIS B O 1
ATOM 6490 N N . TRP B 1 421 ? -8.516 -18.375 -29.719 1 92.12 421 TRP B N 1
ATOM 6491 C CA . TRP B 1 421 ? -8.984 -18.703 -28.391 1 92.12 421 TRP B CA 1
ATOM 6492 C C . TRP B 1 421 ? -9.18 -17.438 -27.547 1 92.12 421 TRP B C 1
ATOM 6494 O O . TRP B 1 421 ? -10.195 -17.297 -26.859 1 92.12 421 TRP B O 1
ATOM 6504 N N . LEU B 1 422 ? -8.25 -16.562 -27.672 1 92 422 LEU B N 1
ATOM 6505 C CA . LEU B 1 422 ? -8.297 -15.312 -26.906 1 92 422 LEU B CA 1
ATOM 6506 C C . LEU B 1 422 ? -9.477 -14.453 -27.359 1 92 422 LEU B C 1
ATOM 6508 O O . LEU B 1 422 ? -10.133 -13.82 -26.531 1 92 422 LEU B O 1
ATOM 6512 N N . GLN B 1 423 ? -9.727 -14.391 -28.562 1 89.56 423 GLN B N 1
ATOM 6513 C CA . GLN B 1 423 ? -10.82 -13.594 -29.094 1 89.56 423 GLN B CA 1
ATOM 6514 C C . GLN B 1 423 ? -12.172 -14.102 -28.594 1 89.56 423 GLN B C 1
ATOM 6516 O O . GLN B 1 423 ? -13.109 -13.32 -28.438 1 89.56 423 GLN B O 1
ATOM 6521 N N . ARG B 1 424 ? -12.195 -15.328 -28.25 1 84.5 424 ARG B N 1
ATOM 6522 C CA . ARG B 1 424 ? -13.438 -15.93 -27.781 1 84.5 424 ARG B CA 1
ATOM 6523 C C . ARG B 1 424 ? -13.539 -15.859 -26.266 1 84.5 424 ARG B C 1
ATOM 6525 O O . ARG B 1 424 ? -14.641 -15.734 -25.719 1 84.5 424 ARG B O 1
ATOM 6532 N N . SER B 1 425 ? -12.359 -15.867 -25.656 1 79 425 SER B N 1
ATOM 6533 C CA . SER B 1 425 ? -12.391 -16.156 -24.219 1 79 425 SER B CA 1
ATOM 6534 C C . SER B 1 425 ? -11.953 -14.953 -23.406 1 79 425 SER B C 1
ATOM 6536 O O . SER B 1 425 ? -12.234 -14.883 -22.203 1 79 425 SER B O 1
ATOM 6538 N N . ALA B 1 426 ? -11.125 -14.086 -23.922 1 66.62 426 ALA B N 1
ATOM 6539 C CA . ALA B 1 426 ? -10.516 -13.023 -23.109 1 66.62 426 ALA B CA 1
ATOM 6540 C C . ALA B 1 426 ? -11.438 -11.82 -23.016 1 66.62 426 ALA B C 1
ATOM 6542 O O . ALA B 1 426 ? -11.188 -10.906 -22.219 1 66.62 426 ALA B O 1
ATOM 6543 N N . ILE B 1 427 ? -12.453 -11.719 -23.812 1 63.69 427 ILE B N 1
ATOM 6544 C CA . ILE B 1 427 ? -13.344 -10.57 -23.75 1 63.69 427 ILE B CA 1
ATOM 6545 C C . ILE B 1 427 ? -14.672 -10.977 -23.125 1 63.69 427 ILE B C 1
ATOM 6547 O O . ILE B 1 427 ? -15.211 -12.047 -23.422 1 63.69 427 ILE B O 1
#

Solvent-accessible surface area (backbone atoms only — not comparable to full-atom values): 42081 Å² total; per-residue (Å²): 93,74,75,79,64,73,73,63,74,62,55,79,62,62,57,87,31,46,34,48,57,68,78,50,36,53,77,23,58,36,28,53,25,27,44,39,34,35,35,29,31,69,88,70,48,70,22,44,45,35,17,31,20,79,35,13,24,41,58,23,35,71,36,63,66,35,48,49,44,41,44,49,38,56,74,65,22,51,26,37,44,54,33,52,32,66,65,59,48,56,50,31,51,51,51,30,63,38,61,69,47,74,69,31,22,28,37,76,42,48,37,44,36,53,19,43,50,49,51,53,51,26,36,26,69,73,65,74,20,69,27,31,42,31,26,37,71,61,57,58,58,70,67,68,46,80,47,88,46,92,72,32,55,19,99,59,26,34,22,60,36,31,76,36,59,70,47,43,52,49,50,53,60,76,39,60,90,33,52,22,29,37,38,34,39,73,56,78,60,54,41,55,48,66,60,58,33,48,47,54,49,53,29,52,74,69,73,29,44,36,32,40,41,21,29,78,55,15,39,45,63,35,72,33,57,55,54,38,80,60,46,71,47,82,63,57,30,40,27,36,14,34,31,46,20,52,34,44,59,36,15,24,31,37,24,35,48,75,57,30,60,64,39,22,75,57,56,61,68,53,66,30,42,52,59,40,51,44,19,18,50,38,40,52,50,49,32,62,77,63,47,35,26,61,47,18,28,50,46,22,30,51,52,40,51,52,51,51,54,53,37,64,75,53,41,51,34,56,44,78,41,39,58,29,38,44,33,33,72,41,41,48,40,70,68,56,38,53,50,49,52,52,40,32,26,74,60,29,33,32,48,38,81,67,29,53,28,22,46,23,53,26,42,62,81,41,47,69,60,48,52,53,40,50,48,51,37,50,51,56,44,33,70,74,47,59,84,44,50,85,41,67,57,43,65,66,46,52,40,52,45,36,28,59,54,38,53,22,60,44,68,82,45,60,68,73,58,44,51,54,48,41,70,66,49,72,91,95,75,76,77,65,73,72,62,74,64,60,50,76,63,55,85,30,47,34,46,57,69,76,51,35,52,72,18,58,37,28,52,24,25,44,39,34,37,36,29,30,70,89,70,47,70,22,44,46,33,17,30,22,80,35,12,23,42,59,24,34,72,36,62,65,36,49,50,44,40,45,49,38,57,74,64,22,52,24,38,43,54,30,50,32,66,65,59,48,56,49,31,52,53,50,28,62,38,61,69,47,73,69,31,25,28,37,75,40,49,36,45,37,54,18,45,49,49,51,53,51,26,37,25,68,73,64,74,19,70,28,32,40,32,25,38,71,62,56,58,58,70,67,67,46,80,46,89,47,92,72,33,54,20,98,60,27,35,21,60,36,32,76,36,58,69,46,42,52,49,51,53,61,75,38,59,90,33,52,22,30,38,37,35,39,74,56,78,60,54,39,55,48,66,61,58,31,49,47,54,48,53,30,53,75,70,73,30,45,38,32,40,40,21,31,78,54,16,39,45,64,35,73,32,56,56,54,38,80,60,45,72,48,81,62,58,31,42,27,36,14,35,32,47,21,53,37,43,58,37,14,24,30,36,25,35,48,76,57,30,59,63,38,23,74,58,57,60,68,54,66,31,41,51,61,41,52,42,19,19,50,39,40,51,50,48,33,62,77,63,47,36,27,62,48,19,28,50,46,22,29,51,51,40,52,51,50,53,54,51,36,63,73,54,41,51,31,57,44,78,40,40,58,29,38,44,35,34,72,42,38,48,39,69,68,55,38,53,50,48,52,53,43,31,25,74,58,31,33,33,48,37,81,68,29,53,28,22,46,24,54,27,43,62,79,40,47,68,60,50,52,53,39,49,49,51,37,49,52,57,47,32,69,74,46,59,84,44,51,85,42,67,56,43,66,66,47,52,40,52,45,35,26,60,55,38,52,23,60,44,66,82,45,60,66,73,59,43,52,55,50,40,71,67,50,72,92

InterPro domains:
  IPR005814 Aminotransferase class-III [PF00202] (33-139)
  IPR005814 Aminotransferase class-III [PF00202] (189-366)
  IPR015421 Pyridoxal phosphate-dependent transferase, major domain [G3DSA:3.40.640.10] (64-289)
  IPR015422 Pyridoxal phosphate-dependent transferase, small domain [G3DSA:3.90.1150.10] (34-363)
  IPR015424 Pyridoxal phosphate-dependent transferase [SSF53383] (30-361)
  IPR049704 Aminotransferases class-III pyridoxal-phosphate attachment site [PS00600] (210-247)

Radius of gyration: 27.32 Å; Cα contacts (8 Å, |Δi|>4): 1894; chains: 2; bounding box: 54×90×65 Å

Foldseek 3Di:
DPCPPPQPPQCVDDDPPDDDPPDDFPVNFDFDDFWQQWTQGPVRDIFGEQCLVVQLAFAGPPDPLLVVLLVVCVVVVPFDLPDADVLVVVLQVLQQVLQVAPQKGKDKDFAQLLQLVLVQQLLCVVQVAQAEEEAFDRDDDDCPDDQPAQQDARPRRYGYQQLFLVSLLVNCVVCQSRYREYEFADDPFFAALVSLLSNVVSCVVSPHAYEHECQRPALAQGHGDCNCVRNVDHHQKYKYASNQQRPGRMIMMMHHPVSCVSVVPVDDSSSRPCSSSSRRVSSVVCCVVVVSNNLQLQLQQVLQVLLVVLLVVLLFQKHWIDRGQKIFIFHQDPVLLVLLSNLSVVLRYGDDRLEIGGGHSSCVVCSVVVSVSSSVSSVVSSVVPVVCSPGHNDLLRVQVSVCVYTVHGGPSDDSVVRVVSCNVPVD/DPCPPPLPPQCPPPDPPDDDPPDDFPNNFDFDDFWQQWTQGPVGDIFGEQCLVVQLAFAGPPDPLLVVLLVVCVVVVPFDLPDADCLVVVLQVLQQVLQVAPQKGKDKDFAQLLQLVLVQQLLCVVLVAQAEEEAFDRDDDDCPDDQPAQQDARPRRYGYQQLFLVSLLVNCVVCQSRYREYEYADDDFFAALQSLLSNVVSCVVSPHAYEHECQRPALAQGHGDCNCVRNVDHHQKYKYASNQQRPGRMIMMMHHPVSCVSVVPVDDSSSRPCSSSSRRVSSVVCCVVVVSNNLQLQLQQVLQVLLVVLLVVLLFQKHWIDRGQKIFIFHQDPVLLVLLSNLSVVLRYGDDRLEIGGGHSSCVVCSVVVSVSSSVSSVVSSVVPVVCSPGHNDLLRVQVSVCVYTVHGGPSDDSVVRVVSCNVPVD

Organism: NCBI:txid471575

pLDDT: mean 91.91, std 11.75, range [24.55, 98.88]

Nearest PDB structures (foldseek):
  6cbn-assembly1_B  TM=9.639E-01  e=3.139E-38  Streptomyces fradiae
  9au3-assembly1_A  TM=9.375E-01  e=1.897E-38  Micromonospora echinospora
  5z8k-assembly1_A  TM=9.340E-01  e=4.309E-36  Micromonospora echinospora
  7lm0-assembly1_B  TM=8.896E-01  e=7.470E-29  Micromonospora echinospora
  7lle-assembly1_B  TM=8.883E-01  e=1.729E-28  Micromonospora echinospora